Protein AF-A0A1G2ZQX7-F1 (afdb_monomer_lite)

pLDDT: mean 78.07, std 24.18, range [20.33, 98.88]

Foldseek 3Di:
DDDPPAQWAWDWDFPDFDFFDFPDDDDDDDDDDDDDDDDDDDDDDDDFFDWFWFFSDFDDDDPDDPVPVCVAFDDDDDQFPDKAWDDDDDFAAQQLWQLAWEDEDQKIKIWRQQDPPVHGSLTWIWIWGDPVPGIDTLDIDGDPPGYHNQRWRLEKEDEPQKIKIWRQQDQPVHGSQTKIWMWGDPVRHTDGQDIDHDPDTDHQQRWRNEWYDYDFKIKIWSQCPPNQQIKIWIWGDPVRDIDTLDIDGDDDDADDHFRWQLYWYDEDFKIKTWGLNGADDPEDVPFRLTKMWMWGADDDSVRTDTQDIGGDPPGDGNQSWRNEKEDYDFKIKIWRQQDQPQHGRLTKIWIWGHPVRDTDTDDIDGDPPRDYQLRWRNYWEDGDFKIKTWRQQDAPAHGSLIWIWIWGDPSPDIDGPDIDGDPPTYHQQRWQSYWYDGRFKIKIWRQQDCPNHGSSIIIMMTGRWGKTKTFMWGPSVLQNDDDDPIDTAWFWKKWWPPVVPSDDPPVPIFIWTQDAADPVCVVRGSRGITMGTNDDRDITMMITDDDPSHHYRPPHPPHDDPDDDDDDDDDDDDDDDDDDDDDDDDDDDDDDDDDDDYDDDDDDDDDDDDPVPDPDPPQQCVLVCVVVLCVDPVCPPVQAAQAEEEEEFQFACQCFVQQAHPPVPPRGHPLQVAEAELPVGGRHRHHLQFPSNQVVQLAAGPDPRSQHSRVNHRYHIYYQAHNVGDGDVVSVQVSLVVCLVCCVVRVAQEYEEADFPQDFAQAADDDDPCLVSLVSCLVVNYAAEYEQFQACVVVVVDAGGTPPLSHPSYAYEFEAASAWPAKDFDADPVGDGDDIDNTHGHPHGDNRTHHYPPRHRYYGNVVPRDGDGSVND

Secondary structure (DSSP, 8-state):
-PPP----EEEEEEEEE--------------------------------EEEEE--S--S---S-GGGTSTTT--------EEEEE--SS--TT--EEEEEEEETTEEEEEETT--SSSTT--EEEEEEE-SSSEEEEEEE--TT--TT--TTSEEEEETTEEEEEETT--SSSTT-BEEEEEEE-SSSEEEEEEE--TT--TT--EEEEEEEETTEEEEEETTTTTTT-EEEEEEE-SSSEEEEEEE---S---S---TTSSEEEETTEEEEEETTPPPTTPPTT---BEEEEEEE-SSTT-EEEEEEE--TT--TT--BTSEEEEETTEEEEE-TT--TTSTT-B-EEEEEE-SSSEEEEEEE--TT--SS--BTSSEEEETTEEEEEETT--BTBTT--EEEEEEE-SSSEEEEEEE--TT--TT--TTSEEEEETTEEEEEETT-GGGSTT--EEEEEEPPP-EEEEEEE-SS-SSS--TT--B-TT-EEEE-TT-SSS--TTTS-EEEPPP--TT-TTS--TTEEEE-SPPSS-EEEEE---TT-EE-SS-SSTT--------------------------------------------------------STTHHHHTTHHHHHH-GGGTT-S-TT-EEEEEES-B-TT-TTT---SS-SSS-TTEEEEEETTTTBS--B-SSSHHHHHHHHHH-B-SSSB-SSTT-EEEEEE-B-TT--B-HHHHHHHHHHHHHHHHHHTEEEEEE----S--BSS----TTTHHHHHHHHHTT-EEEEE--S-TTTTTT-SBB-SSTTSTTSEEEEEE-SS--SSEE---TT-S---EESS--TTPBPSS--B-TTT--EEEE-TT-----TT--

Structure (mmCIF, N/CA/C/O backbone):
data_AF-A0A1G2ZQX7-F1
#
_entry.id   AF-A0A1G2ZQX7-F1
#
loop_
_atom_site.group_PDB
_atom_site.id
_atom_site.type_symbol
_atom_site.label_atom_id
_atom_site.label_alt_id
_atom_site.label_comp_id
_atom_site.label_asym_id
_atom_site.label_entity_id
_atom_site.label_seq_id
_atom_site.pdbx_PDB_ins_code
_atom_site.Cartn_x
_atom_site.Cartn_y
_atom_site.Cartn_z
_atom_site.occupancy
_atom_site.B_iso_or_equiv
_atom_site.auth_seq_id
_atom_site.auth_comp_id
_atom_site.auth_asym_id
_atom_site.auth_atom_id
_atom_site.pdbx_PDB_model_num
ATOM 1 N N . MET A 1 1 ? -25.571 0.911 62.192 1.00 36.06 1 MET A N 1
ATOM 2 C CA . MET A 1 1 ? -24.513 1.771 61.620 1.00 36.06 1 MET A CA 1
ATOM 3 C C . MET A 1 1 ? -25.086 2.387 60.360 1.00 36.06 1 MET A C 1
ATOM 5 O O . MET A 1 1 ? -25.756 1.665 59.634 1.00 36.06 1 MET A O 1
ATOM 9 N N . MET A 1 2 ? -24.942 3.697 60.162 1.00 24.55 2 MET A N 1
ATOM 10 C CA . MET A 1 2 ? -25.404 4.350 58.930 1.00 24.55 2 MET A CA 1
ATOM 11 C C . MET A 1 2 ? -24.421 4.021 57.801 1.00 24.55 2 MET A C 1
ATOM 13 O O . MET A 1 2 ? -23.216 4.035 58.049 1.00 24.55 2 MET A O 1
ATOM 17 N N . LYS A 1 3 ? -24.925 3.721 56.596 1.00 24.47 3 LYS A N 1
ATOM 18 C CA . LYS A 1 3 ? -24.100 3.756 55.378 1.00 24.47 3 LYS A CA 1
ATOM 19 C C . LYS A 1 3 ? -23.576 5.194 55.195 1.00 24.47 3 LYS A C 1
ATOM 21 O O . LYS A 1 3 ? -24.342 6.120 55.482 1.00 24.47 3 LYS A O 1
ATOM 26 N N . PRO A 1 4 ? -22.335 5.411 54.725 1.00 28.19 4 PRO A N 1
ATOM 27 C CA . PRO A 1 4 ? -21.936 6.713 54.204 1.00 28.19 4 PRO A CA 1
ATOM 28 C C . PRO A 1 4 ? -22.834 7.066 53.015 1.00 28.19 4 PRO A C 1
ATOM 30 O O . PRO A 1 4 ? -23.084 6.220 52.162 1.00 28.19 4 PRO A O 1
ATOM 33 N N . SER A 1 5 ? -23.336 8.297 52.968 1.00 31.25 5 SER A N 1
ATOM 34 C CA . SER A 1 5 ? -24.092 8.829 51.831 1.00 31.25 5 SER A CA 1
ATOM 35 C C . SER A 1 5 ? -23.149 9.562 50.874 1.00 31.25 5 SER A C 1
ATOM 37 O O . SER A 1 5 ? -23.289 10.767 50.672 1.00 31.25 5 SER A O 1
ATOM 39 N N . GLY A 1 6 ? -22.139 8.848 50.376 1.00 29.94 6 GLY A N 1
ATOM 40 C CA . GLY A 1 6 ? -21.323 9.300 49.254 1.00 29.94 6 GLY A CA 1
ATOM 41 C C . GLY A 1 6 ? -21.967 8.817 47.962 1.00 29.94 6 GLY A C 1
ATOM 42 O O . GLY A 1 6 ? -22.255 7.630 47.837 1.00 29.94 6 GLY A O 1
ATOM 43 N N . THR A 1 7 ? -22.230 9.733 47.037 1.00 32.09 7 THR A N 1
ATOM 44 C CA . THR A 1 7 ? -22.415 9.400 45.622 1.00 32.09 7 THR A CA 1
ATOM 45 C C . THR A 1 7 ? -21.034 9.101 45.054 1.00 32.09 7 THR A C 1
ATOM 47 O O . THR A 1 7 ? -20.314 10.046 44.733 1.00 32.09 7 THR A O 1
ATOM 50 N N . SER A 1 8 ? -20.653 7.825 45.003 1.00 33.53 8 SER A N 1
ATOM 51 C CA . SER A 1 8 ? -19.499 7.401 44.208 1.00 33.53 8 SER A CA 1
ATOM 52 C C . SER A 1 8 ? -19.856 7.514 42.729 1.00 33.53 8 SER A C 1
ATOM 54 O O . SER A 1 8 ? -21.001 7.251 42.336 1.00 33.53 8 SER A O 1
ATOM 56 N N . LYS A 1 9 ? -18.902 7.978 41.933 1.00 39.78 9 LYS A N 1
ATOM 57 C CA . LYS A 1 9 ? -19.106 8.398 40.550 1.00 39.78 9 LYS A CA 1
ATOM 58 C C . LYS A 1 9 ? -18.085 7.682 39.673 1.00 39.78 9 LYS A C 1
ATOM 60 O O . LYS A 1 9 ? -17.009 7.346 40.143 1.00 39.78 9 LYS A O 1
ATOM 65 N N . LEU A 1 10 ? -18.432 7.393 38.425 1.00 36.69 10 LEU A N 1
ATOM 66 C CA . LEU A 1 10 ? -17.606 6.550 37.563 1.00 36.69 10 LEU A CA 1
ATOM 67 C C . LEU A 1 10 ? -17.288 7.204 36.232 1.00 36.69 10 LEU A C 1
ATOM 69 O O . LEU A 1 10 ? -18.195 7.635 35.513 1.00 36.69 10 LEU A O 1
ATOM 73 N N . ARG A 1 11 ? -16.009 7.125 35.865 1.00 48.50 11 ARG A N 1
ATOM 74 C CA . ARG A 1 11 ? -15.520 7.393 34.517 1.00 48.50 11 ARG A CA 1
ATOM 75 C C . ARG A 1 11 ? -14.921 6.127 33.898 1.00 48.50 11 ARG A C 1
ATOM 77 O O . ARG A 1 11 ? -14.580 5.152 34.571 1.00 48.50 11 ARG A O 1
ATOM 84 N N . PHE A 1 12 ? -14.929 6.127 32.578 1.00 38.16 12 PHE A N 1
ATOM 85 C CA . PHE A 1 12 ? -14.363 5.147 31.671 1.00 38.16 12 PHE A CA 1
ATOM 86 C C . PHE A 1 12 ? -13.427 5.913 30.718 1.00 38.16 12 PHE A C 1
ATOM 88 O O . PHE A 1 12 ? -13.705 7.062 30.370 1.00 38.16 12 PHE A O 1
ATOM 95 N N . GLU A 1 13 ? -12.292 5.318 30.362 1.00 38.31 13 GLU A N 1
ATOM 96 C CA . GLU A 1 13 ? -11.331 5.853 29.387 1.00 38.31 13 GLU A CA 1
ATOM 97 C C . GLU A 1 13 ? -10.719 4.687 28.640 1.00 38.31 13 GLU A C 1
ATOM 99 O O . GLU A 1 13 ? -10.285 3.685 29.223 1.00 38.31 13 GLU A O 1
ATOM 104 N N . VAL A 1 14 ? -10.721 4.827 27.324 1.00 41.00 14 VAL A N 1
ATOM 105 C CA . VAL A 1 14 ? -10.070 3.894 26.421 1.00 41.00 14 VAL A CA 1
ATOM 106 C C . VAL A 1 14 ? -8.662 4.422 26.234 1.00 41.00 14 VAL A C 1
ATOM 108 O O . VAL A 1 14 ? -8.455 5.504 25.690 1.00 41.00 14 VAL A O 1
ATOM 111 N N . LEU A 1 15 ? -7.701 3.693 26.796 1.00 31.83 15 LEU A N 1
ATOM 112 C CA . LEU A 1 15 ? -6.310 4.135 26.879 1.00 31.83 15 LEU A CA 1
ATOM 113 C C . LEU A 1 15 ? -5.542 3.848 25.586 1.00 31.83 15 LEU A C 1
ATOM 115 O O . LEU A 1 15 ? -4.491 4.444 25.362 1.00 31.83 15 LEU A O 1
ATOM 119 N N . ARG A 1 16 ? -6.041 2.933 24.742 1.00 36.53 16 ARG A N 1
ATOM 120 C CA . ARG A 1 16 ? -5.425 2.596 23.458 1.00 36.53 16 ARG A CA 1
ATOM 121 C C . ARG A 1 16 ? -6.465 2.125 22.444 1.00 36.53 16 ARG A C 1
ATOM 123 O O . ARG A 1 16 ? -7.355 1.340 22.761 1.00 36.53 16 ARG A O 1
ATOM 130 N N . PHE A 1 17 ? -6.285 2.574 21.208 1.00 39.38 17 PHE A N 1
ATOM 131 C CA . PHE A 1 17 ? -7.086 2.212 20.045 1.00 39.38 17 PHE A CA 1
ATOM 132 C C . PHE A 1 17 ? -6.178 1.547 19.004 1.00 39.38 17 PHE A C 1
ATOM 134 O O . PHE A 1 17 ? -5.094 2.064 18.734 1.00 39.38 17 PHE A O 1
ATOM 141 N N . GLU A 1 18 ? -6.602 0.435 18.400 1.00 35.03 18 GLU A N 1
ATOM 142 C CA . GLU A 1 18 ? -5.915 -0.147 17.239 1.00 35.03 18 GLU A CA 1
ATOM 143 C C . GLU A 1 18 ? -6.786 -0.049 15.989 1.00 35.03 18 GLU A C 1
ATOM 145 O O . GLU A 1 18 ? -7.664 -0.874 15.751 1.00 35.03 18 GLU A O 1
ATOM 150 N N . VAL A 1 19 ? -6.518 0.987 15.190 1.00 33.44 19 VAL A N 1
ATOM 151 C CA . VAL A 1 19 ? -7.067 1.150 13.841 1.00 33.44 19 VAL A CA 1
ATOM 152 C C . VAL A 1 19 ? -6.290 0.238 12.893 1.00 33.44 19 VAL A C 1
ATOM 154 O O . VAL A 1 19 ? -5.071 0.366 12.785 1.00 33.44 19 VAL A O 1
ATOM 157 N N . LEU A 1 20 ? -6.985 -0.665 12.201 1.00 34.78 20 LEU A N 1
ATOM 158 C CA . LEU A 1 20 ? -6.394 -1.612 11.251 1.00 34.78 20 LEU A CA 1
ATOM 159 C C . LEU A 1 20 ? -7.214 -1.665 9.950 1.00 34.78 20 LEU A C 1
ATOM 161 O O . LEU A 1 20 ? -7.759 -2.704 9.594 1.00 34.78 20 LEU A O 1
ATOM 165 N N . GLU A 1 21 ? -7.302 -0.537 9.240 1.00 30.94 21 GLU A N 1
ATOM 166 C CA . GLU A 1 21 ? -7.821 -0.496 7.864 1.00 30.94 21 GLU A CA 1
ATOM 167 C C . GLU A 1 21 ? -6.676 -0.413 6.841 1.00 30.94 21 GLU A C 1
ATOM 169 O O . GLU A 1 21 ? -5.884 0.530 6.858 1.00 30.94 21 GLU A O 1
ATOM 174 N N . ASP A 1 22 ? -6.631 -1.381 5.921 1.00 31.27 22 ASP A N 1
ATOM 175 C CA . ASP A 1 22 ? -5.855 -1.335 4.673 1.00 31.27 22 ASP A CA 1
ATOM 176 C C . ASP A 1 22 ? -6.819 -0.911 3.547 1.00 31.27 22 ASP A C 1
ATOM 178 O O . ASP A 1 22 ? -7.784 -1.618 3.237 1.00 31.27 22 ASP A O 1
ATOM 182 N N . ARG A 1 23 ? -6.628 0.281 2.961 1.00 25.95 23 ARG A N 1
ATOM 183 C CA . ARG A 1 23 ? -7.526 0.817 1.920 1.00 25.95 23 ARG A CA 1
ATOM 184 C C . ARG A 1 23 ? -7.194 0.236 0.546 1.00 25.95 23 ARG A C 1
ATOM 186 O O . ARG A 1 23 ? -6.695 0.934 -0.336 1.00 25.95 23 ARG A O 1
ATOM 193 N N . ARG A 1 24 ? -7.558 -1.027 0.323 1.00 23.77 24 ARG A N 1
ATOM 194 C CA . ARG A 1 24 ? -7.424 -1.685 -0.986 1.00 23.77 24 ARG A CA 1
ATOM 195 C C . ARG A 1 24 ? -8.721 -1.730 -1.779 1.00 23.77 24 ARG A C 1
ATOM 197 O O . ARG A 1 24 ? -9.628 -2.518 -1.530 1.00 23.77 24 ARG A O 1
ATOM 204 N N . LEU A 1 25 ? -8.765 -0.888 -2.808 1.00 23.92 25 LEU A N 1
ATOM 205 C CA . LEU A 1 25 ? -9.797 -0.884 -3.841 1.00 23.92 25 LEU A CA 1
ATOM 206 C C . LEU A 1 25 ? -9.588 -2.057 -4.816 1.00 23.92 25 LEU A C 1
ATOM 208 O O . LEU A 1 25 ? -8.865 -1.910 -5.801 1.00 23.92 25 LEU A O 1
ATOM 212 N N . LEU A 1 26 ? -10.251 -3.200 -4.597 1.00 21.80 26 LEU A N 1
ATOM 213 C CA . LEU A 1 26 ? -10.283 -4.307 -5.568 1.00 21.80 26 LEU A CA 1
ATOM 214 C C . LEU A 1 26 ? -11.692 -4.875 -5.817 1.00 21.80 26 LEU A C 1
ATOM 216 O O . LEU A 1 26 ? -12.588 -4.815 -4.980 1.00 21.80 26 LEU A O 1
ATOM 220 N N . SER A 1 27 ? -11.902 -5.358 -7.046 1.00 22.36 27 SER A N 1
ATOM 221 C CA . SER A 1 27 ? -13.225 -5.560 -7.654 1.00 22.36 27 SER A CA 1
ATOM 222 C C . SER A 1 27 ? -13.840 -6.947 -7.433 1.00 22.36 27 SER A C 1
ATOM 224 O O . SER A 1 27 ? -13.150 -7.960 -7.502 1.00 22.36 27 SER A O 1
ATOM 226 N N . ILE A 1 28 ? -15.169 -6.993 -7.306 1.00 22.55 28 ILE A N 1
ATOM 227 C CA . ILE A 1 28 ? -15.957 -8.193 -6.977 1.00 22.55 28 ILE A CA 1
ATOM 228 C C . ILE A 1 28 ? -16.213 -9.113 -8.190 1.00 22.55 28 ILE A C 1
ATOM 230 O O . ILE A 1 28 ? -16.615 -8.657 -9.262 1.00 22.55 28 ILE A O 1
ATOM 234 N N . GLY A 1 29 ? -16.102 -10.430 -7.968 1.00 22.67 29 GLY A N 1
ATOM 235 C CA . GLY A 1 29 ? -16.695 -11.503 -8.785 1.00 22.67 29 GLY A CA 1
ATOM 236 C C . GLY A 1 29 ? -17.624 -12.404 -7.935 1.00 22.67 29 GLY A C 1
ATOM 237 O O . GLY A 1 29 ? -17.399 -12.506 -6.731 1.00 22.67 29 GLY A O 1
ATOM 238 N N . PRO A 1 30 ? -18.691 -13.028 -8.487 1.00 26.48 30 PRO A N 1
ATOM 239 C CA . PRO A 1 30 ? -19.873 -13.383 -7.684 1.00 26.48 30 PRO A CA 1
ATOM 240 C C . PRO A 1 30 ? -20.073 -14.881 -7.374 1.00 26.48 30 PRO A C 1
ATOM 242 O O . PRO A 1 30 ? -19.779 -15.747 -8.197 1.00 26.48 30 PRO A O 1
ATOM 245 N N . PHE A 1 31 ? -20.752 -15.170 -6.256 1.00 23.45 31 PHE A N 1
ATOM 246 C CA . PHE A 1 31 ? -21.434 -16.446 -5.965 1.00 23.45 31 PHE A CA 1
ATOM 247 C C . PHE A 1 31 ? -22.770 -16.201 -5.206 1.00 23.45 31 PHE A C 1
ATOM 249 O O . PHE A 1 31 ? -23.051 -15.054 -4.861 1.00 23.45 31 PHE A O 1
ATOM 256 N N . PRO A 1 32 ? -23.690 -17.190 -5.086 1.00 27.44 32 PRO A N 1
ATOM 257 C CA . PRO A 1 32 ? -25.106 -16.920 -5.348 1.00 27.44 32 PRO A CA 1
ATOM 258 C C . PRO A 1 32 ? -26.036 -16.855 -4.121 1.00 27.44 32 PRO A C 1
ATOM 260 O O . PRO A 1 32 ? -25.687 -17.194 -2.996 1.00 27.44 32 PRO A O 1
ATOM 263 N N . THR A 1 33 ? -27.269 -16.453 -4.437 1.00 27.50 33 THR A N 1
ATOM 264 C CA . THR A 1 33 ? -28.441 -16.102 -3.612 1.00 27.50 33 THR A CA 1
ATOM 265 C C . THR A 1 33 ? -28.880 -17.058 -2.477 1.00 27.50 33 THR A C 1
ATOM 267 O O . THR A 1 33 ? -28.607 -18.259 -2.544 1.00 27.50 33 THR A O 1
ATOM 270 N N . PRO A 1 34 ? -29.647 -16.546 -1.481 1.00 33.69 34 PRO A N 1
ATOM 271 C CA . PRO A 1 34 ? -29.836 -17.161 -0.159 1.00 33.69 34 PRO A CA 1
ATOM 272 C C . PRO A 1 34 ? -31.170 -17.929 0.019 1.00 33.69 34 PRO A C 1
ATOM 274 O O . PRO A 1 34 ? -31.929 -18.130 -0.929 1.00 33.69 34 PRO A O 1
ATOM 277 N N . LEU A 1 35 ? -31.462 -18.341 1.262 1.00 23.44 35 LEU A N 1
ATOM 278 C CA . LEU A 1 35 ? -32.772 -18.835 1.721 1.00 23.44 35 LEU A CA 1
ATOM 279 C C . LEU A 1 35 ? -33.429 -17.841 2.702 1.00 23.44 35 LEU A C 1
ATOM 281 O O . LEU A 1 35 ? -32.739 -17.113 3.407 1.00 23.44 35 LEU A O 1
ATOM 285 N N . GLU A 1 36 ? -34.765 -17.819 2.701 1.00 28.02 36 GLU A N 1
ATOM 286 C CA . GLU A 1 36 ? -35.630 -16.746 3.231 1.00 28.02 36 GLU A CA 1
ATOM 287 C C . GLU A 1 36 ? -35.674 -16.594 4.777 1.00 28.02 36 GLU A C 1
ATOM 289 O O . GLU A 1 36 ? -35.488 -17.579 5.500 1.00 28.02 36 GLU A O 1
ATOM 294 N N . PRO A 1 37 ? -35.990 -15.383 5.294 1.00 29.55 37 PRO A N 1
ATOM 295 C CA . PRO A 1 37 ? -36.128 -15.089 6.725 1.00 29.55 37 PRO A CA 1
ATOM 296 C C . PRO A 1 37 ? -37.546 -15.344 7.286 1.00 29.55 37 PRO A C 1
ATOM 298 O O . PRO A 1 37 ? -38.503 -15.587 6.553 1.00 29.55 37 PRO A O 1
ATOM 301 N N . VAL A 1 38 ? -37.693 -15.238 8.615 1.00 24.52 38 VAL A N 1
ATOM 302 C CA . VAL A 1 38 ? -38.979 -15.291 9.343 1.00 24.52 38 VAL A CA 1
ATOM 303 C C . VAL A 1 38 ? -39.173 -13.998 10.146 1.00 24.52 38 VAL A C 1
ATOM 305 O O . VAL A 1 38 ? -38.233 -13.521 10.774 1.00 24.52 38 VAL A O 1
ATOM 308 N N . GLU A 1 39 ? -40.388 -13.440 10.127 1.00 28.59 39 GLU A N 1
ATOM 309 C CA . GLU A 1 39 ? -40.720 -12.130 10.717 1.00 28.59 39 GLU A CA 1
ATOM 310 C C . GLU A 1 39 ? -40.683 -12.053 12.268 1.00 28.59 39 GLU A C 1
ATOM 312 O O . GLU A 1 39 ? -40.911 -13.062 12.948 1.00 28.59 39 GLU A O 1
ATOM 317 N N . PRO A 1 40 ? -40.470 -10.846 12.843 1.00 35.94 40 PRO A N 1
ATOM 318 C CA . PRO A 1 40 ? -40.332 -10.618 14.283 1.00 35.94 40 PRO A CA 1
ATOM 319 C C . PRO A 1 40 ? -41.618 -10.127 14.978 1.00 35.94 40 PRO A C 1
ATOM 321 O O . PRO A 1 40 ? -42.472 -9.482 14.375 1.00 35.94 40 PRO A O 1
ATOM 324 N N . LEU A 1 41 ? -41.705 -10.313 16.303 1.00 25.11 41 LEU A N 1
ATOM 325 C CA . LEU A 1 41 ? -42.627 -9.575 17.186 1.00 25.11 41 LEU A CA 1
ATOM 326 C C . LEU A 1 41 ? -42.082 -9.488 18.624 1.00 25.11 41 LEU A C 1
ATOM 328 O O . LEU A 1 41 ? -41.869 -10.525 19.249 1.00 25.11 41 LEU A O 1
ATOM 332 N N . GLY A 1 42 ? -42.008 -8.280 19.205 1.00 23.91 42 GLY A N 1
ATOM 333 C CA . GLY A 1 42 ? -41.983 -8.120 20.672 1.00 23.91 42 GLY A CA 1
ATOM 334 C C . GLY A 1 42 ? -41.174 -6.946 21.238 1.00 23.91 42 GLY A C 1
ATOM 335 O O . GLY A 1 42 ? -40.030 -7.113 21.630 1.00 23.91 42 GLY A O 1
ATOM 336 N N . SER A 1 43 ? -41.806 -5.781 21.393 1.00 33.56 43 SER A N 1
ATOM 337 C CA . SER A 1 43 ? -41.267 -4.605 22.102 1.00 33.56 43 SER A CA 1
ATOM 338 C C . SER A 1 43 ? -40.928 -4.852 23.585 1.00 33.56 43 SER A C 1
ATOM 340 O O . SER A 1 43 ? -41.769 -5.423 24.288 1.00 33.56 43 SER A O 1
ATOM 342 N N . LEU A 1 44 ? -39.835 -4.277 24.120 1.00 25.05 44 LEU A N 1
ATOM 343 C CA . LEU A 1 44 ? -39.636 -4.172 25.578 1.00 25.05 44 LEU A CA 1
ATOM 344 C C . LEU A 1 44 ? -38.806 -2.958 26.070 1.00 25.05 44 LEU A C 1
ATOM 346 O O . LEU A 1 44 ? -37.615 -2.847 25.821 1.00 25.05 44 LEU A O 1
ATOM 350 N N . ILE A 1 45 ? -39.476 -2.093 26.844 1.00 24.14 45 ILE A N 1
ATOM 351 C CA . ILE A 1 45 ? -39.037 -1.410 28.088 1.00 24.14 45 ILE A CA 1
ATOM 352 C C . ILE A 1 45 ? -37.559 -0.980 28.191 1.00 24.14 45 ILE A C 1
ATOM 354 O O . ILE A 1 45 ? -36.711 -1.822 28.453 1.00 24.14 45 ILE A O 1
ATOM 358 N N . TYR A 1 46 ? -37.286 0.330 28.125 1.00 24.75 46 TYR A N 1
ATOM 359 C CA . TYR A 1 46 ? -35.999 0.951 28.493 1.00 24.75 46 TYR A CA 1
ATOM 360 C C . TYR A 1 46 ? -35.610 0.639 29.957 1.00 24.75 46 TYR A C 1
ATOM 362 O O . TYR A 1 46 ? -36.228 1.160 30.888 1.00 24.75 46 TYR A O 1
ATOM 370 N N . GLU A 1 47 ? -34.552 -0.146 30.147 1.00 27.62 47 GLU A N 1
ATOM 371 C CA . GLU A 1 47 ? -33.640 -0.049 31.293 1.00 27.62 47 GLU A CA 1
ATOM 372 C C . GLU A 1 47 ? -32.302 0.394 30.691 1.00 27.62 47 GLU A C 1
ATOM 374 O O . GLU A 1 47 ? -31.874 -0.171 29.688 1.00 27.62 47 GLU A O 1
ATOM 379 N N . GLY A 1 48 ? -31.738 1.498 31.186 1.00 30.78 48 GLY A N 1
ATOM 380 C CA . GLY A 1 48 ? -30.676 2.209 30.475 1.00 30.78 48 GLY A CA 1
ATOM 381 C C . GLY A 1 48 ? -29.285 1.704 30.828 1.00 30.78 48 GLY A C 1
ATOM 382 O O . GLY A 1 48 ? -28.839 1.927 31.953 1.00 30.78 48 GLY A O 1
ATOM 383 N N . SER A 1 49 ? -28.590 1.124 29.853 1.00 34.12 49 SER A N 1
ATOM 384 C CA . SER A 1 49 ? -27.122 1.159 29.823 1.00 34.12 49 SER A CA 1
ATOM 385 C C . SER A 1 49 ? -26.684 2.460 29.155 1.00 34.12 49 SER A C 1
ATOM 387 O O . SER A 1 49 ? -27.487 3.126 28.490 1.00 34.12 49 SER A O 1
ATOM 389 N N . VAL A 1 50 ? -25.429 2.853 29.357 1.00 42.72 50 VAL A N 1
ATOM 390 C CA . VAL A 1 50 ? -24.878 4.062 28.739 1.00 42.72 50 VAL A CA 1
ATOM 391 C C . VAL A 1 50 ? -23.779 3.682 27.764 1.00 42.72 50 VAL A C 1
ATOM 393 O O . VAL A 1 50 ? -23.082 2.683 27.936 1.00 42.72 50 VAL A O 1
ATOM 396 N N . VAL A 1 51 ? -23.723 4.468 26.699 1.00 32.09 51 VAL A N 1
ATOM 397 C CA . VAL A 1 51 ? -23.225 4.091 25.388 1.00 32.09 51 VAL A CA 1
ATOM 398 C C . VAL A 1 51 ? -22.178 5.122 24.984 1.00 32.09 51 VAL A C 1
ATOM 400 O O . VAL A 1 51 ? -22.505 6.306 24.880 1.00 32.09 51 VAL A O 1
ATOM 403 N N . GLU A 1 52 ? -20.938 4.691 24.769 1.00 36.47 52 GLU A N 1
ATOM 404 C CA . GLU A 1 52 ? -19.887 5.509 24.167 1.00 36.47 52 GLU A CA 1
ATOM 405 C C . GLU A 1 52 ? -19.610 4.991 22.754 1.00 36.47 52 GLU A C 1
ATOM 407 O O . GLU A 1 52 ? -19.173 3.856 22.560 1.00 36.47 52 GLU A O 1
ATOM 412 N N . THR A 1 53 ? -19.899 5.806 21.741 1.00 31.00 53 THR A N 1
ATOM 413 C CA . THR A 1 53 ? -19.492 5.491 20.367 1.00 31.00 53 THR A CA 1
ATOM 414 C C . THR A 1 53 ? -17.989 5.694 20.260 1.00 31.00 53 THR A C 1
ATOM 416 O O . THR A 1 53 ? -17.507 6.799 20.506 1.00 31.00 53 THR A O 1
ATOM 419 N N . ILE A 1 54 ? -17.257 4.647 19.885 1.00 33.34 54 ILE A N 1
ATOM 420 C CA . ILE A 1 54 ? -15.812 4.704 19.689 1.00 33.34 54 ILE A CA 1
ATOM 421 C C . ILE A 1 54 ? -15.500 4.549 18.208 1.00 33.34 54 ILE A C 1
ATOM 423 O O . ILE A 1 54 ? -15.553 3.455 17.638 1.00 33.34 54 ILE A O 1
ATOM 427 N N . ASP A 1 55 ? -15.129 5.668 17.597 1.00 28.38 55 ASP A N 1
ATOM 428 C CA . ASP A 1 55 ? -14.616 5.675 16.239 1.00 28.38 55 ASP A CA 1
ATOM 429 C C . ASP A 1 55 ? -13.137 5.304 16.212 1.00 28.38 55 ASP A C 1
ATOM 431 O O . ASP A 1 55 ? -12.287 5.969 16.806 1.00 28.38 55 ASP A O 1
ATOM 435 N N . LEU A 1 56 ? -12.820 4.256 15.451 1.00 27.97 56 LEU A N 1
ATOM 436 C CA . LEU A 1 56 ? -11.450 3.909 15.086 1.00 27.97 56 LEU A CA 1
ATOM 437 C C . LEU A 1 56 ? -11.005 4.765 13.887 1.00 27.97 56 LEU A C 1
ATOM 439 O O . LEU A 1 56 ? -10.747 4.258 12.800 1.00 27.97 56 LEU A O 1
ATOM 443 N N . ALA A 1 57 ? -10.914 6.083 14.099 1.00 23.22 57 ALA A N 1
ATOM 444 C CA . ALA A 1 57 ? -10.501 7.064 13.094 1.00 23.22 57 ALA A CA 1
ATOM 445 C C . ALA A 1 57 ? -9.503 8.100 13.651 1.00 23.22 57 ALA A C 1
ATOM 447 O O . ALA A 1 57 ? -9.474 8.409 14.843 1.00 23.22 57 ALA A O 1
ATOM 448 N N . VAL A 1 58 ? -8.659 8.651 12.771 1.00 22.94 58 VAL A N 1
ATOM 449 C CA . VAL A 1 58 ? -7.534 9.525 13.148 1.00 22.94 58 VAL A CA 1
ATOM 450 C C . VAL A 1 58 ? -8.008 10.925 13.569 1.00 22.94 58 VAL A C 1
ATOM 452 O O . VAL A 1 58 ? -8.166 11.812 12.740 1.00 22.94 58 VAL A O 1
ATOM 455 N N . GLY A 1 59 ? -8.185 11.093 14.882 1.00 23.56 59 GLY A N 1
ATOM 456 C CA . GLY A 1 59 ? -7.904 12.286 15.694 1.00 23.56 59 GLY A CA 1
ATOM 457 C C . GLY A 1 59 ? -8.409 13.672 15.257 1.00 23.56 59 GLY A C 1
ATOM 458 O O . GLY A 1 59 ? -7.942 14.228 14.273 1.00 23.56 59 GLY A O 1
ATOM 459 N N . GLN A 1 60 ? -9.188 14.319 16.140 1.00 25.66 60 GLN A N 1
ATOM 460 C CA . GLN A 1 60 ? -8.894 15.659 16.707 1.00 25.66 60 GLN A CA 1
ATOM 461 C C . GLN A 1 60 ? -9.870 15.996 17.856 1.00 25.66 60 GLN A C 1
ATOM 463 O O . GLN A 1 60 ? -10.861 16.686 17.644 1.00 25.66 60 GLN A O 1
ATOM 468 N N . ASN A 1 61 ? -9.582 15.519 19.079 1.00 24.84 61 ASN A N 1
ATOM 469 C CA . ASN A 1 61 ? -9.901 16.206 20.351 1.00 24.84 61 ASN A CA 1
ATOM 470 C C . ASN A 1 61 ? -9.356 15.438 21.575 1.00 24.84 61 ASN A C 1
ATOM 472 O O . ASN A 1 61 ? -10.100 14.943 22.415 1.00 24.84 61 ASN A O 1
ATOM 476 N N . ALA A 1 62 ? -8.030 15.384 21.706 1.00 26.17 62 ALA A N 1
ATOM 477 C CA . ALA A 1 62 ? -7.364 14.966 22.939 1.00 26.17 62 ALA A CA 1
ATOM 478 C C . ALA A 1 62 ? -6.348 16.037 23.361 1.00 26.17 62 ALA A C 1
ATOM 480 O O . ALA A 1 62 ? -5.143 15.896 23.177 1.00 26.17 62 ALA A O 1
ATOM 481 N N . THR A 1 63 ? -6.826 17.153 23.921 1.00 25.86 63 THR A N 1
ATOM 482 C CA . THR A 1 63 ? -5.948 18.179 24.513 1.00 25.86 63 THR A CA 1
ATOM 483 C C . THR A 1 63 ? -5.478 17.772 25.912 1.00 25.86 63 THR A C 1
ATOM 485 O O . THR A 1 63 ? -5.707 18.497 26.880 1.00 25.86 63 THR A O 1
ATOM 488 N N . GLN A 1 64 ? -4.818 16.619 26.023 1.00 27.86 64 GLN A N 1
ATOM 489 C CA . GLN A 1 64 ? -4.021 16.235 27.189 1.00 27.86 64 GLN A CA 1
ATOM 490 C C . GLN A 1 64 ? -2.702 15.615 26.720 1.00 27.86 64 GLN A C 1
ATOM 492 O O . GLN A 1 64 ? -2.668 14.809 25.798 1.00 27.86 64 GLN A O 1
ATOM 497 N N . THR A 1 65 ? -1.600 16.042 27.331 1.00 25.88 65 THR A N 1
ATOM 498 C CA . THR A 1 65 ? -0.248 15.562 27.020 1.00 25.88 65 THR A CA 1
ATOM 499 C C . THR A 1 65 ? -0.065 14.117 27.504 1.00 25.88 65 THR A C 1
ATOM 501 O O . THR A 1 65 ? -0.233 13.900 28.706 1.00 25.88 65 THR A O 1
ATOM 504 N N . PRO A 1 66 ? 0.353 13.157 26.650 1.00 31.16 66 PRO A N 1
ATOM 505 C CA . PRO A 1 66 ? 0.504 11.745 27.038 1.00 31.16 66 PRO A CA 1
ATOM 506 C C . PRO A 1 66 ? 1.454 11.491 28.223 1.00 31.16 66 PRO A C 1
ATOM 508 O O . PRO A 1 66 ? 1.247 10.568 29.009 1.00 31.16 66 PRO A O 1
ATOM 511 N N . SER A 1 67 ? 2.456 12.359 28.405 1.00 32.53 67 SER A N 1
ATOM 512 C CA . SER A 1 67 ? 3.623 12.152 29.278 1.00 32.53 67 SER A CA 1
ATOM 513 C C . SER A 1 67 ? 3.369 12.074 30.794 1.00 32.53 67 SER A C 1
ATOM 515 O O . SER A 1 67 ? 4.329 12.097 31.557 1.00 32.53 67 SER A O 1
ATOM 517 N N . ALA A 1 68 ? 2.118 12.087 31.257 1.00 29.83 68 ALA A N 1
ATOM 518 C CA . ALA A 1 68 ? 1.766 11.920 32.673 1.00 29.83 68 ALA A CA 1
ATOM 519 C C . ALA A 1 68 ? 0.940 10.649 32.946 1.00 29.83 68 ALA A C 1
ATOM 521 O O . ALA A 1 68 ? 0.848 10.223 34.095 1.00 29.83 68 ALA A O 1
ATOM 522 N N . LEU A 1 69 ? 0.353 10.038 31.910 1.00 31.27 69 LEU A N 1
ATOM 523 C CA . LEU A 1 69 ? -0.504 8.854 32.035 1.00 31.27 69 LEU A CA 1
ATOM 524 C C . LEU A 1 69 ? 0.289 7.543 31.927 1.00 31.27 69 LEU A C 1
ATOM 526 O O . LEU A 1 69 ? -0.044 6.576 32.609 1.00 31.27 69 LEU A O 1
ATOM 530 N N . GLU A 1 70 ? 1.366 7.510 31.140 1.00 32.72 70 GLU A N 1
ATOM 531 C CA . GLU A 1 70 ? 2.199 6.308 30.969 1.00 32.72 70 GLU A CA 1
ATOM 532 C C . GLU A 1 70 ? 3.017 5.967 32.232 1.00 32.72 70 GLU A C 1
ATOM 534 O O . GLU A 1 70 ? 3.066 4.806 32.652 1.00 32.72 70 GLU A O 1
ATOM 539 N N . ASP A 1 71 ? 3.574 6.985 32.902 1.00 34.75 71 ASP A N 1
ATOM 540 C CA . ASP A 1 71 ? 4.424 6.851 34.101 1.00 34.75 71 ASP A CA 1
ATOM 541 C C . ASP A 1 71 ? 3.708 6.207 35.310 1.00 34.75 71 ASP A C 1
ATOM 543 O O . ASP A 1 71 ? 4.362 5.665 36.204 1.00 34.75 71 ASP A O 1
ATOM 547 N N . ALA A 1 72 ? 2.371 6.248 35.357 1.00 32.53 72 ALA A N 1
ATOM 548 C CA . ALA A 1 72 ? 1.573 5.748 36.483 1.00 32.53 72 ALA A CA 1
ATOM 549 C C . ALA A 1 72 ? 1.050 4.309 36.305 1.00 32.53 72 ALA A C 1
ATOM 551 O O . ALA A 1 72 ? 0.573 3.707 37.268 1.00 32.53 72 ALA A O 1
ATOM 552 N N . ILE A 1 73 ? 1.085 3.766 35.083 1.00 37.00 73 ILE A N 1
ATOM 553 C CA . ILE A 1 73 ? 0.365 2.532 34.709 1.00 37.00 73 ILE A CA 1
ATOM 554 C C . ILE A 1 73 ? 1.339 1.391 34.352 1.00 37.00 73 ILE A C 1
ATOM 556 O O . ILE A 1 73 ? 0.981 0.211 34.446 1.00 37.00 73 ILE A O 1
ATOM 560 N N . GLY A 1 74 ? 2.584 1.728 34.002 1.00 34.12 74 GLY A N 1
ATOM 561 C CA . GLY A 1 74 ? 3.572 0.783 33.486 1.00 34.12 74 GLY A CA 1
ATOM 562 C C . GLY A 1 74 ? 3.270 0.364 32.037 1.00 34.12 74 GLY A C 1
ATOM 563 O O . GLY A 1 74 ? 2.118 0.420 31.600 1.00 34.12 74 GLY A O 1
ATOM 564 N N . PRO A 1 75 ? 4.287 -0.062 31.266 1.00 33.62 75 PRO A N 1
ATOM 565 C CA . PRO A 1 75 ? 4.122 -0.328 29.842 1.00 33.62 75 PRO A CA 1
ATOM 566 C C . PRO A 1 75 ? 3.184 -1.515 29.590 1.00 33.62 75 PRO A C 1
ATOM 568 O O . PRO A 1 75 ? 3.407 -2.619 30.098 1.00 33.62 75 PRO A O 1
ATOM 571 N N . PHE A 1 76 ? 2.163 -1.298 28.758 1.00 36.97 76 PHE A N 1
ATOM 572 C CA . PHE A 1 76 ? 1.351 -2.370 28.181 1.00 36.97 76 PHE A CA 1
ATOM 573 C C . PHE A 1 76 ? 2.244 -3.216 27.259 1.00 36.97 76 PHE A C 1
ATOM 575 O O . PHE A 1 76 ? 2.773 -2.709 26.273 1.00 36.97 76 PHE A O 1
ATOM 582 N N . ARG A 1 77 ? 2.465 -4.489 27.611 1.00 40.28 77 ARG A N 1
ATOM 583 C CA . ARG A 1 77 ? 3.443 -5.362 26.939 1.00 40.28 77 ARG A CA 1
ATOM 584 C C . ARG A 1 77 ? 2.848 -6.107 25.741 1.00 40.28 77 ARG A C 1
ATOM 586 O O . ARG A 1 77 ? 1.836 -6.769 25.932 1.00 40.28 77 ARG A O 1
ATOM 593 N N . SER A 1 78 ? 3.591 -6.076 24.626 1.00 39.72 78 SER A N 1
ATOM 594 C CA . SER A 1 78 ? 3.547 -6.948 23.430 1.00 39.72 78 SER A CA 1
ATOM 595 C C . SER A 1 78 ? 2.162 -7.288 22.867 1.00 39.72 78 SER A C 1
ATOM 597 O O . SER A 1 78 ? 1.395 -8.043 23.465 1.00 39.72 78 SER A O 1
ATOM 599 N N . HIS A 1 79 ? 1.906 -6.785 21.665 1.00 60.47 79 HIS A N 1
ATOM 600 C CA . HIS A 1 79 ? 0.604 -6.708 21.010 1.00 60.47 79 HIS A CA 1
ATOM 601 C C . HIS A 1 79 ? 0.537 -7.570 19.737 1.00 60.47 79 HIS A C 1
ATOM 603 O O . HIS A 1 79 ? -0.548 -7.748 19.181 1.00 60.47 79 HIS A O 1
ATOM 609 N N . VAL A 1 80 ? 1.659 -8.169 19.317 1.00 56.78 80 VAL A N 1
ATOM 610 C CA . VAL A 1 80 ? 1.689 -9.386 18.489 1.00 56.78 80 VAL A CA 1
ATOM 611 C C . VAL A 1 80 ? 0.877 -10.478 19.179 1.00 56.78 80 VAL A C 1
ATOM 613 O O . VAL A 1 80 ? 1.191 -10.875 20.302 1.00 56.78 80 VAL A O 1
ATOM 616 N N . VAL A 1 81 ? -0.149 -10.990 18.500 1.00 57.97 81 VAL A N 1
ATOM 617 C CA . VAL A 1 81 ? -1.019 -12.027 19.077 1.00 57.97 81 VAL A CA 1
ATOM 618 C C . VAL A 1 81 ? -0.528 -13.426 18.715 1.00 57.97 81 VAL A C 1
ATOM 620 O O . VAL A 1 81 ? -0.519 -14.309 19.571 1.00 57.97 81 VAL A O 1
ATOM 623 N N . GLU A 1 82 ? -0.082 -13.626 17.471 1.00 62.00 82 GLU A N 1
ATOM 624 C CA . GLU A 1 82 ? 0.371 -14.927 16.968 1.00 62.00 82 GLU A CA 1
ATOM 625 C C . GLU A 1 82 ? 1.583 -14.789 16.031 1.00 62.00 82 GLU A C 1
ATOM 627 O O . GLU A 1 82 ? 1.615 -13.930 15.145 1.00 62.00 82 GLU A O 1
ATOM 632 N N . GLU A 1 83 ? 2.563 -15.675 16.240 1.00 78.94 83 GLU A N 1
ATOM 633 C CA . GLU A 1 83 ? 3.694 -15.951 15.349 1.00 78.94 83 GLU A CA 1
ATOM 634 C C . GLU A 1 83 ? 3.406 -17.266 14.608 1.00 78.94 83 GLU A C 1
ATOM 636 O O . GLU A 1 83 ? 3.244 -18.318 15.233 1.00 78.94 83 GLU A O 1
ATOM 641 N N . TYR A 1 84 ? 3.348 -17.218 13.278 1.00 80.31 84 TYR A N 1
ATOM 642 C CA . TYR A 1 84 ? 3.203 -18.393 12.422 1.00 80.31 84 TYR A CA 1
ATOM 643 C C . TYR A 1 84 ? 4.479 -18.626 11.623 1.00 80.31 84 TYR A C 1
ATOM 645 O O . TYR A 1 84 ? 4.845 -17.816 10.775 1.00 80.31 84 TYR A O 1
ATOM 653 N N . LEU A 1 85 ? 5.103 -19.783 11.809 1.00 88.12 85 LEU A N 1
ATOM 654 C CA . LEU A 1 85 ? 6.149 -20.253 10.910 1.00 88.12 85 LEU A CA 1
ATOM 655 C C . LEU A 1 85 ? 5.540 -20.721 9.576 1.00 88.12 85 LEU A C 1
ATOM 657 O O . LEU A 1 85 ? 4.713 -21.641 9.552 1.00 88.12 85 LEU A O 1
ATOM 661 N N . LEU A 1 86 ? 5.981 -20.138 8.462 1.00 89.88 86 LEU A N 1
ATOM 662 C CA . LEU A 1 86 ? 5.673 -20.638 7.123 1.00 89.88 86 LEU A CA 1
ATOM 663 C C . LEU A 1 86 ? 6.522 -21.875 6.836 1.00 89.88 86 LEU A C 1
ATOM 665 O O . LEU A 1 86 ? 7.746 -21.814 6.820 1.00 89.88 86 LEU A O 1
ATOM 669 N N . THR A 1 87 ? 5.856 -23.000 6.583 1.00 83.06 87 THR A N 1
ATOM 670 C CA . THR A 1 87 ? 6.504 -24.275 6.258 1.00 83.06 87 THR A CA 1
ATOM 671 C C . THR A 1 87 ? 6.255 -24.613 4.795 1.00 83.06 87 THR A C 1
ATOM 673 O O . THR A 1 87 ? 5.135 -24.957 4.420 1.00 83.06 87 THR A O 1
ATOM 676 N N . ALA A 1 88 ? 7.295 -24.486 3.971 1.00 87.25 88 ALA A N 1
ATOM 677 C CA . ALA A 1 88 ? 7.275 -24.922 2.578 1.00 87.25 88 ALA A CA 1
ATOM 678 C C . ALA A 1 88 ? 7.589 -26.426 2.458 1.00 87.25 88 ALA A C 1
ATOM 680 O O . ALA A 1 88 ? 8.249 -27.024 3.314 1.00 87.25 88 ALA A O 1
ATOM 681 N N . SER A 1 89 ? 7.057 -27.052 1.413 1.00 85.44 89 SER A N 1
ATOM 682 C CA . SER A 1 89 ? 6.883 -28.501 1.324 1.00 85.44 89 SER A CA 1
ATOM 683 C C . SER A 1 89 ? 8.162 -29.305 1.074 1.00 85.44 89 SER A C 1
ATOM 685 O O . SER A 1 89 ? 8.189 -30.494 1.417 1.00 85.44 89 SER A O 1
ATOM 687 N N . ASP A 1 90 ? 9.213 -28.687 0.528 1.00 91.69 90 ASP A N 1
ATOM 688 C CA . ASP A 1 90 ? 10.451 -29.372 0.140 1.00 91.69 90 ASP A CA 1
ATOM 689 C C . ASP A 1 90 ? 11.767 -28.600 0.378 1.00 91.69 90 ASP A C 1
ATOM 691 O O . ASP A 1 90 ? 12.796 -29.014 -0.153 1.00 91.69 90 ASP A O 1
ATOM 695 N N . ILE A 1 91 ? 11.768 -27.569 1.239 1.00 92.06 91 ILE A N 1
ATOM 696 C CA . ILE A 1 91 ? 12.978 -26.791 1.588 1.00 92.06 91 ILE A CA 1
ATOM 697 C C . ILE A 1 91 ? 14.120 -27.691 2.080 1.00 92.06 91 ILE A C 1
ATOM 699 O O . ILE A 1 91 ? 13.966 -28.485 3.017 1.00 92.06 91 ILE A O 1
ATOM 703 N N . GLY A 1 92 ? 15.283 -27.530 1.454 1.00 91.50 92 GLY A N 1
ATOM 704 C CA . GLY A 1 92 ? 16.538 -28.191 1.771 1.00 91.50 92 GLY A CA 1
ATOM 705 C C . GLY A 1 92 ? 17.633 -27.243 2.287 1.00 91.50 92 GLY A C 1
ATOM 706 O O . GLY A 1 92 ? 17.453 -26.029 2.376 1.00 91.50 92 GLY A O 1
ATOM 707 N N . PRO A 1 93 ? 18.802 -27.799 2.663 1.00 94.19 93 PRO A N 1
ATOM 708 C CA . PRO A 1 93 ? 19.941 -27.014 3.133 1.00 94.19 93 PRO A CA 1
ATOM 709 C C . PRO A 1 93 ? 20.510 -26.121 2.022 1.00 94.19 93 PRO A C 1
ATOM 711 O O . PRO A 1 93 ? 20.914 -26.638 0.978 1.00 94.19 93 PRO A O 1
ATOM 714 N N . GLY A 1 94 ? 20.619 -24.818 2.280 1.00 92.94 94 GLY A N 1
ATOM 715 C CA . GLY A 1 94 ? 21.185 -23.831 1.362 1.00 92.94 94 GLY A CA 1
ATOM 716 C C . GLY A 1 94 ? 20.197 -23.182 0.389 1.00 92.94 94 GLY A C 1
ATOM 717 O O . GLY A 1 94 ? 20.635 -22.356 -0.407 1.00 92.94 94 GLY A O 1
ATOM 718 N N . ASP A 1 95 ? 18.899 -23.507 0.439 1.00 95.25 95 ASP A N 1
ATOM 719 C CA . ASP A 1 95 ? 17.890 -22.957 -0.488 1.00 95.25 95 ASP A CA 1
ATOM 720 C C . ASP A 1 95 ? 17.572 -21.466 -0.234 1.00 95.25 95 ASP A C 1
ATOM 722 O O . ASP A 1 95 ? 17.101 -20.761 -1.139 1.00 95.25 95 ASP A O 1
ATOM 726 N N . TRP A 1 96 ? 17.869 -20.981 0.981 1.00 95.44 96 TRP A N 1
ATOM 727 C CA . TRP A 1 96 ? 17.642 -19.612 1.466 1.00 95.44 96 TRP A CA 1
ATOM 728 C C . TRP A 1 96 ? 16.166 -19.189 1.392 1.00 95.44 96 TRP A C 1
ATOM 730 O O . TRP A 1 96 ? 15.821 -18.126 0.862 1.00 95.44 96 TRP A O 1
ATOM 740 N N . PHE A 1 97 ? 15.270 -20.031 1.912 1.00 97.38 97 PHE A N 1
ATOM 741 C CA . PHE A 1 97 ? 13.853 -19.696 2.051 1.00 97.38 97 PHE A CA 1
ATOM 742 C C . PHE A 1 97 ? 13.668 -18.487 2.983 1.00 97.38 97 PHE A C 1
ATOM 744 O O . PHE A 1 97 ? 14.280 -18.399 4.040 1.00 97.38 97 PHE A O 1
ATOM 751 N N . GLY A 1 98 ? 12.840 -17.519 2.590 1.00 95.88 98 GLY A N 1
ATOM 752 C CA . GLY A 1 98 ? 12.682 -16.270 3.346 1.00 95.88 98 GLY A CA 1
ATOM 753 C C . GLY A 1 98 ? 13.644 -15.154 2.933 1.00 95.88 98 GLY A C 1
ATOM 754 O O . GLY A 1 98 ? 13.513 -14.045 3.443 1.00 95.88 98 GLY A O 1
ATOM 755 N N . TYR A 1 99 ? 14.552 -15.383 1.974 1.00 96.88 99 TYR A N 1
ATOM 756 C CA . TYR A 1 99 ? 15.506 -14.361 1.514 1.00 96.88 99 TYR A CA 1
ATOM 757 C C . TYR A 1 99 ? 14.842 -13.082 0.985 1.00 96.88 99 TYR A C 1
ATOM 759 O O . TYR A 1 99 ? 15.359 -11.983 1.176 1.00 96.88 99 TYR A O 1
ATOM 767 N N . THR A 1 100 ? 13.680 -13.215 0.341 1.00 98.06 100 THR A N 1
ATOM 768 C CA . THR A 1 100 ? 12.739 -12.101 0.169 1.00 98.06 100 THR A CA 1
ATOM 769 C C . THR A 1 100 ? 11.320 -12.574 0.427 1.00 98.06 100 THR A C 1
ATOM 771 O O . THR A 1 100 ? 10.981 -13.733 0.177 1.00 98.06 100 THR A O 1
ATOM 774 N N . THR A 1 101 ? 10.485 -11.669 0.919 1.00 98.25 101 THR A N 1
ATOM 775 C CA . THR A 1 101 ? 9.059 -11.900 1.154 1.00 98.25 101 THR A CA 1
ATOM 776 C C . THR A 1 101 ? 8.251 -10.749 0.558 1.00 98.25 101 THR A C 1
ATOM 778 O O . THR A 1 101 ? 8.779 -9.675 0.271 1.00 98.25 101 THR A O 1
ATOM 781 N N . SER A 1 102 ? 6.968 -10.985 0.312 1.00 98.38 102 SER A N 1
ATOM 782 C CA . SER A 1 102 ? 5.993 -9.951 -0.029 1.00 98.38 102 SER A CA 1
ATOM 783 C C . SER A 1 102 ? 4.603 -10.446 0.355 1.00 98.38 102 SER A C 1
ATOM 785 O O . SER A 1 102 ? 4.342 -11.648 0.286 1.00 98.38 102 SER A O 1
ATOM 787 N N . ILE A 1 103 ? 3.720 -9.541 0.774 1.00 96.19 103 ILE A N 1
ATOM 788 C CA . ILE A 1 103 ? 2.365 -9.869 1.217 1.00 96.19 103 ILE A CA 1
ATOM 789 C C . ILE A 1 103 ? 1.349 -8.893 0.618 1.00 96.19 103 ILE A C 1
ATOM 791 O O . ILE A 1 103 ? 1.564 -7.682 0.603 1.00 96.19 103 ILE A O 1
ATOM 795 N N . SER A 1 104 ? 0.234 -9.439 0.140 1.00 89.94 104 SER A N 1
ATOM 796 C CA . SER A 1 104 ? -0.962 -8.707 -0.262 1.00 89.94 104 SER A CA 1
ATOM 797 C C . SER A 1 104 ? -2.180 -9.413 0.321 1.00 89.94 104 SER A C 1
ATOM 799 O O . SER A 1 104 ? -2.550 -10.500 -0.130 1.00 89.94 104 SER A O 1
ATOM 801 N N . ASP A 1 105 ? -2.802 -8.791 1.320 1.00 82.56 105 ASP A N 1
ATOM 802 C CA . ASP A 1 105 ? -4.032 -9.255 1.957 1.00 82.56 105 ASP A CA 1
ATOM 803 C C . ASP A 1 105 ? -3.807 -10.632 2.604 1.00 82.56 105 ASP A C 1
ATOM 805 O O . ASP A 1 105 ? -2.962 -10.787 3.484 1.00 82.56 105 ASP A O 1
ATOM 809 N N . ASN A 1 106 ? -4.508 -11.662 2.129 1.00 84.56 106 ASN A N 1
ATOM 810 C CA . ASN A 1 106 ? -4.344 -13.046 2.566 1.00 84.56 106 ASN A CA 1
ATOM 811 C C . ASN A 1 106 ? -3.283 -13.835 1.774 1.00 84.56 106 ASN A C 1
ATOM 813 O O . ASN A 1 106 ? -3.205 -15.053 1.940 1.00 84.56 106 ASN A O 1
ATOM 817 N N . THR A 1 107 ? -2.502 -13.179 0.909 1.00 91.62 107 THR A N 1
ATOM 818 C CA . THR A 1 107 ? -1.542 -13.803 -0.017 1.00 91.62 107 THR A CA 1
ATOM 819 C C . THR A 1 107 ? -0.119 -13.427 0.352 1.00 91.62 107 THR A C 1
ATOM 821 O O . THR A 1 107 ? 0.221 -12.248 0.376 1.00 91.62 107 THR A O 1
ATOM 824 N N . ALA A 1 108 ? 0.744 -14.412 0.556 1.00 96.94 108 ALA A N 1
ATOM 825 C CA . ALA A 1 108 ? 2.163 -14.215 0.811 1.00 96.94 108 ALA A CA 1
ATOM 826 C C . ALA A 1 108 ? 2.991 -14.916 -0.264 1.00 96.94 108 ALA A C 1
ATOM 828 O O . ALA A 1 108 ? 2.670 -16.035 -0.656 1.00 96.94 108 ALA A O 1
ATOM 829 N N . VAL A 1 109 ? 4.076 -14.293 -0.713 1.00 98.62 109 VAL A N 1
ATOM 830 C CA . VAL A 1 109 ? 5.064 -14.914 -1.602 1.00 98.62 109 VAL A CA 1
ATOM 831 C C . VAL A 1 109 ? 6.426 -14.861 -0.926 1.00 98.62 109 VAL A C 1
ATOM 833 O O . VAL A 1 109 ? 6.842 -13.806 -0.449 1.00 98.62 109 VAL A O 1
ATOM 836 N N . VAL A 1 110 ? 7.118 -15.999 -0.882 1.00 98.69 110 VAL A N 1
ATOM 837 C CA . VAL A 1 110 ? 8.424 -16.159 -0.230 1.00 98.69 110 VAL A CA 1
ATOM 838 C C . VAL A 1 110 ? 9.432 -16.735 -1.219 1.00 98.69 110 VAL A C 1
ATOM 840 O O . VAL A 1 110 ? 9.192 -17.782 -1.815 1.00 98.69 110 VAL A O 1
ATOM 843 N N . GLY A 1 111 ? 10.561 -16.057 -1.409 1.00 98.19 111 GLY A N 1
ATOM 844 C CA . GLY A 1 111 ? 11.648 -16.512 -2.273 1.00 98.19 111 GLY A CA 1
ATOM 845 C C . GLY A 1 111 ? 12.571 -17.528 -1.593 1.00 98.19 111 GLY A C 1
ATOM 846 O O . GLY A 1 111 ? 12.908 -17.366 -0.420 1.00 98.19 111 GLY A O 1
ATOM 847 N N . ALA A 1 112 ? 13.012 -18.529 -2.358 1.00 97.62 112 ALA A N 1
ATOM 848 C CA . ALA A 1 112 ? 14.097 -19.459 -2.037 1.00 97.62 112 ALA A CA 1
ATOM 849 C C . ALA A 1 112 ? 15.064 -19.487 -3.231 1.00 97.62 112 ALA A C 1
ATOM 851 O O . ALA A 1 112 ? 14.940 -20.279 -4.169 1.00 97.62 112 ALA A O 1
ATOM 852 N N . ARG A 1 113 ? 15.981 -18.516 -3.260 1.00 96.31 113 ARG A N 1
ATOM 853 C CA . ARG A 1 113 ? 16.766 -18.157 -4.458 1.00 96.31 113 ARG A CA 1
ATOM 854 C C . ARG A 1 113 ? 17.753 -19.225 -4.935 1.00 96.31 113 ARG A C 1
ATOM 856 O O . ARG A 1 113 ? 18.290 -19.082 -6.033 1.00 96.31 113 ARG A O 1
ATOM 863 N N . TYR A 1 114 ? 18.039 -20.229 -4.112 1.00 96.88 114 TYR A N 1
ATOM 864 C CA . TYR A 1 114 ? 19.010 -21.282 -4.410 1.00 96.88 114 TYR A CA 1
ATOM 865 C C . TYR A 1 114 ? 18.396 -22.681 -4.499 1.00 96.88 114 TYR A C 1
ATOM 867 O O . TYR A 1 114 ? 19.142 -23.621 -4.757 1.00 96.88 114 TYR A O 1
ATOM 875 N N . ASP A 1 115 ? 17.064 -22.787 -4.404 1.00 96.38 115 ASP A N 1
ATOM 876 C CA . ASP A 1 115 ? 16.306 -24.026 -4.611 1.00 96.38 115 ASP A CA 1
ATOM 877 C C . ASP A 1 115 ? 16.821 -24.817 -5.828 1.00 96.38 115 ASP A C 1
ATOM 879 O O . ASP A 1 115 ? 16.919 -24.307 -6.956 1.00 96.38 115 ASP A O 1
ATOM 883 N N . ASP A 1 116 ? 17.202 -26.063 -5.557 1.00 94.12 116 ASP A N 1
ATOM 884 C CA . ASP A 1 116 ? 17.880 -26.962 -6.490 1.00 94.12 116 ASP A CA 1
ATOM 885 C C . ASP A 1 116 ? 16.902 -27.850 -7.306 1.00 94.12 116 ASP A C 1
ATOM 887 O O . ASP A 1 116 ? 17.363 -28.632 -8.148 1.00 94.12 116 ASP A O 1
ATOM 891 N N . GLU A 1 117 ? 15.576 -27.788 -7.083 1.00 91.00 117 GLU A N 1
ATOM 892 C CA . GLU A 1 117 ? 14.621 -28.774 -7.631 1.00 91.00 117 GLU A CA 1
ATOM 893 C C . GLU A 1 117 ? 14.469 -28.670 -9.158 1.00 91.00 117 GLU A C 1
ATOM 895 O O . GLU A 1 117 ? 14.581 -29.670 -9.876 1.00 91.00 117 GLU A O 1
ATOM 900 N N . ALA A 1 118 ? 14.229 -27.459 -9.673 1.00 90.44 118 ALA A N 1
ATOM 901 C CA . ALA A 1 118 ? 14.048 -27.222 -11.108 1.00 90.44 118 ALA A CA 1
ATOM 902 C C . ALA A 1 118 ? 15.378 -27.317 -11.879 1.00 90.44 118 ALA A C 1
ATOM 904 O O . ALA A 1 118 ? 15.454 -27.911 -12.959 1.00 90.44 118 ALA A O 1
ATOM 905 N N . ALA A 1 119 ? 16.432 -26.739 -11.304 1.00 93.94 119 ALA A N 1
ATOM 906 C CA . ALA A 1 119 ? 17.812 -26.787 -11.766 1.00 93.94 119 ALA A CA 1
ATOM 907 C C . ALA A 1 119 ? 18.735 -26.429 -10.593 1.00 93.94 119 ALA A C 1
ATOM 909 O O . ALA A 1 119 ? 18.306 -25.747 -9.671 1.00 93.94 119 ALA A O 1
ATOM 910 N N . THR A 1 120 ? 20.015 -26.816 -10.647 1.00 96.06 120 THR A N 1
ATOM 911 C CA . THR A 1 120 ? 20.972 -26.481 -9.579 1.00 96.06 120 THR A CA 1
ATOM 912 C C . THR A 1 120 ? 21.101 -24.965 -9.411 1.00 96.06 120 THR A C 1
ATOM 914 O O . THR A 1 120 ? 21.612 -24.300 -10.318 1.00 96.06 120 THR A O 1
ATOM 917 N N . ASN A 1 121 ? 20.659 -24.436 -8.270 1.00 95.00 121 ASN A N 1
ATOM 918 C CA . ASN A 1 121 ? 20.538 -23.015 -7.947 1.00 95.00 121 ASN A CA 1
ATOM 919 C C . ASN A 1 121 ? 19.677 -22.262 -8.981 1.00 95.00 121 ASN A C 1
ATOM 921 O O . ASN A 1 121 ? 19.965 -21.121 -9.351 1.00 95.00 121 ASN A O 1
ATOM 925 N N . GLY A 1 122 ? 18.654 -22.938 -9.512 1.00 96.25 122 GLY A N 1
ATOM 926 C CA . GLY A 1 122 ? 17.648 -22.344 -10.390 1.00 96.25 122 GLY A CA 1
ATOM 927 C C . GLY A 1 122 ? 16.707 -21.428 -9.614 1.00 96.25 122 GLY A C 1
ATOM 928 O O . GLY A 1 122 ? 16.360 -20.361 -10.119 1.00 96.25 122 GLY A O 1
ATOM 929 N N . GLY A 1 123 ? 16.396 -21.798 -8.369 1.00 97.75 123 GLY A N 1
ATOM 930 C CA . GLY A 1 123 ? 15.598 -21.013 -7.437 1.00 97.75 123 GLY A CA 1
ATOM 931 C C . GLY A 1 123 ? 14.085 -21.192 -7.606 1.00 97.75 123 GLY A C 1
ATOM 932 O O . GLY A 1 123 ? 13.588 -21.578 -8.669 1.00 97.75 123 GLY A O 1
ATOM 933 N N . ALA A 1 124 ? 13.348 -20.903 -6.536 1.00 98.12 124 ALA A N 1
ATOM 934 C CA . ALA A 1 124 ? 11.899 -21.057 -6.438 1.00 98.12 124 ALA A CA 1
ATOM 935 C C . ALA A 1 124 ? 11.260 -19.885 -5.676 1.00 98.12 124 ALA A C 1
ATOM 937 O O . ALA A 1 124 ? 11.924 -19.132 -4.958 1.00 98.12 124 ALA A O 1
ATOM 938 N N . ALA A 1 125 ? 9.944 -19.740 -5.810 1.00 98.44 125 ALA A N 1
ATOM 939 C CA . ALA A 1 125 ? 9.140 -18.871 -4.957 1.00 98.44 125 ALA A CA 1
ATOM 940 C C . ALA A 1 125 ? 7.879 -19.614 -4.508 1.00 98.44 125 ALA A C 1
ATOM 942 O O . ALA A 1 125 ? 7.238 -20.279 -5.312 1.00 98.44 125 ALA A O 1
ATOM 943 N N . TYR A 1 126 ? 7.507 -19.498 -3.242 1.00 98.50 126 TYR A N 1
ATOM 944 C CA . TYR A 1 126 ? 6.398 -20.229 -2.638 1.00 98.50 126 TYR A CA 1
ATOM 945 C C . TYR A 1 126 ? 5.265 -19.262 -2.323 1.00 98.50 126 TYR A C 1
ATOM 947 O O . TYR A 1 126 ? 5.486 -18.253 -1.652 1.00 98.50 126 TYR A O 1
ATOM 955 N N . VAL A 1 127 ? 4.060 -19.566 -2.802 1.00 98.38 127 VAL A N 1
ATOM 956 C CA . VAL A 1 127 ? 2.847 -18.816 -2.472 1.00 98.38 127 VAL A CA 1
ATOM 957 C C . VAL A 1 127 ? 2.161 -19.476 -1.287 1.00 98.38 127 VAL A C 1
ATOM 959 O O . VAL A 1 127 ? 1.896 -20.678 -1.314 1.00 98.38 127 VAL A O 1
ATOM 962 N N . PHE A 1 128 ? 1.834 -18.684 -0.273 1.00 96.25 128 PHE A N 1
ATOM 963 C CA . PHE A 1 128 ? 1.015 -19.081 0.862 1.00 96.25 128 PHE A CA 1
ATOM 964 C C . PHE A 1 128 ? -0.282 -18.274 0.878 1.00 96.25 128 PHE A C 1
ATOM 966 O O . PHE A 1 128 ? -0.287 -17.077 0.585 1.00 96.25 128 PHE A O 1
ATOM 973 N N . ARG A 1 129 ? -1.375 -18.927 1.269 1.00 90.94 129 ARG A N 1
ATOM 974 C CA . ARG A 1 129 ? -2.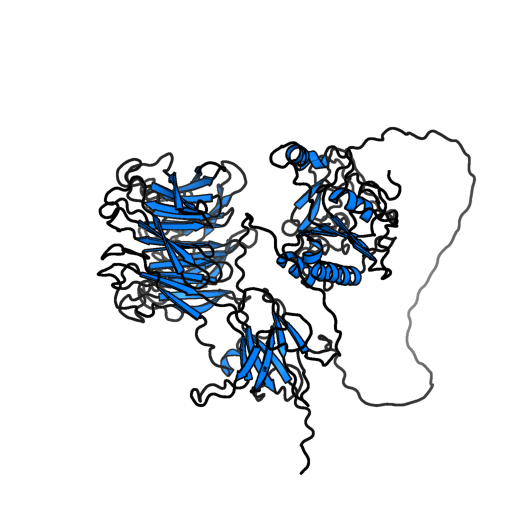698 -18.325 1.438 1.00 90.94 129 ARG A CA 1
ATOM 975 C C . ARG A 1 129 ? -3.158 -18.499 2.882 1.00 90.94 129 ARG A C 1
ATOM 977 O O . ARG A 1 129 ? -3.024 -19.590 3.441 1.00 90.94 129 ARG A O 1
ATOM 984 N N . PHE A 1 130 ? -3.711 -17.454 3.488 1.00 84.31 130 PHE A N 1
ATOM 985 C CA . PHE A 1 130 ? -4.389 -17.570 4.780 1.00 84.31 130 PHE A CA 1
ATOM 986 C C . PHE A 1 130 ? -5.791 -18.168 4.590 1.00 84.31 130 PHE A C 1
ATOM 988 O O . PHE A 1 130 ? -6.621 -17.601 3.880 1.00 84.31 130 PHE A O 1
ATOM 995 N N . ASP A 1 131 ? -6.065 -19.315 5.222 1.00 76.38 131 ASP A N 1
ATOM 996 C CA . ASP A 1 131 ? -7.335 -20.056 5.087 1.00 76.38 131 ASP A CA 1
ATOM 997 C C . ASP A 1 131 ? -8.453 -19.576 6.040 1.00 76.38 131 ASP A C 1
ATOM 999 O O . ASP A 1 131 ? -9.502 -20.213 6.145 1.00 76.38 131 ASP A O 1
ATOM 1003 N N . GLY A 1 132 ? -8.226 -18.460 6.741 1.00 67.50 132 GLY A N 1
ATOM 1004 C CA . GLY A 1 132 ? -9.066 -17.964 7.835 1.00 67.50 132 GLY A CA 1
ATOM 1005 C C . GLY A 1 132 ? -8.659 -18.495 9.215 1.00 67.50 132 GLY A C 1
ATOM 1006 O O . GLY A 1 132 ? -9.165 -18.009 10.221 1.00 67.50 132 GLY A O 1
ATOM 1007 N N . THR A 1 133 ? -7.750 -19.476 9.288 1.00 70.75 133 THR A N 1
ATOM 1008 C CA . THR A 1 133 ? -7.240 -20.032 10.559 1.00 70.75 133 THR A CA 1
ATOM 1009 C C . THR A 1 133 ? -5.719 -20.153 10.628 1.00 70.75 133 THR A C 1
ATOM 1011 O O . THR A 1 133 ? -5.146 -20.166 11.718 1.00 70.75 133 THR A O 1
ATOM 1014 N N . ARG A 1 134 ? -5.051 -20.285 9.480 1.00 79.38 134 ARG A N 1
ATOM 1015 C CA . ARG A 1 134 ? -3.595 -20.440 9.369 1.00 79.38 134 ARG A CA 1
ATOM 1016 C C . ARG A 1 134 ? -3.128 -20.124 7.952 1.00 79.38 134 ARG A C 1
ATOM 1018 O O . ARG A 1 134 ? -3.895 -20.195 6.992 1.00 79.38 134 ARG A O 1
ATOM 1025 N N . TRP A 1 135 ? -1.834 -19.868 7.822 1.00 88.62 135 TRP A N 1
ATOM 1026 C CA . TRP A 1 135 ? -1.157 -19.826 6.532 1.00 88.62 135 TRP A CA 1
ATOM 1027 C C . TRP A 1 135 ? -0.911 -21.243 6.004 1.00 88.62 135 TRP A C 1
ATOM 1029 O O . TRP A 1 135 ? -0.547 -22.154 6.754 1.00 88.62 135 TRP A O 1
ATOM 1039 N N . VAL A 1 136 ? -1.144 -21.442 4.708 1.00 89.62 136 VAL A N 1
ATOM 1040 C CA . VAL A 1 136 ? -1.004 -22.729 4.015 1.00 89.62 136 VAL A CA 1
ATOM 1041 C C . VAL A 1 136 ? -0.261 -22.499 2.712 1.00 89.62 136 VAL A C 1
ATOM 1043 O O . VAL A 1 136 ? -0.607 -21.570 1.991 1.00 89.62 136 VAL A O 1
ATOM 1046 N N . GLU A 1 137 ? 0.723 -23.337 2.388 1.00 95.62 137 GLU A N 1
ATOM 1047 C CA . GLU A 1 137 ? 1.324 -23.331 1.052 1.00 95.62 137 GLU A CA 1
ATOM 1048 C C . GLU A 1 137 ? 0.235 -23.637 0.011 1.00 95.62 137 GLU A C 1
ATOM 1050 O O . GLU A 1 137 ? -0.410 -24.688 0.050 1.00 95.62 137 GLU A O 1
ATOM 1055 N N . GLU A 1 138 ? 0.013 -22.686 -0.890 1.00 94.88 138 GLU A N 1
ATOM 1056 C CA . GLU A 1 138 ? -0.915 -22.786 -2.013 1.00 94.88 138 GLU A CA 1
ATOM 1057 C C . GLU A 1 138 ? -0.199 -23.396 -3.223 1.00 94.88 138 GLU A C 1
ATOM 1059 O O . GLU A 1 138 ? -0.736 -24.308 -3.855 1.00 94.88 138 GLU A O 1
ATOM 1064 N N . GLN A 1 139 ? 1.023 -22.930 -3.531 1.00 97.25 139 GLN A N 1
ATOM 1065 C CA . GLN A 1 139 ? 1.800 -23.426 -4.670 1.00 97.25 139 GLN A CA 1
ATOM 1066 C C . GLN A 1 139 ? 3.291 -23.031 -4.629 1.00 97.25 139 GLN A C 1
ATOM 1068 O O . GLN A 1 139 ? 3.619 -21.865 -4.411 1.00 97.25 139 GLN A O 1
ATOM 1073 N N . LYS A 1 140 ? 4.188 -23.963 -4.986 1.00 97.62 140 LYS A N 1
ATOM 1074 C CA . LYS A 1 140 ? 5.571 -23.672 -5.410 1.00 97.62 140 LYS A CA 1
ATOM 1075 C C . LYS A 1 140 ? 5.615 -23.202 -6.871 1.00 97.62 140 LYS A C 1
ATOM 1077 O O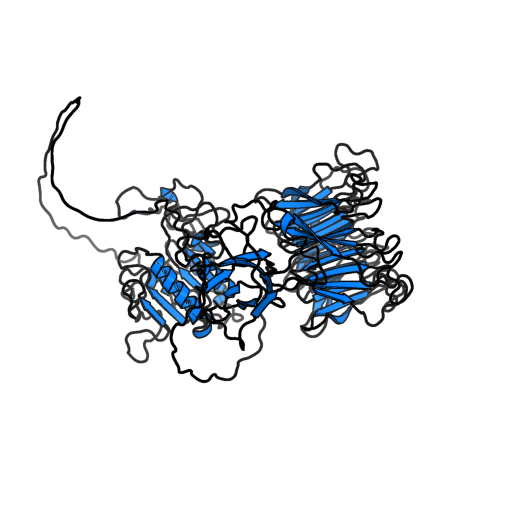 . LYS A 1 140 ? 5.076 -23.854 -7.768 1.00 97.62 140 LYS A O 1
ATOM 1082 N N . LEU A 1 141 ? 6.267 -22.070 -7.117 1.00 98.38 141 LEU A N 1
ATOM 1083 C CA . LEU A 1 141 ? 6.491 -21.457 -8.427 1.00 98.38 141 LEU A CA 1
ATOM 1084 C C . LEU A 1 141 ? 7.946 -21.654 -8.857 1.00 98.38 141 LEU A C 1
ATOM 1086 O O . LEU A 1 141 ? 8.872 -21.413 -8.082 1.00 98.38 141 LEU A O 1
ATOM 1090 N N . ILE A 1 142 ? 8.129 -22.029 -10.121 1.00 97.38 142 ILE A N 1
ATOM 1091 C CA . ILE A 1 142 ? 9.422 -22.166 -10.798 1.00 97.38 142 ILE A CA 1
ATOM 1092 C C . ILE A 1 142 ? 9.303 -21.567 -12.203 1.00 97.38 142 ILE A C 1
ATOM 1094 O O . ILE A 1 142 ? 8.232 -21.640 -12.809 1.00 97.38 142 ILE A O 1
ATOM 1098 N N . ALA A 1 143 ? 10.383 -20.992 -12.734 1.00 97.25 143 ALA A N 1
ATOM 1099 C CA . ALA A 1 143 ? 10.393 -20.469 -14.101 1.00 97.25 143 ALA A CA 1
ATOM 1100 C C . ALA A 1 143 ? 10.228 -21.593 -15.142 1.00 97.25 143 ALA A C 1
ATOM 1102 O O . ALA A 1 143 ? 10.883 -22.636 -15.060 1.00 97.25 143 ALA A O 1
ATOM 1103 N N . SER A 1 144 ? 9.404 -21.361 -16.165 1.00 96.31 144 SER A N 1
ATOM 1104 C CA . SER A 1 144 ? 9.121 -22.330 -17.234 1.00 96.31 144 SER A CA 1
ATOM 1105 C C . SER A 1 144 ? 10.345 -22.735 -18.070 1.00 96.31 144 SER A C 1
ATOM 1107 O O . SER A 1 144 ? 10.340 -23.802 -18.693 1.00 96.31 144 SER A O 1
ATOM 1109 N N . ASP A 1 145 ? 11.398 -21.916 -18.064 1.00 97.12 145 ASP A N 1
ATOM 1110 C CA . ASP A 1 145 ? 12.691 -22.162 -18.704 1.00 97.12 145 ASP A CA 1
ATOM 1111 C C . ASP A 1 145 ? 13.891 -22.102 -17.736 1.00 97.12 145 ASP A C 1
ATOM 1113 O O . ASP A 1 145 ? 15.009 -21.834 -18.175 1.00 97.12 145 ASP A O 1
ATOM 1117 N N . ALA A 1 146 ? 13.671 -22.418 -16.450 1.00 96.12 146 ALA A N 1
ATOM 1118 C CA . ALA A 1 146 ? 14.700 -22.445 -15.404 1.00 96.12 146 ALA A CA 1
ATOM 1119 C C . ALA A 1 146 ? 15.985 -23.204 -15.802 1.00 96.12 146 ALA A C 1
ATOM 1121 O O . ALA A 1 146 ? 15.961 -24.366 -16.227 1.00 96.12 146 ALA A O 1
ATOM 1122 N N . ALA A 1 147 ? 17.123 -22.551 -15.590 1.00 97.06 147 ALA A N 1
ATOM 1123 C CA . ALA A 1 147 ? 18.470 -23.055 -15.794 1.00 97.06 147 ALA A CA 1
ATOM 1124 C C . ALA A 1 147 ? 19.321 -22.919 -14.517 1.00 97.06 147 ALA A C 1
ATOM 1126 O O . ALA A 1 147 ? 18.915 -22.362 -13.498 1.00 97.06 147 ALA A O 1
ATOM 1127 N N . SER A 1 148 ? 20.516 -23.513 -14.545 1.00 97.19 148 SER A N 1
ATOM 1128 C CA . SER A 1 148 ? 21.379 -23.575 -13.365 1.00 97.19 148 SER A CA 1
ATOM 1129 C C . SER A 1 148 ? 22.020 -22.221 -13.072 1.00 97.19 148 SER A C 1
ATOM 1131 O O . SER A 1 148 ? 22.783 -21.716 -13.894 1.00 97.19 148 SER A O 1
ATOM 1133 N N . GLY A 1 149 ? 21.758 -21.691 -11.878 1.00 95.00 149 GLY A N 1
ATOM 1134 C CA . GLY A 1 149 ? 22.294 -20.418 -11.404 1.00 95.00 149 GLY A CA 1
ATOM 1135 C C . GLY A 1 149 ? 21.430 -19.193 -11.703 1.00 95.00 149 GLY A C 1
ATOM 1136 O O . GLY A 1 149 ? 21.859 -18.106 -11.333 1.00 95.00 149 GLY A O 1
ATOM 1137 N N . ASP A 1 150 ? 20.245 -19.340 -12.312 1.00 96.31 150 ASP A N 1
ATOM 1138 C CA . ASP A 1 150 ? 19.349 -18.221 -12.670 1.00 96.31 150 ASP A CA 1
ATOM 1139 C C . ASP A 1 150 ? 18.848 -17.410 -11.460 1.00 96.31 150 ASP A C 1
ATOM 1141 O O . ASP A 1 150 ? 18.536 -16.220 -11.595 1.00 96.31 150 ASP A O 1
ATOM 1145 N N . GLN A 1 151 ? 18.775 -18.053 -10.288 1.00 96.56 151 GLN A N 1
ATOM 1146 C CA . GLN A 1 151 ? 18.323 -17.479 -9.015 1.00 96.56 151 GLN A CA 1
ATOM 1147 C C . GLN A 1 151 ? 16.931 -16.837 -9.089 1.00 96.56 151 GLN A C 1
ATOM 1149 O O . GLN A 1 151 ? 16.709 -15.708 -8.637 1.00 96.56 151 GLN A O 1
ATOM 1154 N N . PHE A 1 152 ? 15.978 -17.567 -9.666 1.00 98.56 152 PHE A N 1
ATOM 1155 C CA . PHE A 1 152 ? 14.558 -17.256 -9.552 1.00 98.56 152 PHE A CA 1
ATOM 1156 C C . PHE A 1 152 ? 14.144 -17.214 -8.073 1.00 98.56 152 PHE A C 1
ATOM 1158 O O . PHE A 1 152 ? 14.638 -17.982 -7.254 1.00 98.56 152 PHE A O 1
ATOM 1165 N N . GLY A 1 153 ? 13.270 -16.283 -7.698 1.00 97.88 153 GLY A N 1
ATOM 1166 C CA . GLY A 1 153 ? 12.931 -16.066 -6.288 1.00 97.88 153 GLY A CA 1
ATOM 1167 C C . GLY A 1 153 ? 13.941 -15.198 -5.535 1.00 97.88 153 GLY A C 1
ATOM 1168 O O . GLY A 1 153 ? 13.777 -14.993 -4.336 1.00 97.88 153 GLY A O 1
ATOM 1169 N N . HIS A 1 154 ? 14.948 -14.622 -6.208 1.00 97.69 154 HIS A N 1
ATOM 1170 C CA . HIS A 1 154 ? 15.835 -13.635 -5.580 1.00 97.69 154 HIS A CA 1
ATOM 1171 C C . HIS A 1 154 ? 15.056 -12.449 -5.003 1.00 97.69 154 HIS A C 1
ATOM 1173 O O . HIS A 1 154 ? 15.414 -11.934 -3.949 1.00 97.69 154 HIS A O 1
ATOM 1179 N N . HIS A 1 155 ? 14.049 -11.960 -5.723 1.00 98.62 155 HIS A N 1
ATOM 1180 C CA . HIS A 1 155 ? 13.174 -10.889 -5.262 1.00 98.62 155 HIS A CA 1
ATOM 1181 C C . HIS A 1 155 ? 11.756 -11.191 -5.722 1.00 98.62 155 HIS A C 1
ATOM 1183 O O . HIS A 1 155 ? 11.545 -11.520 -6.891 1.00 98.62 155 HIS A O 1
ATOM 1189 N N . VAL A 1 156 ? 10.794 -11.071 -4.814 1.00 98.81 156 VAL A N 1
ATOM 1190 C CA . VAL A 1 156 ? 9.373 -11.325 -5.071 1.00 98.81 156 VAL A CA 1
ATOM 1191 C C . VAL A 1 156 ? 8.552 -10.082 -4.741 1.00 98.81 156 VAL A C 1
ATOM 1193 O O . VAL A 1 156 ? 8.957 -9.269 -3.913 1.00 98.81 156 VAL A O 1
ATOM 1196 N N . SER A 1 157 ? 7.415 -9.905 -5.406 1.00 98.75 157 SER A N 1
ATOM 1197 C CA . SER A 1 157 ? 6.411 -8.899 -5.051 1.00 98.75 157 SER A CA 1
ATOM 1198 C C . SER A 1 157 ? 5.029 -9.375 -5.498 1.00 98.75 157 SER A C 1
ATOM 1200 O O . SER A 1 157 ? 4.916 -9.968 -6.571 1.00 98.75 157 SER A O 1
ATOM 1202 N N . VAL A 1 158 ? 3.994 -9.157 -4.685 1.00 98.44 158 VAL A N 1
ATOM 1203 C CA . VAL A 1 158 ? 2.611 -9.583 -4.963 1.00 98.44 158 VAL A CA 1
ATOM 1204 C C . VAL A 1 158 ? 1.629 -8.428 -4.767 1.00 98.44 158 VAL A C 1
ATOM 1206 O O . VAL A 1 158 ? 1.787 -7.626 -3.853 1.00 98.44 158 VAL A O 1
ATOM 1209 N N . SER A 1 159 ? 0.621 -8.351 -5.636 1.00 95.00 159 SER A N 1
ATOM 1210 C CA . SER A 1 159 ? -0.510 -7.422 -5.552 1.00 95.00 159 SER A CA 1
ATOM 1211 C C . SER A 1 159 ? -1.773 -8.177 -5.972 1.00 95.00 159 SER A C 1
ATOM 1213 O O . SER A 1 159 ? -1.923 -8.577 -7.134 1.00 95.00 159 SER A O 1
ATOM 1215 N N . GLY A 1 160 ? -2.641 -8.456 -4.996 1.00 88.25 160 GLY A N 1
ATOM 1216 C CA . GLY A 1 160 ? -3.778 -9.365 -5.132 1.00 88.25 160 GLY A CA 1
ATOM 1217 C C . GLY A 1 160 ? -3.379 -10.709 -5.753 1.00 88.25 160 GLY A C 1
ATOM 1218 O O . GLY A 1 160 ? -2.440 -11.371 -5.319 1.00 88.25 160 GLY A O 1
ATOM 1219 N N . ASP A 1 161 ? -4.070 -11.082 -6.829 1.00 92.50 161 ASP A N 1
ATOM 1220 C CA . ASP A 1 161 ? -3.870 -12.339 -7.562 1.00 92.50 161 ASP A CA 1
ATOM 1221 C C . ASP A 1 161 ? -2.693 -12.324 -8.562 1.00 92.50 161 ASP A C 1
ATOM 1223 O O . ASP A 1 161 ? -2.591 -13.222 -9.401 1.00 92.50 161 ASP A O 1
ATOM 1227 N N . THR A 1 162 ? -1.807 -11.319 -8.532 1.00 96.56 162 THR A N 1
ATOM 1228 C CA . THR A 1 162 ? -0.645 -11.233 -9.439 1.00 96.56 162 THR A CA 1
ATOM 1229 C C . THR A 1 162 ? 0.667 -11.085 -8.675 1.00 96.56 162 THR A C 1
ATOM 1231 O O . THR A 1 162 ? 0.823 -10.191 -7.849 1.00 96.56 162 THR A O 1
ATOM 1234 N N . ALA A 1 163 ? 1.642 -11.933 -9.000 1.00 98.62 163 ALA A N 1
ATOM 1235 C CA . ALA A 1 163 ? 2.980 -11.927 -8.424 1.00 98.62 163 ALA A CA 1
ATOM 1236 C C . ALA A 1 163 ? 4.038 -11.720 -9.513 1.00 98.62 163 ALA A C 1
ATOM 1238 O O . ALA A 1 163 ? 3.923 -12.253 -10.618 1.00 98.62 163 ALA A O 1
ATOM 1239 N N . ILE A 1 164 ? 5.096 -10.979 -9.192 1.00 98.88 164 ILE A N 1
ATOM 1240 C CA . ILE A 1 164 ? 6.292 -10.840 -10.020 1.00 98.88 164 ILE A CA 1
ATOM 1241 C C . ILE A 1 164 ? 7.511 -11.387 -9.277 1.00 98.88 164 ILE A C 1
ATOM 1243 O O . ILE A 1 164 ? 7.740 -11.072 -8.109 1.00 98.88 164 ILE A O 1
ATOM 1247 N N . ILE A 1 165 ? 8.299 -12.213 -9.966 1.00 98.88 165 ILE A N 1
ATOM 1248 C CA . ILE A 1 165 ? 9.479 -12.877 -9.414 1.00 98.88 165 ILE A CA 1
ATOM 1249 C C . ILE A 1 165 ? 10.701 -12.584 -10.285 1.00 98.88 165 ILE A C 1
ATOM 1251 O O . ILE A 1 165 ? 10.688 -12.811 -11.495 1.00 98.88 165 ILE A O 1
ATOM 1255 N N . GLY A 1 166 ? 11.762 -12.074 -9.666 1.00 98.69 166 GLY A N 1
ATOM 1256 C CA . GLY A 1 166 ? 13.043 -11.783 -10.302 1.00 98.69 166 GLY A CA 1
ATOM 1257 C C . GLY A 1 166 ? 13.984 -12.990 -10.371 1.00 98.69 166 GLY A C 1
ATOM 1258 O O . GLY A 1 166 ? 14.053 -13.785 -9.433 1.00 98.69 166 GLY A O 1
ATOM 1259 N N . ALA A 1 167 ? 14.733 -13.083 -11.472 1.00 98.38 167 ALA A N 1
ATOM 1260 C CA . ALA A 1 167 ? 15.818 -14.034 -11.719 1.00 98.38 167 ALA A CA 1
ATOM 1261 C C . ALA A 1 167 ? 16.989 -13.283 -12.381 1.00 98.38 167 ALA A C 1
ATOM 1263 O O . ALA A 1 167 ? 17.147 -13.269 -13.605 1.00 98.38 167 ALA A O 1
ATOM 1264 N N . TRP A 1 168 ? 17.764 -12.555 -11.574 1.00 97.75 168 TRP A N 1
ATOM 1265 C CA . TRP A 1 168 ? 18.743 -11.573 -12.062 1.00 97.75 168 TRP A CA 1
ATOM 1266 C C . TRP A 1 168 ? 19.939 -12.183 -12.803 1.00 97.75 168 TRP A C 1
ATOM 1268 O O . TRP A 1 168 ? 20.550 -11.498 -13.622 1.00 97.75 168 TRP A O 1
ATOM 1278 N N . SER A 1 169 ? 20.256 -13.452 -12.538 1.00 97.19 169 SER A N 1
ATOM 1279 C CA . SER A 1 169 ? 21.332 -14.193 -13.205 1.00 97.19 169 SER A CA 1
ATOM 1280 C C . SER A 1 169 ? 20.868 -14.899 -14.483 1.00 97.19 169 SER A C 1
ATOM 1282 O O . SER A 1 169 ? 21.693 -15.461 -15.192 1.00 97.19 169 SER A O 1
ATOM 1284 N N . HIS A 1 170 ? 19.572 -14.869 -14.818 1.00 97.56 170 HIS A N 1
ATOM 1285 C CA . HIS A 1 170 ? 19.063 -15.564 -16.000 1.00 97.56 170 HIS A CA 1
ATOM 1286 C C . HIS A 1 170 ? 19.674 -15.018 -17.309 1.00 97.56 170 HIS A C 1
ATOM 1288 O O . HIS A 1 170 ? 19.605 -13.823 -17.606 1.00 97.56 170 HIS A O 1
ATOM 1294 N N . ASP A 1 171 ? 20.143 -15.906 -18.188 1.00 96.38 171 ASP A N 1
ATOM 1295 C CA . ASP A 1 171 ? 20.817 -15.582 -19.459 1.00 96.38 171 ASP A CA 1
ATOM 1296 C C . ASP A 1 171 ? 19.876 -15.109 -20.607 1.00 96.38 171 ASP A C 1
ATOM 1298 O O . ASP A 1 171 ? 19.966 -15.564 -21.750 1.00 96.38 171 ASP A O 1
ATOM 1302 N N . ALA A 1 172 ? 18.946 -14.181 -20.350 1.00 91.81 172 ALA A N 1
ATOM 1303 C CA . ALA A 1 172 ? 17.865 -13.827 -21.291 1.00 91.81 172 ALA A CA 1
ATOM 1304 C C . ALA A 1 172 ? 18.350 -13.122 -22.577 1.00 91.81 172 ALA A C 1
ATOM 1306 O O . ALA A 1 172 ? 17.907 -13.434 -23.684 1.00 91.81 172 ALA A O 1
ATOM 1307 N N . ALA A 1 173 ? 19.275 -12.178 -22.422 1.00 92.69 173 ALA A N 1
ATOM 1308 C CA . ALA A 1 173 ? 19.961 -11.415 -23.465 1.00 92.69 173 ALA A CA 1
ATOM 1309 C C . ALA A 1 173 ? 21.495 -11.631 -23.425 1.00 92.69 173 ALA A C 1
ATOM 1311 O O . ALA A 1 173 ? 22.275 -10.808 -23.910 1.00 92.69 173 ALA A O 1
ATOM 1312 N N . GLY A 1 174 ? 21.931 -12.767 -22.867 1.00 92.19 174 GLY A N 1
ATOM 1313 C CA . GLY A 1 174 ? 23.332 -13.125 -22.617 1.00 92.19 174 GLY A CA 1
ATOM 1314 C C . GLY A 1 174 ? 23.666 -13.217 -21.124 1.00 92.19 174 GLY A C 1
ATOM 1315 O O . GLY A 1 174 ? 22.793 -12.995 -20.292 1.00 92.19 174 GLY A O 1
ATOM 1316 N N . GLY A 1 175 ? 24.928 -13.545 -20.820 1.00 95.81 175 GLY A N 1
ATOM 1317 C CA . GLY A 1 175 ? 25.428 -13.842 -19.467 1.00 95.81 175 GLY A CA 1
ATOM 1318 C C . GLY A 1 175 ? 24.952 -12.862 -18.392 1.00 95.81 175 GLY A C 1
ATOM 1319 O O . GLY A 1 175 ? 25.258 -11.679 -18.522 1.00 95.81 175 GLY A O 1
ATOM 1320 N N . ASP A 1 176 ? 24.235 -13.329 -17.368 1.00 95.94 176 ASP A N 1
ATOM 1321 C CA . ASP A 1 176 ? 23.732 -12.519 -16.239 1.00 95.94 176 ASP A CA 1
ATOM 1322 C C . ASP A 1 176 ? 22.943 -11.256 -16.671 1.00 95.94 176 ASP A C 1
ATOM 1324 O O . ASP A 1 176 ? 23.026 -10.194 -16.052 1.00 95.94 176 ASP A O 1
ATOM 1328 N N . SER A 1 177 ? 22.224 -11.304 -17.794 1.00 97.00 177 SER A N 1
ATOM 1329 C CA . SER A 1 177 ? 21.399 -10.164 -18.251 1.00 97.00 177 SER A CA 1
ATOM 1330 C C . SER A 1 177 ? 20.114 -9.997 -17.432 1.00 97.00 177 SER A C 1
ATOM 1332 O O . SER A 1 177 ? 19.656 -8.873 -17.223 1.00 97.00 177 SER A O 1
ATOM 1334 N N . GLY A 1 178 ? 19.580 -11.105 -16.921 1.00 98.25 178 GLY A N 1
ATOM 1335 C CA . GLY A 1 178 ? 18.453 -11.169 -16.005 1.00 98.25 178 GLY A CA 1
ATOM 1336 C C . GLY A 1 178 ? 17.074 -11.242 -16.668 1.00 98.25 178 GLY A C 1
ATOM 1337 O O . GLY A 1 178 ? 16.878 -10.905 -17.840 1.00 98.25 178 GLY A O 1
ATOM 1338 N N . ALA A 1 179 ? 16.097 -11.708 -15.895 1.00 98.56 179 ALA A N 1
ATOM 1339 C CA . ALA A 1 179 ? 14.687 -11.787 -16.258 1.00 98.56 179 ALA A CA 1
ATOM 1340 C C . ALA A 1 179 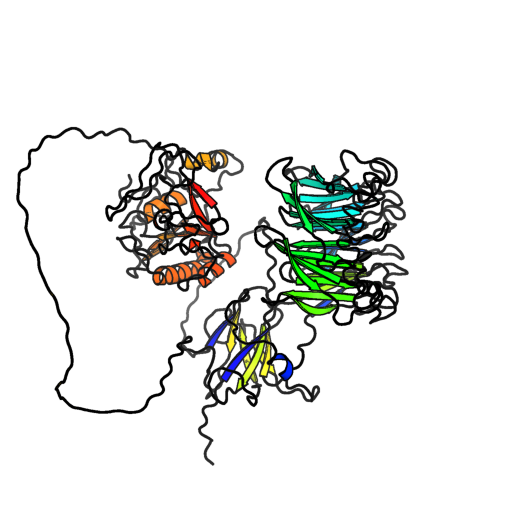? 13.790 -11.521 -15.037 1.00 98.56 179 ALA A C 1
ATOM 1342 O O . ALA A 1 179 ? 14.212 -11.644 -13.886 1.00 98.56 179 ALA A O 1
ATOM 1343 N N . ALA A 1 180 ? 12.520 -11.212 -15.289 1.00 98.75 180 ALA A N 1
ATOM 1344 C CA . ALA A 1 180 ? 11.466 -11.299 -14.282 1.00 98.75 180 ALA A CA 1
ATOM 1345 C C . ALA A 1 180 ? 10.253 -12.024 -14.872 1.00 98.75 180 ALA A C 1
ATOM 1347 O O . ALA A 1 180 ? 10.017 -11.945 -16.075 1.00 98.75 180 ALA A O 1
ATOM 1348 N N . TYR A 1 181 ? 9.479 -12.720 -14.051 1.00 98.88 181 TYR A N 1
ATOM 1349 C CA . TYR A 1 181 ? 8.343 -13.529 -14.486 1.00 98.88 181 TYR A CA 1
ATOM 1350 C C . TYR A 1 181 ? 7.097 -13.086 -13.740 1.00 98.88 181 TYR A C 1
ATOM 1352 O O . TYR A 1 181 ? 7.131 -12.944 -12.519 1.00 98.88 181 TYR A O 1
ATOM 1360 N N . VAL A 1 182 ? 6.006 -12.881 -14.471 1.00 98.81 182 VAL A N 1
ATOM 1361 C CA . VAL A 1 182 ? 4.695 -12.596 -13.893 1.00 98.81 182 VAL A CA 1
ATOM 1362 C C . VAL A 1 182 ? 3.897 -13.886 -13.816 1.00 98.81 182 VAL A C 1
ATOM 1364 O O . VAL A 1 182 ? 3.714 -14.567 -14.827 1.00 98.81 182 VAL A O 1
ATOM 1367 N N . PHE A 1 183 ? 3.393 -14.188 -12.627 1.00 98.75 183 PHE A N 1
ATOM 1368 C CA . PHE A 1 183 ? 2.438 -15.253 -12.365 1.00 98.75 183 PHE A CA 1
ATOM 1369 C C . PHE A 1 183 ? 1.098 -14.629 -11.984 1.00 98.75 183 PHE A C 1
ATOM 1371 O O . PHE A 1 183 ? 1.061 -13.677 -11.204 1.00 98.75 183 PHE A O 1
ATOM 1378 N N . ARG A 1 184 ? -0.004 -15.171 -12.506 1.00 97.44 184 ARG A N 1
ATOM 1379 C CA . ARG A 1 184 ? -1.360 -14.781 -12.098 1.00 97.44 184 ARG A CA 1
ATOM 1380 C C . ARG A 1 184 ? -2.148 -16.000 -11.639 1.00 97.44 184 ARG A C 1
ATOM 1382 O O . ARG A 1 184 ? -2.081 -17.053 -12.276 1.00 97.44 184 ARG A O 1
ATOM 1389 N N . PHE A 1 185 ? -2.899 -15.842 -10.558 1.00 94.81 185 PHE A N 1
ATOM 1390 C CA . PHE A 1 185 ? -3.858 -16.832 -10.092 1.00 94.81 185 PHE A CA 1
ATOM 1391 C C . PHE A 1 185 ? -5.072 -16.881 -11.037 1.00 94.81 185 PHE A C 1
ATOM 1393 O O . PHE A 1 185 ? -5.667 -15.854 -11.363 1.00 94.81 185 PHE A O 1
ATOM 1400 N N . ASP A 1 186 ? -5.436 -18.071 -11.521 1.00 89.25 186 ASP A N 1
ATOM 1401 C CA . ASP A 1 186 ? -6.561 -18.276 -12.453 1.00 89.25 186 ASP A CA 1
ATOM 1402 C C . ASP A 1 186 ? -7.905 -18.575 -11.752 1.00 89.25 186 ASP A C 1
ATOM 1404 O O . ASP A 1 186 ? -8.895 -18.909 -12.409 1.00 89.25 186 ASP A O 1
ATOM 1408 N N . GLY A 1 187 ? -7.940 -18.457 -10.419 1.00 86.75 187 GLY A N 1
ATOM 1409 C CA . GLY A 1 187 ? -9.038 -18.903 -9.556 1.00 86.75 187 GLY A CA 1
ATOM 1410 C C . GLY A 1 187 ? -8.887 -20.345 -9.051 1.00 86.75 187 GLY A C 1
ATOM 1411 O O . GLY A 1 187 ? -9.722 -20.804 -8.272 1.00 86.75 187 GLY A O 1
ATOM 1412 N N . ASN A 1 188 ? -7.853 -21.072 -9.489 1.00 88.31 188 ASN A N 1
ATOM 1413 C CA . ASN A 1 188 ? -7.548 -22.439 -9.059 1.00 88.31 188 ASN A CA 1
ATOM 1414 C C . ASN A 1 188 ? -6.040 -22.697 -8.858 1.00 88.31 188 ASN A C 1
ATOM 1416 O O . ASN A 1 188 ? -5.683 -23.504 -8.004 1.00 88.31 188 ASN A O 1
ATOM 1420 N N . GLN A 1 189 ? -5.161 -22.080 -9.650 1.00 95.06 189 GLN A N 1
ATOM 1421 C CA . GLN A 1 189 ? -3.703 -22.212 -9.548 1.00 95.06 189 GLN A CA 1
ATOM 1422 C C . GLN A 1 189 ? -2.990 -20.935 -10.021 1.00 95.06 189 GLN A C 1
ATOM 1424 O O . GLN A 1 189 ? -3.544 -20.139 -10.780 1.00 95.06 189 GLN A O 1
ATOM 1429 N N . TRP A 1 190 ? -1.728 -20.777 -9.638 1.00 98.12 190 TRP A N 1
ATOM 1430 C CA . TRP A 1 190 ? -0.833 -19.761 -10.183 1.00 98.12 190 TRP A CA 1
ATOM 1431 C C . TRP A 1 190 ? -0.221 -20.238 -11.498 1.00 98.12 190 TRP A C 1
ATOM 1433 O O . TRP A 1 190 ? 0.394 -21.306 -11.570 1.00 98.12 190 TRP A O 1
ATOM 1443 N N . VAL A 1 191 ? -0.368 -19.432 -12.547 1.00 98.06 191 VAL A N 1
ATOM 1444 C CA . VAL A 1 191 ? 0.137 -19.721 -13.894 1.00 98.06 191 VAL A CA 1
ATOM 1445 C C . VAL A 1 191 ? 1.130 -18.638 -14.300 1.00 98.06 191 VAL A C 1
ATOM 1447 O O . VAL A 1 191 ? 0.831 -17.454 -14.149 1.00 98.06 191 VAL A O 1
ATOM 1450 N N . GLU A 1 192 ? 2.287 -19.026 -14.846 1.00 98.50 192 GLU A N 1
ATOM 1451 C CA . GLU A 1 192 ? 3.219 -18.087 -15.484 1.00 98.50 192 GLU A CA 1
ATOM 1452 C C . GLU A 1 192 ? 2.513 -17.424 -16.679 1.00 98.50 192 GLU A C 1
ATOM 1454 O O . GLU A 1 192 ? 2.254 -18.060 -17.703 1.00 98.50 192 GLU A O 1
ATOM 1459 N N . GLU A 1 193 ? 2.155 -16.148 -16.535 1.00 97.31 193 GLU A N 1
ATOM 1460 C CA . GLU A 1 193 ? 1.505 -15.365 -17.585 1.00 97.31 193 GLU A CA 1
ATOM 1461 C C . GLU A 1 193 ? 2.534 -14.893 -18.613 1.00 97.31 193 GLU A C 1
ATOM 1463 O O . GLU A 1 193 ? 2.294 -14.974 -19.822 1.00 97.31 193 GLU A O 1
ATOM 1468 N N . GLN A 1 194 ? 3.668 -14.358 -18.144 1.00 98.44 194 GLN A N 1
ATOM 1469 C CA . GLN A 1 194 ? 4.638 -13.716 -19.024 1.00 98.44 194 GLN A CA 1
ATOM 1470 C C . GLN A 1 194 ? 6.036 -13.595 -18.404 1.00 98.44 194 GLN A C 1
ATOM 1472 O O . GLN A 1 194 ? 6.205 -13.054 -17.313 1.00 98.44 194 GLN A O 1
ATOM 1477 N N . LYS A 1 195 ? 7.058 -13.963 -19.183 1.00 98.50 195 LYS A N 1
ATOM 1478 C CA . LYS A 1 195 ? 8.455 -13.573 -18.954 1.00 98.50 195 LYS A CA 1
ATOM 1479 C C . LYS A 1 195 ? 8.722 -12.158 -19.478 1.00 98.50 195 LYS A C 1
ATOM 1481 O O . LYS A 1 195 ? 8.403 -11.834 -20.625 1.00 98.50 195 LYS A O 1
ATOM 1486 N N . LEU A 1 196 ? 9.322 -11.322 -18.640 1.00 98.56 196 LEU A N 1
ATOM 1487 C CA . LEU A 1 196 ? 9.688 -9.933 -18.898 1.00 98.56 196 LEU A CA 1
ATOM 1488 C C . LEU A 1 196 ? 11.206 -9.795 -19.034 1.00 98.56 196 LEU A C 1
ATOM 1490 O O . LEU A 1 196 ? 11.979 -10.360 -18.262 1.00 98.56 196 LEU A O 1
ATOM 1494 N N . THR A 1 197 ? 11.612 -9.003 -20.022 1.00 97.75 197 THR A N 1
ATOM 1495 C CA . THR A 1 197 ? 13.004 -8.658 -20.333 1.00 97.75 197 THR A CA 1
ATOM 1496 C C . THR A 1 197 ? 13.054 -7.207 -20.819 1.00 97.75 197 THR A C 1
ATOM 1498 O O . THR A 1 197 ? 12.113 -6.787 -21.504 1.00 97.75 197 THR A O 1
ATOM 1501 N N . PRO A 1 198 ? 14.122 -6.444 -20.538 1.00 95.62 198 PRO A N 1
ATOM 1502 C CA . PRO A 1 198 ? 14.239 -5.060 -20.976 1.00 95.62 198 PRO A CA 1
ATOM 1503 C C . PRO A 1 198 ? 14.541 -4.987 -22.479 1.00 95.62 198 PRO A C 1
ATOM 1505 O O . PRO A 1 198 ? 15.263 -5.817 -23.033 1.00 95.62 198 PRO A O 1
ATOM 1508 N N . SER A 1 199 ? 14.002 -3.968 -23.151 1.00 93.81 199 SER A N 1
ATOM 1509 C CA . SER A 1 199 ? 14.133 -3.743 -24.602 1.00 93.81 199 SER A CA 1
ATOM 1510 C C . SER A 1 199 ? 15.568 -3.635 -25.130 1.00 93.81 199 SER A C 1
ATOM 1512 O O . SER A 1 199 ? 15.813 -3.819 -26.323 1.00 93.81 199 SER A O 1
ATOM 1514 N N . ASP A 1 200 ? 16.483 -3.279 -24.242 1.00 95.19 200 ASP A N 1
ATOM 1515 C CA . ASP A 1 200 ? 17.872 -2.898 -24.463 1.00 95.19 200 ASP A CA 1
ATOM 1516 C C . ASP A 1 200 ? 18.844 -3.738 -23.615 1.00 95.19 200 ASP A C 1
ATOM 1518 O O . ASP A 1 200 ? 20.024 -3.408 -23.550 1.00 95.19 200 ASP A O 1
ATOM 1522 N N . GLY A 1 201 ? 18.357 -4.847 -23.038 1.00 94.44 201 GLY A N 1
ATOM 1523 C CA . GLY A 1 201 ? 19.123 -5.725 -22.154 1.00 94.44 201 GLY A CA 1
ATOM 1524 C C . GLY A 1 201 ? 20.422 -6.259 -22.754 1.00 94.44 201 GLY A C 1
ATOM 1525 O O . GLY A 1 201 ? 20.469 -6.715 -23.903 1.00 94.44 201 GLY A O 1
ATOM 1526 N N . ALA A 1 202 ? 21.462 -6.238 -21.932 1.00 96.94 202 ALA A N 1
ATOM 1527 C CA . ALA A 1 202 ? 22.821 -6.645 -22.235 1.00 96.94 202 ALA A CA 1
ATOM 1528 C C . ALA A 1 202 ? 23.380 -7.600 -21.154 1.00 96.94 202 ALA A C 1
ATOM 1530 O O . ALA A 1 202 ? 22.822 -7.719 -20.061 1.00 96.94 202 ALA A O 1
ATOM 1531 N N . PRO A 1 203 ? 24.481 -8.322 -21.442 1.00 97.75 203 PRO A N 1
ATOM 1532 C CA . PRO A 1 203 ? 25.117 -9.200 -20.464 1.00 97.75 203 PRO A CA 1
ATOM 1533 C C . PRO A 1 203 ? 25.609 -8.427 -19.233 1.00 97.75 203 PRO A C 1
ATOM 1535 O O . PRO A 1 203 ? 26.386 -7.482 -19.375 1.00 97.75 203 PRO A O 1
ATOM 1538 N N . GLY A 1 204 ? 25.220 -8.879 -18.042 1.00 95.88 204 GLY A N 1
ATOM 1539 C CA . GLY A 1 204 ? 25.626 -8.307 -16.760 1.00 95.88 204 GLY A CA 1
ATOM 1540 C C . GLY A 1 204 ? 24.742 -7.182 -16.219 1.00 95.88 204 GLY A C 1
ATOM 1541 O O . GLY A 1 204 ? 25.084 -6.654 -15.167 1.00 95.88 204 GLY A O 1
ATOM 1542 N N . ASP A 1 205 ? 23.632 -6.833 -16.880 1.00 97.00 205 ASP A N 1
ATOM 1543 C CA . ASP A 1 205 ? 22.704 -5.769 -16.447 1.00 97.00 205 ASP A CA 1
ATOM 1544 C C . ASP A 1 205 ? 21.954 -6.093 -15.136 1.00 97.00 205 ASP A C 1
ATOM 1546 O O . ASP A 1 205 ? 21.531 -5.182 -14.415 1.00 97.00 205 ASP A O 1
ATOM 1550 N N . TRP A 1 206 ? 21.801 -7.386 -14.817 1.00 97.69 206 TRP A N 1
ATOM 1551 C CA . TRP A 1 206 ? 21.096 -7.910 -13.636 1.00 97.69 206 TRP A CA 1
ATOM 1552 C C . TRP A 1 206 ? 19.617 -7.476 -13.566 1.00 97.69 206 TRP A C 1
ATOM 1554 O O . TRP A 1 206 ? 19.125 -7.049 -12.517 1.00 97.69 206 TRP A O 1
ATOM 1564 N N . PHE A 1 207 ? 18.886 -7.561 -14.681 1.00 98.69 207 PHE A N 1
ATOM 1565 C CA . PHE A 1 207 ? 17.452 -7.256 -14.718 1.00 98.69 207 PHE A CA 1
ATOM 1566 C C . PHE A 1 207 ? 16.638 -8.234 -13.855 1.00 98.69 207 PHE A C 1
ATOM 1568 O O . PHE A 1 207 ? 16.804 -9.444 -13.945 1.00 98.69 207 PHE A O 1
ATOM 1575 N N . GLY A 1 208 ? 15.729 -7.724 -13.023 1.00 98.31 208 GLY A N 1
ATOM 1576 C CA . GLY A 1 208 ? 15.010 -8.538 -12.037 1.00 98.31 208 GLY A CA 1
ATOM 1577 C C . GLY A 1 208 ? 15.719 -8.635 -10.685 1.00 98.31 208 GLY A C 1
ATOM 1578 O O . GLY A 1 208 ? 15.264 -9.371 -9.815 1.00 98.31 208 GLY A O 1
ATOM 1579 N N . ARG A 1 209 ? 16.808 -7.883 -10.459 1.00 98.06 209 ARG A N 1
ATOM 1580 C CA . ARG A 1 209 ? 17.513 -7.858 -9.162 1.00 98.06 209 ARG A CA 1
ATOM 1581 C C . ARG A 1 209 ? 16.703 -7.213 -8.029 1.00 98.06 209 ARG A C 1
ATOM 1583 O O . ARG A 1 209 ? 16.951 -7.521 -6.862 1.00 98.06 209 ARG A O 1
ATOM 1590 N N . ALA A 1 210 ? 15.743 -6.360 -8.374 1.00 98.62 210 ALA A N 1
ATOM 1591 C CA . ALA A 1 210 ? 14.658 -5.914 -7.507 1.00 98.62 210 ALA A CA 1
ATOM 1592 C C . ALA A 1 210 ? 13.378 -5.770 -8.345 1.00 98.62 210 ALA A C 1
ATOM 1594 O O . ALA A 1 210 ? 13.450 -5.350 -9.507 1.00 98.62 210 ALA A O 1
ATOM 1595 N N . VAL A 1 211 ? 12.227 -6.141 -7.779 1.00 98.81 211 VAL A N 1
ATOM 1596 C CA . VAL A 1 211 ? 10.915 -6.098 -8.447 1.00 98.81 211 VAL A CA 1
ATOM 1597 C C . VAL A 1 211 ? 9.837 -5.581 -7.497 1.00 98.81 211 VAL A C 1
ATOM 1599 O O . VAL A 1 211 ? 9.841 -5.926 -6.320 1.00 98.81 211 VAL A O 1
ATOM 1602 N N . ALA A 1 212 ? 8.896 -4.793 -8.008 1.00 98.75 212 ALA A N 1
ATOM 1603 C CA . ALA A 1 212 ? 7.702 -4.365 -7.281 1.00 98.75 212 ALA A CA 1
ATOM 1604 C C . ALA A 1 212 ? 6.483 -4.359 -8.218 1.00 98.75 212 ALA A C 1
ATOM 1606 O O . ALA A 1 212 ? 6.637 -4.102 -9.415 1.00 98.75 212 ALA A O 1
ATOM 1607 N N . ILE A 1 213 ? 5.286 -4.632 -7.699 1.00 98.38 213 ILE A N 1
ATOM 1608 C CA . ILE A 1 213 ? 4.024 -4.575 -8.450 1.00 98.38 213 ILE A CA 1
ATOM 1609 C C . ILE A 1 213 ? 2.925 -3.913 -7.611 1.00 98.38 213 ILE A C 1
ATOM 1611 O O . ILE A 1 213 ? 2.784 -4.221 -6.433 1.00 98.38 213 ILE A O 1
ATOM 1615 N N . ASP A 1 214 ? 2.140 -3.034 -8.234 1.00 94.69 214 ASP A N 1
ATOM 1616 C CA . ASP A 1 214 ? 0.853 -2.563 -7.714 1.00 94.69 214 ASP A CA 1
ATOM 1617 C C . ASP A 1 214 ? -0.181 -2.571 -8.849 1.00 94.69 214 ASP A C 1
ATOM 1619 O O . ASP A 1 214 ? -0.010 -1.907 -9.880 1.00 94.69 214 ASP A O 1
ATOM 1623 N N . GLY A 1 215 ? -1.232 -3.377 -8.692 1.00 89.44 215 GLY A N 1
ATOM 1624 C CA . GLY A 1 215 ? -2.307 -3.550 -9.663 1.00 89.44 215 GLY A CA 1
ATOM 1625 C C . GLY A 1 215 ? -1.802 -3.861 -11.076 1.00 89.44 215 GLY A C 1
ATOM 1626 O O . GLY A 1 215 ? -1.391 -4.977 -11.384 1.00 89.44 215 GLY A O 1
ATOM 1627 N N . ASN A 1 216 ? -1.865 -2.864 -11.967 1.00 91.06 216 ASN A N 1
ATOM 1628 C CA . ASN A 1 216 ? -1.458 -2.995 -13.371 1.00 91.06 216 ASN A CA 1
ATOM 1629 C C . ASN A 1 216 ? -0.069 -2.417 -13.699 1.00 91.06 216 ASN A C 1
ATOM 1631 O O . ASN A 1 216 ? 0.275 -2.351 -14.883 1.00 91.06 216 ASN A O 1
ATOM 1635 N N . VAL A 1 217 ? 0.715 -2.001 -12.698 1.00 94.38 217 VAL A N 1
ATOM 1636 C CA . VAL A 1 217 ? 2.071 -1.447 -12.850 1.00 94.38 217 VAL A CA 1
ATOM 1637 C C . VAL A 1 217 ? 3.087 -2.371 -12.191 1.00 94.38 217 VAL A C 1
ATOM 1639 O O . VAL A 1 217 ? 2.987 -2.663 -11.007 1.00 94.38 217 VAL A O 1
ATOM 1642 N N . ALA A 1 218 ? 4.106 -2.776 -12.946 1.00 97.94 218 ALA A N 1
ATOM 1643 C CA . ALA A 1 218 ? 5.256 -3.511 -12.435 1.00 97.94 218 ALA A CA 1
ATOM 1644 C C . ALA A 1 218 ? 6.543 -2.714 -12.680 1.00 97.94 218 ALA A C 1
ATOM 1646 O O . ALA A 1 218 ? 6.724 -2.098 -13.732 1.00 97.94 218 ALA A O 1
ATOM 1647 N N . VAL A 1 219 ? 7.448 -2.729 -11.710 1.00 98.62 219 VAL A N 1
ATOM 1648 C CA . VAL A 1 219 ? 8.699 -1.968 -11.694 1.00 98.62 219 VAL A CA 1
ATOM 1649 C C . VAL A 1 219 ? 9.847 -2.941 -11.476 1.00 98.62 219 VAL A C 1
ATOM 1651 O O . VAL A 1 219 ? 9.843 -3.694 -10.507 1.00 98.62 219 VAL A O 1
ATOM 1654 N N . ILE A 1 220 ? 10.820 -2.953 -12.387 1.00 98.81 220 ILE A N 1
ATOM 1655 C CA . ILE A 1 220 ? 11.890 -3.958 -12.407 1.00 98.81 220 ILE A CA 1
ATOM 1656 C C . ILE A 1 220 ? 13.243 -3.274 -12.571 1.00 98.81 220 ILE A C 1
ATOM 1658 O O . ILE A 1 220 ? 13.460 -2.535 -13.532 1.00 98.81 220 ILE A O 1
ATOM 1662 N N . ALA A 1 221 ? 14.168 -3.527 -11.652 1.00 98.62 221 ALA A N 1
ATOM 1663 C CA . ALA A 1 221 ? 15.511 -2.966 -11.699 1.00 98.62 221 ALA A CA 1
ATOM 1664 C C . ALA A 1 221 ? 16.492 -3.835 -12.497 1.00 98.62 221 ALA A C 1
ATOM 1666 O O . ALA A 1 221 ? 16.493 -5.059 -12.372 1.00 98.62 221 ALA A O 1
ATOM 1667 N N . ALA A 1 222 ? 17.370 -3.169 -13.245 1.00 98.19 222 ALA A N 1
ATOM 1668 C CA . ALA A 1 222 ? 18.630 -3.678 -13.773 1.00 98.19 222 ALA A CA 1
ATOM 1669 C C . ALA A 1 222 ? 19.757 -2.838 -13.154 1.00 98.19 222 ALA A C 1
ATOM 1671 O O . ALA A 1 222 ? 20.154 -1.795 -13.679 1.00 98.19 222 ALA A O 1
ATOM 1672 N N . VAL A 1 223 ? 20.193 -3.228 -11.955 1.00 96.19 223 VAL A N 1
ATOM 1673 C CA . VAL A 1 223 ? 21.013 -2.369 -11.078 1.00 96.19 223 VAL A CA 1
ATOM 1674 C C . VAL A 1 223 ? 22.429 -2.114 -11.616 1.00 96.19 223 VAL A C 1
ATOM 1676 O O . VAL A 1 223 ? 23.079 -1.162 -11.190 1.00 96.19 223 VAL A O 1
ATOM 1679 N N . ARG A 1 224 ? 22.897 -2.929 -12.573 1.00 95.38 224 ARG A N 1
ATOM 1680 C CA . ARG A 1 224 ? 24.244 -2.843 -13.164 1.00 95.38 224 ARG A CA 1
ATOM 1681 C C . ARG A 1 224 ? 24.285 -2.287 -14.592 1.00 95.38 224 ARG A C 1
ATOM 1683 O O . ARG A 1 224 ? 25.373 -2.061 -15.122 1.00 95.38 224 ARG A O 1
ATOM 1690 N N . ASP A 1 225 ? 23.119 -2.032 -15.191 1.00 94.62 225 ASP A N 1
ATOM 1691 C CA . ASP A 1 225 ? 22.972 -1.419 -16.519 1.00 94.62 225 ASP A CA 1
ATOM 1692 C C . ASP A 1 225 ? 23.779 -0.109 -16.618 1.00 94.62 225 ASP A C 1
ATOM 1694 O O . ASP A 1 225 ? 23.800 0.712 -15.693 1.00 94.62 225 ASP A O 1
ATOM 1698 N N . ASN A 1 226 ? 24.435 0.084 -17.765 1.00 90.44 226 ASN A N 1
ATOM 1699 C CA . ASN A 1 226 ? 25.262 1.244 -18.092 1.00 90.44 226 ASN A CA 1
ATOM 1700 C C . ASN A 1 226 ? 26.392 1.484 -17.065 1.00 90.44 226 ASN A C 1
ATOM 1702 O O . ASN A 1 226 ? 26.443 2.530 -16.415 1.00 90.44 226 ASN A O 1
ATOM 1706 N N . ASP A 1 227 ? 27.312 0.517 -16.966 1.00 89.44 227 ASP A N 1
ATOM 1707 C CA . ASP A 1 227 ? 28.519 0.560 -16.122 1.00 89.44 227 ASP A CA 1
ATOM 1708 C C . ASP A 1 227 ? 28.203 0.915 -14.650 1.00 89.44 227 ASP A C 1
ATOM 1710 O O . ASP A 1 227 ? 28.694 1.914 -14.125 1.00 89.44 227 ASP A O 1
ATOM 1714 N N . ASP A 1 228 ? 27.344 0.120 -13.996 1.00 90.88 228 ASP A N 1
ATOM 1715 C CA . ASP A 1 228 ? 26.953 0.276 -12.579 1.00 90.88 228 ASP A CA 1
ATOM 1716 C C . ASP A 1 228 ? 26.239 1.604 -12.220 1.00 90.88 228 ASP A C 1
ATOM 1718 O O . ASP A 1 228 ? 26.014 1.924 -11.046 1.00 90.88 228 ASP A O 1
ATOM 1722 N N . LEU A 1 229 ? 25.785 2.367 -13.224 1.00 92.50 229 LEU A N 1
ATOM 1723 C CA . LEU A 1 229 ? 24.851 3.481 -13.025 1.00 92.50 229 LEU A CA 1
ATOM 1724 C C . LEU A 1 229 ? 23.476 2.972 -12.558 1.00 92.50 229 LEU A C 1
ATOM 1726 O O . LEU A 1 229 ? 22.870 3.563 -11.662 1.00 92.50 229 LEU A O 1
ATOM 1730 N N . GLY A 1 230 ? 23.009 1.879 -13.164 1.00 95.19 230 GLY A N 1
ATOM 1731 C CA . GLY A 1 230 ? 21.717 1.250 -12.913 1.00 95.19 230 GLY A CA 1
ATOM 1732 C C . GLY A 1 230 ? 20.559 1.869 -13.702 1.00 95.19 230 GLY A C 1
ATOM 1733 O O . GLY A 1 230 ? 20.606 3.005 -14.191 1.00 95.19 230 GLY A O 1
ATOM 1734 N N . SER A 1 231 ? 19.488 1.099 -13.876 1.00 96.81 231 SER A N 1
ATOM 1735 C CA . SER A 1 231 ? 18.246 1.527 -14.530 1.00 96.81 231 SER A CA 1
ATOM 1736 C C . SER A 1 231 ? 17.041 0.758 -14.004 1.00 96.81 231 SER A C 1
ATOM 1738 O O . SER A 1 231 ? 17.155 -0.370 -13.533 1.00 96.81 231 SER A O 1
ATOM 1740 N N . VAL A 1 232 ? 15.864 1.371 -14.106 1.00 98.25 232 VAL A N 1
ATOM 1741 C CA . VAL A 1 232 ? 14.597 0.776 -13.665 1.00 98.25 232 VAL A CA 1
ATOM 1742 C C . VAL A 1 232 ? 13.590 0.830 -14.803 1.00 98.25 232 VAL A C 1
ATOM 1744 O O . VAL A 1 232 ? 13.455 1.844 -15.479 1.00 98.25 232 VAL A O 1
ATOM 1747 N N . TYR A 1 233 ? 12.875 -0.260 -15.027 1.00 98.19 233 TYR A N 1
ATOM 1748 C CA . TYR A 1 233 ? 11.955 -0.436 -16.138 1.00 98.19 233 TYR A CA 1
ATOM 1749 C C . TYR A 1 233 ? 10.533 -0.563 -15.602 1.00 98.19 233 TYR A C 1
ATOM 1751 O O . TYR A 1 233 ? 10.245 -1.446 -14.797 1.00 98.19 233 TYR A O 1
ATOM 1759 N N . VAL A 1 234 ? 9.645 0.317 -16.060 1.00 97.44 234 VAL A N 1
ATOM 1760 C CA . VAL A 1 234 ? 8.217 0.268 -15.741 1.00 97.44 234 VAL A CA 1
ATOM 1761 C C . VAL A 1 234 ? 7.494 -0.488 -16.846 1.00 97.44 234 VAL A C 1
ATOM 1763 O O . VAL A 1 234 ? 7.600 -0.131 -18.024 1.00 97.44 234 VAL A O 1
ATOM 1766 N N . PHE A 1 235 ? 6.743 -1.509 -16.458 1.00 97.00 235 PHE A N 1
ATOM 1767 C CA . PHE A 1 235 ? 5.838 -2.282 -17.294 1.00 97.00 235 PHE A CA 1
ATOM 1768 C C . PHE A 1 235 ? 4.397 -2.004 -16.868 1.00 97.00 235 PHE A C 1
ATOM 1770 O O . PHE A 1 235 ? 4.112 -1.850 -15.682 1.00 97.00 235 PHE A O 1
ATOM 1777 N N . ARG A 1 236 ? 3.480 -1.967 -17.835 1.00 93.62 236 ARG A N 1
ATOM 1778 C CA . ARG A 1 236 ? 2.044 -1.819 -17.591 1.00 93.62 236 ARG A CA 1
ATOM 1779 C C . ARG A 1 236 ? 1.269 -2.943 -18.264 1.00 93.62 236 ARG A C 1
ATOM 1781 O O . ARG A 1 236 ? 1.557 -3.278 -19.416 1.00 93.62 236 ARG A O 1
ATOM 1788 N N . PHE A 1 237 ? 0.291 -3.509 -17.565 1.00 92.19 237 PHE A N 1
ATOM 1789 C CA . PHE A 1 237 ? -0.637 -4.479 -18.139 1.00 92.19 237 PHE A CA 1
ATOM 1790 C C . PHE A 1 237 ? -1.698 -3.767 -18.992 1.00 92.19 237 PHE A C 1
ATOM 1792 O O . PHE A 1 237 ? -2.387 -2.867 -18.514 1.00 92.19 237 PHE A O 1
ATOM 1799 N N . ASP A 1 238 ? -1.837 -4.162 -20.261 1.00 86.25 238 ASP A N 1
ATOM 1800 C CA . ASP A 1 238 ? -2.773 -3.549 -21.222 1.00 86.25 238 ASP A CA 1
ATOM 1801 C C . ASP A 1 238 ? -4.178 -4.189 -21.235 1.00 86.25 238 ASP A C 1
ATOM 1803 O O . ASP A 1 238 ? -4.998 -3.885 -22.102 1.00 86.25 238 ASP A O 1
ATOM 1807 N N . GLY A 1 239 ? -4.454 -5.089 -20.285 1.00 87.00 239 GLY A N 1
ATOM 1808 C CA . GLY A 1 239 ? -5.640 -5.951 -20.268 1.00 87.00 239 GLY A CA 1
ATOM 1809 C C . GLY A 1 239 ? -5.427 -7.306 -20.956 1.00 87.00 239 GLY A C 1
ATOM 1810 O O . GLY A 1 239 ? -6.279 -8.184 -20.840 1.00 87.00 239 GLY A O 1
ATOM 1811 N N . THR A 1 240 ? -4.307 -7.497 -21.664 1.00 88.56 240 THR A N 1
ATOM 1812 C CA . THR A 1 240 ? -3.958 -8.763 -22.337 1.00 88.56 240 THR A CA 1
ATOM 1813 C C . THR A 1 240 ? -2.523 -9.233 -22.106 1.00 88.56 240 THR A C 1
ATOM 1815 O O . THR A 1 240 ? -2.263 -10.427 -22.231 1.00 88.56 240 THR A O 1
ATOM 1818 N N . LYS A 1 241 ? -1.591 -8.319 -21.818 1.00 93.88 241 LYS A N 1
ATOM 1819 C CA . LYS A 1 241 ? -0.165 -8.600 -21.591 1.00 93.88 241 LYS A CA 1
ATOM 1820 C C . LYS A 1 241 ? 0.538 -7.424 -20.915 1.00 93.88 241 LYS A C 1
ATOM 1822 O O . LYS A 1 241 ? 0.061 -6.288 -20.941 1.00 93.88 241 LYS A O 1
ATOM 1827 N N . TRP A 1 242 ? 1.726 -7.686 -20.392 1.00 97.06 242 TRP A N 1
ATOM 1828 C CA . TRP A 1 242 ? 2.629 -6.687 -19.834 1.00 97.06 242 TRP A CA 1
ATOM 1829 C C . TRP A 1 242 ? 3.501 -6.066 -20.923 1.00 97.06 242 TRP A C 1
ATOM 1831 O O . TRP A 1 242 ? 4.165 -6.760 -21.699 1.00 97.06 242 TRP A O 1
ATOM 1841 N N . MET A 1 243 ? 3.513 -4.738 -20.973 1.00 95.19 243 MET A N 1
ATOM 1842 C CA . MET A 1 243 ? 4.241 -3.944 -21.959 1.00 95.19 243 MET A CA 1
ATOM 1843 C C . MET A 1 243 ? 5.185 -2.971 -21.258 1.00 95.19 243 MET A C 1
ATOM 1845 O O . MET A 1 243 ? 4.754 -2.231 -20.379 1.00 95.19 243 MET A O 1
ATOM 1849 N N . GLN A 1 244 ? 6.455 -2.931 -21.668 1.00 95.56 244 GLN A N 1
ATOM 1850 C CA . GLN A 1 244 ? 7.414 -1.945 -21.163 1.00 95.56 244 GLN A CA 1
ATOM 1851 C C . GLN A 1 244 ? 6.948 -0.529 -21.549 1.00 95.56 244 GLN A C 1
ATOM 1853 O O . GLN A 1 244 ? 6.945 -0.167 -22.726 1.00 95.56 244 GLN A O 1
ATOM 1858 N N . GLU A 1 245 ? 6.547 0.265 -20.558 1.00 92.56 245 GLU A N 1
ATOM 1859 C CA . GLU A 1 245 ? 6.070 1.641 -20.718 1.00 92.56 245 GLU A CA 1
ATOM 1860 C C . GLU A 1 245 ? 7.244 2.631 -20.724 1.00 92.56 245 GLU A C 1
ATOM 1862 O O . GLU A 1 245 ? 7.261 3.578 -21.516 1.00 92.56 245 GLU A O 1
ATOM 1867 N N . LYS A 1 246 ? 8.248 2.424 -19.859 1.00 94.31 246 LYS A N 1
ATOM 1868 C CA . LYS A 1 246 ? 9.349 3.382 -19.672 1.00 94.31 246 LYS A CA 1
ATOM 1869 C C . LYS A 1 246 ? 10.618 2.728 -19.116 1.00 94.31 246 LYS A C 1
ATOM 1871 O O . LYS A 1 246 ? 10.537 1.852 -18.267 1.00 94.31 246 LYS A O 1
ATOM 1876 N N . ARG A 1 247 ? 11.789 3.225 -19.537 1.00 95.31 247 ARG A N 1
ATOM 1877 C CA . ARG A 1 247 ? 13.055 3.107 -18.792 1.00 95.31 247 ARG A CA 1
ATOM 1878 C C . ARG A 1 247 ? 13.282 4.404 -18.007 1.00 95.31 247 ARG A C 1
ATOM 1880 O O . ARG A 1 247 ? 13.254 5.492 -18.591 1.00 95.31 247 ARG A O 1
ATOM 1887 N N . LEU A 1 248 ? 13.462 4.274 -16.701 1.00 95.38 248 LEU A N 1
ATOM 1888 C CA . LEU A 1 248 ? 13.837 5.308 -15.746 1.00 95.38 248 LEU A CA 1
ATOM 1889 C C . LEU A 1 248 ? 15.348 5.235 -15.514 1.00 95.38 248 LEU A C 1
ATOM 1891 O O . LEU A 1 248 ? 15.924 4.152 -15.398 1.00 95.38 248 LEU A O 1
ATOM 1895 N N . THR A 1 249 ? 15.975 6.401 -15.439 1.00 93.25 249 THR A N 1
ATOM 1896 C CA . THR A 1 249 ? 17.415 6.570 -15.224 1.00 93.25 249 THR A CA 1
ATOM 1897 C C . THR A 1 249 ? 17.635 7.731 -14.261 1.00 93.25 249 THR A C 1
ATOM 1899 O O . THR A 1 249 ? 16.847 8.686 -14.293 1.00 93.25 249 THR A O 1
ATOM 1902 N N . PRO A 1 250 ? 18.714 7.732 -13.468 1.00 88.62 250 PRO A N 1
ATOM 1903 C CA . PRO A 1 250 ? 19.038 8.874 -12.629 1.00 88.62 250 PRO A CA 1
ATOM 1904 C C . PRO A 1 250 ? 19.501 10.077 -13.478 1.00 88.62 250 PRO A C 1
ATOM 1906 O O . PRO A 1 250 ? 19.971 9.936 -14.611 1.00 88.62 250 PRO A O 1
ATOM 1909 N N . SER A 1 251 ? 19.360 11.290 -12.940 1.00 81.25 251 SER A N 1
ATOM 1910 C CA . SER A 1 251 ? 19.686 12.531 -13.661 1.00 81.25 251 SER A CA 1
ATOM 1911 C C . SER A 1 251 ? 21.199 12.737 -13.821 1.00 81.25 251 SER A C 1
ATOM 1913 O O . SER A 1 251 ? 21.885 13.112 -12.873 1.00 81.25 251 SER A O 1
ATOM 1915 N N . ILE A 1 252 ? 21.709 12.548 -15.041 1.00 71.38 252 ILE A N 1
ATOM 1916 C CA . ILE A 1 252 ? 23.118 12.773 -15.416 1.00 71.38 252 ILE A CA 1
ATOM 1917 C C . ILE A 1 252 ? 23.503 14.274 -15.448 1.00 71.38 252 ILE A C 1
ATOM 1919 O O . ILE A 1 252 ? 22.646 15.114 -15.739 1.00 71.38 252 ILE A O 1
ATOM 1923 N N . PRO A 1 253 ? 24.785 14.653 -15.233 1.00 66.25 253 PRO A N 1
ATOM 1924 C CA . PRO A 1 253 ? 25.974 13.806 -15.093 1.00 66.25 253 PRO A CA 1
ATOM 1925 C C . PRO A 1 253 ? 26.152 13.202 -13.695 1.00 66.25 253 PRO A C 1
ATOM 1927 O O . PRO A 1 253 ? 25.933 13.867 -12.688 1.00 66.25 253 PRO A O 1
ATOM 1930 N N . MET A 1 254 ? 26.644 11.965 -13.665 1.00 75.50 254 MET A N 1
ATOM 1931 C CA . MET A 1 254 ? 27.029 11.230 -12.458 1.00 75.50 254 MET A CA 1
ATOM 1932 C C . MET A 1 254 ? 28.446 10.672 -12.602 1.00 75.50 254 MET A C 1
ATOM 1934 O O . MET A 1 254 ? 28.990 10.641 -13.709 1.00 75.50 254 MET A O 1
ATOM 1938 N N . VAL A 1 255 ? 29.061 10.291 -11.482 1.00 66.19 255 VAL A N 1
ATOM 1939 C CA . VAL A 1 255 ? 30.438 9.786 -11.419 1.00 66.19 255 VAL A CA 1
ATOM 1940 C C . VAL A 1 255 ? 30.491 8.604 -10.456 1.00 66.19 255 VAL A C 1
ATOM 1942 O O . VAL A 1 255 ? 30.091 8.751 -9.305 1.00 66.19 255 VAL A O 1
ATOM 1945 N N . GLY A 1 256 ? 31.047 7.484 -10.921 1.00 74.25 256 GLY A N 1
ATOM 1946 C CA . GLY A 1 256 ? 31.146 6.243 -10.152 1.00 74.25 256 GLY A CA 1
ATOM 1947 C C . GLY A 1 256 ? 29.864 5.411 -10.172 1.00 74.25 256 GLY A C 1
ATOM 1948 O O . GLY A 1 256 ? 28.883 5.778 -10.818 1.00 74.25 256 GLY A O 1
ATOM 1949 N N . ASP A 1 257 ? 29.927 4.294 -9.460 1.00 85.00 257 ASP A N 1
ATOM 1950 C CA . ASP A 1 257 ? 28.883 3.281 -9.353 1.00 85.00 257 ASP A CA 1
ATOM 1951 C C . ASP A 1 257 ? 27.728 3.840 -8.499 1.00 85.00 257 ASP A C 1
ATOM 1953 O O . ASP A 1 257 ? 27.930 4.210 -7.342 1.00 85.00 257 ASP A O 1
ATOM 1957 N N . VAL A 1 258 ? 26.527 3.961 -9.070 1.00 90.00 258 VAL A N 1
ATOM 1958 C CA . VAL A 1 258 ? 25.367 4.615 -8.425 1.00 90.00 258 VAL A CA 1
ATOM 1959 C C . VAL A 1 258 ? 24.348 3.598 -7.915 1.00 90.00 258 VAL A C 1
ATOM 1961 O O . VAL A 1 258 ? 23.659 3.872 -6.929 1.00 90.00 258 VAL A O 1
ATOM 1964 N N . PHE A 1 259 ? 24.264 2.432 -8.564 1.00 94.25 259 PHE A N 1
ATOM 1965 C CA . PHE A 1 259 ? 23.315 1.364 -8.241 1.00 94.25 259 PHE A CA 1
ATOM 1966 C C . PHE A 1 259 ? 21.855 1.853 -8.193 1.00 94.25 259 PHE A C 1
ATOM 1968 O O . PHE A 1 259 ? 21.093 1.509 -7.288 1.00 94.25 259 PHE A O 1
ATOM 1975 N N . PHE A 1 260 ? 21.447 2.684 -9.160 1.00 96.94 260 PHE A N 1
ATOM 1976 C CA . PHE A 1 260 ? 20.054 3.115 -9.289 1.00 96.94 260 PHE A CA 1
ATOM 1977 C C . PHE A 1 260 ? 19.158 1.908 -9.599 1.00 96.94 260 PHE A C 1
ATOM 1979 O O . PHE A 1 260 ? 19.343 1.228 -10.609 1.00 96.94 260 PHE A O 1
ATOM 1986 N N . GLY A 1 261 ? 18.182 1.645 -8.730 1.00 97.38 261 GLY A N 1
ATOM 1987 C CA . GLY A 1 261 ? 17.422 0.393 -8.737 1.00 97.38 261 GLY A CA 1
ATOM 1988 C C . GLY A 1 261 ? 17.953 -0.657 -7.759 1.00 97.38 261 GLY A C 1
ATOM 1989 O O . GLY A 1 261 ? 17.539 -1.809 -7.840 1.00 97.38 261 GLY A O 1
ATOM 1990 N N . GLY A 1 262 ? 18.839 -0.289 -6.825 1.00 96.44 262 GLY A N 1
ATOM 1991 C CA . GLY A 1 262 ? 19.260 -1.170 -5.728 1.00 96.44 262 GLY A CA 1
ATOM 1992 C C . GLY A 1 262 ? 18.085 -1.677 -4.884 1.00 96.44 262 GLY A C 1
ATOM 1993 O O . GLY A 1 262 ? 18.084 -2.825 -4.448 1.00 96.44 262 GLY A O 1
ATOM 1994 N N . SER A 1 263 ? 17.053 -0.844 -4.750 1.00 98.56 263 SER A N 1
ATOM 1995 C CA . SER A 1 263 ? 15.716 -1.196 -4.271 1.00 98.56 263 SER A CA 1
ATOM 1996 C C . SER A 1 263 ? 14.661 -0.394 -5.041 1.00 98.56 263 SER A C 1
ATOM 1998 O O . SER A 1 263 ? 14.946 0.690 -5.562 1.00 98.56 263 SER A O 1
ATOM 2000 N N . VAL A 1 264 ? 13.448 -0.938 -5.156 1.00 98.75 264 VAL A N 1
ATOM 2001 C CA . VAL A 1 264 ? 12.306 -0.297 -5.826 1.00 98.75 264 VAL A CA 1
ATOM 2002 C C . VAL A 1 264 ? 11.019 -0.590 -5.064 1.00 98.75 264 VAL A C 1
ATOM 2004 O O . VAL A 1 264 ? 10.852 -1.685 -4.535 1.00 98.75 264 VAL A O 1
ATOM 2007 N N . SER A 1 265 ? 10.098 0.367 -5.045 1.00 98.62 265 SER A N 1
ATOM 2008 C CA . SER A 1 265 ? 8.732 0.175 -4.553 1.00 98.62 265 SER A CA 1
ATOM 2009 C C . SER A 1 265 ? 7.772 1.070 -5.346 1.00 98.62 265 SER A C 1
ATOM 2011 O O . SER A 1 265 ? 8.189 2.082 -5.921 1.00 98.62 265 SER A O 1
ATOM 2013 N N . VAL A 1 266 ? 6.507 0.668 -5.446 1.00 97.75 266 VAL A N 1
ATOM 2014 C CA . VAL A 1 266 ? 5.468 1.352 -6.226 1.00 97.75 266 VAL A CA 1
ATOM 2015 C C . VAL A 1 266 ? 4.172 1.385 -5.429 1.00 97.75 266 VAL A C 1
ATOM 2017 O O . VAL A 1 266 ? 3.779 0.375 -4.857 1.00 97.75 266 VAL A O 1
ATOM 2020 N N . SER A 1 267 ? 3.520 2.543 -5.425 1.00 92.94 267 SER A N 1
ATOM 2021 C CA . SER A 1 267 ? 2.150 2.722 -4.956 1.00 92.94 267 SER A CA 1
ATOM 2022 C C . SER A 1 267 ? 1.434 3.603 -5.979 1.00 92.94 267 SER A C 1
ATOM 2024 O O . SER A 1 267 ? 1.834 4.740 -6.251 1.00 92.94 267 SER A O 1
ATOM 2026 N N . HIS A 1 268 ? 0.423 3.033 -6.624 1.00 84.75 268 HIS A N 1
ATOM 2027 C CA . HIS A 1 268 ? -0.460 3.647 -7.611 1.00 84.75 268 HIS A CA 1
ATOM 2028 C C . HIS A 1 268 ? 0.262 4.340 -8.785 1.00 84.75 268 HIS A C 1
ATOM 2030 O O . HIS A 1 268 ? 0.688 3.704 -9.753 1.00 84.75 268 HIS A O 1
ATOM 2036 N N . ASP A 1 269 ? 0.354 5.671 -8.740 1.00 87.75 269 ASP A N 1
ATOM 2037 C CA . ASP A 1 269 ? 0.946 6.521 -9.774 1.00 87.75 269 ASP A CA 1
ATOM 2038 C C . ASP A 1 269 ? 2.407 6.895 -9.477 1.00 87.75 269 ASP A C 1
ATOM 2040 O O . ASP A 1 269 ? 3.009 7.648 -10.246 1.00 87.75 269 ASP A O 1
ATOM 2044 N N . THR A 1 270 ? 2.979 6.386 -8.382 1.00 94.50 270 THR A N 1
ATOM 2045 C CA . THR A 1 270 ? 4.255 6.837 -7.826 1.00 94.50 270 THR A CA 1
ATOM 2046 C C . THR A 1 270 ? 5.212 5.668 -7.578 1.00 94.50 270 THR A C 1
ATOM 2048 O O . THR A 1 270 ? 4.854 4.630 -7.028 1.00 94.50 270 THR A O 1
ATOM 2051 N N . VAL A 1 271 ? 6.464 5.840 -8.003 1.00 97.88 271 VAL A N 1
ATOM 2052 C CA . VAL A 1 271 ? 7.552 4.860 -7.884 1.00 97.88 271 VAL A CA 1
ATOM 2053 C C . VAL A 1 271 ? 8.704 5.491 -7.116 1.00 97.88 271 VAL A C 1
ATOM 2055 O O . VAL A 1 271 ? 9.206 6.545 -7.517 1.00 97.88 271 VAL A O 1
ATOM 2058 N N . ILE A 1 272 ? 9.170 4.822 -6.064 1.00 98.62 272 ILE A N 1
ATOM 2059 C CA . ILE A 1 272 ? 10.398 5.176 -5.350 1.00 98.62 272 ILE A CA 1
ATOM 2060 C C . ILE A 1 272 ? 11.528 4.210 -5.733 1.00 98.62 272 ILE A C 1
ATOM 2062 O O . ILE A 1 272 ? 11.335 2.998 -5.833 1.00 98.62 272 ILE A O 1
ATOM 2066 N N . VAL A 1 273 ? 12.718 4.760 -5.985 1.00 98.75 273 VAL A N 1
ATOM 2067 C CA . VAL A 1 273 ? 13.907 4.019 -6.428 1.00 98.75 273 VAL A CA 1
ATOM 2068 C C . VAL A 1 273 ? 15.104 4.364 -5.550 1.00 98.75 273 VAL A C 1
ATOM 2070 O O . VAL A 1 273 ? 15.536 5.517 -5.514 1.00 98.75 273 VAL A O 1
ATOM 2073 N N . GLY A 1 274 ? 15.672 3.359 -4.891 1.00 98.25 274 GLY A N 1
ATOM 2074 C CA . GLY A 1 274 ? 16.915 3.461 -4.136 1.00 98.25 274 GLY A CA 1
ATOM 2075 C C . GLY A 1 274 ? 18.156 3.551 -5.033 1.00 98.25 274 GLY A C 1
ATOM 2076 O O . GLY A 1 274 ? 18.235 2.902 -6.081 1.00 98.25 274 GLY A O 1
ATOM 2077 N N . ALA A 1 275 ? 19.126 4.371 -4.626 1.00 96.62 275 ALA A N 1
ATOM 2078 C CA . ALA A 1 275 ? 20.414 4.561 -5.292 1.00 96.62 275 ALA A CA 1
ATOM 2079 C C . ALA A 1 275 ? 21.523 4.782 -4.245 1.00 96.62 275 ALA A C 1
ATOM 2081 O O . ALA A 1 275 ? 22.091 5.872 -4.122 1.00 96.62 275 ALA A O 1
ATOM 2082 N N . TYR A 1 276 ? 21.817 3.740 -3.463 1.00 94.62 276 TYR A N 1
ATOM 2083 C CA . TYR A 1 276 ? 22.754 3.794 -2.332 1.00 94.62 276 TYR A CA 1
ATOM 2084 C C . TYR A 1 276 ? 24.214 4.104 -2.724 1.00 94.62 276 TYR A C 1
ATOM 2086 O O . TYR A 1 276 ? 24.992 4.517 -1.870 1.00 94.62 276 TYR A O 1
ATOM 2094 N N . GLY A 1 277 ? 24.597 3.939 -3.998 1.00 92.12 277 GLY A N 1
ATOM 2095 C CA . GLY A 1 277 ? 25.915 4.333 -4.521 1.00 92.12 277 GLY A CA 1
ATOM 2096 C C . GLY A 1 277 ? 26.026 5.816 -4.903 1.00 92.12 277 GLY A C 1
ATOM 2097 O O . GLY A 1 277 ? 27.090 6.292 -5.302 1.00 92.12 277 GLY A O 1
ATOM 2098 N N . HIS A 1 278 ? 24.937 6.584 -4.818 1.00 90.69 278 HIS A N 1
ATOM 2099 C CA . HIS A 1 278 ? 24.939 7.988 -5.218 1.00 90.69 278 HIS A CA 1
ATOM 2100 C C . HIS A 1 278 ? 25.812 8.856 -4.296 1.00 90.69 278 HIS A C 1
ATOM 2102 O O . HIS A 1 278 ? 25.486 9.074 -3.131 1.00 90.69 278 HIS A O 1
ATOM 2108 N N . HIS A 1 279 ? 26.835 9.493 -4.870 1.00 87.25 279 HIS A N 1
ATOM 2109 C CA . HIS A 1 279 ? 27.668 10.476 -4.175 1.00 87.25 279 HIS A CA 1
ATOM 2110 C C . HIS A 1 279 ? 26.984 11.854 -4.104 1.00 87.25 279 HIS A C 1
ATOM 2112 O O . HIS A 1 279 ? 26.736 12.502 -5.128 1.00 87.25 279 HIS A O 1
ATOM 2118 N N . SER A 1 280 ? 26.680 12.323 -2.898 1.00 82.56 280 SER A N 1
ATOM 2119 C CA . SER A 1 280 ? 26.119 13.652 -2.633 1.00 82.56 280 SER A CA 1
ATOM 2120 C C . SER A 1 280 ? 27.207 14.736 -2.505 1.00 82.56 280 SER A C 1
ATOM 2122 O O . SER A 1 280 ? 28.392 14.434 -2.351 1.00 82.56 280 SER A O 1
ATOM 2124 N N . PRO A 1 281 ? 26.857 16.037 -2.613 1.00 74.38 281 PRO A N 1
ATOM 2125 C CA . PRO A 1 281 ? 27.820 17.129 -2.466 1.00 74.38 281 PRO A CA 1
ATOM 2126 C C . PRO A 1 281 ? 28.373 17.246 -1.034 1.00 74.38 281 PRO A C 1
ATOM 2128 O O . PRO A 1 281 ? 27.832 17.968 -0.202 1.00 74.38 281 PRO A O 1
ATOM 2131 N N . GLY A 1 282 ? 29.490 16.574 -0.776 1.00 71.31 282 GLY A N 1
ATOM 2132 C CA . GLY A 1 282 ? 30.141 16.496 0.535 1.00 71.31 282 GLY A CA 1
ATOM 2133 C C . GLY A 1 282 ? 30.966 15.217 0.673 1.00 71.31 282 GLY A C 1
ATOM 2134 O O . GLY A 1 282 ? 32.021 15.237 1.304 1.00 71.31 282 GLY A O 1
ATOM 2135 N N . ASP A 1 283 ? 30.521 14.161 -0.007 1.00 78.69 283 ASP A N 1
ATOM 2136 C CA . ASP A 1 283 ? 31.098 12.823 0.006 1.00 78.69 283 ASP A CA 1
ATOM 2137 C C . ASP A 1 283 ? 32.538 12.793 -0.534 1.00 78.69 283 ASP A C 1
ATOM 2139 O O . ASP A 1 283 ? 32.904 13.475 -1.502 1.00 78.69 283 ASP A O 1
ATOM 2143 N N . SER A 1 284 ? 33.358 11.933 0.067 1.00 75.44 284 SER A N 1
ATOM 2144 C CA . SER A 1 284 ? 34.644 11.528 -0.496 1.00 75.44 284 SER A CA 1
ATOM 2145 C C . SER A 1 284 ? 34.437 10.553 -1.664 1.00 75.44 284 SER A C 1
ATOM 2147 O O . SER A 1 284 ? 33.450 9.826 -1.738 1.00 75.44 284 SER A O 1
ATOM 2149 N N . TYR A 1 285 ? 35.414 10.476 -2.572 1.00 67.94 285 TYR A N 1
ATOM 2150 C CA . TYR A 1 285 ? 35.389 9.483 -3.651 1.00 67.94 285 TYR A CA 1
ATOM 2151 C C . TYR A 1 285 ? 35.436 8.050 -3.103 1.00 67.94 285 TYR A C 1
ATOM 2153 O O . TYR A 1 285 ? 36.444 7.665 -2.508 1.00 67.94 285 TYR A O 1
ATOM 2161 N N . GLY A 1 286 ? 34.396 7.263 -3.393 1.00 69.44 286 GLY A N 1
ATOM 2162 C CA . GLY A 1 286 ? 34.248 5.879 -2.934 1.00 69.44 286 GLY A CA 1
ATOM 2163 C C . GLY A 1 286 ? 33.483 5.731 -1.616 1.00 69.44 286 GLY A C 1
ATOM 2164 O O . GLY A 1 286 ? 33.407 4.620 -1.102 1.00 69.44 286 GLY A O 1
ATOM 2165 N N . GLU A 1 287 ? 32.930 6.824 -1.082 1.00 82.00 287 GLU A N 1
ATOM 2166 C CA . GLU A 1 287 ? 32.258 6.875 0.223 1.00 82.00 287 GLU A CA 1
ATOM 2167 C C . GLU A 1 287 ? 30.835 7.468 0.065 1.00 82.00 287 GLU A C 1
ATOM 2169 O O . GLU A 1 287 ? 30.567 8.561 0.565 1.00 82.00 287 GLU A O 1
ATOM 2174 N N . PRO A 1 288 ? 29.928 6.827 -0.702 1.00 86.25 288 PRO A N 1
ATOM 2175 C CA . PRO A 1 288 ? 28.633 7.413 -1.040 1.00 86.25 288 PRO A CA 1
ATOM 2176 C C . PRO A 1 288 ? 27.689 7.465 0.165 1.00 86.25 288 PRO A C 1
ATOM 2178 O O . PRO A 1 288 ? 27.553 6.498 0.914 1.00 86.25 288 PRO A O 1
ATOM 2181 N N . SER A 1 289 ? 27.001 8.592 0.319 1.00 90.25 289 SER A N 1
ATOM 2182 C CA . SER A 1 289 ? 25.890 8.766 1.264 1.00 90.25 289 SER A CA 1
ATOM 2183 C C . SER A 1 289 ? 24.606 8.082 0.796 1.00 90.25 289 SER A C 1
ATOM 2185 O O . SER A 1 289 ? 23.868 7.540 1.614 1.00 90.25 289 SER A O 1
ATOM 2187 N N . GLY A 1 290 ? 24.366 8.042 -0.519 1.00 94.25 290 GLY A N 1
ATOM 2188 C CA . GLY A 1 290 ? 23.164 7.463 -1.116 1.00 94.25 290 GLY A CA 1
ATOM 2189 C C . GLY A 1 290 ? 21.978 8.435 -1.189 1.00 94.25 290 GLY A C 1
ATOM 2190 O O . GLY A 1 290 ? 21.951 9.487 -0.550 1.00 94.25 290 GLY A O 1
ATOM 2191 N N . VAL A 1 291 ? 21.003 8.114 -2.044 1.00 95.69 291 VAL A N 1
ATOM 2192 C CA . VAL A 1 291 ? 19.763 8.887 -2.264 1.00 95.69 291 VAL A CA 1
ATOM 2193 C C . VAL A 1 291 ? 18.610 7.950 -2.637 1.00 95.69 291 VAL A C 1
ATOM 2195 O O . VAL A 1 291 ? 18.834 6.825 -3.086 1.00 95.69 291 VAL A O 1
ATOM 2198 N N . ALA A 1 292 ? 17.379 8.455 -2.570 1.00 97.94 292 ALA A N 1
ATOM 2199 C CA . ALA A 1 292 ? 16.227 7.846 -3.235 1.00 97.94 292 ALA A CA 1
ATOM 2200 C C . ALA A 1 292 ? 15.625 8.811 -4.271 1.00 97.94 292 ALA A C 1
ATOM 2202 O O . ALA A 1 292 ? 15.709 10.033 -4.138 1.00 97.94 292 ALA A O 1
ATOM 2203 N N . TYR A 1 293 ? 15.018 8.276 -5.325 1.00 97.69 293 TYR A N 1
ATOM 2204 C CA . TYR A 1 293 ? 14.352 9.038 -6.380 1.00 97.69 293 TYR A CA 1
ATOM 2205 C C . TYR A 1 293 ? 12.869 8.712 -6.409 1.00 97.69 293 TYR A C 1
ATOM 2207 O O . TYR A 1 293 ? 12.513 7.543 -6.513 1.00 97.69 293 TYR A O 1
ATOM 2215 N N . VAL A 1 294 ? 12.023 9.739 -6.405 1.00 97.88 294 VAL A N 1
ATOM 2216 C CA . VAL A 1 294 ? 10.584 9.585 -6.626 1.00 97.88 294 VAL A CA 1
ATOM 2217 C C . VAL A 1 294 ? 10.252 9.961 -8.065 1.00 97.88 294 VAL A C 1
ATOM 2219 O O . VAL A 1 294 ? 10.588 11.055 -8.533 1.00 97.88 294 VAL A O 1
ATOM 2222 N N . PHE A 1 295 ? 9.581 9.055 -8.766 1.00 96.31 295 PHE A N 1
ATOM 2223 C CA . PHE A 1 295 ? 9.009 9.261 -10.090 1.00 96.31 295 PHE A CA 1
ATOM 2224 C C . PHE A 1 295 ? 7.493 9.181 -9.997 1.00 96.31 295 PHE A C 1
ATOM 2226 O O . PHE A 1 295 ? 6.965 8.275 -9.363 1.00 96.31 295 PHE A O 1
ATOM 2233 N N . ARG A 1 296 ? 6.798 10.089 -10.680 1.00 92.12 296 ARG A N 1
ATOM 2234 C CA . ARG A 1 296 ? 5.337 10.123 -10.713 1.00 92.12 296 ARG A CA 1
ATOM 2235 C C . ARG A 1 296 ? 4.817 10.048 -12.142 1.00 92.12 296 ARG A C 1
ATOM 2237 O O . ARG A 1 296 ? 5.422 10.607 -13.064 1.00 92.12 296 ARG A O 1
ATOM 2244 N N . TYR A 1 297 ? 3.707 9.348 -12.328 1.00 87.50 297 TYR A N 1
ATOM 2245 C CA . TYR A 1 297 ? 2.986 9.244 -13.586 1.00 87.50 297 TYR A CA 1
ATOM 2246 C C . TYR A 1 297 ? 2.075 10.456 -13.791 1.00 87.50 297 TYR A C 1
ATOM 2248 O O . TYR A 1 297 ? 1.271 10.804 -12.937 1.00 87.50 297 TYR A O 1
ATOM 2256 N N . THR A 1 298 ? 2.182 11.098 -14.954 1.00 80.00 298 THR A N 1
ATOM 2257 C CA . THR A 1 298 ? 1.450 12.339 -15.282 1.00 80.00 298 THR A CA 1
ATOM 2258 C C . THR A 1 298 ? 0.481 12.193 -16.471 1.00 80.00 298 THR A C 1
ATOM 2260 O O . THR A 1 298 ? 0.016 13.190 -17.016 1.00 80.00 298 THR A O 1
ATOM 2263 N N . GLY A 1 299 ? 0.168 10.951 -16.880 1.00 70.94 299 GLY A N 1
ATOM 2264 C CA . GLY A 1 299 ? -0.726 10.615 -18.003 1.00 70.94 299 GLY A CA 1
ATOM 2265 C C . GLY A 1 299 ? -0.052 10.461 -19.382 1.00 70.94 299 GLY A C 1
ATOM 2266 O O . GLY A 1 299 ? 0.305 11.442 -20.034 1.00 70.94 299 GLY A O 1
ATOM 2267 N N . GLY A 1 300 ? 0.071 9.221 -19.881 1.00 61.12 300 GLY A N 1
ATOM 2268 C CA . GLY A 1 300 ? 0.504 8.896 -21.254 1.00 61.12 300 GLY A CA 1
ATOM 2269 C C . GLY A 1 300 ? 1.907 8.264 -21.407 1.00 61.12 300 GLY A C 1
ATOM 2270 O O . GLY A 1 300 ? 2.669 8.154 -20.449 1.00 61.12 300 GLY A O 1
ATOM 2271 N N . PRO A 1 301 ? 2.314 7.873 -22.635 1.00 46.81 301 PRO A N 1
ATOM 2272 C CA . PRO A 1 301 ? 3.496 7.027 -22.896 1.00 46.81 301 PRO A CA 1
ATOM 2273 C C . PRO A 1 301 ? 4.870 7.726 -22.773 1.00 46.81 301 PRO A C 1
ATOM 2275 O O . PRO A 1 301 ? 5.880 7.230 -23.271 1.00 46.81 301 PRO A O 1
ATOM 2278 N N . GLN A 1 302 ? 4.930 8.903 -22.148 1.00 56.88 302 GLN A N 1
ATOM 2279 C CA . GLN A 1 302 ? 6.169 9.565 -21.705 1.00 56.88 302 GLN A CA 1
ATOM 2280 C C . GLN A 1 302 ? 6.031 10.151 -20.290 1.00 56.88 302 GLN A C 1
ATOM 2282 O O . GLN A 1 302 ? 6.868 10.948 -19.877 1.00 56.88 302 GLN A O 1
ATOM 2287 N N . ALA A 1 303 ? 4.975 9.785 -19.562 1.00 78.69 303 ALA A N 1
ATOM 2288 C CA . ALA A 1 303 ? 4.482 10.580 -18.447 1.00 78.69 303 ALA A CA 1
ATOM 2289 C C . ALA A 1 303 ? 5.079 10.244 -17.080 1.00 78.69 303 ALA A C 1
ATOM 2291 O O . ALA A 1 303 ? 4.818 10.961 -16.120 1.00 78.69 303 ALA A O 1
ATOM 2292 N N . TRP A 1 304 ? 5.894 9.196 -16.988 1.00 90.56 304 TRP A N 1
ATOM 2293 C CA . TRP A 1 304 ? 6.767 8.993 -15.839 1.00 90.56 304 TRP A CA 1
ATOM 2294 C C . TRP A 1 304 ? 7.871 10.051 -15.843 1.00 90.56 304 TRP A C 1
ATOM 2296 O O . TRP A 1 304 ? 8.779 10.015 -16.684 1.00 90.56 304 TRP A O 1
ATOM 2306 N N . ALA A 1 305 ? 7.783 10.986 -14.901 1.00 90.31 305 ALA A N 1
ATOM 2307 C CA . ALA A 1 305 ? 8.756 12.046 -14.682 1.00 90.31 305 ALA A CA 1
ATOM 2308 C C . ALA A 1 305 ? 9.342 11.939 -13.271 1.00 90.31 305 ALA A C 1
ATOM 2310 O O . ALA A 1 305 ? 8.641 11.587 -12.327 1.00 90.31 305 ALA A O 1
ATOM 2311 N N . MET A 1 306 ? 10.629 12.258 -13.124 1.00 93.19 306 MET A N 1
ATOM 2312 C CA . MET A 1 306 ? 11.252 12.401 -11.808 1.00 93.19 306 MET A CA 1
ATOM 2313 C C . MET A 1 306 ? 10.633 13.619 -11.114 1.00 93.19 306 MET A C 1
ATOM 2315 O O . MET A 1 306 ? 10.724 14.733 -11.633 1.00 93.19 306 MET A O 1
ATOM 2319 N N . GLN A 1 307 ? 9.972 13.385 -9.983 1.00 93.38 307 GLN A N 1
ATOM 2320 C CA . GLN A 1 307 ? 9.333 14.412 -9.166 1.00 93.38 307 GLN A CA 1
ATOM 2321 C C . GLN A 1 307 ? 10.351 15.018 -8.197 1.00 93.38 307 GLN A C 1
ATOM 2323 O O . GLN A 1 307 ? 10.474 16.238 -8.106 1.00 93.38 307 GLN A O 1
ATOM 2328 N N . GLN A 1 308 ? 11.094 14.167 -7.483 1.00 95.38 308 GLN A N 1
ATOM 2329 C CA . GLN A 1 308 ? 12.005 14.599 -6.427 1.00 95.38 308 GLN A CA 1
ATOM 2330 C C . GLN A 1 308 ? 13.164 13.617 -6.220 1.00 95.38 308 GLN A C 1
ATOM 2332 O O . GLN A 1 308 ? 13.062 12.426 -6.514 1.00 95.38 308 GLN A O 1
ATOM 2337 N N . LYS A 1 309 ? 14.280 14.130 -5.691 1.00 95.62 309 LYS A N 1
ATOM 2338 C CA . LYS A 1 309 ? 15.350 13.329 -5.088 1.00 95.62 309 LYS A CA 1
ATOM 2339 C C . LYS A 1 309 ? 15.298 13.521 -3.576 1.00 95.62 309 LYS A C 1
ATOM 2341 O O . LYS A 1 309 ? 15.352 14.664 -3.121 1.00 95.62 309 LYS A O 1
ATOM 2346 N N . LEU A 1 310 ? 15.199 12.427 -2.836 1.00 97.06 310 LEU A N 1
ATOM 2347 C CA . LEU A 1 310 ? 15.252 12.376 -1.380 1.00 97.06 310 LEU A CA 1
ATOM 2348 C C . LEU A 1 310 ? 16.689 12.077 -0.942 1.00 97.06 310 LEU A C 1
ATOM 2350 O O . LEU A 1 310 ? 17.393 11.295 -1.584 1.00 97.06 310 LEU A O 1
ATOM 2354 N N . ALA A 1 311 ? 17.110 12.704 0.144 1.00 95.12 311 ALA A N 1
ATOM 2355 C CA . ALA A 1 311 ? 18.352 12.436 0.853 1.00 95.12 311 ALA A CA 1
ATOM 2356 C C . ALA A 1 311 ? 18.089 12.736 2.331 1.00 95.12 311 ALA A C 1
ATOM 2358 O O . ALA A 1 311 ? 17.342 13.676 2.606 1.00 95.12 311 ALA A O 1
ATOM 2359 N N . ALA A 1 312 ? 18.692 11.964 3.234 1.00 94.69 312 ALA A N 1
ATOM 2360 C CA . ALA A 1 312 ? 18.622 12.223 4.669 1.00 94.69 312 ALA A CA 1
ATOM 2361 C C . ALA A 1 312 ? 19.148 13.627 5.011 1.00 94.69 312 ALA A C 1
ATOM 2363 O O . ALA A 1 312 ? 20.165 14.068 4.461 1.00 94.69 312 ALA A O 1
ATOM 2364 N N . SER A 1 313 ? 18.467 14.327 5.917 1.00 93.06 313 SER A N 1
ATOM 2365 C CA . SER A 1 313 ? 18.814 15.689 6.344 1.00 93.06 313 SER A CA 1
ATOM 2366 C C . SER A 1 313 ? 20.181 15.799 7.039 1.00 93.06 313 SER A C 1
ATOM 2368 O O . SER A 1 313 ? 20.805 16.865 7.014 1.00 93.06 313 SER A O 1
ATOM 2370 N N . ASP A 1 314 ? 20.661 14.691 7.594 1.00 91.50 314 ASP A N 1
ATOM 2371 C CA . ASP A 1 314 ? 21.925 14.475 8.301 1.00 91.50 314 ASP A CA 1
ATOM 2372 C C . ASP A 1 314 ? 22.878 13.501 7.574 1.00 91.50 314 ASP A C 1
ATOM 2374 O O . ASP A 1 314 ? 23.966 13.225 8.080 1.00 91.50 314 ASP A O 1
ATOM 2378 N N . GLY A 1 315 ? 22.499 13.023 6.381 1.00 87.06 315 GLY A N 1
ATOM 2379 C CA . GLY A 1 315 ? 23.162 11.923 5.680 1.00 87.06 315 GLY A CA 1
ATOM 2380 C C . GLY A 1 315 ? 24.671 12.104 5.494 1.00 87.06 315 GLY A C 1
ATOM 2381 O O . GLY A 1 315 ? 25.139 13.096 4.922 1.00 87.06 315 GLY A O 1
ATOM 2382 N N . SER A 1 316 ? 25.425 11.102 5.941 1.00 89.50 316 SER A N 1
ATOM 2383 C CA . SER A 1 316 ? 26.885 11.050 5.926 1.00 89.50 316 SER A CA 1
ATOM 2384 C C . SER A 1 316 ? 27.423 10.062 4.884 1.00 89.50 316 SER A C 1
ATOM 2386 O O . SER A 1 316 ? 26.710 9.232 4.320 1.00 89.50 316 SER A O 1
ATOM 2388 N N . ALA A 1 317 ? 28.719 10.166 4.599 1.00 88.88 317 ALA A N 1
ATOM 2389 C CA . ALA A 1 317 ? 29.432 9.253 3.716 1.00 88.88 317 ALA A CA 1
ATOM 2390 C C . ALA A 1 317 ? 29.423 7.818 4.283 1.00 88.88 317 ALA A C 1
ATOM 2392 O O . ALA A 1 317 ? 29.760 7.619 5.446 1.00 88.88 317 ALA A O 1
ATOM 2393 N N . TYR A 1 318 ? 29.117 6.835 3.428 1.00 88.12 318 TYR A N 1
ATOM 2394 C CA . TYR A 1 318 ? 28.848 5.418 3.730 1.00 88.12 318 TYR A CA 1
ATOM 2395 C C . TYR A 1 318 ? 27.488 5.062 4.338 1.00 88.12 318 TYR A C 1
ATOM 2397 O O . TYR A 1 318 ? 27.222 3.865 4.402 1.00 88.12 318 TYR A O 1
ATOM 2405 N N . ASP A 1 319 ? 26.608 6.001 4.701 1.00 92.44 319 ASP A N 1
ATOM 2406 C CA . ASP A 1 319 ? 25.307 5.677 5.325 1.00 92.44 319 ASP A CA 1
ATOM 2407 C C . ASP A 1 319 ? 24.414 4.772 4.454 1.00 92.44 319 ASP A C 1
ATOM 2409 O O . ASP A 1 319 ? 23.555 4.047 4.968 1.00 92.44 319 ASP A O 1
ATOM 2413 N N . HIS A 1 320 ? 24.650 4.776 3.136 1.00 93.88 320 HIS A N 1
ATOM 2414 C CA . HIS A 1 320 ? 23.919 3.994 2.138 1.00 93.88 320 HIS A CA 1
ATOM 2415 C C . HIS A 1 320 ? 22.403 4.269 2.186 1.00 93.88 320 HIS A C 1
ATOM 2417 O O . HIS A 1 320 ? 21.588 3.349 2.105 1.00 93.88 320 HIS A O 1
ATOM 2423 N N . PHE A 1 321 ? 22.004 5.536 2.309 1.00 97.44 321 PHE A N 1
ATOM 2424 C CA . PHE A 1 321 ? 20.607 5.952 2.222 1.00 97.44 321 PHE A CA 1
ATOM 2425 C C . PHE A 1 321 ? 20.001 5.547 0.868 1.00 97.44 321 PHE A C 1
ATOM 2427 O O . PHE A 1 321 ? 20.615 5.714 -0.189 1.00 97.44 321 PHE A O 1
ATOM 2434 N N . GLY A 1 322 ? 18.786 5.001 0.885 1.00 97.69 322 GLY A N 1
ATOM 2435 C CA . GLY A 1 322 ? 18.185 4.401 -0.308 1.00 97.69 322 GLY A CA 1
ATOM 2436 C C . GLY A 1 322 ? 18.733 3.007 -0.613 1.00 97.69 322 GLY A C 1
ATOM 2437 O O . GLY A 1 322 ? 18.659 2.562 -1.757 1.00 97.69 322 GLY A O 1
ATOM 2438 N N . TYR A 1 323 ? 19.292 2.308 0.380 1.00 97.69 323 TYR A N 1
ATOM 2439 C CA . TYR A 1 323 ? 19.587 0.881 0.250 1.00 97.69 323 TYR A CA 1
ATOM 2440 C C . TYR A 1 323 ? 18.290 0.071 0.168 1.00 97.69 323 TYR A C 1
ATOM 2442 O O . TYR A 1 323 ? 18.120 -0.735 -0.744 1.00 97.69 323 TYR A O 1
ATOM 2450 N N . SER A 1 324 ? 17.337 0.369 1.052 1.00 98.56 324 SER A N 1
ATOM 2451 C CA . SER A 1 324 ? 15.967 -0.145 1.038 1.00 98.56 324 SER A CA 1
ATOM 2452 C C . SER A 1 324 ? 14.978 1.022 0.909 1.00 98.56 324 SER A C 1
ATOM 2454 O O . SER A 1 324 ? 15.234 2.121 1.412 1.00 98.56 324 SER A O 1
ATOM 2456 N N . VAL A 1 325 ? 13.867 0.807 0.198 1.00 98.81 325 VAL A N 1
ATOM 2457 C CA . VAL A 1 325 ? 12.784 1.787 0.027 1.00 98.81 325 VAL A CA 1
ATOM 2458 C C . VAL A 1 325 ? 11.432 1.082 0.041 1.00 98.81 325 VAL A C 1
ATOM 2460 O O . VAL A 1 325 ? 11.290 0.005 -0.535 1.00 98.81 325 VAL A O 1
ATOM 2463 N N . SER A 1 326 ? 10.430 1.714 0.642 1.00 98.69 326 SER A N 1
ATOM 2464 C CA . SER A 1 326 ? 9.029 1.295 0.580 1.00 98.69 326 SER A CA 1
ATOM 2465 C C . SER A 1 326 ? 8.136 2.535 0.530 1.00 98.69 326 SER A C 1
ATOM 2467 O O . SER A 1 326 ? 8.496 3.563 1.103 1.00 98.69 326 SER A O 1
ATOM 2469 N N . ILE A 1 327 ? 7.021 2.473 -0.194 1.00 98.06 327 ILE A N 1
ATOM 2470 C CA . ILE A 1 327 ? 6.047 3.564 -0.314 1.00 98.06 327 ILE A CA 1
ATOM 2471 C C . ILE A 1 327 ? 4.634 3.002 -0.192 1.00 98.06 327 ILE A C 1
ATOM 2473 O O . ILE A 1 327 ? 4.329 1.980 -0.803 1.00 98.06 327 ILE A O 1
ATOM 2477 N N . ASP A 1 328 ? 3.784 3.707 0.545 1.00 92.06 328 ASP A N 1
ATOM 2478 C CA . ASP A 1 328 ? 2.341 3.518 0.531 1.00 92.06 328 ASP A CA 1
ATOM 2479 C C . ASP A 1 328 ? 1.653 4.891 0.515 1.00 92.06 328 ASP A C 1
ATOM 2481 O O . ASP A 1 328 ? 1.908 5.738 1.373 1.00 92.06 328 ASP A O 1
ATOM 2485 N N . ALA A 1 329 ? 0.840 5.136 -0.514 1.00 86.75 329 ALA A N 1
ATOM 2486 C CA . ALA A 1 329 ? 0.179 6.408 -0.800 1.00 86.75 329 ALA A CA 1
ATOM 2487 C C . ALA A 1 329 ? 1.098 7.648 -0.663 1.00 86.75 329 ALA A C 1
ATOM 2489 O O . ALA A 1 329 ? 1.966 7.882 -1.510 1.00 86.75 329 ALA A O 1
ATOM 2490 N N . ASP A 1 330 ? 0.883 8.478 0.365 1.00 87.81 330 ASP A N 1
ATOM 2491 C CA . ASP A 1 330 ? 1.616 9.717 0.643 1.00 87.81 330 ASP A CA 1
ATOM 2492 C C . ASP A 1 330 ? 2.837 9.532 1.558 1.00 87.81 330 ASP A C 1
ATOM 2494 O O . ASP A 1 330 ? 3.510 10.522 1.848 1.00 87.81 330 ASP A O 1
ATOM 2498 N N . VAL A 1 331 ? 3.150 8.310 2.006 1.00 93.06 331 VAL A N 1
ATOM 2499 C CA . VAL A 1 331 ? 4.240 8.031 2.956 1.00 93.06 331 VAL A CA 1
ATOM 2500 C C . VAL A 1 331 ? 5.271 7.078 2.357 1.00 93.06 331 VAL A C 1
ATOM 2502 O O . VAL A 1 331 ? 4.944 6.043 1.783 1.00 93.06 331 VAL A O 1
ATOM 2505 N N . ALA A 1 332 ? 6.550 7.408 2.519 1.00 97.88 332 ALA A N 1
ATOM 2506 C CA . ALA A 1 332 ? 7.665 6.569 2.107 1.00 97.88 332 ALA A CA 1
ATOM 2507 C C . ALA A 1 332 ? 8.655 6.357 3.254 1.00 97.88 332 ALA A C 1
ATOM 2509 O O . ALA A 1 332 ? 8.964 7.283 4.004 1.00 97.88 332 ALA A O 1
ATOM 2510 N N . VAL A 1 333 ? 9.200 5.145 3.345 1.00 98.69 333 VAL A N 1
ATOM 2511 C CA . VAL A 1 333 ? 10.271 4.773 4.274 1.00 98.69 333 VAL A CA 1
ATOM 2512 C C . VAL A 1 333 ? 11.537 4.509 3.474 1.00 98.69 333 VAL A C 1
ATOM 2514 O O . VAL A 1 333 ? 11.512 3.769 2.488 1.00 98.69 333 VAL A O 1
ATOM 2517 N N . VAL A 1 334 ? 12.652 5.102 3.896 1.00 98.81 334 VAL A N 1
ATOM 2518 C CA . VAL A 1 334 ? 13.956 4.928 3.246 1.00 98.81 334 VAL A CA 1
ATOM 2519 C C . VAL A 1 334 ? 15.006 4.505 4.266 1.00 98.81 334 VAL A C 1
ATOM 2521 O O . VAL A 1 334 ? 15.235 5.202 5.252 1.00 98.81 334 VAL A O 1
ATOM 2524 N N . GLY A 1 335 ? 15.658 3.369 4.026 1.00 98.38 335 GLY A N 1
ATOM 2525 C CA . GLY A 1 335 ? 16.695 2.830 4.902 1.00 98.38 335 GLY A CA 1
ATOM 2526 C C . GLY A 1 335 ? 18.102 3.337 4.579 1.00 98.38 335 GLY A C 1
ATOM 2527 O O . GLY A 1 335 ? 18.480 3.473 3.410 1.00 98.38 335 GLY A O 1
ATOM 2528 N N . ALA A 1 336 ? 18.886 3.566 5.632 1.00 97.50 336 ALA A N 1
ATOM 2529 C CA . ALA A 1 336 ? 20.297 3.948 5.623 1.00 97.50 336 ALA A CA 1
ATOM 2530 C C . ALA A 1 336 ? 21.069 3.074 6.629 1.00 97.50 336 ALA A C 1
ATOM 2532 O O . ALA A 1 336 ? 21.555 3.532 7.665 1.00 97.50 336 ALA A O 1
ATOM 2533 N N . HIS A 1 337 ? 21.129 1.773 6.331 1.00 95.94 337 HIS A N 1
ATOM 2534 C CA . HIS A 1 337 ? 21.599 0.734 7.254 1.00 95.94 337 HIS A CA 1
ATOM 2535 C C . HIS A 1 337 ? 23.010 0.928 7.815 1.00 95.94 337 HIS A C 1
ATOM 2537 O O . HIS A 1 337 ? 23.360 0.280 8.791 1.00 95.94 337 HIS A O 1
ATOM 2543 N N . ARG A 1 338 ? 23.836 1.800 7.228 1.00 94.44 338 ARG A N 1
ATOM 2544 C CA . ARG A 1 338 ? 25.213 2.031 7.679 1.00 94.44 338 ARG A CA 1
ATOM 2545 C C . ARG A 1 338 ? 25.434 3.296 8.494 1.00 94.44 338 ARG A C 1
ATOM 2547 O O . ARG A 1 338 ? 26.564 3.486 8.942 1.00 94.44 338 ARG A O 1
ATOM 2554 N N . SER A 1 339 ? 24.393 4.104 8.710 1.00 92.56 339 SER A N 1
ATOM 2555 C CA . SER A 1 339 ? 24.475 5.280 9.584 1.00 92.56 339 SER A CA 1
ATOM 2556 C C . SER A 1 339 ? 25.051 4.892 10.952 1.00 92.56 339 SER A C 1
ATOM 2558 O O . SER A 1 339 ? 24.721 3.827 11.482 1.00 92.56 339 SER A O 1
ATOM 2560 N N . ASP A 1 340 ? 25.964 5.706 11.487 1.00 90.44 340 ASP A N 1
ATOM 2561 C CA . ASP A 1 340 ? 26.862 5.307 12.578 1.00 90.44 340 ASP A CA 1
ATOM 2562 C C . ASP A 1 340 ? 26.652 6.033 13.919 1.00 90.44 340 ASP A C 1
ATOM 2564 O O . ASP A 1 340 ? 27.490 5.936 14.821 1.00 90.44 340 ASP A O 1
ATOM 2568 N N . GLU A 1 341 ? 25.521 6.725 14.085 1.00 84.12 341 GLU A N 1
ATOM 2569 C CA . GLU A 1 341 ? 25.240 7.578 15.252 1.00 84.12 341 GLU A CA 1
ATOM 2570 C C . GLU A 1 341 ? 25.286 6.854 16.604 1.00 84.12 341 GLU A C 1
ATOM 2572 O O . GLU A 1 341 ? 25.753 7.428 17.592 1.00 84.12 341 GLU A O 1
ATOM 2577 N N . HIS A 1 342 ? 24.836 5.597 16.650 1.00 83.12 342 HIS A N 1
ATOM 2578 C CA . HIS A 1 342 ? 24.814 4.769 17.862 1.00 83.12 342 HIS A CA 1
ATOM 2579 C C . HIS A 1 342 ? 25.962 3.739 17.899 1.00 83.12 342 HIS A C 1
ATOM 2581 O O . HIS A 1 342 ? 26.145 3.019 18.879 1.00 83.12 342 HIS A O 1
ATOM 2587 N N . GLY A 1 343 ? 26.809 3.733 16.869 1.00 83.38 343 GLY A N 1
ATOM 2588 C CA . GLY A 1 343 ? 27.883 2.771 16.645 1.00 83.38 343 GLY A CA 1
ATOM 2589 C C . GLY A 1 343 ? 28.037 2.516 15.148 1.00 83.38 343 GLY A C 1
ATOM 2590 O O . GLY A 1 343 ? 27.090 2.686 14.394 1.00 83.38 343 GLY A O 1
ATOM 2591 N N . SER A 1 344 ? 29.223 2.113 14.680 1.00 89.31 344 SER A N 1
ATOM 2592 C CA . SER A 1 344 ? 29.427 1.856 13.243 1.00 89.31 344 SER A CA 1
ATOM 2593 C C . SER A 1 344 ? 28.395 0.860 12.714 1.00 89.31 344 SER A C 1
ATOM 2595 O O . SER A 1 344 ? 28.307 -0.249 13.232 1.00 89.31 344 SER A O 1
ATOM 2597 N N . GLY A 1 345 ? 27.618 1.261 11.706 1.00 89.81 345 GLY A N 1
ATOM 2598 C CA . GLY A 1 345 ? 26.563 0.422 11.145 1.00 89.81 345 GLY A CA 1
ATOM 2599 C C . GLY A 1 345 ? 25.413 0.091 12.097 1.00 89.81 345 GLY A C 1
ATOM 2600 O O . GLY A 1 345 ? 24.767 -0.928 11.882 1.00 89.81 345 GLY A O 1
ATOM 2601 N N . SER A 1 346 ? 25.144 0.917 13.114 1.00 93.44 346 SER A N 1
ATOM 2602 C CA . SER A 1 346 ? 23.905 0.817 13.901 1.00 93.44 346 SER A CA 1
ATOM 2603 C C . SER A 1 346 ? 22.666 0.977 13.022 1.00 93.44 346 SER A C 1
ATOM 2605 O O . SER A 1 346 ? 21.663 0.301 13.217 1.00 93.44 346 SER A O 1
ATOM 2607 N N . GLY A 1 347 ? 22.772 1.823 11.995 1.00 96.69 347 GLY A N 1
ATOM 2608 C CA . GLY A 1 347 ? 21.746 2.025 10.987 1.00 96.69 347 GLY A CA 1
ATOM 2609 C C . GLY A 1 347 ? 20.678 3.043 11.380 1.00 96.69 347 GLY A C 1
ATOM 2610 O O . GLY A 1 347 ? 20.641 3.573 12.490 1.00 96.69 347 GLY A O 1
ATOM 2611 N N . SER A 1 348 ? 19.842 3.396 10.409 1.00 97.44 348 SER A N 1
ATOM 2612 C CA . SER A 1 348 ? 18.733 4.345 10.537 1.00 97.44 348 SER A CA 1
ATOM 2613 C C . SER A 1 348 ? 17.721 4.132 9.410 1.00 97.44 348 SER A C 1
ATOM 2615 O O . SER A 1 348 ? 18.066 3.639 8.331 1.00 97.44 348 SER A O 1
ATOM 2617 N N . ALA A 1 349 ? 16.483 4.564 9.623 1.00 98.25 349 ALA A N 1
ATOM 2618 C CA . ALA A 1 349 ? 15.472 4.696 8.576 1.00 98.25 349 ALA A CA 1
ATOM 2619 C C . ALA A 1 349 ? 14.808 6.077 8.655 1.00 98.25 349 ALA A C 1
ATOM 2621 O O . ALA A 1 349 ? 14.848 6.725 9.695 1.00 98.25 349 ALA A O 1
ATOM 2622 N N . TYR A 1 350 ? 14.213 6.547 7.563 1.00 98.44 350 TYR A N 1
ATOM 2623 C CA . TYR A 1 350 ? 13.646 7.894 7.471 1.00 98.44 350 TYR A CA 1
ATOM 2624 C C . TYR A 1 350 ? 12.243 7.833 6.879 1.00 98.44 350 TYR A C 1
ATOM 2626 O O . TYR A 1 350 ? 12.047 7.217 5.828 1.00 98.44 350 TYR A O 1
ATOM 2634 N N . ILE A 1 351 ? 11.293 8.493 7.538 1.00 98.00 351 ILE A N 1
ATOM 2635 C CA . ILE A 1 351 ? 9.931 8.697 7.045 1.00 98.00 351 ILE A CA 1
ATOM 2636 C C . ILE A 1 351 ? 9.891 9.986 6.225 1.00 98.00 351 ILE A C 1
ATOM 2638 O O . ILE A 1 351 ? 10.289 11.051 6.700 1.00 98.00 351 ILE A O 1
ATOM 2642 N N . PHE A 1 352 ? 9.364 9.898 5.009 1.00 98.00 352 PHE A N 1
ATOM 2643 C CA . PHE A 1 352 ? 9.025 11.040 4.167 1.00 98.00 352 PHE A CA 1
ATOM 2644 C C . PHE A 1 352 ? 7.520 11.062 3.917 1.00 98.00 352 PHE A C 1
ATOM 2646 O O . PHE A 1 352 ? 6.956 10.035 3.544 1.00 98.00 352 PHE A O 1
ATOM 2653 N N . ARG A 1 353 ? 6.890 12.234 4.039 1.00 94.44 353 ARG A N 1
ATOM 2654 C CA . ARG A 1 353 ? 5.482 12.447 3.674 1.00 94.44 353 ARG A CA 1
ATOM 2655 C C . ARG A 1 353 ? 5.343 13.428 2.519 1.00 94.44 353 ARG A C 1
ATOM 2657 O O . ARG A 1 353 ? 6.077 14.416 2.443 1.00 94.44 353 ARG A O 1
ATOM 2664 N N . PHE A 1 354 ? 4.396 13.175 1.627 1.00 90.12 354 PHE A N 1
ATOM 2665 C CA . PHE A 1 354 ? 4.017 14.084 0.557 1.00 90.12 354 PHE A CA 1
ATOM 2666 C C . PHE A 1 354 ? 3.043 15.164 1.062 1.00 90.12 354 PHE A C 1
ATOM 2668 O O . PHE A 1 354 ? 1.902 14.875 1.404 1.00 90.12 354 PHE A O 1
ATOM 2675 N N . ASP A 1 355 ? 3.463 16.434 1.067 1.00 85.06 355 ASP A N 1
ATOM 2676 C CA . ASP A 1 355 ? 2.675 17.579 1.570 1.00 85.06 355 ASP A CA 1
ATOM 2677 C C . ASP A 1 355 ? 1.605 18.101 0.580 1.00 85.06 355 ASP A C 1
ATOM 2679 O O . ASP A 1 355 ? 0.997 19.151 0.795 1.00 85.06 355 ASP A O 1
ATOM 2683 N N . GLY A 1 356 ? 1.376 17.377 -0.520 1.00 82.31 356 GLY A N 1
ATOM 2684 C CA . GLY A 1 356 ? 0.543 17.793 -1.653 1.00 82.31 356 GLY A CA 1
ATOM 2685 C C . GLY A 1 356 ? 1.328 18.471 -2.786 1.00 82.31 356 GLY A C 1
ATOM 2686 O O . GLY A 1 356 ? 0.870 18.456 -3.931 1.00 82.31 356 GLY A O 1
ATOM 2687 N N . GLU A 1 357 ? 2.526 19.001 -2.515 1.00 85.44 357 GLU A N 1
ATOM 2688 C CA . GLU A 1 357 ? 3.430 19.594 -3.514 1.00 85.44 357 GLU A CA 1
ATOM 2689 C C . GLU A 1 357 ? 4.740 18.798 -3.651 1.00 85.44 357 GLU A C 1
ATOM 2691 O O . GLU A 1 357 ? 5.216 18.555 -4.767 1.00 85.44 357 GLU A O 1
ATOM 2696 N N . ARG A 1 358 ? 5.316 18.354 -2.529 1.00 92.62 358 ARG A N 1
ATOM 2697 C CA . ARG A 1 358 ? 6.647 17.732 -2.428 1.00 92.62 358 ARG A CA 1
ATOM 2698 C C . ARG A 1 358 ? 6.729 16.730 -1.274 1.00 92.62 358 ARG A C 1
ATOM 2700 O O . ARG A 1 358 ? 5.929 16.742 -0.348 1.00 92.62 358 ARG A O 1
ATOM 2707 N N . TRP A 1 359 ? 7.760 15.899 -1.305 1.00 97.06 359 TRP A N 1
ATOM 2708 C CA . TRP A 1 359 ? 8.123 15.009 -0.207 1.00 97.06 359 TRP A CA 1
ATOM 2709 C C . TRP A 1 359 ? 8.967 15.759 0.826 1.00 97.06 359 TRP A C 1
ATOM 2711 O O . TRP A 1 359 ? 9.946 16.428 0.475 1.00 97.06 359 TRP A O 1
ATOM 2721 N N . VAL A 1 360 ? 8.604 15.641 2.097 1.00 96.62 360 VAL A N 1
ATOM 2722 C CA . VAL A 1 360 ? 9.276 16.267 3.240 1.00 96.62 360 VAL A CA 1
ATOM 2723 C C . VAL A 1 360 ? 9.707 15.166 4.201 1.00 96.62 360 VAL A C 1
ATOM 2725 O O . VAL A 1 360 ? 8.928 14.260 4.474 1.00 96.62 360 VAL A O 1
ATOM 2728 N N . GLU A 1 361 ? 10.946 15.230 4.690 1.00 97.69 361 GLU A N 1
ATOM 2729 C CA . GLU A 1 361 ? 11.412 14.353 5.769 1.00 97.69 361 GLU A CA 1
ATOM 2730 C C . GLU A 1 361 ? 10.634 14.694 7.046 1.00 97.69 361 GLU A C 1
ATOM 2732 O O . GLU A 1 361 ? 10.675 15.831 7.518 1.00 97.69 361 GLU A O 1
ATOM 2737 N N . GLU A 1 362 ? 9.877 13.725 7.549 1.00 93.06 362 GLU A N 1
ATOM 2738 C CA . GLU A 1 362 ? 9.015 13.857 8.724 1.00 93.06 362 GLU A CA 1
ATOM 2739 C C . GLU A 1 362 ? 9.773 13.472 9.993 1.00 93.06 362 GLU A C 1
ATOM 2741 O O . GLU A 1 362 ? 9.706 14.182 10.997 1.00 93.06 362 GLU A O 1
ATOM 2746 N N . LEU A 1 363 ? 10.512 12.358 9.939 1.00 94.69 363 LEU A N 1
ATOM 2747 C CA . LEU A 1 363 ? 11.190 11.786 11.095 1.00 94.69 363 LEU A CA 1
ATOM 2748 C C . LEU A 1 363 ? 12.326 10.836 10.689 1.00 94.69 363 LEU A C 1
ATOM 2750 O O . LEU A 1 363 ? 12.212 10.096 9.710 1.00 94.69 363 LEU A O 1
ATOM 2754 N N . LYS A 1 364 ? 13.382 10.804 11.506 1.00 96.06 364 LYS A N 1
ATOM 2755 C CA . LYS A 1 364 ? 14.400 9.750 11.523 1.00 96.06 364 LYS A CA 1
ATOM 2756 C C . LYS A 1 364 ? 14.072 8.722 12.608 1.00 96.06 364 LYS A C 1
ATOM 2758 O O . LYS A 1 364 ? 13.780 9.094 13.741 1.00 96.06 364 LYS A O 1
ATOM 2763 N N . LEU A 1 365 ? 14.157 7.446 12.254 1.00 96.38 365 LEU A N 1
ATOM 2764 C CA . LEU A 1 365 ? 13.963 6.288 13.117 1.00 96.38 365 LEU A CA 1
ATOM 2765 C C . LEU A 1 365 ? 15.305 5.599 13.392 1.00 96.38 365 LEU A C 1
ATOM 2767 O O . LEU A 1 365 ? 16.098 5.369 12.471 1.00 96.38 365 LEU A O 1
ATOM 2771 N N . THR A 1 366 ? 15.506 5.211 14.645 1.00 95.38 366 THR A N 1
ATOM 2772 C CA . THR A 1 366 ? 16.572 4.325 15.128 1.00 95.38 366 THR A CA 1
ATOM 2773 C C . THR A 1 366 ? 15.943 3.285 16.058 1.00 95.38 366 THR A C 1
ATOM 2775 O O . THR A 1 366 ? 14.899 3.557 16.650 1.00 95.38 366 THR A O 1
ATOM 2778 N N . ALA A 1 367 ? 16.549 2.101 16.178 1.00 93.88 367 ALA A N 1
ATOM 2779 C CA . ALA A 1 367 ? 16.131 1.109 17.170 1.00 93.88 367 ALA A CA 1
ATOM 2780 C C . ALA A 1 367 ? 16.370 1.625 18.600 1.00 93.88 367 ALA A C 1
ATOM 2782 O O . ALA A 1 367 ? 17.395 2.260 18.875 1.00 93.88 367 ALA A O 1
ATOM 2783 N N . SER A 1 368 ? 15.446 1.333 19.517 1.00 93.00 368 SER A N 1
ATOM 2784 C CA . SER A 1 368 ? 15.511 1.755 20.925 1.00 93.00 368 SER A CA 1
ATOM 2785 C C . SER A 1 368 ? 16.740 1.238 21.693 1.00 93.00 368 SER A C 1
ATOM 2787 O O . SER A 1 368 ? 17.158 1.846 22.683 1.00 93.00 368 SER A O 1
ATOM 2789 N N . ASP A 1 369 ? 17.353 0.163 21.207 1.00 92.50 369 ASP A N 1
ATOM 2790 C CA . ASP A 1 369 ? 18.533 -0.529 21.729 1.00 92.50 369 ASP A CA 1
ATOM 2791 C C . ASP A 1 369 ? 19.716 -0.574 20.736 1.00 92.50 369 ASP A C 1
ATOM 2793 O O . ASP A 1 369 ? 20.696 -1.273 20.994 1.00 92.50 369 ASP A O 1
ATOM 2797 N N . ALA A 1 370 ? 19.670 0.232 19.664 1.00 91.12 370 ALA A N 1
ATOM 2798 C CA . ALA A 1 370 ? 20.638 0.237 18.563 1.00 91.12 370 ALA A CA 1
ATOM 2799 C C . ALA A 1 370 ? 22.119 0.167 19.000 1.00 91.12 370 ALA A C 1
ATOM 2801 O O . ALA A 1 370 ? 22.628 1.021 19.740 1.00 91.12 370 ALA A O 1
ATOM 2802 N N . SER A 1 371 ? 22.819 -0.825 18.457 1.00 92.56 371 SER A N 1
ATOM 2803 C CA . SER A 1 371 ? 24.186 -1.235 18.768 1.00 92.56 371 SER A CA 1
ATOM 2804 C C . SER A 1 371 ? 25.059 -1.285 17.497 1.00 92.56 371 SER A C 1
ATOM 2806 O O . SER A 1 371 ? 24.738 -0.726 16.450 1.00 92.56 371 SER A O 1
ATOM 2808 N N . TYR A 1 372 ? 26.271 -1.822 17.612 1.00 91.69 372 TYR A N 1
ATOM 2809 C CA . TYR A 1 372 ? 27.282 -1.849 16.555 1.00 91.69 372 TYR A CA 1
ATOM 2810 C C . TYR A 1 372 ? 27.039 -3.005 15.572 1.00 91.69 372 TYR A C 1
ATOM 2812 O O . TYR A 1 372 ? 27.156 -4.163 15.957 1.00 91.69 372 TYR A O 1
ATOM 2820 N N . TYR A 1 373 ? 26.856 -2.667 14.291 1.00 90.38 373 TYR A N 1
ATOM 2821 C CA . TYR A 1 373 ? 26.557 -3.564 13.161 1.00 90.38 373 TYR A CA 1
ATOM 2822 C C . TYR A 1 373 ? 25.174 -4.228 13.111 1.00 90.38 373 TYR A C 1
ATOM 2824 O O . TYR A 1 373 ? 24.944 -4.990 12.182 1.00 90.38 373 TYR A O 1
ATOM 2832 N N . ASP A 1 374 ? 24.208 -3.857 13.951 1.00 94.50 374 ASP A N 1
ATOM 2833 C CA . ASP A 1 374 ? 22.830 -4.372 13.850 1.00 94.50 374 ASP A CA 1
ATOM 2834 C C . ASP A 1 374 ? 22.192 -4.107 12.466 1.00 94.50 374 ASP A C 1
ATOM 2836 O O . ASP A 1 374 ? 21.305 -4.837 12.019 1.00 94.50 374 ASP A O 1
ATOM 2840 N N . TYR A 1 375 ? 22.660 -3.060 11.770 1.00 96.50 375 TYR A N 1
ATOM 2841 C CA . TYR A 1 375 ? 22.218 -2.624 10.446 1.00 96.50 375 TYR A CA 1
ATOM 2842 C C . TYR A 1 375 ? 20.721 -2.269 10.371 1.00 96.50 375 TYR A C 1
ATOM 2844 O O . TYR A 1 375 ? 20.039 -2.593 9.397 1.00 96.50 375 TYR A O 1
ATOM 2852 N N . PHE A 1 376 ? 20.190 -1.539 11.356 1.00 98.06 376 PHE A N 1
ATOM 2853 C CA . PHE A 1 376 ? 18.807 -1.046 11.331 1.00 98.06 376 PHE A CA 1
ATOM 2854 C C . PHE A 1 376 ? 18.501 -0.242 10.048 1.00 98.06 376 PHE A C 1
ATOM 2856 O O . PHE A 1 376 ? 19.238 0.666 9.671 1.00 98.06 376 PHE A O 1
ATOM 2863 N N . GLY A 1 377 ? 17.410 -0.549 9.343 1.00 97.50 377 GLY A N 1
ATOM 2864 C CA . GLY A 1 377 ? 17.102 0.058 8.034 1.00 97.50 377 GLY A CA 1
ATOM 2865 C C . GLY A 1 377 ? 17.617 -0.750 6.841 1.00 97.50 377 GLY A C 1
ATOM 2866 O O . GLY A 1 377 ? 17.514 -0.317 5.691 1.00 97.50 377 GLY A O 1
ATOM 2867 N N . ARG A 1 378 ? 18.164 -1.945 7.074 1.00 96.81 378 ARG A N 1
ATOM 2868 C CA . ARG A 1 378 ? 18.654 -2.856 6.030 1.00 96.81 378 ARG A CA 1
ATOM 2869 C C . ARG A 1 378 ? 17.559 -3.388 5.107 1.00 96.81 378 ARG A C 1
ATOM 2871 O O . ARG A 1 378 ? 17.801 -3.552 3.910 1.00 96.81 378 ARG A O 1
ATOM 2878 N N . CYS A 1 379 ? 16.359 -3.574 5.640 1.00 98.06 379 CYS A N 1
ATOM 2879 C CA . CYS A 1 379 ? 15.119 -3.742 4.892 1.00 98.06 379 CYS A CA 1
ATOM 2880 C C . CYS A 1 379 ? 14.029 -2.901 5.577 1.00 98.06 379 CYS A C 1
ATOM 2882 O O . CYS A 1 379 ? 14.050 -2.756 6.802 1.00 98.06 379 CYS A O 1
ATOM 2884 N N . VAL A 1 380 ? 13.118 -2.313 4.798 1.00 98.75 380 VAL A N 1
ATOM 2885 C CA . VAL A 1 380 ? 11.998 -1.500 5.298 1.00 98.75 380 VAL A CA 1
ATOM 2886 C C . VAL A 1 380 ? 10.733 -1.822 4.512 1.00 98.75 380 VAL A C 1
ATOM 2888 O O . VAL A 1 380 ? 10.797 -2.038 3.301 1.00 98.75 380 VAL A O 1
ATOM 2891 N N . SER A 1 381 ? 9.585 -1.816 5.182 1.00 98.50 381 SER A N 1
ATOM 2892 C CA . SER A 1 381 ? 8.266 -1.954 4.559 1.00 98.50 381 SER A CA 1
ATOM 2893 C C . SER A 1 381 ? 7.242 -1.096 5.302 1.00 98.50 381 SER A C 1
ATOM 2895 O O . SER A 1 381 ? 7.357 -0.931 6.515 1.00 98.50 381 SER A O 1
ATOM 2897 N N . ILE A 1 382 ? 6.261 -0.535 4.595 1.00 96.50 382 ILE A N 1
ATOM 2898 C CA . ILE A 1 382 ? 5.168 0.256 5.175 1.00 96.50 382 ILE A CA 1
ATOM 2899 C C . ILE A 1 382 ? 3.820 -0.187 4.607 1.00 96.50 382 ILE A C 1
ATOM 2901 O O . ILE A 1 382 ? 3.728 -0.550 3.437 1.00 96.50 382 ILE A O 1
ATOM 2905 N N . SER A 1 383 ? 2.789 -0.151 5.449 1.00 89.44 383 SER A N 1
ATOM 2906 C CA . SER A 1 383 ? 1.386 -0.236 5.049 1.00 89.44 383 SER A CA 1
ATOM 2907 C C . SER A 1 383 ? 0.567 0.672 5.967 1.00 89.44 383 SER A C 1
ATOM 2909 O O . SER A 1 383 ? 0.609 0.546 7.198 1.00 89.44 383 SER A O 1
ATOM 2911 N N . GLY A 1 384 ? -0.112 1.648 5.368 1.00 80.25 384 GLY A N 1
ATOM 2912 C CA . GLY A 1 384 ? -0.814 2.736 6.038 1.00 80.25 384 GLY A CA 1
ATOM 2913 C C . GLY A 1 384 ? 0.027 3.401 7.130 1.00 80.25 384 GLY A C 1
ATOM 2914 O O . GLY A 1 384 ? 1.030 4.065 6.878 1.00 80.25 384 GLY A O 1
ATOM 2915 N N . HIS A 1 385 ? -0.403 3.206 8.374 1.00 79.62 385 HIS A N 1
ATOM 2916 C CA . HIS A 1 385 ? 0.176 3.821 9.569 1.00 79.62 385 HIS A CA 1
ATOM 2917 C C . HIS A 1 385 ? 1.178 2.924 10.318 1.00 79.62 385 HIS A C 1
ATOM 2919 O O . HIS A 1 385 ? 1.562 3.261 11.439 1.00 79.62 385 HIS A O 1
ATOM 2925 N N . THR A 1 386 ? 1.603 1.795 9.735 1.00 87.81 386 THR A N 1
ATOM 2926 C CA . THR A 1 386 ? 2.596 0.882 10.329 1.00 87.81 386 THR A CA 1
ATOM 2927 C C . THR A 1 386 ? 3.789 0.689 9.397 1.00 87.81 386 THR A C 1
ATOM 2929 O O . THR A 1 386 ? 3.634 0.262 8.255 1.00 87.81 386 THR A O 1
ATOM 2932 N N . ALA A 1 387 ? 4.991 0.947 9.909 1.00 95.12 387 ALA A N 1
ATOM 2933 C CA . ALA A 1 387 ? 6.257 0.657 9.250 1.00 95.12 387 ALA A CA 1
ATOM 2934 C C . ALA A 1 387 ? 7.004 -0.449 10.006 1.00 95.12 387 ALA A C 1
ATOM 2936 O O . ALA A 1 387 ? 6.993 -0.489 11.236 1.00 95.12 387 ALA A O 1
ATOM 2937 N N . ILE A 1 388 ? 7.682 -1.331 9.275 1.00 97.69 388 ILE A N 1
ATOM 2938 C CA . ILE A 1 388 ? 8.570 -2.351 9.834 1.00 97.69 388 ILE A CA 1
ATOM 2939 C C . ILE A 1 388 ? 9.966 -2.157 9.267 1.00 97.69 388 ILE A C 1
ATOM 2941 O O . ILE A 1 388 ? 10.143 -2.008 8.056 1.00 97.69 388 ILE A O 1
ATOM 2945 N N . ILE A 1 389 ? 10.953 -2.160 10.158 1.00 98.56 389 ILE A N 1
ATOM 2946 C CA . ILE A 1 389 ? 12.355 -1.924 9.842 1.00 98.56 389 ILE A CA 1
ATOM 2947 C C . ILE A 1 389 ? 13.204 -3.056 10.411 1.00 98.56 389 ILE A C 1
ATOM 2949 O O . ILE A 1 389 ? 13.156 -3.339 11.603 1.00 98.56 389 ILE A O 1
ATOM 2953 N N . ALA A 1 390 ? 13.996 -3.698 9.560 1.00 98.12 390 ALA A N 1
ATOM 2954 C CA . ALA A 1 390 ? 14.878 -4.782 9.965 1.00 98.12 390 ALA A CA 1
ATOM 2955 C C . ALA A 1 390 ? 16.247 -4.307 10.465 1.00 98.12 390 ALA A C 1
ATOM 2957 O O . ALA A 1 390 ? 16.789 -3.323 9.947 1.00 98.12 390 ALA A O 1
ATOM 2958 N N . ALA A 1 391 ? 16.818 -5.090 11.379 1.00 97.31 391 ALA A N 1
ATOM 2959 C CA . ALA A 1 391 ? 18.208 -5.068 11.818 1.00 97.31 391 ALA A CA 1
ATOM 2960 C C . ALA A 1 391 ? 18.758 -6.511 11.754 1.00 97.31 391 ALA A C 1
ATOM 2962 O O . ALA A 1 391 ? 18.636 -7.284 12.703 1.00 97.31 391 ALA A O 1
ATOM 2963 N N . GLU A 1 392 ? 19.292 -6.907 10.590 1.00 95.31 392 GLU A N 1
ATOM 2964 C CA . GLU A 1 392 ? 19.598 -8.316 10.256 1.00 95.31 392 GLU A CA 1
ATOM 2965 C C . GLU A 1 392 ? 20.773 -8.934 11.041 1.00 95.31 392 GLU A C 1
ATOM 2967 O O . GLU A 1 392 ? 21.049 -10.123 10.885 1.00 95.31 392 GLU A O 1
ATOM 2972 N N . GLN A 1 393 ? 21.487 -8.140 11.847 1.00 94.94 393 GLN A N 1
ATOM 2973 C CA . GLN A 1 393 ? 22.667 -8.561 12.619 1.00 94.94 393 GLN A CA 1
ATOM 2974 C C . GLN A 1 393 ? 22.573 -8.261 14.123 1.00 94.94 393 GLN A C 1
ATOM 2976 O O . GLN A 1 393 ? 23.546 -8.453 14.846 1.00 94.94 393 GLN A O 1
ATOM 2981 N N . ASP A 1 394 ? 21.404 -7.839 14.608 1.00 93.94 394 ASP A N 1
ATOM 2982 C CA . ASP A 1 394 ? 21.147 -7.670 16.042 1.00 93.94 394 ASP A CA 1
ATOM 2983 C C . ASP A 1 394 ? 21.415 -8.975 16.832 1.00 93.94 394 ASP A C 1
ATOM 2985 O O . ASP A 1 394 ? 21.008 -10.069 16.416 1.00 93.94 394 ASP A O 1
ATOM 2989 N N . ASP A 1 395 ? 22.128 -8.878 17.960 1.00 92.06 395 ASP A N 1
ATOM 2990 C CA . ASP A 1 395 ? 22.702 -10.026 18.679 1.00 92.06 395 ASP A CA 1
ATOM 2991 C C . ASP A 1 395 ? 21.897 -10.503 19.910 1.00 92.06 395 ASP A C 1
ATOM 2993 O O . ASP A 1 395 ? 22.330 -11.376 20.671 1.00 92.06 395 ASP A O 1
ATOM 2997 N N . ASP A 1 396 ? 20.675 -9.990 20.066 1.00 88.31 396 ASP A N 1
ATOM 2998 C CA . ASP A 1 396 ? 19.823 -10.138 21.255 1.00 88.31 396 ASP A CA 1
ATOM 2999 C C . ASP A 1 396 ? 19.382 -11.586 21.592 1.00 88.31 396 ASP A C 1
ATOM 3001 O O . ASP A 1 396 ? 19.132 -11.907 22.762 1.00 88.31 396 ASP A O 1
ATOM 3005 N N . ARG A 1 397 ? 19.292 -12.493 20.601 1.00 88.00 397 ARG A N 1
ATOM 3006 C CA . ARG A 1 397 ? 19.030 -13.941 20.813 1.00 88.00 397 ARG A CA 1
ATOM 3007 C C . ARG A 1 397 ? 20.222 -14.851 20.506 1.00 88.00 397 ARG A C 1
ATOM 3009 O O . ARG A 1 397 ? 20.152 -16.053 20.765 1.00 88.00 397 ARG A O 1
ATOM 3016 N N . GLY A 1 398 ? 21.326 -14.285 20.040 1.00 88.12 398 GLY A N 1
ATOM 3017 C CA . GLY A 1 398 ? 22.511 -14.986 19.558 1.00 88.12 398 GLY A CA 1
ATOM 3018 C C . GLY A 1 398 ? 23.288 -14.085 18.603 1.00 88.12 398 GLY A C 1
ATOM 3019 O O . GLY A 1 398 ? 22.722 -13.132 18.080 1.00 88.12 398 GLY A O 1
ATOM 3020 N N . SER A 1 399 ? 24.569 -14.372 18.360 1.00 93.00 399 SER A N 1
ATOM 3021 C CA . SER A 1 399 ? 25.392 -13.581 17.424 1.00 93.00 399 SER A CA 1
ATOM 3022 C C . SER A 1 399 ? 24.687 -13.492 16.079 1.00 93.00 399 SER A C 1
ATOM 3024 O O . SER A 1 399 ? 24.421 -14.529 15.480 1.00 93.00 399 SER A O 1
ATOM 3026 N N . ASP A 1 400 ? 24.382 -12.282 15.614 1.00 93.19 400 ASP A N 1
ATOM 3027 C CA . ASP A 1 400 ? 23.744 -12.065 14.315 1.00 93.19 400 ASP A CA 1
ATOM 3028 C C . ASP A 1 400 ? 22.365 -12.762 14.166 1.00 93.19 400 ASP A C 1
ATOM 3030 O O . ASP A 1 400 ? 21.938 -13.102 13.062 1.00 93.19 400 ASP A O 1
ATOM 3034 N N . SER A 1 401 ? 21.662 -12.997 15.284 1.00 93.69 401 SER A N 1
ATOM 3035 C CA . SER A 1 401 ? 20.339 -13.645 15.298 1.00 93.69 401 SER A CA 1
ATOM 3036 C C . SER A 1 401 ? 19.263 -12.841 14.562 1.00 93.69 401 SER A C 1
ATOM 3038 O O . SER A 1 401 ? 18.391 -13.425 13.917 1.00 93.69 401 SER A O 1
ATOM 3040 N N . GLY A 1 402 ? 19.375 -11.511 14.606 1.00 96.31 402 GLY A N 1
ATOM 3041 C CA . GLY A 1 402 ? 18.560 -10.553 13.874 1.00 96.31 402 GLY A CA 1
ATOM 3042 C C . GLY A 1 402 ? 17.213 -10.203 14.524 1.00 96.31 402 GLY A C 1
ATOM 3043 O O . GLY A 1 402 ? 16.602 -10.997 15.244 1.00 96.31 402 GLY A O 1
ATOM 3044 N N . SER A 1 403 ? 16.732 -8.992 14.226 1.00 96.38 403 SER A N 1
ATOM 3045 C CA . SER A 1 403 ? 15.469 -8.427 14.725 1.00 96.38 403 SER A CA 1
ATOM 3046 C C . SER A 1 403 ? 14.731 -7.607 13.664 1.00 96.38 403 SER A C 1
ATOM 3048 O O . SER A 1 403 ? 15.303 -7.143 12.674 1.00 96.38 403 SER A O 1
ATOM 3050 N N . ALA A 1 404 ? 13.446 -7.352 13.907 1.00 97.31 404 ALA A N 1
ATOM 3051 C CA . ALA A 1 404 ? 12.662 -6.369 13.161 1.00 97.31 404 ALA A CA 1
ATOM 3052 C C . ALA A 1 404 ? 11.828 -5.501 14.111 1.00 97.31 404 ALA A C 1
ATOM 3054 O O . ALA A 1 404 ? 11.222 -6.005 15.045 1.00 97.31 404 ALA A O 1
ATOM 3055 N N . TYR A 1 405 ? 11.768 -4.199 13.866 1.00 96.75 405 TYR A N 1
ATOM 3056 C CA . TYR A 1 405 ? 11.136 -3.214 14.741 1.00 96.75 405 TYR A CA 1
ATOM 3057 C C . TYR A 1 405 ? 9.898 -2.642 14.064 1.00 96.75 405 TYR A C 1
ATOM 3059 O O . TYR A 1 405 ? 9.927 -2.318 12.875 1.00 96.75 405 TYR A O 1
ATOM 3067 N N . VAL A 1 406 ? 8.816 -2.514 14.823 1.00 94.19 406 VAL A N 1
ATOM 3068 C CA . VAL A 1 406 ? 7.503 -2.089 14.337 1.00 94.19 406 VAL A CA 1
ATOM 3069 C C . VAL A 1 406 ? 7.213 -0.697 14.862 1.00 94.19 406 VAL A C 1
ATOM 3071 O O . VAL A 1 406 ? 7.046 -0.503 16.064 1.00 94.19 406 VAL A O 1
ATOM 3074 N N . PHE A 1 407 ? 7.125 0.268 13.956 1.00 90.94 407 PHE A N 1
ATOM 3075 C CA . PHE A 1 407 ? 6.797 1.655 14.254 1.00 90.94 407 PHE A CA 1
ATOM 3076 C C . PHE A 1 407 ? 5.367 1.943 13.813 1.00 90.94 407 PHE A C 1
ATOM 3078 O O . PHE A 1 407 ? 4.982 1.606 12.692 1.00 90.94 407 PHE A O 1
ATOM 3085 N N . ARG A 1 408 ? 4.577 2.592 14.672 1.00 83.81 408 ARG A N 1
ATOM 3086 C CA . ARG A 1 408 ? 3.208 3.011 14.342 1.00 83.81 408 ARG A CA 1
ATOM 3087 C C . ARG A 1 408 ? 3.004 4.500 14.541 1.00 83.81 408 ARG A C 1
ATOM 3089 O O . ARG A 1 408 ? 3.453 5.065 15.536 1.00 83.81 408 ARG A O 1
ATOM 3096 N N . TRP A 1 409 ? 2.280 5.114 13.613 1.00 75.88 409 TRP A N 1
ATOM 3097 C CA . TRP A 1 409 ? 1.779 6.474 13.758 1.00 75.88 409 TRP A CA 1
ATOM 3098 C C . TRP A 1 409 ? 0.610 6.501 14.749 1.00 75.88 409 TRP A C 1
ATOM 3100 O O . TRP A 1 409 ? -0.418 5.866 14.520 1.00 75.88 409 TRP A O 1
ATOM 3110 N N . ASN A 1 410 ? 0.745 7.257 15.839 1.00 63.41 410 ASN A N 1
ATOM 3111 C CA . ASN A 1 410 ? -0.281 7.363 16.888 1.00 63.41 410 ASN A CA 1
ATOM 3112 C C . ASN A 1 410 ? -1.319 8.482 16.645 1.00 63.41 410 ASN A C 1
ATOM 3114 O O . ASN A 1 410 ? -2.137 8.768 17.517 1.00 63.41 410 ASN A O 1
ATOM 3118 N N . GLY A 1 411 ? -1.268 9.146 15.485 1.00 56.66 411 GLY A N 1
ATOM 3119 C CA . GLY A 1 411 ? -2.033 10.362 15.185 1.00 56.66 411 GLY A CA 1
ATOM 3120 C C . GLY A 1 411 ? -1.225 11.660 15.319 1.00 56.66 411 GLY A C 1
ATOM 3121 O O . GLY A 1 411 ? -1.679 12.698 14.841 1.00 56.66 411 GLY A O 1
ATOM 3122 N N . SER A 1 412 ? -0.035 11.616 15.930 1.00 66.62 412 SER A N 1
ATOM 3123 C CA . SER A 1 412 ? 0.822 12.791 16.161 1.00 66.62 412 SER A CA 1
ATOM 3124 C C . SER A 1 412 ? 2.327 12.556 15.977 1.00 66.62 412 SER A C 1
ATOM 3126 O O . SER A 1 412 ? 3.035 13.486 15.591 1.00 66.62 412 SER A O 1
ATOM 3128 N N . GLU A 1 413 ? 2.812 11.337 16.217 1.00 78.50 413 GLU A N 1
ATOM 3129 C CA . GLU A 1 413 ? 4.201 10.918 16.011 1.00 78.50 413 GLU A CA 1
ATOM 3130 C C . GLU A 1 413 ? 4.276 9.417 15.679 1.00 78.50 413 GLU A C 1
ATOM 3132 O O . GLU A 1 413 ? 3.321 8.667 15.911 1.00 78.50 413 GLU A O 1
ATOM 3137 N N . TRP A 1 414 ? 5.414 8.972 15.133 1.00 83.75 414 TRP A N 1
ATOM 3138 C CA . TRP A 1 414 ? 5.725 7.546 15.006 1.00 83.75 414 TRP A CA 1
ATOM 3139 C C . TRP A 1 414 ? 6.408 7.058 16.279 1.00 83.75 414 TRP A C 1
ATOM 3141 O O . TRP A 1 414 ? 7.430 7.609 16.683 1.00 83.75 414 TRP A O 1
ATOM 3151 N N . VAL A 1 415 ? 5.875 5.992 16.868 1.00 81.94 415 VAL A N 1
ATOM 3152 C CA . VAL A 1 415 ? 6.406 5.371 18.086 1.00 81.94 415 VAL A CA 1
ATOM 3153 C C . VAL A 1 415 ? 6.868 3.955 17.761 1.00 81.94 415 VAL A C 1
ATOM 3155 O O . VAL A 1 415 ? 6.155 3.225 17.069 1.00 81.94 415 VAL A O 1
ATOM 3158 N N . GLU A 1 416 ? 8.038 3.552 18.268 1.00 90.31 416 GLU A N 1
ATOM 3159 C CA . GLU A 1 416 ? 8.443 2.142 18.288 1.00 90.31 416 GLU A CA 1
ATOM 3160 C C . GLU A 1 416 ? 7.469 1.379 19.194 1.00 90.31 416 GLU A C 1
ATOM 3162 O O . GLU A 1 416 ? 7.459 1.553 20.412 1.00 90.31 416 GLU A O 1
ATOM 3167 N N . GLN A 1 417 ? 6.596 0.576 18.591 1.00 83.06 417 GLN A N 1
ATOM 3168 C CA . GLN A 1 417 ? 5.604 -0.206 19.314 1.00 83.06 417 GLN A CA 1
ATOM 3169 C C . GLN A 1 417 ? 6.221 -1.504 19.847 1.00 83.06 417 GLN A C 1
ATOM 3171 O O . GLN A 1 417 ? 6.005 -1.837 21.012 1.00 83.06 417 GLN A O 1
ATOM 3176 N N . GLU A 1 418 ? 6.945 -2.250 19.006 1.00 87.00 418 GLU A N 1
ATOM 3177 C CA . GLU A 1 418 ? 7.433 -3.600 19.322 1.00 87.00 418 GLU A CA 1
ATOM 3178 C C . GLU A 1 418 ? 8.739 -3.959 18.596 1.00 87.00 418 GLU A C 1
ATOM 3180 O O . GLU A 1 418 ? 8.934 -3.599 17.435 1.00 87.00 418 GLU A O 1
ATOM 3185 N N . LYS A 1 419 ? 9.575 -4.765 19.265 1.00 92.50 419 LYS A N 1
ATOM 3186 C CA . LYS A 1 419 ? 10.720 -5.487 18.694 1.00 92.50 419 LYS A CA 1
ATOM 3187 C C . LYS A 1 419 ? 10.345 -6.958 18.476 1.00 92.50 419 LYS A C 1
ATOM 3189 O O . LYS A 1 419 ? 10.022 -7.674 19.424 1.00 92.50 419 LYS A O 1
ATOM 3194 N N . LEU A 1 420 ? 10.385 -7.399 17.224 1.00 93.31 420 LEU A N 1
ATOM 3195 C CA . LEU A 1 420 ? 10.147 -8.766 16.762 1.00 93.31 420 LEU A CA 1
ATOM 3196 C C . LEU A 1 420 ? 11.463 -9.535 16.677 1.00 93.31 420 LEU A C 1
ATOM 3198 O O . LEU A 1 420 ? 12.477 -9.001 16.236 1.00 93.31 420 LEU A O 1
ATOM 3202 N N . THR A 1 421 ? 11.407 -10.808 17.049 1.00 91.88 421 THR A N 1
ATOM 3203 C CA . THR A 1 421 ? 12.523 -11.764 17.057 1.00 91.88 421 THR A CA 1
ATOM 3204 C C . THR A 1 421 ? 11.939 -13.174 16.931 1.00 91.88 421 THR A C 1
ATOM 3206 O O . THR A 1 421 ? 10.988 -13.489 17.655 1.00 91.88 421 THR A O 1
ATOM 3209 N N . ALA A 1 422 ? 12.504 -14.032 16.074 1.00 88.19 422 ALA A N 1
ATOM 3210 C CA . ALA A 1 422 ? 12.041 -15.417 15.881 1.00 88.19 422 ALA A CA 1
ATOM 3211 C C . ALA A 1 422 ? 12.008 -16.206 17.199 1.00 88.19 422 ALA A C 1
ATOM 3213 O O . ALA A 1 422 ? 12.982 -16.178 17.963 1.00 88.19 422 ALA A O 1
ATOM 3214 N N . SER A 1 423 ? 10.908 -16.911 17.486 1.00 85.31 423 SER A N 1
ATOM 3215 C CA . SER A 1 423 ? 10.738 -17.657 18.746 1.00 85.31 423 SER A CA 1
ATOM 3216 C C . SER A 1 423 ? 11.758 -18.783 18.951 1.00 85.31 423 SER A C 1
ATOM 3218 O O . SER A 1 423 ? 12.049 -19.145 20.095 1.00 85.31 423 SER A O 1
ATOM 3220 N N . ASP A 1 424 ? 12.334 -19.293 17.865 1.00 85.69 424 ASP A N 1
ATOM 3221 C CA . ASP A 1 424 ? 13.392 -20.298 17.817 1.00 85.69 424 ASP A CA 1
ATOM 3222 C C . ASP A 1 424 ? 14.736 -19.768 17.286 1.00 85.69 424 ASP A C 1
ATOM 3224 O O . ASP A 1 424 ? 15.617 -20.583 17.033 1.00 85.69 424 ASP A O 1
ATOM 3228 N N . GLY A 1 425 ? 14.919 -18.444 17.174 1.00 85.44 425 GLY A N 1
ATOM 3229 C CA . GLY A 1 425 ? 16.133 -17.816 16.631 1.00 85.44 425 GLY A CA 1
ATOM 3230 C C . GLY A 1 425 ? 17.426 -18.102 17.417 1.00 85.44 425 GLY A C 1
ATOM 3231 O O . GLY A 1 425 ? 17.434 -18.097 18.652 1.00 85.44 425 GLY A O 1
ATOM 3232 N N . ASN A 1 426 ? 18.521 -18.320 16.684 1.00 89.62 426 ASN A N 1
ATOM 3233 C CA . ASN A 1 426 ? 19.856 -18.721 17.146 1.00 89.62 426 ASN A CA 1
ATOM 3234 C C . ASN A 1 426 ? 20.965 -17.831 16.547 1.00 89.62 426 ASN A C 1
ATOM 3236 O O . ASN A 1 426 ? 20.703 -16.934 15.748 1.00 89.62 426 ASN A O 1
ATOM 3240 N N . ASP A 1 427 ? 22.221 -18.118 16.916 1.00 93.12 427 ASP A N 1
ATOM 3241 C CA . ASP A 1 427 ? 23.418 -17.542 16.287 1.00 93.12 427 ASP A CA 1
ATOM 3242 C C . ASP A 1 427 ? 23.380 -17.729 14.750 1.00 93.12 427 ASP A C 1
ATOM 3244 O O . ASP A 1 427 ? 23.426 -18.863 14.273 1.00 93.12 427 ASP A O 1
ATOM 3248 N N . GLY A 1 428 ? 23.373 -16.632 13.988 1.00 90.75 428 GLY A N 1
ATOM 3249 C CA . GLY A 1 428 ? 23.499 -16.617 12.526 1.00 90.75 428 GLY A CA 1
ATOM 3250 C C . GLY A 1 428 ? 22.209 -16.796 11.719 1.00 90.75 428 GLY A C 1
ATOM 3251 O O . GLY A 1 428 ? 22.288 -16.785 10.496 1.00 90.75 428 GLY A O 1
ATOM 3252 N N . ASP A 1 429 ? 21.035 -16.918 12.350 1.00 92.88 429 ASP A N 1
ATOM 3253 C CA . ASP A 1 429 ? 19.767 -17.114 11.619 1.00 92.88 429 ASP A CA 1
ATOM 3254 C C . ASP A 1 429 ? 19.351 -15.878 10.772 1.00 92.88 429 ASP A C 1
ATOM 3256 O O . ASP A 1 429 ? 18.513 -16.002 9.874 1.00 92.88 429 ASP A O 1
ATOM 3260 N N . HIS A 1 430 ? 19.926 -14.691 11.032 1.00 94.56 430 HIS A N 1
ATOM 3261 C CA . HIS A 1 430 ? 19.706 -13.440 10.287 1.00 94.56 430 HIS A CA 1
ATOM 3262 C C . HIS A 1 430 ? 18.223 -13.041 10.118 1.00 94.56 430 HIS A C 1
ATOM 3264 O O . HIS A 1 430 ? 17.775 -12.599 9.050 1.00 94.56 430 HIS A O 1
ATOM 3270 N N . PHE A 1 431 ? 17.428 -13.167 11.183 1.00 96.31 431 PHE A N 1
ATOM 3271 C CA . PHE A 1 431 ? 16.034 -12.724 11.194 1.00 96.31 431 PHE A CA 1
ATOM 3272 C C . PHE A 1 431 ? 15.929 -11.221 10.886 1.00 96.31 431 PHE A C 1
ATOM 3274 O O . PHE A 1 431 ? 16.635 -10.388 11.444 1.00 96.31 431 PHE A O 1
ATOM 3281 N N . GLY A 1 432 ? 15.055 -10.854 9.950 1.00 95.81 432 GLY A N 1
ATOM 3282 C CA . GLY A 1 432 ? 15.043 -9.509 9.372 1.00 95.81 432 GLY A CA 1
ATOM 3283 C C . GLY A 1 432 ? 15.848 -9.380 8.075 1.00 95.81 432 GLY A C 1
ATOM 3284 O O . GLY A 1 432 ? 15.927 -8.278 7.539 1.00 95.81 432 GLY A O 1
ATOM 3285 N N . THR A 1 433 ? 16.362 -10.476 7.496 1.00 96.06 433 THR A N 1
ATOM 3286 C CA . THR A 1 433 ? 16.922 -10.484 6.121 1.00 96.06 433 THR A CA 1
ATOM 3287 C C . THR A 1 433 ? 16.014 -9.710 5.151 1.00 96.06 433 THR A C 1
ATOM 3289 O O . THR A 1 433 ? 16.470 -8.917 4.317 1.00 96.06 433 THR A O 1
ATOM 3292 N N . TRP A 1 434 ? 14.701 -9.924 5.295 1.00 98.00 434 TRP A N 1
ATOM 3293 C CA . TRP A 1 434 ? 13.657 -9.183 4.605 1.00 98.00 434 TRP A CA 1
ATOM 3294 C C . TRP A 1 434 ? 12.437 -8.977 5.504 1.00 98.00 434 TRP A C 1
ATOM 3296 O O . TRP A 1 434 ? 12.119 -9.835 6.329 1.00 98.00 434 TRP A O 1
ATOM 3306 N N . VAL A 1 435 ? 11.730 -7.862 5.318 1.00 98.31 435 VAL A N 1
ATOM 3307 C CA . VAL A 1 435 ? 10.459 -7.560 5.991 1.00 98.31 435 VAL A CA 1
ATOM 3308 C C . VAL A 1 435 ? 9.412 -7.122 4.973 1.00 98.31 435 VAL A C 1
ATOM 3310 O O . VAL A 1 435 ? 9.726 -6.495 3.962 1.00 98.31 435 VAL A O 1
ATOM 3313 N N . SER A 1 436 ? 8.150 -7.453 5.219 1.00 97.94 436 SER A N 1
ATOM 3314 C CA . SER A 1 436 ? 7.009 -6.985 4.425 1.00 97.94 436 SER A CA 1
ATOM 3315 C C . SER A 1 436 ? 5.763 -6.884 5.293 1.00 97.94 436 SER A C 1
ATOM 3317 O O . SER A 1 436 ? 5.586 -7.712 6.181 1.00 97.94 436 SER A O 1
ATOM 3319 N N . ILE A 1 437 ? 4.902 -5.898 5.044 1.00 95.06 437 ILE A N 1
ATOM 3320 C CA . ILE A 1 437 ? 3.638 -5.705 5.770 1.00 95.06 437 ILE A CA 1
ATOM 3321 C C . ILE A 1 437 ? 2.489 -5.368 4.809 1.00 95.06 437 ILE A C 1
ATOM 3323 O O . ILE A 1 437 ? 2.687 -4.681 3.810 1.00 95.06 437 ILE A O 1
ATOM 3327 N N . SER A 1 438 ? 1.290 -5.859 5.123 1.00 88.00 438 SER A N 1
ATOM 3328 C CA . SER A 1 438 ? 0.015 -5.454 4.523 1.00 88.00 438 SER A CA 1
ATOM 3329 C C . SER A 1 438 ? -1.022 -5.397 5.637 1.00 88.00 438 SER A C 1
ATOM 3331 O O . SER A 1 438 ? -1.241 -6.396 6.326 1.00 88.00 438 SER A O 1
ATOM 3333 N N . GLY A 1 439 ? -1.616 -4.225 5.854 1.00 78.38 439 GLY A N 1
ATOM 3334 C CA . GLY A 1 439 ? -2.552 -3.982 6.946 1.00 78.38 439 GLY A CA 1
ATOM 3335 C C . GLY A 1 439 ? -1.986 -4.398 8.306 1.00 78.38 439 GLY A C 1
ATOM 3336 O O . GLY A 1 439 ? -1.031 -3.811 8.815 1.00 78.38 439 GLY A O 1
ATOM 3337 N N . ASN A 1 440 ? -2.589 -5.427 8.898 1.00 78.12 440 ASN A N 1
ATOM 3338 C CA . ASN A 1 440 ? -2.260 -5.957 10.220 1.00 78.12 440 ASN A CA 1
ATOM 3339 C C . ASN A 1 440 ? -1.385 -7.223 10.206 1.00 78.12 440 ASN A C 1
ATOM 3341 O O . ASN A 1 440 ? -1.221 -7.850 11.258 1.00 78.12 440 ASN A O 1
ATOM 3345 N N . VAL A 1 441 ? -0.846 -7.617 9.048 1.00 86.38 441 VAL A N 1
ATOM 3346 C CA . VAL A 1 441 ? -0.019 -8.819 8.900 1.00 86.38 441 VAL A CA 1
ATOM 3347 C C . VAL A 1 441 ? 1.358 -8.463 8.355 1.00 86.38 441 VAL A C 1
ATOM 3349 O O . VAL A 1 441 ? 1.489 -7.851 7.295 1.00 86.38 441 VAL A O 1
ATOM 3352 N N . ALA A 1 442 ? 2.393 -8.903 9.064 1.00 93.38 442 ALA A N 1
ATOM 3353 C CA . ALA A 1 442 ? 3.784 -8.768 8.662 1.00 93.38 442 ALA A CA 1
ATOM 3354 C C . ALA A 1 442 ? 4.444 -10.121 8.425 1.00 93.38 442 ALA A C 1
ATOM 3356 O O . ALA A 1 442 ? 4.131 -11.090 9.107 1.00 93.38 442 ALA A O 1
ATOM 3357 N N . ILE A 1 443 ? 5.411 -10.168 7.512 1.00 97.00 443 ILE A N 1
ATOM 3358 C CA . ILE A 1 443 ? 6.275 -11.325 7.281 1.00 97.00 443 ILE A CA 1
ATOM 3359 C C . ILE A 1 443 ? 7.726 -10.898 7.450 1.00 97.00 443 ILE A C 1
ATOM 3361 O O . ILE A 1 443 ? 8.165 -9.935 6.818 1.00 97.00 443 ILE A O 1
ATOM 3365 N N . VAL A 1 444 ? 8.473 -11.646 8.256 1.00 97.69 444 VAL A N 1
ATOM 3366 C CA . VAL A 1 444 ? 9.908 -11.463 8.467 1.00 97.69 444 VAL A CA 1
ATOM 3367 C C . VAL A 1 444 ? 10.651 -12.717 8.012 1.00 97.69 444 VAL A C 1
ATOM 3369 O O . VAL A 1 444 ? 10.311 -13.829 8.413 1.00 97.69 444 VAL A O 1
ATOM 3372 N N . GLY A 1 445 ? 11.640 -12.540 7.142 1.00 97.06 445 GLY A N 1
ATOM 3373 C CA . GLY A 1 445 ? 12.508 -13.604 6.645 1.00 97.06 445 GLY A CA 1
ATOM 3374 C C . GLY A 1 445 ? 13.779 -13.766 7.478 1.00 97.06 445 GLY A C 1
ATOM 3375 O O . GLY A 1 445 ? 14.317 -12.783 7.989 1.00 97.06 445 GLY A O 1
ATOM 3376 N N . ALA A 1 446 ? 14.262 -15.001 7.573 1.00 96.38 446 ALA A N 1
ATOM 3377 C CA . ALA A 1 446 ? 15.515 -15.399 8.210 1.00 96.38 446 ALA A CA 1
ATOM 3378 C C . ALA A 1 446 ? 16.204 -16.413 7.279 1.00 96.38 446 ALA A C 1
ATOM 3380 O O . ALA A 1 446 ? 16.012 -17.621 7.436 1.00 96.38 446 ALA A O 1
ATOM 3381 N N . SER A 1 447 ? 16.884 -15.946 6.221 1.00 93.75 447 SER A N 1
ATOM 3382 C CA . SER A 1 447 ? 17.312 -16.827 5.111 1.00 93.75 447 SER A CA 1
ATOM 3383 C C . SER A 1 447 ? 18.366 -17.854 5.481 1.00 93.75 447 SER A C 1
ATOM 3385 O O . SER A 1 447 ? 18.503 -18.863 4.794 1.00 93.75 447 SER A O 1
ATOM 3387 N N . ASP A 1 448 ? 19.083 -17.598 6.562 1.00 94.12 448 ASP A N 1
ATOM 3388 C CA . ASP A 1 448 ? 20.235 -18.372 6.992 1.00 94.12 448 ASP A CA 1
ATOM 3389 C C . ASP A 1 448 ? 19.832 -19.344 8.119 1.00 94.12 448 ASP A C 1
ATOM 3391 O O . ASP A 1 448 ? 20.662 -20.070 8.652 1.00 94.12 448 ASP A O 1
ATOM 3395 N N . SER A 1 449 ? 18.529 -19.422 8.436 1.00 92.38 449 SER A N 1
ATOM 3396 C CA . SER A 1 449 ? 18.012 -20.286 9.492 1.00 92.38 449 SER A CA 1
ATOM 3397 C C . SER A 1 449 ? 18.270 -21.776 9.246 1.00 92.38 449 SER A C 1
ATOM 3399 O O . SER A 1 449 ? 17.906 -22.351 8.211 1.00 92.38 449 SER A O 1
ATOM 3401 N N . ASP A 1 450 ? 18.822 -22.433 10.266 1.00 90.12 450 ASP A N 1
ATOM 3402 C CA . ASP A 1 450 ? 19.197 -23.854 10.255 1.00 90.12 450 ASP A CA 1
ATOM 3403 C C . ASP A 1 450 ? 18.001 -24.832 10.385 1.00 90.12 450 ASP A C 1
ATOM 3405 O O . ASP A 1 450 ? 18.176 -26.056 10.440 1.00 90.12 450 ASP A O 1
ATOM 3409 N N . GLN A 1 451 ? 16.770 -24.314 10.450 1.00 82.25 451 GLN A N 1
ATOM 3410 C CA . GLN A 1 451 ? 15.558 -25.033 10.867 1.00 82.25 451 GLN A CA 1
ATOM 3411 C C . GLN A 1 451 ? 15.240 -26.299 10.045 1.00 82.25 451 GLN A C 1
ATOM 3413 O O . GLN A 1 451 ? 14.830 -27.322 10.606 1.00 82.25 451 GLN A O 1
ATOM 3418 N N . HIS A 1 452 ? 15.466 -26.262 8.729 1.00 83.62 452 HIS A N 1
ATOM 3419 C CA . HIS A 1 452 ? 15.285 -27.387 7.801 1.00 83.62 452 HIS A CA 1
ATOM 3420 C C . HIS A 1 452 ? 16.622 -27.992 7.315 1.00 83.62 452 HIS A C 1
ATOM 3422 O O . HIS A 1 452 ? 16.645 -28.948 6.532 1.00 83.62 452 HIS A O 1
ATOM 3428 N N . GLY A 1 453 ? 17.748 -27.508 7.845 1.00 86.69 453 GLY A N 1
ATOM 3429 C CA . GLY A 1 453 ? 19.114 -27.871 7.475 1.00 86.69 453 GLY A CA 1
ATOM 3430 C C . GLY A 1 453 ? 20.010 -26.634 7.383 1.00 86.69 453 GLY A C 1
ATOM 3431 O O . GLY A 1 453 ? 19.506 -25.523 7.433 1.00 86.69 453 GLY A O 1
ATOM 3432 N N . SER A 1 454 ? 21.325 -26.840 7.222 1.00 92.06 454 SER A N 1
ATOM 3433 C CA . SER A 1 454 ? 22.311 -25.744 7.144 1.00 92.06 454 SER A CA 1
ATOM 3434 C C . SER A 1 454 ? 21.869 -24.660 6.162 1.00 92.06 454 SER A C 1
ATOM 3436 O O . SER A 1 454 ? 21.665 -24.987 4.991 1.00 92.06 454 SER A O 1
ATOM 3438 N N . ASP A 1 455 ? 21.733 -23.421 6.627 1.00 90.81 455 ASP A N 1
ATOM 3439 C CA . ASP A 1 455 ? 21.338 -22.252 5.826 1.00 90.81 455 ASP A CA 1
ATOM 3440 C C . ASP A 1 455 ? 20.059 -22.509 4.983 1.00 90.81 455 ASP A C 1
ATOM 3442 O O . ASP A 1 455 ? 19.968 -22.140 3.811 1.00 90.81 455 ASP A O 1
ATOM 3446 N N . SER A 1 456 ? 19.089 -23.264 5.511 1.00 92.69 456 SER A N 1
ATOM 3447 C CA . SER A 1 456 ? 17.858 -23.620 4.777 1.00 92.69 456 SER A CA 1
ATOM 3448 C C . SER A 1 456 ? 16.890 -22.445 4.615 1.00 92.69 456 SER A C 1
ATOM 3450 O O . SER A 1 456 ? 16.256 -22.288 3.567 1.00 92.69 456 SER A O 1
ATOM 3452 N N . GLY A 1 457 ? 16.830 -21.598 5.640 1.00 94.69 457 GLY A N 1
ATOM 3453 C CA . GLY A 1 457 ? 15.986 -20.422 5.715 1.00 94.69 457 GLY A CA 1
ATOM 3454 C C . GLY A 1 457 ? 14.583 -20.672 6.276 1.00 94.69 457 GLY A C 1
ATOM 3455 O O . GLY A 1 457 ? 14.023 -21.766 6.187 1.00 94.69 457 GLY A O 1
ATOM 3456 N N . ALA A 1 458 ? 14.014 -19.622 6.865 1.00 95.12 458 ALA A N 1
ATOM 3457 C CA . ALA A 1 458 ? 12.692 -19.597 7.483 1.00 95.12 458 ALA A CA 1
ATOM 3458 C C . ALA A 1 458 ? 11.965 -18.269 7.193 1.00 95.12 458 ALA A C 1
ATOM 3460 O O . ALA A 1 458 ? 12.581 -17.241 6.895 1.00 95.12 458 ALA A O 1
ATOM 3461 N N . ALA A 1 459 ? 10.635 -18.272 7.310 1.00 95.94 459 ALA A N 1
ATOM 3462 C CA . ALA A 1 459 ? 9.817 -17.063 7.237 1.00 95.94 459 ALA A CA 1
ATOM 3463 C C . ALA A 1 459 ? 8.699 -17.100 8.286 1.00 95.94 459 ALA A C 1
ATOM 3465 O O . ALA A 1 459 ? 7.985 -18.096 8.416 1.00 95.94 459 ALA A O 1
ATOM 3466 N N . TYR A 1 460 ? 8.542 -15.999 9.015 1.00 94.50 460 TYR A N 1
ATOM 3467 C CA . TYR A 1 460 ? 7.667 -15.870 10.177 1.00 94.50 460 TYR A CA 1
ATOM 3468 C C . TYR A 1 460 ? 6.606 -14.814 9.896 1.00 94.50 460 TYR A C 1
ATOM 3470 O O . TYR A 1 460 ? 6.940 -13.693 9.511 1.00 94.50 460 TYR A O 1
ATOM 3478 N N . VAL A 1 461 ? 5.335 -15.154 10.093 1.00 93.19 461 VAL A N 1
ATOM 3479 C CA . VAL A 1 461 ? 4.216 -14.216 9.982 1.00 93.19 461 VAL A CA 1
ATOM 3480 C C . VAL A 1 461 ? 3.793 -13.754 11.368 1.00 93.19 461 VAL A C 1
ATOM 3482 O O . VAL A 1 461 ? 3.496 -14.577 12.232 1.00 93.19 461 VAL A O 1
ATOM 3485 N N . TYR A 1 462 ? 3.709 -12.443 11.551 1.00 89.44 462 TYR A N 1
ATOM 3486 C CA . TYR A 1 462 ? 3.236 -11.788 12.763 1.00 89.44 462 TYR A CA 1
ATOM 3487 C C . TYR A 1 462 ? 1.909 -11.097 12.472 1.00 89.44 462 TYR A C 1
ATOM 3489 O O . TYR A 1 462 ? 1.804 -10.337 11.509 1.00 89.44 462 TYR A O 1
ATOM 3497 N N . THR A 1 463 ? 0.895 -11.370 13.293 1.00 80.62 463 THR A N 1
ATOM 3498 C CA . THR A 1 463 ? -0.438 -10.766 13.147 1.00 80.62 463 THR A CA 1
ATOM 3499 C C . THR A 1 463 ? -0.810 -9.965 14.388 1.00 80.62 463 THR A C 1
ATOM 3501 O O . THR A 1 463 ? -0.735 -10.466 15.516 1.00 80.62 463 THR A O 1
ATOM 3504 N N . TRP A 1 464 ? -1.266 -8.731 14.174 1.00 76.38 464 TRP A N 1
ATOM 3505 C CA . TRP A 1 464 ? -1.921 -7.919 15.199 1.00 76.38 464 TRP A CA 1
ATOM 3506 C C . TRP A 1 464 ? -3.431 -8.048 15.045 1.00 76.38 464 TRP A C 1
ATOM 3508 O O . TRP A 1 464 ? -3.976 -7.749 13.984 1.00 76.38 464 TRP A O 1
ATOM 3518 N N . GLN A 1 465 ? -4.124 -8.493 16.089 1.00 66.31 465 GLN A N 1
ATOM 3519 C CA . GLN A 1 465 ? -5.585 -8.492 16.075 1.00 66.31 465 GLN A CA 1
ATOM 3520 C C . GLN A 1 465 ? -6.117 -7.129 16.531 1.00 66.31 465 GLN A C 1
ATOM 3522 O O . GLN A 1 465 ? -5.663 -6.636 17.571 1.00 66.31 465 GLN A O 1
ATOM 3527 N N . PRO A 1 466 ? -7.128 -6.562 15.847 1.00 62.16 466 PRO A N 1
ATOM 3528 C CA . PRO A 1 466 ? -7.875 -5.435 16.380 1.00 62.16 466 PRO A CA 1
ATOM 3529 C C . PRO A 1 466 ? -8.457 -5.780 17.760 1.00 62.16 466 PRO A C 1
ATOM 3531 O O . PRO A 1 466 ? -8.985 -6.875 17.996 1.00 62.16 466 PRO A O 1
ATOM 3534 N N . ARG A 1 467 ? -8.339 -4.838 18.697 1.00 62.88 467 ARG A N 1
ATOM 3535 C CA . ARG A 1 467 ? -8.919 -4.935 20.041 1.00 62.88 467 ARG A CA 1
ATOM 3536 C C . ARG A 1 467 ? -9.189 -3.551 20.619 1.00 62.88 467 ARG A C 1
ATOM 3538 O O . ARG A 1 467 ? -8.547 -2.573 20.241 1.00 62.88 467 ARG A O 1
ATOM 3545 N N . VAL A 1 468 ? -10.094 -3.500 21.588 1.00 62.84 468 VAL A N 1
ATOM 3546 C CA . VAL A 1 468 ? -10.357 -2.326 22.429 1.00 62.84 468 VAL A CA 1
ATOM 3547 C C . VAL A 1 468 ? -9.824 -2.604 23.834 1.00 62.84 468 VAL A C 1
ATOM 3549 O O . VAL A 1 468 ? -10.116 -3.655 24.408 1.00 62.84 468 VAL A O 1
ATOM 3552 N N . GLU A 1 469 ? -9.066 -1.671 24.414 1.00 67.12 469 GLU A N 1
ATOM 3553 C CA . GLU A 1 469 ? -8.563 -1.790 25.788 1.00 67.12 469 GLU A CA 1
ATOM 3554 C C . GLU A 1 469 ? -8.535 -0.454 26.538 1.00 67.12 469 GLU A C 1
ATOM 3556 O O . GLU A 1 469 ? -8.310 0.616 25.971 1.00 67.12 469 GLU A O 1
ATOM 3561 N N . GLY A 1 470 ? -8.741 -0.512 27.851 1.00 71.38 470 GLY A N 1
ATOM 3562 C CA . GLY A 1 470 ? -8.792 0.691 28.670 1.00 71.38 470 GLY A CA 1
ATOM 3563 C C . GLY A 1 470 ? -8.883 0.421 30.161 1.00 71.38 470 GLY A C 1
ATOM 3564 O O . GLY A 1 470 ? -8.565 -0.670 30.649 1.00 71.38 470 GLY A O 1
ATOM 3565 N N . LEU A 1 471 ? -9.312 1.449 30.889 1.00 74.25 471 LEU A N 1
ATOM 3566 C CA . LEU A 1 471 ? -9.424 1.449 32.340 1.00 74.25 471 LEU A CA 1
ATOM 3567 C C . LEU A 1 471 ? -10.813 1.925 32.785 1.00 74.25 471 LEU A C 1
ATOM 3569 O O . LEU A 1 471 ? -11.438 2.787 32.167 1.00 74.25 471 LEU A O 1
ATOM 3573 N N . LYS A 1 472 ? -11.268 1.380 33.910 1.00 79.44 472 LYS A N 1
ATOM 3574 C CA . LYS A 1 472 ? -12.398 1.868 34.701 1.00 79.44 472 LYS A CA 1
ATOM 3575 C C . LYS A 1 472 ? -11.903 2.293 36.083 1.00 79.44 472 LYS A C 1
ATOM 3577 O O . LYS A 1 472 ? -11.118 1.555 36.673 1.00 79.44 472 LYS A O 1
ATOM 3582 N N . TRP A 1 473 ? -12.360 3.424 36.623 1.00 76.19 473 TRP A N 1
ATOM 3583 C CA . TRP A 1 473 ? -12.006 3.892 37.977 1.00 76.19 473 TRP A CA 1
ATOM 3584 C C . TRP A 1 473 ? -13.149 4.656 38.661 1.00 76.19 473 TRP A C 1
ATOM 3586 O O . TRP A 1 473 ? -14.128 5.051 38.020 1.00 76.19 473 TRP A O 1
ATOM 3596 N N . ASP A 1 474 ? -13.019 4.821 39.981 1.00 79.38 474 ASP A N 1
ATOM 3597 C CA . ASP A 1 474 ? -13.892 5.649 40.827 1.00 79.38 474 ASP A CA 1
ATOM 3598 C C . ASP A 1 474 ? -13.448 7.118 40.716 1.00 79.38 474 ASP A C 1
ATOM 3600 O O . ASP A 1 474 ? -12.395 7.492 41.231 1.00 79.38 474 ASP A O 1
ATOM 3604 N N . ASP A 1 475 ? -14.243 7.923 40.007 1.00 69.56 475 ASP A N 1
ATOM 3605 C CA . ASP A 1 475 ? -14.114 9.379 39.876 1.00 69.56 475 ASP A CA 1
ATOM 3606 C C . ASP A 1 475 ? -14.620 10.009 41.186 1.00 69.56 475 ASP A C 1
ATOM 3608 O O . ASP A 1 475 ? -15.798 10.332 41.366 1.00 69.56 475 ASP A O 1
ATOM 3612 N N . LEU A 1 476 ? -13.729 10.091 42.171 1.00 71.62 476 LEU A N 1
ATOM 3613 C CA . LEU A 1 476 ? -14.052 10.446 43.553 1.00 71.62 476 LEU A CA 1
ATOM 3614 C C . LEU A 1 476 ? -14.429 11.920 43.695 1.00 71.62 476 LEU A C 1
ATOM 3616 O O . LEU A 1 476 ? -15.169 12.287 44.620 1.00 71.62 476 LEU A O 1
ATOM 3620 N N . ASN A 1 477 ? -13.885 12.771 42.826 1.00 70.06 477 ASN A N 1
ATOM 3621 C CA . ASN A 1 477 ? -14.130 14.208 42.840 1.00 70.06 477 ASN A CA 1
ATOM 3622 C C . ASN A 1 477 ? -15.390 14.548 41.996 1.00 70.06 477 ASN A C 1
ATOM 3624 O O . ASN A 1 477 ? -16.210 15.403 42.371 1.00 70.06 477 ASN A O 1
ATOM 3628 N N . GLY A 1 478 ? -15.622 13.771 40.939 1.00 60.75 478 GLY A N 1
ATOM 3629 C CA . GLY A 1 478 ? -16.768 13.820 40.064 1.00 60.75 478 GLY A CA 1
ATOM 3630 C C . GLY A 1 478 ? -16.709 14.844 38.937 1.00 60.75 478 GLY A C 1
ATOM 3631 O O . GLY A 1 478 ? -17.784 15.379 38.621 1.00 60.75 478 GLY A O 1
ATOM 3632 N N . ASP A 1 479 ? -15.517 15.155 38.424 1.00 63.19 479 ASP A N 1
ATOM 3633 C CA . ASP A 1 479 ? -15.231 16.131 37.363 1.00 63.19 479 ASP A CA 1
ATOM 3634 C C . ASP A 1 479 ? -14.992 15.510 35.978 1.00 63.19 479 ASP A C 1
ATOM 3636 O O . ASP A 1 479 ? -14.939 16.251 34.994 1.00 63.19 479 ASP A O 1
ATOM 3640 N N . GLY A 1 480 ? -14.927 14.178 35.877 1.00 55.75 480 GLY A N 1
ATOM 3641 C CA . GLY A 1 480 ? -14.691 13.486 34.613 1.00 55.75 480 GLY A CA 1
ATOM 3642 C C . GLY A 1 480 ? -13.236 13.521 34.130 1.00 55.75 480 GLY A C 1
ATOM 3643 O O . GLY A 1 480 ? -12.996 13.296 32.945 1.00 55.75 480 GLY A O 1
ATOM 3644 N N . LEU A 1 481 ? -12.263 13.772 35.004 1.00 57.50 481 LEU A N 1
ATOM 3645 C CA . LEU A 1 481 ? -10.838 13.548 34.746 1.00 57.50 481 LEU A CA 1
ATOM 3646 C C . LEU A 1 481 ? -10.369 12.260 35.449 1.00 57.50 481 LEU A C 1
ATOM 3648 O O . LEU A 1 481 ? -11.183 11.389 35.766 1.00 57.50 481 LEU A O 1
ATOM 3652 N N . ARG A 1 482 ? -9.055 12.049 35.552 1.00 61.44 482 ARG A N 1
ATOM 3653 C CA . ARG A 1 482 ? -8.467 10.986 36.375 1.00 61.44 482 ARG A CA 1
ATOM 3654 C C . ARG A 1 482 ? -7.354 11.591 37.218 1.00 61.44 482 ARG A C 1
ATOM 3656 O O . ARG A 1 482 ? -6.321 11.981 36.677 1.00 61.44 482 ARG A O 1
ATOM 3663 N N . ASP A 1 483 ? -7.583 11.666 38.521 1.00 67.56 483 ASP A N 1
ATOM 3664 C CA . ASP A 1 483 ? -6.690 12.325 39.478 1.00 67.56 483 ASP A CA 1
ATOM 3665 C C . ASP A 1 483 ? -5.762 11.349 40.230 1.00 67.56 483 ASP A C 1
ATOM 3667 O O . ASP A 1 483 ? -6.063 10.169 40.442 1.00 67.56 483 ASP A O 1
ATOM 3671 N N . ASP A 1 484 ? -4.648 11.889 40.739 1.00 67.00 484 ASP A N 1
ATOM 3672 C CA . ASP A 1 484 ? -3.766 11.224 41.707 1.00 67.00 484 ASP A CA 1
ATOM 3673 C C . ASP A 1 484 ? -4.547 10.810 42.973 1.00 67.00 484 ASP A C 1
ATOM 3675 O O . ASP A 1 484 ? -4.797 11.611 43.882 1.00 67.00 484 ASP A O 1
ATOM 3679 N N . GLY A 1 485 ? -4.885 9.522 43.063 1.00 69.06 485 GLY A N 1
ATOM 3680 C CA . GLY A 1 485 ? -5.617 8.931 44.188 1.00 69.06 485 GLY A CA 1
ATOM 3681 C C . GLY A 1 485 ? -6.966 8.311 43.824 1.00 69.06 485 GLY A C 1
ATOM 3682 O O . GLY A 1 485 ? -7.627 7.779 44.718 1.00 69.06 485 GLY A O 1
ATOM 3683 N N . GLU A 1 486 ? -7.358 8.343 42.551 1.00 77.44 486 GLU A N 1
ATOM 3684 C CA . GLU A 1 486 ? -8.575 7.702 42.050 1.00 77.44 486 GLU A CA 1
ATOM 3685 C C . GLU A 1 486 ? -8.316 6.234 41.656 1.00 77.44 486 GLU A C 1
ATOM 3687 O O . GLU A 1 486 ? -7.552 5.960 40.722 1.00 77.44 486 GLU A O 1
ATOM 3692 N N . PRO A 1 487 ? -8.886 5.259 42.394 1.00 76.44 487 PRO A N 1
ATOM 3693 C CA . PRO A 1 487 ? -8.552 3.850 42.234 1.00 76.44 487 PRO A CA 1
ATOM 3694 C C . PRO A 1 487 ? -9.296 3.222 41.057 1.00 76.44 487 PRO A C 1
ATOM 3696 O O . PRO A 1 487 ? -10.487 3.471 40.853 1.00 76.44 487 PRO A O 1
ATOM 3699 N N . GLY A 1 488 ? -8.620 2.319 40.346 1.00 78.75 488 GLY A N 1
ATOM 3700 C CA . GLY A 1 488 ? -9.267 1.460 39.361 1.00 78.75 488 GLY A CA 1
ATOM 3701 C C . GLY A 1 488 ? -10.418 0.646 39.969 1.00 78.75 488 GLY A C 1
ATOM 3702 O O . GLY A 1 488 ? -10.380 0.272 41.143 1.00 78.75 488 GLY A O 1
ATOM 3703 N N . LEU A 1 489 ? -11.457 0.364 39.179 1.00 80.44 489 LEU A N 1
ATOM 3704 C CA . LEU A 1 489 ? -12.656 -0.345 39.624 1.00 80.44 489 LEU A CA 1
ATOM 3705 C C . LEU A 1 489 ? -12.784 -1.712 38.946 1.00 80.44 489 LEU A C 1
ATOM 3707 O O . LEU A 1 489 ? -13.222 -1.822 37.801 1.00 80.44 489 LEU A O 1
ATOM 3711 N N . ALA A 1 490 ? -12.439 -2.761 39.690 1.00 84.44 490 ALA A N 1
ATOM 3712 C CA . ALA A 1 490 ? -12.602 -4.156 39.288 1.00 84.44 490 ALA A CA 1
ATOM 3713 C C . ALA A 1 490 ? -14.066 -4.633 39.308 1.00 84.44 490 ALA A C 1
ATOM 3715 O O . ALA A 1 490 ? -14.850 -4.217 40.162 1.00 84.44 490 ALA A O 1
ATOM 3716 N N . GLY A 1 491 ? -14.392 -5.611 38.460 1.00 84.56 491 GLY A N 1
ATOM 3717 C CA . GLY A 1 491 ? -15.683 -6.306 38.452 1.00 84.56 491 GLY A CA 1
ATOM 3718 C C . GLY A 1 491 ? -16.791 -5.665 37.608 1.00 84.56 491 GLY A C 1
ATOM 3719 O O . GLY A 1 491 ? -17.892 -6.209 37.583 1.00 84.56 491 GLY A O 1
ATOM 3720 N N . VAL A 1 492 ? -16.519 -4.567 36.900 1.00 82.06 492 VAL A N 1
ATOM 3721 C CA . VAL A 1 492 ? -17.474 -3.920 35.984 1.00 82.06 492 VAL A CA 1
ATOM 3722 C C . VAL A 1 492 ? -17.506 -4.681 34.661 1.00 82.06 492 VAL A C 1
ATOM 3724 O O . VAL A 1 492 ? -16.457 -5.058 34.142 1.00 82.06 492 VAL A O 1
ATOM 3727 N N . THR A 1 493 ? -18.700 -4.914 34.113 1.00 87.44 493 THR A N 1
ATOM 3728 C CA . THR A 1 493 ? -18.860 -5.541 32.791 1.00 87.44 493 THR A CA 1
ATOM 3729 C C . THR A 1 493 ? -18.803 -4.473 31.707 1.00 87.44 493 THR A C 1
ATOM 3731 O O . THR A 1 493 ? -19.634 -3.564 31.710 1.00 87.44 493 THR A O 1
ATOM 3734 N N . ILE A 1 494 ? -17.849 -4.611 30.787 1.00 82.12 494 ILE A N 1
ATOM 3735 C CA . ILE A 1 494 ? -17.669 -3.761 29.603 1.00 82.12 494 ILE A CA 1
ATOM 3736 C C . ILE A 1 494 ? -17.994 -4.609 28.372 1.00 82.12 494 ILE A C 1
ATOM 3738 O O . ILE A 1 494 ? -17.510 -5.737 28.272 1.00 82.12 494 ILE A O 1
ATOM 3742 N N . TYR A 1 495 ? -18.804 -4.098 27.451 1.00 79.94 495 TYR A N 1
ATOM 3743 C CA . TYR A 1 495 ? -19.284 -4.841 26.285 1.00 79.94 495 TYR A CA 1
ATOM 3744 C C . TYR A 1 495 ? -19.328 -3.978 25.022 1.00 79.94 495 TYR A C 1
ATOM 3746 O O . TYR A 1 495 ? -19.251 -2.751 25.094 1.00 79.94 495 TYR A O 1
ATOM 3754 N N . LEU A 1 496 ? -19.426 -4.635 23.867 1.00 76.00 496 LEU A N 1
ATOM 3755 C CA . LEU A 1 496 ? -19.622 -3.991 22.572 1.00 76.00 496 LEU A CA 1
ATOM 3756 C C . LEU A 1 496 ? -21.108 -4.024 22.207 1.00 76.00 496 LEU A C 1
ATOM 3758 O O . LEU A 1 496 ? -21.644 -5.099 21.951 1.00 76.00 496 LEU A O 1
ATOM 3762 N N . ASP A 1 497 ? -21.752 -2.857 22.175 1.00 66.75 497 ASP A N 1
ATOM 3763 C CA . ASP A 1 497 ? -23.172 -2.677 21.836 1.00 66.75 497 ASP A CA 1
ATOM 3764 C C . ASP A 1 497 ? -23.360 -2.780 20.310 1.00 66.75 497 ASP A C 1
ATOM 3766 O O . ASP A 1 497 ? -23.521 -1.783 19.595 1.00 66.75 497 ASP A O 1
ATOM 3770 N N . LEU A 1 498 ? -23.233 -4.003 19.784 1.00 65.94 498 LEU A N 1
ATOM 3771 C CA . LEU A 1 498 ? -23.205 -4.276 18.341 1.00 65.94 498 LEU A CA 1
ATOM 3772 C C . LEU A 1 498 ? -24.550 -3.981 17.672 1.00 65.94 498 LEU A C 1
ATOM 3774 O O . LEU A 1 498 ? -24.591 -3.612 16.497 1.00 65.94 498 LEU A O 1
ATOM 3778 N N . ASN A 1 499 ? -25.650 -4.137 18.410 1.00 69.12 499 ASN A N 1
ATOM 3779 C CA . ASN A 1 499 ? -27.000 -3.876 17.911 1.00 69.12 499 ASN A CA 1
ATOM 3780 C C . ASN A 1 499 ? -27.500 -2.446 18.238 1.00 69.12 499 ASN A C 1
ATOM 3782 O O . ASN A 1 499 ? -28.586 -2.062 17.791 1.00 69.12 499 ASN A O 1
ATOM 3786 N N . ARG A 1 500 ? -26.687 -1.647 18.951 1.00 59.38 500 ARG A N 1
ATOM 3787 C CA . ARG A 1 500 ? -26.939 -0.257 19.378 1.00 59.38 500 ARG A CA 1
ATOM 3788 C C . ARG A 1 500 ? -28.234 -0.086 20.179 1.00 59.38 500 ARG A C 1
ATOM 3790 O O . ARG A 1 500 ? -28.915 0.937 20.056 1.00 59.38 500 ARG A O 1
ATOM 3797 N N . ASN A 1 501 ? -28.610 -1.087 20.977 1.00 68.75 501 ASN A N 1
ATOM 3798 C CA . ASN A 1 501 ? -29.838 -1.065 21.778 1.00 68.75 501 ASN A CA 1
ATOM 3799 C C . ASN A 1 501 ? -29.635 -0.509 23.202 1.00 68.75 501 ASN A C 1
ATOM 3801 O O . ASN A 1 501 ? -30.627 -0.275 23.910 1.00 68.75 501 ASN A O 1
ATOM 3805 N N . GLY A 1 502 ? -28.385 -0.271 23.616 1.00 61.78 502 GLY A N 1
ATOM 3806 C CA . GLY A 1 502 ? -28.044 0.213 24.949 1.00 61.78 502 GLY A CA 1
ATOM 3807 C C . GLY A 1 502 ? -28.303 -0.814 26.050 1.00 61.78 502 GLY A C 1
ATOM 3808 O O . GLY A 1 502 ? -28.730 -0.429 27.145 1.00 61.78 502 GLY A O 1
ATOM 3809 N N . ARG A 1 503 ? -28.100 -2.112 25.785 1.00 73.19 503 ARG A N 1
ATOM 3810 C CA . ARG A 1 503 ? -28.170 -3.218 26.760 1.00 73.19 503 ARG A CA 1
ATOM 3811 C C . ARG A 1 503 ? -27.215 -4.326 26.392 1.00 73.19 503 ARG A C 1
ATOM 3813 O O . ARG A 1 503 ? -27.082 -4.670 25.233 1.00 73.19 503 ARG A O 1
ATOM 3820 N N . PHE A 1 504 ? -26.641 -4.922 27.425 1.00 79.88 504 PHE A N 1
ATOM 3821 C CA . PHE A 1 504 ? -25.730 -6.036 27.272 1.00 79.88 504 PHE A CA 1
ATOM 3822 C C . PHE A 1 504 ? -26.460 -7.346 26.928 1.00 79.88 504 PHE A C 1
ATOM 3824 O O . PHE A 1 504 ? -27.049 -8.001 27.799 1.00 79.88 504 PHE A O 1
ATOM 3831 N N . ASP A 1 505 ? -26.348 -7.766 25.672 1.00 83.25 505 ASP A N 1
ATOM 3832 C CA . ASP A 1 505 ? -26.880 -9.013 25.128 1.00 83.25 505 ASP A CA 1
ATOM 3833 C C . ASP A 1 505 ? -25.784 -10.093 25.052 1.00 83.25 505 ASP A C 1
ATOM 3835 O O . ASP A 1 505 ? -25.258 -10.433 23.995 1.00 83.25 505 ASP A O 1
ATOM 3839 N N . SER A 1 506 ? -25.476 -10.705 26.204 1.00 81.06 506 SER A N 1
ATOM 3840 C CA . SER A 1 506 ? -24.401 -11.710 26.421 1.00 81.06 506 SER A CA 1
ATOM 3841 C C . SER A 1 506 ? -24.332 -12.944 25.492 1.00 81.06 506 SER A C 1
ATOM 3843 O O . SER A 1 506 ? -23.445 -13.784 25.659 1.00 81.06 506 SER A O 1
ATOM 3845 N N . ALA A 1 507 ? -25.279 -13.106 24.566 1.00 74.00 507 ALA A N 1
ATOM 3846 C CA . ALA A 1 507 ? -25.301 -14.163 23.554 1.00 74.00 507 ALA A CA 1
ATOM 3847 C C . ALA A 1 507 ? -24.863 -13.683 22.157 1.00 74.00 507 ALA A C 1
ATOM 3849 O O . ALA A 1 507 ? -24.519 -14.519 21.323 1.00 74.00 507 ALA A O 1
ATOM 3850 N N . GLU A 1 508 ? -24.894 -12.372 21.910 1.00 74.44 508 GLU A N 1
ATOM 3851 C CA . GLU A 1 508 ? -24.644 -11.737 20.608 1.00 74.44 508 GLU A CA 1
ATOM 3852 C C . GLU A 1 508 ? -23.498 -10.709 20.682 1.00 74.44 508 GLU A C 1
ATOM 3854 O O . GLU A 1 508 ? -22.896 -10.393 19.659 1.00 74.44 508 GLU A O 1
ATOM 3859 N N . GLU A 1 509 ? -23.139 -10.244 21.884 1.00 82.00 509 GLU A N 1
ATOM 3860 C CA . GLU A 1 509 ? -22.192 -9.146 22.095 1.00 82.00 509 GLU A CA 1
ATOM 3861 C C . GLU A 1 509 ? -20.889 -9.583 22.792 1.00 82.00 509 GLU A C 1
ATOM 3863 O O . GLU A 1 509 ? -20.931 -10.187 23.873 1.00 82.00 509 GLU A O 1
ATOM 3868 N N . PRO A 1 510 ? -19.709 -9.253 22.225 1.00 81.12 510 PRO A N 1
ATOM 3869 C CA . PRO A 1 510 ? -18.425 -9.398 22.902 1.00 81.12 510 PRO A CA 1
ATOM 3870 C C . PRO A 1 510 ? -18.378 -8.581 24.194 1.00 81.12 510 PRO A C 1
ATOM 3872 O O . PRO A 1 510 ? -18.725 -7.400 24.211 1.00 81.12 510 PRO A O 1
ATOM 3875 N N . PHE A 1 511 ? -17.904 -9.193 25.278 1.00 87.50 511 PHE A N 1
ATOM 3876 C CA . PHE A 1 511 ? -17.786 -8.533 26.574 1.00 87.50 511 PHE A CA 1
ATOM 3877 C C . PHE A 1 511 ? -16.594 -9.035 27.386 1.00 87.50 511 PHE A C 1
ATOM 3879 O O . PHE A 1 511 ? -16.026 -10.099 27.137 1.00 87.50 511 PHE A O 1
ATOM 3886 N N . THR A 1 512 ? -16.236 -8.251 28.393 1.00 86.94 512 THR A N 1
ATOM 3887 C CA . THR A 1 512 ? -15.139 -8.495 29.321 1.00 86.94 512 THR A CA 1
ATOM 3888 C C . THR A 1 512 ? -15.507 -7.954 30.705 1.00 86.94 512 THR A C 1
ATOM 3890 O O . THR A 1 512 ? -16.494 -7.233 30.866 1.00 86.94 512 THR A O 1
ATOM 3893 N N . ILE A 1 513 ? -14.735 -8.312 31.729 1.00 87.81 513 ILE A N 1
ATOM 3894 C CA . ILE A 1 513 ? -14.934 -7.826 33.100 1.00 87.81 513 ILE A CA 1
ATOM 3895 C C . ILE A 1 513 ? -13.634 -7.185 33.573 1.00 87.81 513 ILE A C 1
ATOM 3897 O O . ILE A 1 513 ? -12.566 -7.783 33.430 1.00 87.81 513 ILE A O 1
ATOM 3901 N N . THR A 1 514 ? -13.719 -5.984 34.147 1.00 83.50 514 THR A N 1
ATOM 3902 C CA . THR A 1 514 ? -12.539 -5.241 34.598 1.00 83.50 514 THR A CA 1
ATOM 3903 C C . THR A 1 514 ? -11.760 -6.017 35.665 1.00 83.50 514 THR A C 1
ATOM 3905 O O . THR A 1 514 ? -12.326 -6.576 36.613 1.00 83.50 514 THR A O 1
ATOM 3908 N N . GLN A 1 515 ? -10.441 -6.067 35.494 1.00 82.94 515 GLN A N 1
ATOM 3909 C CA . GLN A 1 515 ? -9.532 -6.911 36.266 1.00 82.94 515 GLN A CA 1
ATOM 3910 C C . GLN A 1 515 ? -9.441 -6.492 37.739 1.00 82.94 515 GLN A C 1
ATOM 3912 O O . GLN A 1 515 ? -9.657 -5.333 38.090 1.00 82.94 515 GLN A O 1
ATOM 3917 N N . GLN A 1 516 ? -9.110 -7.459 38.599 1.00 86.81 516 GLN A N 1
ATOM 3918 C CA . GLN A 1 516 ? -8.628 -7.226 39.965 1.00 86.81 516 GLN A CA 1
ATOM 3919 C C . GLN A 1 516 ? -7.096 -7.179 39.947 1.00 86.81 516 GLN A C 1
ATOM 3921 O O . GLN A 1 516 ? -6.501 -7.914 39.162 1.00 86.81 516 GLN A O 1
ATOM 3926 N N . ASP A 1 517 ? -6.495 -6.395 40.849 1.00 79.56 517 ASP A N 1
ATOM 3927 C CA . ASP A 1 517 ? -5.064 -6.445 41.196 1.00 79.56 517 ASP A CA 1
ATOM 3928 C C . ASP A 1 517 ? -4.528 -7.888 41.236 1.00 79.56 517 ASP A C 1
ATOM 3930 O O . ASP A 1 517 ? -5.078 -8.747 41.944 1.00 79.56 517 ASP A O 1
ATOM 3934 N N . ASN A 1 518 ? -3.481 -8.174 40.461 1.00 72.56 518 ASN A N 1
ATOM 3935 C CA . ASN A 1 518 ? -2.916 -9.511 40.340 1.00 72.56 518 ASN A CA 1
ATOM 3936 C C . ASN A 1 518 ? -1.773 -9.720 41.355 1.00 72.56 518 ASN A C 1
ATOM 3938 O O . ASN A 1 518 ? -0.682 -9.173 41.197 1.00 72.56 518 ASN A O 1
ATOM 3942 N N . PRO A 1 519 ? -1.910 -10.637 42.337 1.00 70.19 519 PRO A N 1
ATOM 3943 C CA . PRO A 1 519 ? -0.861 -10.883 43.333 1.00 70.19 519 PRO A CA 1
ATOM 3944 C C . PRO A 1 519 ? 0.469 -11.416 42.764 1.00 70.19 519 PRO A C 1
ATOM 3946 O O . PRO A 1 519 ? 1.436 -11.566 43.516 1.00 70.19 519 PRO A O 1
ATOM 3949 N N . GLY A 1 520 ? 0.511 -11.782 41.477 1.00 56.88 520 GLY A N 1
ATOM 3950 C CA . GLY A 1 520 ? 1.721 -12.169 40.751 1.00 56.88 520 GLY A CA 1
ATOM 3951 C C . GLY A 1 520 ? 2.558 -10.996 40.224 1.00 56.88 520 GLY A C 1
ATOM 3952 O O . GLY A 1 520 ? 3.734 -11.207 39.927 1.00 56.88 520 GLY A O 1
ATOM 3953 N N . THR A 1 521 ? 1.997 -9.788 40.144 1.00 62.88 521 THR A N 1
ATOM 3954 C CA . THR A 1 521 ? 2.617 -8.571 39.587 1.00 62.88 521 THR A CA 1
ATOM 3955 C C . THR A 1 521 ? 2.585 -7.411 40.599 1.00 62.88 521 THR A C 1
ATOM 3957 O O . THR A 1 521 ? 2.136 -6.323 40.280 1.00 62.88 521 THR A O 1
ATOM 3960 N N . PRO A 1 522 ? 3.132 -7.580 41.824 1.00 65.94 522 PRO A N 1
ATOM 3961 C CA . PRO A 1 522 ? 2.915 -6.675 42.968 1.00 65.94 522 PRO A CA 1
ATOM 3962 C C . PRO A 1 522 ? 3.463 -5.239 42.826 1.00 65.94 522 PRO A C 1
ATOM 3964 O O . PRO A 1 522 ? 3.308 -4.444 43.752 1.00 65.94 522 PRO A O 1
ATOM 3967 N N . ASP A 1 523 ? 4.138 -4.931 41.718 1.00 64.88 523 ASP A N 1
ATOM 3968 C CA . ASP A 1 523 ? 4.668 -3.607 41.378 1.00 64.88 523 ASP A CA 1
ATOM 3969 C C . ASP A 1 523 ? 3.809 -2.887 40.305 1.00 64.88 523 ASP A C 1
ATOM 3971 O O . ASP A 1 523 ? 4.150 -1.780 39.892 1.00 64.88 523 ASP A O 1
ATOM 3975 N N . VAL A 1 524 ? 2.709 -3.500 39.843 1.00 64.25 524 VAL A N 1
ATOM 3976 C CA . VAL A 1 524 ? 1.770 -2.978 38.833 1.00 64.25 524 VAL A CA 1
ATOM 3977 C C . VAL A 1 524 ? 0.344 -3.156 39.353 1.00 64.25 524 VAL A C 1
ATOM 3979 O O . VAL A 1 524 ? -0.021 -4.250 39.752 1.00 64.25 524 VAL A O 1
ATOM 3982 N N . ASP A 1 525 ? -0.474 -2.102 39.329 1.00 73.06 525 ASP A N 1
ATOM 3983 C CA . ASP A 1 525 ? -1.907 -2.213 39.637 1.00 73.06 525 ASP A CA 1
ATOM 3984 C C . ASP A 1 525 ? -2.699 -2.449 38.339 1.00 73.06 525 ASP A C 1
ATOM 3986 O O . ASP A 1 525 ? -2.755 -1.581 37.454 1.00 73.06 525 ASP A O 1
ATOM 3990 N N . GLU A 1 526 ? -3.290 -3.638 38.182 1.00 77.38 526 GLU A N 1
ATOM 3991 C CA . GLU A 1 526 ? -4.216 -3.948 37.082 1.00 77.38 526 GLU A CA 1
ATOM 3992 C C . GLU A 1 526 ? -5.695 -3.736 37.423 1.00 77.38 526 GLU A C 1
ATOM 3994 O O . GLU A 1 526 ? -6.557 -3.963 36.566 1.00 77.38 526 GLU A O 1
ATOM 3999 N N . THR A 1 527 ? -6.018 -3.264 38.632 1.00 78.56 527 THR A N 1
ATOM 4000 C CA . THR A 1 527 ? -7.404 -3.021 39.046 1.00 78.56 527 THR A CA 1
ATOM 4001 C C . THR A 1 527 ? -8.099 -2.096 38.051 1.00 78.56 527 THR A C 1
ATOM 4003 O O . THR A 1 527 ? -7.614 -1.013 37.736 1.00 78.56 527 THR A O 1
ATOM 4006 N N . GLY A 1 528 ? -9.256 -2.515 37.541 1.00 76.06 528 GLY A N 1
ATOM 4007 C CA . GLY A 1 528 ? -10.042 -1.720 36.599 1.00 76.06 528 GLY A CA 1
ATOM 4008 C C . GLY A 1 528 ? -9.656 -1.853 35.125 1.00 76.06 528 GLY A C 1
ATOM 4009 O O . GLY A 1 528 ? -10.394 -1.338 34.286 1.00 76.06 528 GLY A O 1
ATOM 4010 N N . ARG A 1 529 ? -8.560 -2.538 34.764 1.00 78.88 529 ARG A N 1
ATOM 4011 C CA . ARG A 1 529 ? -8.171 -2.718 33.349 1.00 78.88 529 ARG A CA 1
ATOM 4012 C C . ARG A 1 529 ? -9.115 -3.677 32.630 1.00 78.88 529 ARG A C 1
ATOM 4014 O O . ARG A 1 529 ? -9.509 -4.691 33.204 1.00 78.88 529 ARG A O 1
ATOM 4021 N N . TYR A 1 530 ? -9.429 -3.415 31.367 1.00 73.56 530 TYR A N 1
ATOM 4022 C CA . TYR A 1 530 ? -10.246 -4.302 30.533 1.00 73.56 530 TYR A CA 1
ATOM 4023 C C . TYR A 1 530 ? -9.688 -4.417 29.108 1.00 73.56 530 TYR A C 1
ATOM 4025 O O . TYR A 1 530 ? -9.032 -3.499 28.620 1.00 73.56 530 TYR A O 1
ATOM 4033 N N . ILE A 1 531 ? -9.951 -5.556 28.457 1.00 70.69 531 ILE A N 1
ATOM 4034 C CA . ILE A 1 531 ? -9.547 -5.855 27.074 1.00 70.69 531 ILE A CA 1
ATOM 4035 C C . ILE A 1 531 ? -10.677 -6.631 26.379 1.00 70.69 531 ILE A C 1
ATOM 4037 O O . ILE A 1 531 ? -11.209 -7.588 26.951 1.00 70.69 531 ILE A O 1
ATOM 4041 N N . LEU A 1 532 ? -11.006 -6.226 25.152 1.00 70.19 532 LEU A N 1
ATOM 4042 C CA . LEU A 1 532 ? -11.948 -6.841 24.211 1.00 70.19 532 LEU A CA 1
ATOM 4043 C C . LEU A 1 532 ? -11.190 -7.127 22.905 1.00 70.19 532 LEU A C 1
ATOM 4045 O O . LEU A 1 532 ? -11.004 -6.214 22.107 1.00 70.19 532 LEU A O 1
ATOM 4049 N N . GLY A 1 533 ? -10.692 -8.354 22.722 1.00 65.06 533 GLY A N 1
ATOM 4050 C CA . GLY A 1 533 ? -9.855 -8.744 21.572 1.00 65.06 533 GLY A CA 1
ATOM 4051 C C . GLY A 1 533 ? -10.504 -9.748 20.619 1.00 65.06 533 GLY A C 1
ATOM 4052 O O . GLY A 1 533 ? -11.599 -10.235 20.890 1.00 65.06 533 GLY A O 1
ATOM 4053 N N . ASN A 1 534 ? -9.790 -10.100 19.542 1.00 59.88 534 ASN A N 1
ATOM 4054 C CA . ASN A 1 534 ? -10.323 -10.793 18.356 1.00 59.88 534 ASN A CA 1
ATOM 4055 C C . ASN A 1 534 ? -11.469 -10.005 17.694 1.00 59.88 534 ASN A C 1
ATOM 4057 O O . ASN A 1 534 ? -12.500 -10.579 17.346 1.00 59.88 534 ASN A O 1
ATOM 4061 N N . LEU A 1 535 ? -11.324 -8.682 17.583 1.00 58.81 535 LEU A N 1
ATOM 4062 C CA . LEU A 1 535 ? -12.289 -7.848 16.873 1.00 58.81 535 LEU A CA 1
ATOM 4063 C C . LEU A 1 535 ? -11.938 -7.816 15.382 1.00 58.81 535 LEU A C 1
ATOM 4065 O O . LEU A 1 535 ? -10.764 -7.848 15.022 1.00 58.81 535 LEU A O 1
ATOM 4069 N N . GLU A 1 536 ? -12.946 -7.712 14.522 1.00 48.91 536 GLU A N 1
ATOM 4070 C CA . GLU A 1 536 ? -12.738 -7.320 13.123 1.00 48.91 536 GLU A CA 1
ATOM 4071 C C . GLU A 1 536 ? -12.395 -5.817 13.057 1.00 48.91 536 GLU A C 1
ATOM 4073 O O . GLU A 1 536 ? -12.773 -5.071 13.969 1.00 48.91 536 GLU A O 1
ATOM 4078 N N . PRO A 1 537 ? -11.723 -5.315 12.010 1.00 44.78 537 PRO A N 1
ATOM 4079 C CA . PRO A 1 537 ? -11.611 -3.874 11.785 1.00 44.78 537 PRO A CA 1
ATOM 4080 C C . PRO A 1 537 ? -12.989 -3.199 11.630 1.00 44.78 537 PRO A C 1
ATOM 4082 O O . PRO A 1 537 ? -13.850 -3.698 10.908 1.00 44.78 537 PRO A O 1
ATOM 4085 N N . GLY A 1 538 ? -13.197 -2.056 12.294 1.00 42.06 538 GLY A N 1
ATOM 4086 C CA . GLY A 1 538 ? -14.420 -1.241 12.190 1.00 42.06 538 GLY A CA 1
ATOM 4087 C C . GLY A 1 538 ? -14.707 -0.405 13.447 1.00 42.06 538 GLY A C 1
ATOM 4088 O O . GLY A 1 538 ? -14.104 -0.636 14.491 1.00 42.06 538 GLY A O 1
ATOM 4089 N N . SER A 1 539 ? -15.623 0.570 13.378 1.00 46.56 539 SER A N 1
ATOM 4090 C CA . SER A 1 539 ? -16.041 1.345 14.565 1.00 46.56 539 SER A CA 1
ATOM 4091 C C . SER A 1 539 ? -16.902 0.509 15.513 1.00 46.56 539 SER A C 1
ATOM 4093 O O . SER A 1 539 ? -17.872 -0.129 15.095 1.00 46.56 539 SER A O 1
ATOM 4095 N N . TYR A 1 540 ? -16.607 0.589 16.811 1.00 53.56 540 TYR A N 1
ATOM 4096 C CA . TYR A 1 540 ? -17.307 -0.152 17.856 1.00 53.56 540 TYR A CA 1
ATOM 4097 C C . TYR A 1 540 ? -17.973 0.791 18.849 1.00 53.56 540 TYR A C 1
ATOM 4099 O O . TYR A 1 540 ? -17.429 1.817 19.236 1.00 53.56 540 TYR A O 1
ATOM 4107 N N . VAL A 1 541 ? -19.160 0.424 19.311 1.00 60.34 541 VAL A N 1
ATOM 4108 C CA . VAL A 1 541 ? -19.817 1.130 20.408 1.00 60.34 541 VAL A CA 1
ATOM 4109 C C . VAL A 1 541 ? -19.479 0.385 21.689 1.00 60.34 541 VAL A C 1
ATOM 4111 O O . VAL A 1 541 ? -19.809 -0.792 21.805 1.00 60.34 541 VAL A O 1
ATOM 4114 N N . VAL A 1 542 ? -18.797 1.037 22.628 1.00 66.75 542 VAL A N 1
ATOM 4115 C CA . VAL A 1 542 ? -18.390 0.418 23.892 1.00 66.75 542 VAL A CA 1
ATOM 4116 C C . VAL A 1 542 ? -19.290 0.930 25.003 1.00 66.75 542 VAL A C 1
ATOM 4118 O O . VAL A 1 542 ? -19.520 2.128 25.156 1.00 66.75 542 VAL A O 1
ATOM 4121 N N . ALA A 1 543 ? -19.837 -0.000 25.768 1.00 73.81 543 ALA A N 1
ATOM 4122 C CA . ALA A 1 543 ? -20.829 0.272 26.788 1.00 73.81 543 ALA A CA 1
ATOM 4123 C C . ALA A 1 543 ? -20.509 -0.503 28.069 1.00 73.81 543 ALA A C 1
ATOM 4125 O O . ALA A 1 543 ? -19.697 -1.433 28.085 1.00 73.81 543 ALA A O 1
ATOM 4126 N N . GLU A 1 544 ? -21.153 -0.115 29.168 1.00 79.94 544 GLU A N 1
ATOM 4127 C CA . GLU A 1 544 ? -20.996 -0.787 30.455 1.00 79.94 544 GLU A CA 1
ATOM 4128 C C . GLU A 1 544 ? -22.326 -1.139 31.113 1.00 79.94 544 GLU A C 1
ATOM 4130 O O . GLU A 1 544 ? -23.344 -0.464 30.938 1.00 79.94 544 GLU A O 1
ATOM 4135 N N . VAL A 1 545 ? -22.300 -2.188 31.934 1.00 81.69 545 VAL A N 1
ATOM 4136 C CA . VAL A 1 545 ? -23.414 -2.524 32.823 1.00 81.69 545 VAL A CA 1
ATOM 4137 C C . VAL A 1 545 ? -23.251 -1.740 34.126 1.00 81.69 545 VAL A C 1
ATOM 4139 O O . VAL A 1 545 ? -22.385 -2.048 34.945 1.00 81.69 545 VAL A O 1
ATOM 4142 N N . LEU A 1 546 ? -24.095 -0.724 34.323 1.00 65.56 546 LEU A N 1
ATOM 4143 C CA . LEU A 1 546 ? -24.106 0.098 35.536 1.00 65.56 546 LEU A CA 1
ATOM 4144 C C . LEU A 1 546 ? -24.695 -0.664 36.738 1.00 65.56 546 LEU A C 1
ATOM 4146 O O . LEU A 1 546 ? -25.875 -1.013 36.758 1.00 65.56 546 LEU A O 1
ATOM 4150 N N . ASP A 1 547 ? -23.883 -0.849 37.779 1.00 65.56 547 ASP A N 1
ATOM 4151 C CA . ASP A 1 547 ? -24.303 -1.434 39.058 1.00 65.56 547 ASP A CA 1
ATOM 4152 C C . ASP A 1 547 ? -25.257 -0.507 39.852 1.00 65.56 547 ASP A C 1
ATOM 4154 O O . ASP A 1 547 ? -25.108 0.721 39.871 1.00 65.56 547 ASP A O 1
ATOM 4158 N N . GLU A 1 548 ? -26.205 -1.094 40.600 1.00 57.88 548 GLU A N 1
ATOM 4159 C CA . GLU A 1 548 ? -27.180 -0.345 41.414 1.00 57.88 548 GLU A CA 1
ATOM 4160 C C . GLU A 1 548 ? -26.511 0.617 42.421 1.00 57.88 548 GLU A C 1
ATOM 4162 O O . GLU A 1 548 ? -26.010 0.217 43.477 1.00 57.88 548 GLU A O 1
ATOM 4167 N N . GLY A 1 549 ? -26.625 1.921 42.152 1.00 59.16 549 GLY A N 1
ATOM 4168 C CA . GLY A 1 549 ? -26.217 2.995 43.063 1.00 59.16 549 GLY A CA 1
ATOM 4169 C C . GLY A 1 549 ? -24.979 3.781 42.636 1.00 59.16 549 GLY A C 1
ATOM 4170 O O . GLY A 1 549 ? -24.638 4.742 43.326 1.00 59.16 549 GLY A O 1
ATOM 4171 N N . TRP A 1 550 ? -24.353 3.420 41.516 1.00 62.62 550 TRP A N 1
ATOM 4172 C CA . TRP A 1 550 ? -23.310 4.221 40.877 1.00 62.62 550 TRP A CA 1
ATOM 4173 C C . TRP A 1 550 ? -23.901 5.277 39.937 1.00 62.62 550 TRP A C 1
ATOM 4175 O O . TRP A 1 550 ? -25.025 5.142 39.450 1.00 62.62 550 TRP A O 1
ATOM 4185 N N . GLN A 1 551 ? -23.144 6.346 39.692 1.00 63.06 551 GLN A N 1
ATOM 4186 C CA . GLN A 1 551 ? -23.506 7.401 38.749 1.00 63.06 551 GLN A CA 1
ATOM 4187 C C . GLN A 1 551 ? -22.338 7.673 37.801 1.00 63.06 551 GLN A C 1
ATOM 4189 O O . GLN A 1 551 ? -21.248 8.012 38.247 1.00 63.06 551 GLN A O 1
ATOM 4194 N N . GLN A 1 552 ? -22.574 7.595 36.499 1.00 59.72 552 GLN A N 1
ATOM 4195 C CA . GLN A 1 552 ? -21.575 7.965 35.504 1.00 59.72 552 GLN A CA 1
ATOM 4196 C C . GLN A 1 552 ? -21.337 9.481 35.463 1.00 59.72 552 GLN A C 1
ATOM 4198 O O . GLN A 1 552 ? -22.278 10.275 35.593 1.00 59.72 552 GLN A O 1
ATOM 4203 N N . THR A 1 553 ? -20.083 9.874 35.258 1.00 58.31 553 THR A N 1
ATOM 4204 C CA . THR A 1 553 ? -19.659 11.263 35.017 1.00 58.31 553 THR A CA 1
ATOM 4205 C C . THR A 1 553 ? -19.178 11.511 33.595 1.00 58.31 553 THR A C 1
ATOM 4207 O O . THR A 1 553 ? -19.309 12.639 33.124 1.00 58.31 553 THR A O 1
ATOM 4210 N N . TYR A 1 554 ? -18.688 10.483 32.897 1.00 52.62 554 TYR A N 1
ATOM 4211 C CA . TYR A 1 554 ? -18.238 10.591 31.510 1.00 52.62 554 TYR A CA 1
ATOM 4212 C C . TYR A 1 554 ? -18.401 9.256 30.734 1.00 52.62 554 TYR A C 1
ATOM 4214 O O . TYR A 1 554 ? -18.257 8.197 31.358 1.00 52.62 554 TYR A O 1
ATOM 4222 N N . PRO A 1 555 ? -18.682 9.281 29.413 1.00 44.06 555 PRO A N 1
ATOM 4223 C CA . PRO A 1 555 ? -19.139 10.439 28.639 1.00 44.06 555 PRO A CA 1
ATOM 4224 C C . PRO A 1 555 ? -20.413 11.023 29.248 1.00 44.06 555 PRO A C 1
ATOM 4226 O O . PRO A 1 555 ? -21.254 10.310 29.800 1.00 44.06 555 PRO A O 1
ATOM 4229 N N . SER A 1 556 ? -20.516 12.352 29.251 1.00 43.88 556 SER A N 1
ATOM 4230 C CA . SER A 1 556 ? -21.617 13.009 29.949 1.00 43.88 556 SER A CA 1
ATOM 4231 C C . SER A 1 556 ? -22.946 12.679 29.254 1.00 43.88 556 SER A C 1
ATOM 4233 O O . SER A 1 556 ? -23.073 12.942 28.056 1.00 43.88 556 SER A O 1
ATOM 4235 N N . PRO A 1 557 ? -23.994 12.228 29.979 1.00 38.59 557 PRO A N 1
ATOM 4236 C CA . PRO A 1 557 ? -25.332 12.035 29.406 1.00 38.59 557 PRO A CA 1
ATOM 4237 C C . PRO A 1 557 ? -25.987 13.351 28.929 1.00 38.59 557 PRO A C 1
ATOM 4239 O O . PRO A 1 557 ? -27.090 13.343 28.388 1.00 38.59 557 PRO A O 1
ATOM 4242 N N . TYR A 1 558 ? -25.307 14.485 29.127 1.00 34.31 558 TYR A N 1
ATOM 4243 C CA . TYR A 1 558 ? -25.553 15.765 28.472 1.00 34.31 558 TYR A CA 1
ATOM 4244 C C . TYR A 1 558 ? -24.218 16.260 27.897 1.00 34.31 558 TYR A C 1
ATOM 4246 O O . TYR A 1 558 ? -23.388 16.758 28.659 1.00 34.31 558 TYR A O 1
ATOM 4254 N N . GLY A 1 559 ? -24.004 16.092 26.586 1.00 30.20 559 GLY A N 1
ATOM 4255 C CA . GLY A 1 559 ? -22.726 16.385 25.917 1.00 30.20 559 GLY A CA 1
ATOM 4256 C C . GLY A 1 559 ? -22.149 17.775 26.229 1.00 30.20 559 GLY A C 1
ATOM 4257 O O . GLY A 1 559 ? -22.899 18.713 26.509 1.00 30.20 559 GLY A O 1
ATOM 4258 N N . ASP A 1 560 ? -20.818 17.878 26.194 1.00 26.66 560 ASP A N 1
ATOM 4259 C CA . ASP A 1 560 ? -20.008 18.899 26.876 1.00 26.66 560 ASP A CA 1
ATOM 4260 C C . ASP A 1 560 ? -20.498 20.350 26.756 1.00 26.66 560 ASP A C 1
ATOM 4262 O O . ASP A 1 560 ? -20.132 21.120 25.866 1.00 26.66 560 ASP A O 1
ATOM 4266 N N . ALA A 1 561 ? -21.277 20.763 27.756 1.00 26.08 561 ALA A N 1
ATOM 4267 C CA . ALA A 1 561 ? -21.693 22.139 27.972 1.00 26.08 561 ALA A CA 1
ATOM 4268 C C . ALA A 1 561 ? -20.930 22.736 29.164 1.00 26.08 561 ALA A C 1
ATOM 4270 O O . ALA A 1 561 ? -21.479 22.903 30.257 1.00 26.08 561 ALA A O 1
ATOM 4271 N N . VAL A 1 562 ? -19.657 23.096 28.955 1.00 26.58 562 VAL A N 1
ATOM 4272 C CA . VAL A 1 562 ? -18.859 23.819 29.960 1.00 26.58 562 VAL A CA 1
ATOM 4273 C C . VAL A 1 562 ? -19.381 25.253 30.113 1.00 26.58 562 VAL A C 1
ATOM 4275 O O . VAL A 1 562 ? -18.916 26.199 29.479 1.00 26.58 562 VAL A O 1
ATOM 4278 N N . GLY A 1 563 ? -20.364 25.420 30.996 1.00 24.84 563 GLY A N 1
ATOM 4279 C CA . GLY A 1 563 ? -20.823 26.709 31.501 1.00 24.84 563 GLY A CA 1
ATOM 4280 C C . GLY A 1 563 ? -20.507 26.833 32.993 1.00 24.84 563 GLY A C 1
ATOM 4281 O O . GLY A 1 563 ? -21.116 26.123 33.795 1.00 24.84 563 GLY A O 1
ATOM 4282 N N . PRO A 1 564 ? -19.606 27.733 33.428 1.00 29.20 564 PRO A N 1
ATOM 4283 C CA . PRO A 1 564 ? -19.396 27.946 34.850 1.00 29.20 564 PRO A CA 1
ATOM 4284 C C . PRO A 1 564 ? -20.598 28.708 35.411 1.00 29.20 564 PRO A C 1
ATOM 4286 O O . PRO A 1 564 ? -20.786 29.851 35.025 1.00 29.20 564 PRO A O 1
ATOM 4289 N N . PHE A 1 565 ? -21.388 28.112 36.312 1.00 27.78 565 PHE A N 1
ATOM 4290 C CA . PHE A 1 565 ? -22.018 28.777 37.472 1.00 27.78 565 PHE A CA 1
ATOM 4291 C C . PHE A 1 565 ? -22.829 27.773 38.309 1.00 27.78 565 PHE A C 1
ATOM 4293 O O . PHE A 1 565 ? -23.986 27.471 38.017 1.00 27.78 565 PHE A O 1
ATOM 4300 N N . GLY A 1 566 ? -22.257 27.328 39.431 1.00 23.88 566 GLY A N 1
ATOM 4301 C CA . GLY A 1 566 ? -23.054 26.766 40.523 1.00 23.88 566 GLY A CA 1
ATOM 4302 C C . GLY A 1 566 ? -23.950 27.844 41.155 1.00 23.88 566 GLY A C 1
ATOM 4303 O O . GLY A 1 566 ? -23.529 28.990 41.320 1.00 23.88 566 GLY A O 1
ATOM 4304 N N . GLY A 1 567 ? -25.188 27.483 41.514 1.00 24.23 567 GLY A N 1
ATOM 4305 C CA . GLY A 1 567 ? -26.124 28.377 42.217 1.00 24.23 567 GLY A CA 1
ATOM 4306 C C . GLY A 1 567 ? -25.663 28.753 43.639 1.00 24.23 567 GLY A C 1
ATOM 4307 O O . GLY A 1 567 ? -24.651 28.237 44.119 1.00 24.23 567 GLY A O 1
ATOM 4308 N N . PRO A 1 568 ? -26.435 29.583 44.379 1.00 29.19 568 PRO A N 1
ATOM 4309 C CA . PRO A 1 568 ? -27.643 29.003 44.983 1.00 29.19 568 PRO A CA 1
ATOM 4310 C C . PRO A 1 568 ? -28.839 29.948 45.272 1.00 29.19 568 PRO A C 1
ATOM 4312 O O . PRO A 1 568 ? -28.685 31.084 45.710 1.00 29.19 568 PRO A O 1
ATOM 4315 N N . GLY A 1 569 ? -30.043 29.363 45.265 1.00 22.44 569 GLY A N 1
ATOM 4316 C CA . GLY A 1 569 ? -31.115 29.695 46.223 1.00 22.44 569 GLY A CA 1
ATOM 4317 C C . GLY A 1 569 ? -32.118 30.818 45.865 1.00 22.44 569 GLY A C 1
ATOM 4318 O O . GLY A 1 569 ? -31.861 31.609 44.962 1.00 22.44 569 GLY A O 1
ATOM 4319 N N . PRO A 1 570 ? -33.308 30.872 46.519 1.00 32.03 570 PRO A N 1
ATOM 4320 C CA . PRO A 1 570 ? -34.512 31.401 45.857 1.00 32.03 570 PRO A CA 1
ATOM 4321 C C . PRO A 1 570 ? -35.297 32.524 46.593 1.00 32.03 570 PRO A C 1
ATOM 4323 O O . PRO A 1 570 ? -35.244 32.639 47.816 1.00 32.03 570 PRO A O 1
ATOM 4326 N N . LEU A 1 571 ? -36.174 33.213 45.829 1.00 21.64 571 LEU A N 1
ATOM 4327 C CA . LEU A 1 571 ? -37.269 34.133 46.249 1.00 21.64 571 LEU A CA 1
ATOM 4328 C C . LEU A 1 571 ? -36.854 35.529 46.813 1.00 21.64 571 LEU A C 1
ATOM 4330 O O . LEU A 1 571 ? -35.748 35.680 47.317 1.00 21.64 571 LEU A O 1
ATOM 4334 N N . PRO A 1 572 ? -37.769 36.530 46.914 1.00 33.38 572 PRO A N 1
ATOM 4335 C CA . PRO A 1 572 ? -38.713 37.057 45.902 1.00 33.38 572 PRO A CA 1
ATOM 4336 C C . PRO A 1 572 ? -38.856 38.621 45.915 1.00 33.38 572 PRO A C 1
ATOM 4338 O O . PRO A 1 572 ? -38.298 39.292 46.773 1.00 33.38 572 PRO A O 1
ATOM 4341 N N . TYR A 1 573 ? -39.752 39.172 45.068 1.00 20.72 573 TYR A N 1
ATOM 4342 C CA . TYR A 1 573 ? -40.348 40.542 45.105 1.00 20.72 573 TYR A CA 1
ATOM 4343 C C . TYR A 1 573 ? -39.488 41.793 44.774 1.00 20.72 573 TYR A C 1
ATOM 4345 O O . TYR A 1 573 ? -38.474 42.057 45.402 1.00 20.72 573 TYR A O 1
ATOM 4353 N N . GLY A 1 574 ? -40.077 42.716 43.987 1.00 21.91 574 GLY A N 1
ATOM 4354 C CA . GLY A 1 574 ? -40.095 44.147 44.368 1.00 21.91 574 GLY A CA 1
ATOM 4355 C C . GLY A 1 574 ? -39.620 45.204 43.352 1.00 21.91 574 GLY A C 1
ATOM 4356 O O . GLY A 1 574 ? -38.445 45.300 43.039 1.00 21.91 574 GLY A O 1
ATOM 4357 N N . ARG A 1 575 ? -40.546 46.078 42.925 1.00 25.19 575 ARG A N 1
ATOM 4358 C CA . ARG A 1 575 ? -40.333 47.321 42.142 1.00 25.19 575 ARG A CA 1
ATOM 4359 C C . ARG A 1 575 ? -39.293 48.311 42.717 1.00 25.19 575 ARG A C 1
ATOM 4361 O O . ARG A 1 575 ? -39.303 48.555 43.919 1.00 25.19 575 ARG A O 1
ATOM 4368 N N . GLY A 1 576 ? -38.663 49.075 41.814 1.00 22.47 576 GLY A N 1
ATOM 4369 C CA . GLY A 1 576 ? -38.133 50.441 42.027 1.00 22.47 576 GLY A CA 1
ATOM 4370 C C . GLY A 1 576 ? -36.848 50.668 41.210 1.00 22.47 576 GLY A C 1
ATOM 4371 O O . GLY A 1 576 ? -35.902 49.927 41.416 1.00 22.47 576 GLY A O 1
ATOM 4372 N N . SER A 1 577 ? -36.784 51.465 40.133 1.00 23.16 577 SER A N 1
ATOM 4373 C CA . SER A 1 577 ? -37.046 52.911 39.924 1.00 23.16 577 SER A CA 1
ATOM 4374 C C . SER A 1 577 ? -35.821 53.811 40.160 1.00 23.16 577 SER A C 1
ATOM 4376 O O . SER A 1 577 ? -35.222 53.732 41.223 1.00 23.16 577 SER A O 1
ATOM 4378 N N . GLU A 1 578 ? -35.594 54.733 39.209 1.00 23.42 578 GLU A N 1
ATOM 4379 C CA . GLU A 1 578 ? -34.678 55.901 39.245 1.00 23.42 578 GLU A CA 1
ATOM 4380 C C . GLU A 1 578 ? -33.173 55.569 39.092 1.00 23.42 578 GLU A C 1
ATOM 4382 O O . GLU A 1 578 ? -32.605 54.777 39.831 1.00 23.42 578 GLU A O 1
ATOM 4387 N N . GLN A 1 579 ? -32.557 55.942 37.954 1.00 22.44 579 GLN A N 1
ATOM 4388 C CA . GLN A 1 579 ? -31.919 57.250 37.655 1.00 22.44 579 GLN A CA 1
ATOM 4389 C C . GLN A 1 579 ? -30.679 57.495 38.538 1.00 22.44 579 GLN A C 1
ATOM 4391 O O . GLN A 1 579 ? -30.760 57.406 39.752 1.00 22.44 579 GLN A O 1
ATOM 4396 N N . THR A 1 580 ? -29.497 57.809 37.997 1.00 22.58 580 THR A N 1
ATOM 4397 C CA . THR A 1 580 ? -29.193 59.052 37.257 1.00 22.58 580 THR A CA 1
ATOM 4398 C C . THR A 1 580 ? -27.889 58.956 36.437 1.00 22.58 580 THR A C 1
ATOM 4400 O O . THR A 1 580 ? -26.927 58.408 36.957 1.00 22.58 580 THR A O 1
ATOM 4403 N N . SER A 1 581 ? -27.876 59.579 35.239 1.00 23.83 581 SER A N 1
ATOM 4404 C CA . SER A 1 581 ? -26.854 60.510 34.665 1.00 23.83 581 SER A CA 1
ATOM 4405 C C . SER A 1 581 ? -25.348 60.152 34.711 1.00 23.83 581 SER A C 1
ATOM 4407 O O . SER A 1 581 ? -24.872 59.638 35.710 1.00 23.83 581 SER A O 1
ATOM 4409 N N . SER A 1 582 ? -24.472 60.508 33.766 1.00 23.83 582 SER A N 1
ATOM 4410 C CA . SER A 1 582 ? -24.417 61.539 32.702 1.00 23.83 582 SER A CA 1
ATOM 4411 C C . SER A 1 582 ? -23.264 61.144 31.726 1.00 23.83 582 SER A C 1
ATOM 4413 O O . SER A 1 582 ? -22.540 60.203 32.024 1.00 23.83 582 SER A O 1
ATOM 4415 N N . GLU A 1 583 ? -22.977 61.744 30.562 1.00 25.44 583 GLU A N 1
ATOM 4416 C CA . GLU A 1 583 ? -23.490 62.931 29.866 1.00 25.44 583 GLU A CA 1
ATOM 4417 C C . GLU A 1 583 ? -23.194 62.830 28.350 1.00 25.44 583 GLU A C 1
ATOM 4419 O O . GLU A 1 583 ? -22.151 62.336 27.938 1.00 25.44 583 GLU A O 1
ATOM 4424 N N . GLN A 1 584 ? -24.141 63.330 27.554 1.00 23.08 584 GLN A N 1
ATOM 4425 C CA . GLN A 1 584 ? -24.044 63.976 26.231 1.00 23.08 584 GLN A CA 1
ATOM 4426 C C . GLN A 1 584 ? -22.658 64.083 25.532 1.00 23.08 584 GLN A C 1
ATOM 4428 O O . GLN A 1 584 ? -21.663 64.526 26.095 1.00 23.08 584 GLN A O 1
ATOM 4433 N N . THR A 1 585 ? -22.616 63.926 24.205 1.00 23.19 585 THR A N 1
ATOM 4434 C CA . THR A 1 585 ? -22.815 65.097 23.319 1.00 23.19 585 THR A CA 1
ATOM 4435 C C . THR A 1 585 ? -23.424 64.765 21.952 1.00 23.19 585 THR A C 1
ATOM 4437 O O . THR A 1 585 ? -23.321 63.655 21.446 1.00 23.19 585 THR A O 1
ATOM 4440 N N . SER A 1 586 ? -24.108 65.759 21.381 1.00 23.14 586 SER A N 1
ATOM 4441 C CA . SER A 1 586 ? -25.049 65.652 20.259 1.00 23.14 586 SER A CA 1
ATOM 4442 C C . SER A 1 586 ? -24.608 66.413 19.005 1.00 23.14 586 SER A C 1
ATOM 4444 O O . SER A 1 586 ? -24.082 67.520 19.124 1.00 23.14 586 SER A O 1
ATOM 4446 N N . SER A 1 587 ? -24.976 65.919 17.822 1.00 24.88 587 SER A N 1
ATOM 4447 C CA . SER A 1 587 ? -25.654 66.664 16.728 1.00 24.88 587 SER A CA 1
ATOM 4448 C C . SER A 1 587 ? -25.993 65.649 15.615 1.00 24.88 587 SER A C 1
ATOM 4450 O O . SER A 1 587 ? -25.163 64.804 15.309 1.00 24.88 587 SER A O 1
ATOM 4452 N N . GLU A 1 588 ? -27.233 65.488 15.133 1.00 25.11 588 GLU A N 1
ATOM 4453 C CA . GLU A 1 588 ? -28.069 66.434 14.358 1.00 25.11 588 GLU A CA 1
ATOM 4454 C C . GLU A 1 588 ? -27.369 66.903 13.059 1.00 25.11 588 GLU A C 1
ATOM 4456 O O . GLU A 1 588 ? -26.221 67.320 13.104 1.00 25.11 588 GLU A O 1
ATOM 4461 N N . GLN A 1 589 ? -27.976 66.873 11.863 1.00 23.73 589 GLN A N 1
ATOM 4462 C CA . GLN A 1 589 ? -29.409 66.949 11.528 1.00 23.73 589 GLN A CA 1
ATOM 4463 C C . GLN A 1 589 ? -29.677 66.457 10.072 1.00 23.73 589 GLN A C 1
ATOM 4465 O O . GLN A 1 589 ? -28.840 66.691 9.210 1.00 23.73 589 GLN A O 1
ATOM 4470 N N . THR A 1 590 ? -30.834 65.802 9.834 1.00 22.67 590 THR A N 1
ATOM 4471 C CA . THR A 1 590 ? -31.841 65.996 8.732 1.00 22.67 590 THR A CA 1
ATOM 4472 C C . THR A 1 590 ? -31.389 66.433 7.314 1.00 22.67 590 THR A C 1
ATOM 4474 O O . THR A 1 590 ? -30.580 67.340 7.197 1.00 22.67 590 THR A O 1
ATOM 4477 N N . SER A 1 591 ? -31.964 66.033 6.165 1.00 23.52 591 SER A N 1
ATOM 4478 C CA . SER A 1 591 ? -33.144 65.221 5.747 1.00 23.52 591 SER A CA 1
ATOM 4479 C C . SER A 1 591 ? -33.076 65.065 4.184 1.00 23.52 591 SER A C 1
ATOM 4481 O O . SER A 1 591 ? -32.023 65.375 3.635 1.00 23.52 591 SER A O 1
ATOM 4483 N N . SER A 1 592 ? -34.050 64.635 3.355 1.00 23.59 592 SER A N 1
ATOM 4484 C CA . SER A 1 592 ? -35.514 64.437 3.467 1.00 23.59 592 SER A CA 1
ATOM 4485 C C . SER A 1 592 ? -36.102 63.471 2.409 1.00 23.59 592 SER A C 1
ATOM 4487 O O . SER A 1 592 ? -35.448 63.089 1.447 1.00 23.59 592 SER A O 1
ATOM 4489 N N . GLU A 1 593 ? -37.384 63.160 2.607 1.00 24.48 593 GLU A N 1
ATOM 4490 C CA . GLU A 1 593 ? -38.396 62.514 1.749 1.00 24.48 593 GLU A CA 1
ATOM 4491 C C . GLU A 1 593 ? -38.496 62.981 0.274 1.00 24.48 593 GLU A C 1
ATOM 4493 O O . GLU A 1 593 ? -38.243 64.150 -0.016 1.00 24.48 593 GLU A O 1
ATOM 4498 N N . GLN A 1 594 ? -38.988 62.091 -0.614 1.00 23.02 594 GLN A N 1
ATOM 4499 C CA . GLN A 1 594 ? -40.245 62.194 -1.416 1.00 23.02 594 GLN A CA 1
ATOM 4500 C 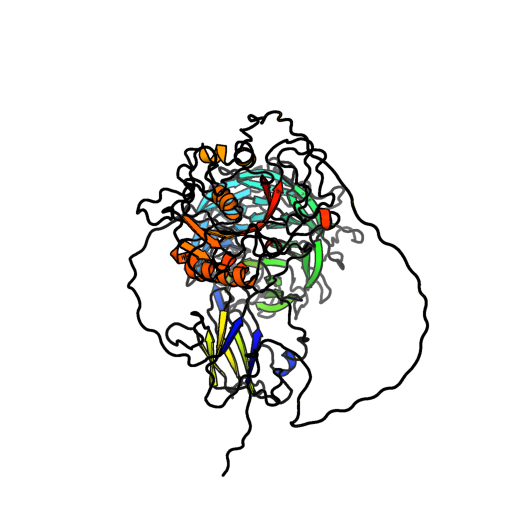C . GLN A 1 594 ? -40.244 61.147 -2.563 1.00 23.02 594 GLN A C 1
ATOM 4502 O O . GLN A 1 594 ? -39.401 61.194 -3.449 1.00 23.02 594 GLN A O 1
ATOM 4507 N N . THR A 1 595 ? -41.026 60.059 -2.506 1.00 20.33 595 THR A N 1
ATOM 4508 C CA . THR A 1 595 ? -42.442 59.901 -2.945 1.00 20.33 595 THR A CA 1
ATOM 4509 C C . THR A 1 595 ? -42.728 60.100 -4.447 1.00 20.33 595 THR A C 1
ATOM 4511 O O . THR A 1 595 ? -42.956 61.218 -4.898 1.00 20.33 595 THR A O 1
ATOM 4514 N N . SER A 1 596 ? -42.798 58.967 -5.159 1.00 25.31 596 SER A N 1
ATOM 4515 C CA . SER A 1 596 ? -43.722 58.578 -6.252 1.00 25.31 596 SER A CA 1
ATOM 4516 C C . SER A 1 596 ? -44.551 59.620 -7.029 1.00 25.31 596 SER A C 1
ATOM 4518 O O . SER A 1 596 ? -45.349 60.342 -6.428 1.00 25.31 596 SER A O 1
ATOM 4520 N N . SER A 1 597 ? -44.617 59.437 -8.356 1.00 21.66 597 SER A N 1
ATOM 4521 C CA . SER A 1 597 ? -45.898 59.319 -9.087 1.00 21.66 597 SER A CA 1
ATOM 4522 C C . SER A 1 597 ? -45.728 58.813 -10.538 1.00 21.66 597 SER A C 1
ATOM 4524 O O . SER A 1 597 ? -44.848 59.280 -11.244 1.00 21.66 597 SER A O 1
ATOM 4526 N N . GLU A 1 598 ? -46.607 57.872 -10.933 1.00 23.17 598 GLU A N 1
ATOM 4527 C CA . GLU A 1 598 ? -47.433 57.863 -12.171 1.00 23.17 598 GLU A CA 1
ATOM 4528 C C . GLU A 1 598 ? -46.757 57.940 -13.580 1.00 23.17 598 GLU A C 1
ATOM 4530 O O . GLU A 1 598 ? -45.774 58.630 -13.786 1.00 23.17 598 GLU A O 1
ATOM 4535 N N . GLN A 1 599 ? -47.254 57.310 -14.661 1.00 21.52 599 GLN A N 1
ATOM 4536 C CA . GLN A 1 599 ? -48.528 56.610 -14.900 1.00 21.52 599 GLN A CA 1
ATOM 4537 C C . GLN A 1 599 ? -48.499 55.745 -16.191 1.00 21.52 599 GLN A C 1
ATOM 4539 O O . GLN A 1 599 ? -47.634 55.903 -17.047 1.00 21.52 599 GLN A O 1
ATOM 4544 N N . THR A 1 600 ? -49.586 54.984 -16.385 1.00 20.69 600 THR A N 1
ATOM 4545 C CA . THR A 1 600 ? -50.171 54.499 -17.662 1.00 20.69 600 THR A CA 1
ATOM 4546 C C . THR A 1 600 ? -49.510 53.370 -18.463 1.00 20.69 600 THR A C 1
ATOM 4548 O O . THR A 1 600 ? -48.389 53.453 -18.950 1.00 20.69 600 THR A O 1
ATOM 4551 N N . SER A 1 601 ? -50.336 52.349 -18.699 1.00 24.56 601 SER A N 1
ATOM 4552 C CA . SER A 1 601 ? -50.175 51.257 -19.652 1.00 24.56 601 SER A CA 1
ATOM 4553 C C . SER A 1 601 ? -50.444 51.669 -21.108 1.00 24.56 601 SER A C 1
ATOM 4555 O O . SER A 1 601 ? -51.274 52.535 -21.389 1.00 24.56 601 SER A O 1
ATOM 4557 N N . SER A 1 602 ? -49.849 50.930 -22.047 1.00 21.89 602 SER A N 1
ATOM 4558 C CA . SER A 1 602 ? -50.440 50.699 -23.370 1.00 21.89 602 SER A CA 1
ATOM 4559 C C . SER A 1 602 ? -50.076 49.298 -23.856 1.00 21.89 602 SER A C 1
ATOM 4561 O O . SER A 1 602 ? -48.897 48.996 -24.035 1.00 21.89 602 SER A O 1
ATOM 4563 N N . GLU A 1 603 ? -51.077 48.447 -24.071 1.00 28.42 603 GLU A N 1
ATOM 4564 C CA . GLU A 1 603 ? -50.891 47.130 -24.683 1.00 28.42 603 GLU A CA 1
ATOM 4565 C C . GLU A 1 603 ? -50.371 47.267 -26.120 1.00 28.42 603 GLU A C 1
ATOM 4567 O O . GLU A 1 603 ? -50.980 47.960 -26.938 1.00 28.42 603 GLU A O 1
ATOM 4572 N N . GLN A 1 604 ? -49.331 46.511 -26.477 1.00 22.16 604 GLN A N 1
ATOM 4573 C CA . GLN A 1 604 ? -49.249 45.968 -27.830 1.00 22.16 604 GLN A CA 1
ATOM 4574 C C . GLN A 1 604 ? -48.493 44.638 -27.852 1.00 22.16 604 GLN A C 1
ATOM 4576 O O . GLN A 1 604 ? -47.291 44.558 -27.625 1.00 22.16 604 GLN A O 1
ATOM 4581 N N . THR A 1 605 ? -49.245 43.579 -28.136 1.00 26.94 605 THR A N 1
ATOM 4582 C CA . THR A 1 605 ? -48.759 42.213 -28.330 1.00 26.94 605 THR A CA 1
ATOM 4583 C C . THR A 1 605 ? -47.728 42.125 -29.455 1.00 26.94 605 THR A C 1
ATOM 4585 O O . THR A 1 605 ? -48.034 42.514 -30.585 1.00 26.94 605 THR A O 1
ATOM 4588 N N . SER A 1 606 ? -46.588 41.478 -29.204 1.00 22.02 606 SER A N 1
ATOM 4589 C CA . SER A 1 606 ? -45.787 40.860 -30.264 1.00 22.02 606 SER A CA 1
ATOM 4590 C C . SER A 1 606 ? -45.293 39.486 -29.825 1.00 22.02 606 SER A C 1
ATOM 4592 O O . SER A 1 606 ? -44.419 39.383 -28.978 1.00 22.02 606 SER A O 1
ATOM 4594 N N . SER A 1 607 ? -45.879 38.455 -30.440 1.00 22.02 607 SER A N 1
ATOM 4595 C CA . SER A 1 607 ? -45.302 37.122 -30.682 1.00 22.02 607 SER A CA 1
ATOM 4596 C C . SER A 1 607 ? -44.457 36.461 -29.582 1.00 22.02 607 SER A C 1
ATOM 4598 O O . SER A 1 607 ? -43.268 36.741 -29.441 1.00 22.02 607 SER A O 1
ATOM 4600 N N . LYS A 1 608 ? -45.016 35.388 -29.003 1.00 31.45 608 LYS A N 1
ATOM 4601 C CA . LYS A 1 608 ? -44.218 34.193 -28.695 1.00 31.45 608 LYS A CA 1
ATOM 4602 C C . LYS A 1 608 ? -43.354 33.825 -29.919 1.00 31.45 608 LYS A C 1
ATOM 4604 O O . LYS A 1 608 ? -43.901 33.632 -31.004 1.00 31.45 608 LYS A O 1
ATOM 4609 N N . GLN A 1 609 ? -42.046 33.709 -29.723 1.00 27.56 609 GLN A N 1
ATOM 4610 C CA . GLN A 1 609 ? -41.236 32.621 -30.280 1.00 27.56 609 GLN A CA 1
ATOM 4611 C C . GLN A 1 609 ? -41.056 31.675 -29.077 1.00 27.56 609 GLN A C 1
ATOM 4613 O O . GLN A 1 609 ? -40.481 32.114 -28.091 1.00 27.56 609 GLN A O 1
ATOM 4618 N N . THR A 1 610 ? -41.615 30.468 -28.938 1.00 28.14 610 THR A N 1
ATOM 4619 C CA . THR A 1 610 ? -41.833 29.354 -29.882 1.00 28.14 610 THR A CA 1
ATOM 4620 C C . THR A 1 610 ? -40.682 29.150 -30.860 1.00 28.14 610 THR A C 1
ATOM 4622 O O . THR A 1 610 ? -40.404 30.013 -31.689 1.00 28.14 610 THR A O 1
ATOM 4625 N N . ASP A 1 611 ? -40.077 27.968 -30.749 1.00 30.31 611 ASP A N 1
ATOM 4626 C CA . ASP A 1 611 ? -38.994 27.407 -31.560 1.00 30.31 611 ASP A CA 1
ATOM 4627 C C . ASP A 1 611 ? -37.592 28.008 -31.372 1.00 30.31 611 ASP A C 1
ATOM 4629 O O . ASP A 1 611 ? -36.936 28.472 -32.302 1.00 30.31 611 ASP A O 1
ATOM 4633 N N . ALA A 1 612 ? -37.087 27.835 -30.147 1.00 30.55 612 ALA A N 1
ATOM 4634 C CA . ALA A 1 612 ? -35.775 27.207 -29.934 1.00 30.55 612 ALA A CA 1
ATOM 4635 C C . ALA A 1 612 ? -35.901 25.939 -29.050 1.00 30.55 612 ALA A C 1
ATOM 4637 O O . ALA A 1 612 ? -35.001 25.592 -28.290 1.00 30.55 612 ALA A O 1
ATOM 4638 N N . ALA A 1 613 ? -37.044 25.248 -29.138 1.00 32.69 613 ALA A N 1
ATOM 4639 C CA . ALA A 1 613 ? -37.338 24.032 -28.385 1.00 32.69 613 ALA A CA 1
ATOM 4640 C C . ALA A 1 613 ? -36.606 22.816 -28.986 1.00 32.69 613 ALA A C 1
ATOM 4642 O O . ALA A 1 613 ? -37.183 22.084 -29.786 1.00 32.69 613 ALA A O 1
ATOM 4643 N N . ALA A 1 614 ? -35.321 22.667 -28.642 1.00 32.00 614 ALA A N 1
ATOM 4644 C CA . ALA A 1 614 ? -34.545 21.416 -28.633 1.00 32.00 614 ALA A CA 1
ATOM 4645 C C . ALA A 1 614 ? -33.081 21.694 -28.215 1.00 32.00 614 ALA A C 1
ATOM 4647 O O . ALA A 1 614 ? -32.155 21.506 -29.007 1.00 32.00 614 ALA A O 1
ATOM 4648 N N . SER A 1 615 ? -32.861 22.146 -26.976 1.00 33.38 615 SER A N 1
ATOM 4649 C CA . SER A 1 615 ? -31.559 21.990 -26.307 1.00 33.38 615 SER A CA 1
ATOM 4650 C C . SER A 1 615 ? -31.607 20.647 -25.571 1.00 33.38 615 SER A C 1
ATOM 4652 O O . SER A 1 615 ? -32.186 20.550 -24.504 1.00 33.38 615 SER A O 1
ATOM 4654 N N . LYS A 1 616 ? -31.339 19.541 -26.268 1.00 39.59 616 LYS A N 1
ATOM 4655 C CA . LYS A 1 616 ? -30.033 18.862 -26.250 1.00 39.59 616 LYS A CA 1
ATOM 4656 C C . LYS A 1 616 ? -29.645 18.291 -24.873 1.00 39.59 616 LYS A C 1
ATOM 4658 O O . LYS A 1 616 ? -28.706 18.759 -24.257 1.00 39.59 616 LYS A O 1
ATOM 4663 N N . THR A 1 617 ? -30.217 17.145 -24.516 1.00 44.69 617 THR A N 1
ATOM 4664 C CA . THR A 1 617 ? -29.543 16.134 -23.671 1.00 44.69 617 THR A CA 1
ATOM 4665 C C . THR A 1 617 ? -28.501 15.299 -24.435 1.00 44.69 617 THR A C 1
ATOM 4667 O O . THR A 1 617 ? -27.953 14.339 -23.909 1.00 44.69 617 THR A O 1
ATOM 4670 N N . TYR A 1 618 ? -28.198 15.662 -25.688 1.00 50.56 618 TYR A N 1
ATOM 4671 C CA . TYR A 1 618 ? -27.290 14.932 -26.582 1.00 50.56 618 TYR A CA 1
ATOM 4672 C C . TYR A 1 618 ? -25.790 15.167 -26.326 1.00 50.56 618 TYR A C 1
ATOM 4674 O O . TYR A 1 618 ? -24.973 14.579 -27.038 1.00 50.56 618 TYR A O 1
ATOM 4682 N N . GLU A 1 619 ? -25.405 16.056 -25.401 1.00 59.97 619 GLU A N 1
ATOM 4683 C CA . GLU A 1 619 ? -23.989 16.398 -25.188 1.00 59.97 619 GLU A CA 1
ATOM 4684 C C . GLU A 1 619 ? -23.421 15.801 -23.885 1.00 59.97 619 GLU A C 1
ATOM 4686 O O . GLU A 1 619 ? -22.412 15.104 -23.979 1.00 59.97 619 GLU A O 1
ATOM 4691 N N . SER A 1 620 ? -24.088 15.897 -22.721 1.00 77.19 620 SER A N 1
ATOM 4692 C CA . SER A 1 620 ? -23.594 15.295 -21.458 1.00 77.19 620 SER A CA 1
ATOM 4693 C C . SER A 1 620 ? -23.268 13.798 -21.555 1.00 77.19 620 SER A C 1
ATOM 4695 O O . SER A 1 620 ? -22.148 13.397 -21.243 1.00 77.19 620 SER A O 1
ATOM 4697 N N . GLY A 1 621 ? -24.213 12.969 -22.022 1.00 77.88 621 GLY A N 1
ATOM 4698 C CA . GLY A 1 621 ? -24.027 11.511 -22.123 1.00 77.88 621 GLY A CA 1
ATOM 4699 C C . GLY A 1 621 ? -22.880 11.122 -23.060 1.00 77.88 621 GLY A C 1
ATOM 4700 O O . GLY A 1 621 ? -22.120 10.194 -22.785 1.00 77.88 621 GLY A O 1
ATOM 4701 N N . ARG A 1 622 ? -22.680 11.905 -24.121 1.00 79.00 622 ARG A N 1
ATOM 4702 C CA . ARG A 1 622 ? -21.574 11.737 -25.059 1.00 79.00 622 ARG A CA 1
ATOM 4703 C C . ARG A 1 622 ? -20.230 12.204 -24.496 1.00 79.00 622 ARG A C 1
ATOM 4705 O O . ARG A 1 622 ? -19.219 11.576 -24.798 1.00 79.00 622 ARG A O 1
ATOM 4712 N N . LEU A 1 623 ? -20.197 13.279 -23.705 1.00 81.75 623 LEU A N 1
ATOM 4713 C CA . LEU A 1 623 ? -18.965 13.775 -23.078 1.00 81.75 623 LEU A CA 1
ATOM 4714 C C . LEU A 1 623 ? -18.364 12.757 -22.107 1.00 81.75 623 LEU A C 1
ATOM 4716 O O . LEU A 1 623 ? -17.153 12.562 -22.115 1.00 81.75 623 LEU A O 1
ATOM 4720 N N . ILE A 1 624 ? -19.207 12.078 -21.326 1.00 85.06 624 ILE A N 1
ATOM 4721 C CA . ILE A 1 624 ? -18.775 11.055 -20.359 1.00 85.06 624 ILE A CA 1
ATOM 4722 C C . ILE A 1 624 ? -18.706 9.636 -20.957 1.00 85.06 624 ILE A C 1
ATOM 4724 O O . ILE A 1 624 ? -18.476 8.674 -20.232 1.00 85.06 624 ILE A O 1
ATOM 4728 N N . GLY A 1 625 ? -18.934 9.475 -22.268 1.00 87.12 625 GLY A N 1
ATOM 4729 C CA . GLY A 1 625 ? -18.905 8.173 -22.952 1.00 87.12 625 GLY A CA 1
ATOM 4730 C C . GLY A 1 625 ? -20.074 7.225 -22.634 1.00 87.12 625 GLY A C 1
ATOM 4731 O O . GLY A 1 625 ? -20.051 6.069 -23.055 1.00 87.12 625 GLY A O 1
ATOM 4732 N N . MET A 1 626 ? -21.113 7.695 -21.936 1.00 85.94 626 MET A N 1
ATOM 4733 C CA . MET A 1 626 ? -22.295 6.909 -21.555 1.00 85.94 626 MET A CA 1
ATOM 4734 C C . MET A 1 626 ? -23.082 6.402 -22.776 1.00 85.94 626 MET A C 1
ATOM 4736 O O . MET A 1 626 ? -23.608 5.290 -22.755 1.00 85.94 626 MET A O 1
ATOM 4740 N N . ASP A 1 627 ? -23.127 7.179 -23.862 1.00 83.88 627 ASP A N 1
ATOM 4741 C CA . ASP A 1 627 ? -23.772 6.765 -25.118 1.00 83.88 627 ASP A CA 1
ATOM 4742 C C . ASP A 1 627 ? -23.065 5.548 -25.745 1.00 83.88 627 ASP A C 1
ATOM 4744 O O . ASP A 1 627 ? -23.721 4.594 -26.169 1.00 83.88 627 ASP A O 1
ATOM 4748 N N . ASP A 1 628 ? -21.727 5.558 -25.761 1.00 85.75 628 ASP A N 1
ATOM 4749 C CA . ASP A 1 628 ? -20.909 4.459 -26.284 1.00 85.75 628 ASP A CA 1
ATOM 4750 C C . ASP A 1 628 ? -20.968 3.234 -25.351 1.00 85.75 628 ASP A C 1
ATOM 4752 O O . ASP A 1 628 ? -21.081 2.104 -25.829 1.00 85.75 628 ASP A O 1
ATOM 4756 N N . PHE A 1 629 ? -20.979 3.446 -24.027 1.00 87.00 629 PHE A N 1
ATOM 4757 C CA . PHE A 1 629 ? -21.189 2.396 -23.021 1.00 87.00 629 PHE A CA 1
ATOM 4758 C C . PHE A 1 629 ? -22.523 1.665 -23.231 1.00 87.00 629 PHE A C 1
ATOM 4760 O O . PHE A 1 629 ? -22.547 0.439 -23.326 1.00 87.00 629 PHE A O 1
ATOM 4767 N N . ARG A 1 630 ? -23.628 2.408 -23.386 1.00 84.69 630 ARG A N 1
ATOM 4768 C CA . ARG A 1 630 ? -24.976 1.850 -23.625 1.00 84.69 630 ARG A CA 1
ATOM 4769 C C . ARG A 1 630 ? -25.117 1.170 -24.986 1.00 84.69 630 ARG A C 1
ATOM 4771 O O . ARG A 1 630 ? -25.957 0.285 -25.143 1.00 84.69 630 ARG A O 1
ATOM 4778 N N . ALA A 1 631 ? -24.329 1.588 -25.975 1.00 85.06 631 ALA A N 1
ATOM 4779 C CA . ALA A 1 631 ? -24.319 0.987 -27.305 1.00 85.06 631 ALA A CA 1
ATOM 4780 C C . ALA A 1 631 ? -23.512 -0.324 -27.381 1.00 85.06 631 ALA A C 1
ATOM 4782 O O . ALA A 1 631 ? -23.705 -1.091 -28.330 1.00 85.06 631 ALA A O 1
ATOM 4783 N N . ASP A 1 632 ? -22.624 -0.601 -26.419 1.00 88.81 632 ASP A N 1
ATOM 4784 C CA . ASP A 1 632 ? -21.807 -1.815 -26.394 1.00 88.81 632 ASP A CA 1
ATOM 4785 C C . ASP A 1 632 ? -22.609 -3.028 -25.869 1.00 88.81 632 ASP A C 1
ATOM 4787 O O . ASP A 1 632 ? -23.017 -3.054 -24.704 1.00 88.81 632 ASP A O 1
ATOM 4791 N N . PRO A 1 633 ? -22.797 -4.096 -26.673 1.00 90.12 633 PRO A N 1
ATOM 4792 C CA . PRO A 1 633 ? -23.537 -5.283 -26.246 1.00 90.12 633 PRO A CA 1
ATOM 4793 C C . PRO A 1 633 ? -22.951 -6.012 -25.028 1.00 90.12 633 PRO A C 1
ATOM 4795 O O . PRO A 1 633 ? -23.648 -6.837 -24.442 1.00 90.12 633 PRO A O 1
ATOM 4798 N N . ARG A 1 634 ? -21.690 -5.751 -24.650 1.00 89.81 634 ARG A N 1
ATOM 4799 C CA . ARG A 1 634 ? -21.055 -6.317 -23.446 1.00 89.81 634 ARG A CA 1
ATOM 4800 C C . ARG A 1 634 ? -21.632 -5.754 -22.147 1.00 89.81 634 ARG A C 1
ATOM 4802 O O . ARG A 1 634 ? -21.567 -6.436 -21.132 1.00 89.81 634 ARG A O 1
ATOM 4809 N N . PHE A 1 635 ? -22.193 -4.546 -22.191 1.00 85.19 635 PHE A N 1
ATOM 4810 C CA . PHE A 1 635 ? -22.776 -3.845 -21.042 1.00 85.19 635 PHE A CA 1
ATOM 4811 C C . PHE A 1 635 ? -24.314 -3.803 -21.101 1.00 85.19 635 PHE A C 1
ATOM 4813 O O . PHE A 1 635 ? -24.963 -3.115 -20.316 1.00 85.19 635 PHE A O 1
ATOM 4820 N N . ALA A 1 636 ? -24.921 -4.565 -22.018 1.00 82.38 636 ALA A N 1
ATOM 4821 C CA . ALA A 1 636 ? -26.368 -4.684 -22.128 1.00 82.38 636 ALA A CA 1
ATOM 4822 C C . ALA A 1 636 ? -26.974 -5.259 -20.832 1.00 82.38 636 ALA A C 1
ATOM 4824 O O . ALA A 1 636 ? -26.697 -6.400 -20.465 1.00 82.38 636 ALA A O 1
ATOM 4825 N N . GLY A 1 637 ? -27.825 -4.470 -20.170 1.00 80.44 637 GLY A N 1
ATOM 4826 C CA . GLY A 1 637 ? -28.414 -4.798 -18.865 1.00 80.44 637 GLY A CA 1
ATOM 4827 C C . GLY A 1 637 ? -27.699 -4.178 -17.657 1.00 80.44 637 GLY A C 1
ATOM 4828 O O . GLY A 1 637 ? -28.110 -4.436 -16.534 1.00 80.44 637 GLY A O 1
ATOM 4829 N N . LEU A 1 638 ? -26.662 -3.355 -17.860 1.00 86.88 638 LEU A N 1
ATOM 4830 C CA . LEU A 1 638 ? -26.076 -2.517 -16.808 1.00 86.88 638 LEU A CA 1
ATOM 4831 C C . LEU A 1 638 ? -26.777 -1.152 -16.765 1.00 86.88 638 LEU A C 1
ATOM 4833 O O . LEU A 1 638 ? -26.266 -0.148 -17.258 1.00 86.88 638 LEU A O 1
ATOM 4837 N N . ASP A 1 639 ? -27.984 -1.138 -16.207 1.00 89.25 639 ASP A N 1
ATOM 4838 C CA . ASP A 1 639 ? -28.870 0.029 -16.106 1.00 89.25 639 ASP A CA 1
ATOM 4839 C C . ASP A 1 639 ? -29.312 0.350 -14.663 1.00 89.25 639 ASP A C 1
ATOM 4841 O O . ASP A 1 639 ? -30.074 1.292 -14.454 1.00 89.25 639 ASP A O 1
ATOM 4845 N N . GLY A 1 640 ? -28.832 -0.405 -13.670 1.00 92.31 640 GLY A N 1
ATOM 4846 C CA . GLY A 1 640 ? -29.159 -0.237 -12.249 1.00 92.31 640 GLY A CA 1
ATOM 4847 C C . GLY A 1 640 ? -30.292 -1.128 -11.726 1.00 92.31 640 GLY A C 1
ATOM 4848 O O . GLY A 1 640 ? -30.611 -1.037 -10.542 1.00 92.31 640 GLY A O 1
ATOM 4849 N N . GLN A 1 641 ? -30.887 -1.997 -12.554 1.00 93.56 641 GLN A N 1
ATOM 4850 C CA . GLN A 1 641 ? -31.912 -2.953 -12.104 1.00 93.56 641 GLN A CA 1
ATOM 4851 C C . GLN A 1 641 ? -31.454 -3.765 -10.881 1.00 93.56 641 GLN A C 1
ATOM 4853 O O . GLN A 1 641 ? -30.357 -4.323 -10.862 1.00 93.56 641 GLN A O 1
ATOM 4858 N N . GLY A 1 642 ? -32.330 -3.870 -9.877 1.00 91.19 642 GLY A N 1
ATOM 4859 C CA . GLY A 1 642 ? -32.087 -4.618 -8.636 1.00 91.19 642 GLY A CA 1
ATOM 4860 C C . GLY A 1 642 ? -31.459 -3.817 -7.488 1.00 91.19 642 GLY A C 1
ATOM 4861 O O . GLY A 1 642 ? -31.378 -4.351 -6.381 1.00 91.19 642 GLY A O 1
ATOM 4862 N N . TYR A 1 643 ? -31.079 -2.559 -7.728 1.00 96.56 643 TYR A N 1
ATOM 4863 C CA . TYR A 1 643 ? -30.519 -1.629 -6.740 1.00 96.56 643 TYR A CA 1
ATOM 4864 C C . TYR A 1 643 ? -31.408 -0.392 -6.555 1.00 96.56 643 TYR A C 1
ATOM 4866 O O . TYR A 1 643 ? -32.314 -0.160 -7.357 1.00 96.56 643 TYR A O 1
ATOM 4874 N N . ALA A 1 644 ? -31.132 0.419 -5.532 1.00 97.81 644 ALA A N 1
ATOM 4875 C CA . ALA A 1 644 ? -31.797 1.697 -5.280 1.00 97.81 644 ALA A CA 1
ATOM 4876 C C . ALA A 1 644 ? -30.811 2.875 -5.145 1.00 97.81 644 ALA A C 1
ATOM 4878 O O . ALA A 1 644 ? -29.655 2.703 -4.750 1.00 97.81 644 ALA A O 1
ATOM 4879 N N . VAL A 1 645 ? -31.295 4.087 -5.427 1.00 98.44 645 VAL A N 1
ATOM 4880 C CA . VAL A 1 645 ? -30.620 5.355 -5.101 1.00 98.44 645 VAL A CA 1
ATOM 4881 C C . VAL A 1 645 ? -31.527 6.186 -4.200 1.00 98.44 645 VAL A C 1
ATOM 4883 O O . VAL A 1 645 ? -32.697 6.398 -4.525 1.00 98.44 645 VAL A O 1
ATOM 4886 N N . ALA A 1 646 ? -30.980 6.662 -3.082 1.00 98.56 646 ALA A N 1
ATOM 4887 C CA . ALA A 1 646 ? -31.639 7.633 -2.217 1.00 98.56 646 ALA A CA 1
ATOM 4888 C C . ALA A 1 646 ? -31.354 9.053 -2.707 1.00 98.56 646 ALA A C 1
ATOM 4890 O O . ALA A 1 646 ? -30.206 9.413 -2.970 1.00 98.56 646 ALA A O 1
ATOM 4891 N N . ILE A 1 647 ? -32.406 9.854 -2.835 1.00 98.38 647 ILE A N 1
ATOM 4892 C CA . ILE A 1 647 ? -32.346 11.227 -3.331 1.00 98.38 647 ILE A CA 1
ATOM 4893 C C . ILE A 1 647 ? -32.850 12.131 -2.214 1.00 98.38 647 ILE A C 1
ATOM 4895 O O . ILE A 1 647 ? -33.991 11.988 -1.778 1.00 98.38 647 ILE A O 1
ATOM 4899 N N . LEU A 1 648 ? -31.965 13.002 -1.729 1.00 98.19 648 LEU A N 1
ATOM 4900 C CA . LEU A 1 648 ? -32.202 13.920 -0.617 1.00 98.19 648 LEU A CA 1
ATOM 4901 C C . LEU A 1 648 ? -32.250 15.343 -1.180 1.00 98.19 648 LEU A C 1
ATOM 4903 O O . LEU A 1 648 ? -31.206 15.930 -1.473 1.00 98.19 648 LEU A O 1
ATOM 4907 N N . ASP A 1 649 ? -33.465 15.853 -1.390 1.00 96.94 649 ASP A N 1
ATOM 4908 C CA . ASP A 1 649 ? -33.721 17.094 -2.139 1.00 96.94 649 ASP A CA 1
ATOM 4909 C C . ASP A 1 649 ? -35.086 17.730 -1.751 1.00 96.94 649 ASP A C 1
ATOM 4911 O O . ASP A 1 649 ? -35.592 17.465 -0.655 1.00 96.94 649 ASP A O 1
ATOM 4915 N N . THR A 1 650 ? -35.694 18.553 -2.619 1.00 95.44 650 THR A N 1
ATOM 4916 C CA . THR A 1 650 ? -37.021 19.209 -2.441 1.00 95.44 650 THR A CA 1
ATOM 4917 C C . THR A 1 650 ? -38.238 18.278 -2.518 1.00 95.44 650 THR A C 1
ATOM 4919 O O . THR A 1 650 ? -39.375 18.730 -2.376 1.00 95.44 650 THR A O 1
ATOM 4922 N N . GLY A 1 651 ? -38.014 16.980 -2.733 1.00 94.31 651 GLY A N 1
ATOM 4923 C CA . GLY A 1 651 ? -39.042 15.983 -3.039 1.00 94.31 651 GLY A CA 1
ATOM 4924 C C . GLY A 1 651 ? -38.904 15.439 -4.460 1.00 94.31 651 GLY A C 1
ATOM 4925 O O . GLY A 1 651 ? -37.921 15.709 -5.148 1.00 94.31 651 GLY A O 1
ATOM 4926 N N . ILE A 1 652 ? -39.868 14.636 -4.903 1.00 94.56 652 ILE A N 1
ATOM 4927 C CA . ILE A 1 652 ? -39.972 14.145 -6.288 1.00 94.56 652 ILE A CA 1
ATOM 4928 C C . ILE A 1 652 ? -41.450 14.204 -6.711 1.00 94.56 652 ILE A C 1
ATOM 4930 O O . ILE A 1 652 ? -42.319 13.904 -5.901 1.00 94.56 652 ILE A O 1
ATOM 4934 N N . ASP A 1 653 ? -41.770 14.562 -7.959 1.00 94.00 653 ASP A N 1
ATOM 4935 C CA . ASP A 1 653 ? -43.099 14.294 -8.533 1.00 94.00 653 ASP A CA 1
ATOM 4936 C C . ASP A 1 653 ? -43.311 12.772 -8.606 1.00 94.00 653 ASP A C 1
ATOM 4938 O O . ASP A 1 653 ? -42.746 12.072 -9.456 1.00 94.00 653 ASP A O 1
ATOM 4942 N N . VAL A 1 654 ? -44.074 12.253 -7.643 1.00 92.56 654 VAL A N 1
ATOM 4943 C CA . VAL A 1 654 ? -44.144 10.818 -7.362 1.00 92.56 654 VAL A CA 1
ATOM 4944 C C . VAL A 1 654 ? -44.892 10.010 -8.425 1.00 92.56 654 VAL A C 1
ATOM 4946 O O . VAL A 1 654 ? -44.615 8.821 -8.552 1.00 92.56 654 VAL A O 1
ATOM 4949 N N . ASP A 1 655 ? -45.746 10.632 -9.244 1.00 91.69 655 ASP A N 1
ATOM 4950 C CA . ASP A 1 655 ? -46.448 10.000 -10.385 1.00 91.69 655 ASP A CA 1
ATOM 4951 C C . ASP A 1 655 ? -45.801 10.376 -11.741 1.00 91.69 655 ASP A C 1
ATOM 4953 O O . ASP A 1 655 ? -46.375 10.204 -12.821 1.00 91.69 655 ASP A O 1
ATOM 4957 N N . HIS A 1 656 ? -44.579 10.926 -11.730 1.00 92.25 656 HIS A N 1
ATOM 4958 C CA . HIS A 1 656 ? -43.977 11.425 -12.961 1.00 92.25 656 HIS A CA 1
ATOM 4959 C C . HIS A 1 656 ? -43.645 10.279 -13.946 1.00 92.25 656 HIS A C 1
ATOM 4961 O O . HIS A 1 656 ? -42.861 9.373 -13.626 1.00 92.25 656 HIS A O 1
ATOM 4967 N N . PRO A 1 657 ? -44.096 10.342 -15.218 1.00 88.88 657 PRO A N 1
ATOM 4968 C CA . PRO A 1 657 ? -43.999 9.234 -16.179 1.00 88.88 657 PRO A CA 1
ATOM 4969 C C . PRO A 1 657 ? -42.572 8.888 -16.640 1.00 88.88 657 PRO A C 1
ATOM 4971 O O . PRO A 1 657 ? -42.388 7.991 -17.466 1.00 88.88 657 PRO A O 1
ATOM 4974 N N . PHE A 1 658 ? -41.543 9.600 -16.166 1.00 91.44 658 PHE A N 1
ATOM 4975 C CA . PHE A 1 658 ? -40.144 9.210 -16.385 1.00 91.44 658 PHE A CA 1
ATOM 4976 C C . PHE A 1 658 ? -39.670 8.173 -15.357 1.00 91.44 658 PHE A C 1
ATOM 4978 O O . PHE A 1 658 ? -38.692 7.475 -15.630 1.00 91.44 658 PHE A O 1
ATOM 4985 N N . PHE A 1 659 ? -40.317 8.061 -14.194 1.00 93.12 659 PHE A N 1
ATOM 4986 C CA . PHE A 1 659 ? -39.892 7.145 -13.135 1.00 93.12 659 PHE A CA 1
ATOM 4987 C C . PHE A 1 659 ? -40.470 5.745 -13.314 1.00 93.12 659 PHE A C 1
ATOM 4989 O O . PHE A 1 659 ? -39.771 4.773 -13.049 1.00 93.12 659 PHE A O 1
ATOM 4996 N N . GLY A 1 660 ? -41.658 5.607 -13.891 1.00 90.00 660 GLY A N 1
ATOM 4997 C CA . GLY A 1 660 ? -42.218 4.314 -14.271 1.00 90.00 660 GLY A CA 1
ATOM 4998 C C . GLY A 1 660 ? -43.702 4.426 -14.608 1.00 90.00 660 GLY A C 1
ATOM 4999 O O . GLY A 1 660 ? -44.225 5.536 -14.697 1.00 90.00 660 GLY A O 1
ATOM 5000 N N . PRO A 1 661 ? -44.391 3.296 -14.821 1.00 90.69 661 PRO A N 1
ATOM 5001 C CA . PRO A 1 661 ? -45.831 3.250 -14.623 1.00 90.69 661 PRO A CA 1
ATOM 5002 C C . PRO A 1 661 ? -46.158 3.327 -13.122 1.00 90.69 661 PRO A C 1
ATOM 5004 O O . PRO A 1 661 ? -45.438 2.743 -12.318 1.00 90.69 661 PRO A O 1
ATOM 5007 N N . ASP A 1 662 ? -47.266 3.974 -12.775 1.00 91.56 662 ASP A N 1
ATOM 5008 C CA . ASP A 1 662 ? -48.112 3.576 -11.645 1.00 91.56 662 ASP A CA 1
ATOM 5009 C C . ASP A 1 662 ? -49.035 2.453 -12.167 1.00 91.56 662 ASP A C 1
ATOM 5011 O O . ASP A 1 662 ? -49.865 2.670 -13.067 1.00 91.56 662 ASP A O 1
ATOM 5015 N N . ALA A 1 663 ? -48.817 1.213 -11.717 1.00 92.62 663 ALA A N 1
ATOM 5016 C CA . ALA A 1 663 ? -49.552 0.044 -12.203 1.00 92.62 663 ALA A CA 1
ATOM 5017 C C . ALA A 1 663 ? -50.732 -0.375 -11.313 1.00 92.62 663 ALA A C 1
ATOM 5019 O O . ALA A 1 663 ? -51.627 -1.078 -11.809 1.00 92.62 663 ALA A O 1
ATOM 5020 N N . ASP A 1 664 ? -50.754 0.017 -10.037 1.00 90.75 664 ASP A N 1
ATOM 5021 C CA . ASP A 1 664 ? -51.837 -0.305 -9.098 1.00 90.75 664 ASP A CA 1
ATOM 5022 C C . ASP A 1 664 ? -52.814 0.860 -8.830 1.00 90.75 664 ASP A C 1
ATOM 5024 O O . ASP A 1 664 ? -53.919 0.625 -8.318 1.00 90.75 664 ASP A O 1
ATOM 5028 N N . ALA A 1 665 ? -52.503 2.036 -9.379 1.00 91.62 665 ALA A N 1
ATOM 5029 C CA . ALA A 1 665 ? -53.248 3.289 -9.347 1.00 91.62 665 ALA A CA 1
ATOM 5030 C C . ALA A 1 665 ? -53.338 3.923 -7.948 1.00 91.62 665 ALA A C 1
ATOM 5032 O O . ALA A 1 665 ? -54.401 4.454 -7.588 1.00 91.62 665 ALA A O 1
ATOM 5033 N N . ASP A 1 666 ? -52.264 3.841 -7.156 1.00 89.62 666 ASP A N 1
ATOM 5034 C CA . ASP A 1 666 ? -52.163 4.494 -5.846 1.00 89.62 666 ASP A CA 1
ATOM 5035 C C . ASP A 1 666 ? -51.714 5.969 -5.908 1.00 89.62 666 ASP A C 1
ATOM 5037 O O . ASP A 1 666 ? -51.967 6.713 -4.953 1.00 89.62 666 ASP A O 1
ATOM 5041 N N . GLY A 1 667 ? -51.196 6.425 -7.056 1.00 90.75 667 GLY A N 1
ATOM 5042 C CA . GLY A 1 667 ? -50.666 7.774 -7.272 1.00 90.75 667 GLY A CA 1
ATOM 5043 C C . GLY A 1 667 ? -49.147 7.890 -7.114 1.00 90.75 667 GLY A C 1
ATOM 5044 O O . GLY A 1 667 ? -48.652 9.008 -6.977 1.00 90.75 667 GLY A O 1
ATOM 5045 N N . VAL A 1 668 ? -48.419 6.772 -7.103 1.00 93.88 668 VAL A N 1
ATOM 5046 C CA . VAL A 1 668 ? -46.956 6.700 -7.023 1.00 93.88 668 VAL A CA 1
ATOM 5047 C C . VAL A 1 668 ? -46.436 5.750 -8.107 1.00 93.88 668 VAL A C 1
ATOM 5049 O O . VAL A 1 668 ? -46.918 4.635 -8.277 1.00 93.88 668 VAL A O 1
ATOM 5052 N N . ALA A 1 669 ? -45.411 6.160 -8.851 1.00 93.69 669 ALA A N 1
ATOM 5053 C CA . ALA A 1 669 ? -44.780 5.309 -9.852 1.00 93.69 669 ALA A CA 1
ATOM 5054 C C . ALA A 1 669 ? -44.074 4.111 -9.187 1.00 93.69 669 ALA A C 1
ATOM 5056 O O . ALA A 1 669 ? -43.229 4.309 -8.313 1.00 93.69 669 ALA A O 1
ATOM 5057 N N . ASP A 1 670 ? -44.307 2.886 -9.680 1.00 91.81 670 ASP A N 1
ATOM 5058 C CA . ASP A 1 670 ? -43.876 1.598 -9.090 1.00 91.81 670 ASP A CA 1
ATOM 5059 C C . ASP A 1 670 ? -42.372 1.505 -8.723 1.00 91.81 670 ASP A C 1
ATOM 5061 O O . ASP A 1 670 ? -41.957 0.641 -7.947 1.00 91.81 670 ASP A O 1
ATOM 5065 N N . ARG A 1 671 ? -41.518 2.340 -9.334 1.00 94.12 671 ARG A N 1
ATOM 5066 C CA . ARG A 1 671 ? -40.065 2.396 -9.079 1.00 94.12 671 ARG A CA 1
ATOM 5067 C C . ARG A 1 671 ? -39.669 3.291 -7.908 1.00 94.12 671 ARG A C 1
ATOM 5069 O O . ARG A 1 671 ? -38.518 3.207 -7.482 1.00 94.12 671 ARG A O 1
ATOM 5076 N N . ILE A 1 672 ? -40.568 4.119 -7.381 1.00 96.62 672 ILE A N 1
ATOM 5077 C CA . ILE A 1 672 ? -40.373 4.845 -6.122 1.00 96.62 672 ILE A CA 1
ATOM 5078 C C . ILE A 1 672 ? -40.731 3.881 -4.989 1.00 96.62 672 ILE A C 1
ATOM 5080 O O . ILE A 1 672 ? -41.853 3.826 -4.500 1.00 96.62 672 ILE A O 1
ATOM 5084 N N . VAL A 1 673 ? -39.754 3.060 -4.602 1.00 95.88 673 VAL A N 1
ATOM 5085 C CA . VAL A 1 673 ? -39.949 1.953 -3.648 1.00 95.88 673 VAL A CA 1
ATOM 5086 C C . VAL A 1 673 ? -40.049 2.418 -2.195 1.00 95.88 673 VAL A C 1
ATOM 5088 O O . VAL A 1 673 ? -40.437 1.640 -1.325 1.00 95.88 673 VAL A O 1
ATOM 5091 N N . TYR A 1 674 ? -39.690 3.674 -1.926 1.00 97.25 674 TYR A N 1
ATOM 5092 C CA . TYR A 1 674 ? -39.928 4.344 -0.654 1.00 97.25 674 TYR A CA 1
ATOM 5093 C C . TYR A 1 674 ? -39.985 5.862 -0.842 1.00 97.25 674 TYR A C 1
ATOM 5095 O O . TYR A 1 674 ? -39.229 6.422 -1.640 1.00 97.25 674 TYR A O 1
ATOM 5103 N N . GLN A 1 675 ? -40.827 6.525 -0.053 1.00 97.44 675 GLN A N 1
ATOM 5104 C CA . GLN A 1 675 ? -40.844 7.977 0.073 1.00 97.44 675 GLN A CA 1
ATOM 5105 C C . GLN A 1 675 ? -41.126 8.421 1.516 1.00 97.44 675 GLN A C 1
ATOM 5107 O O . GLN A 1 675 ? -41.831 7.723 2.252 1.00 97.44 675 GLN A O 1
ATOM 5112 N N . TYR A 1 676 ? -40.557 9.558 1.923 1.00 97.69 676 TYR A N 1
ATOM 5113 C CA . TYR A 1 676 ? -40.847 10.217 3.203 1.00 97.69 676 TYR A CA 1
ATOM 5114 C C . TYR A 1 676 ? -40.433 11.695 3.181 1.00 97.69 676 TYR A C 1
ATOM 5116 O O . TYR A 1 676 ? -39.374 12.032 2.642 1.00 97.69 676 TYR A O 1
ATOM 5124 N N . ASP A 1 677 ? -41.225 12.558 3.815 1.00 97.38 677 ASP A N 1
ATOM 5125 C CA . ASP A 1 677 ? -40.898 13.967 4.033 1.00 97.38 677 ASP A CA 1
ATOM 5126 C C . ASP A 1 677 ? -40.382 14.180 5.463 1.00 97.38 677 ASP A C 1
ATOM 5128 O O . ASP A 1 677 ? -41.104 13.988 6.441 1.00 97.38 677 ASP A O 1
ATOM 5132 N N . PHE A 1 678 ? -39.114 14.577 5.599 1.00 96.00 678 PHE A N 1
ATOM 5133 C CA . PHE A 1 678 ? -38.489 14.888 6.889 1.00 96.00 678 PHE A CA 1
ATOM 5134 C C . PHE A 1 678 ? -38.740 16.327 7.360 1.00 96.00 678 PHE A C 1
ATOM 5136 O O . PHE A 1 678 ? -38.583 16.596 8.553 1.00 96.00 678 PHE A O 1
ATOM 5143 N N . VAL A 1 679 ? -39.148 17.229 6.466 1.00 94.19 679 VAL A N 1
ATOM 5144 C CA . VAL A 1 679 ? -39.549 18.612 6.755 1.00 94.19 679 VAL A CA 1
ATOM 5145 C C . VAL A 1 679 ? -40.897 18.618 7.478 1.00 94.19 679 VAL A C 1
ATOM 5147 O O . VAL A 1 679 ? -40.960 19.039 8.637 1.00 94.19 679 VAL A O 1
ATOM 5150 N N . ASP A 1 680 ? -41.943 18.074 6.849 1.00 93.12 680 ASP A N 1
ATOM 5151 C CA . ASP A 1 680 ? -43.307 18.035 7.409 1.00 93.12 680 ASP A CA 1
ATOM 5152 C C . ASP A 1 680 ? -43.605 16.763 8.236 1.00 93.12 680 ASP A C 1
ATOM 5154 O O . ASP A 1 680 ? -44.546 16.735 9.039 1.00 93.12 680 ASP A O 1
ATOM 5158 N N . LYS A 1 681 ? -42.723 15.755 8.167 1.00 93.69 681 LYS A N 1
ATOM 5159 C CA . LYS A 1 681 ? -42.728 14.515 8.978 1.00 93.69 681 LYS A CA 1
ATOM 5160 C C . LYS A 1 681 ? -43.906 13.588 8.688 1.00 93.69 681 LYS A C 1
ATOM 5162 O O . LYS A 1 681 ? -44.460 12.955 9.598 1.00 93.69 681 LYS A O 1
ATOM 5167 N N . ASP A 1 682 ? -44.233 13.445 7.408 1.00 93.81 682 ASP A N 1
ATOM 5168 C CA . ASP A 1 682 ? -45.199 12.475 6.900 1.00 93.81 682 ASP A CA 1
ATOM 5169 C C . ASP A 1 682 ? -44.676 11.681 5.682 1.00 93.81 682 ASP A C 1
ATOM 5171 O O . ASP A 1 682 ? -43.475 11.616 5.432 1.00 93.81 682 ASP A O 1
ATOM 5175 N N . ALA A 1 683 ? -45.563 10.941 5.016 1.00 92.12 683 ALA A N 1
ATOM 5176 C CA . ALA A 1 683 ? -45.208 9.985 3.968 1.00 92.12 683 ALA A CA 1
ATOM 5177 C C . ALA A 1 683 ? -45.312 10.550 2.536 1.00 92.12 683 ALA A C 1
ATOM 5179 O O . ALA A 1 683 ? -45.209 9.766 1.596 1.00 92.12 683 ALA A O 1
ATOM 5180 N N . ASP A 1 684 ? -45.555 11.853 2.367 1.00 93.38 684 ASP A N 1
ATOM 5181 C CA . ASP A 1 684 ? -45.751 12.509 1.069 1.00 93.38 684 ASP A CA 1
ATOM 5182 C C . ASP A 1 684 ? -44.512 13.335 0.686 1.00 93.38 684 ASP A C 1
ATOM 5184 O O . ASP A 1 684 ? -44.407 14.516 0.995 1.00 93.38 684 ASP A O 1
ATOM 5188 N N . ALA A 1 685 ? -43.548 12.715 -0.002 1.00 95.38 685 ALA A N 1
ATOM 5189 C CA . ALA A 1 685 ? -42.326 13.389 -0.452 1.00 95.38 685 ALA A CA 1
ATOM 5190 C C . ALA A 1 685 ? -42.508 14.142 -1.786 1.00 95.38 685 ALA A C 1
ATOM 5192 O O . ALA A 1 685 ? -41.547 14.267 -2.554 1.00 95.38 685 ALA A O 1
ATOM 5193 N N . SER A 1 686 ? -43.724 14.609 -2.089 1.00 93.69 686 SER A N 1
ATOM 5194 C CA . SER A 1 686 ? -44.029 15.351 -3.316 1.00 93.69 686 SER A CA 1
ATOM 5195 C C . SER A 1 686 ? -43.162 16.606 -3.462 1.00 93.69 686 SER A C 1
ATOM 5197 O O . SER A 1 686 ? -42.951 17.362 -2.512 1.00 93.69 686 SER A O 1
ATOM 5199 N N . ASP A 1 687 ? -42.672 16.850 -4.675 1.00 92.56 687 ASP A N 1
ATOM 5200 C CA . ASP A 1 687 ? -41.911 18.055 -5.023 1.00 92.56 687 ASP A CA 1
ATOM 5201 C C . ASP A 1 687 ? -42.846 19.245 -5.292 1.00 92.56 687 ASP A C 1
ATOM 5203 O O . ASP A 1 687 ? -43.767 19.136 -6.106 1.00 92.56 687 ASP A O 1
ATOM 5207 N N . GLY A 1 688 ? -42.608 20.382 -4.633 1.00 86.88 688 GLY A N 1
ATOM 5208 C CA . GLY A 1 688 ? -43.294 21.651 -4.900 1.00 86.88 688 GLY A CA 1
ATOM 5209 C C . GLY A 1 688 ? -42.390 22.747 -5.480 1.00 86.88 688 GLY A C 1
ATOM 5210 O O . GLY A 1 688 ? -42.911 23.761 -5.953 1.00 86.88 688 GLY A O 1
ATOM 5211 N N . ASP A 1 689 ? -41.068 22.535 -5.510 1.00 89.88 689 ASP A N 1
ATOM 5212 C CA . ASP A 1 689 ? -40.078 23.427 -6.137 1.00 89.88 689 ASP A CA 1
ATOM 5213 C C . ASP A 1 689 ? -39.710 22.960 -7.560 1.00 89.88 689 ASP A C 1
ATOM 5215 O O . ASP A 1 689 ? -39.711 23.750 -8.511 1.00 89.88 689 ASP A O 1
ATOM 5219 N N . GLY A 1 690 ? -39.468 21.657 -7.728 1.00 90.31 690 GLY A N 1
ATOM 5220 C CA . GLY A 1 690 ? -39.150 21.001 -8.999 1.00 90.31 690 GLY A CA 1
ATOM 5221 C C . GLY A 1 690 ? -37.687 20.597 -9.169 1.00 90.31 690 GLY A C 1
ATOM 5222 O O . GLY A 1 690 ? -37.363 19.872 -10.120 1.00 90.31 690 GLY A O 1
ATOM 5223 N N . HIS A 1 691 ? -36.794 21.045 -8.286 1.00 91.25 691 HIS A N 1
ATOM 5224 C CA . HIS A 1 691 ? -35.377 20.700 -8.331 1.00 91.25 691 HIS A CA 1
ATOM 5225 C C . HIS A 1 691 ? -35.127 19.204 -8.094 1.00 91.25 691 HIS A C 1
ATOM 5227 O O . HIS A 1 691 ? -34.451 18.563 -8.905 1.00 91.25 691 HIS A O 1
ATOM 5233 N N . GLY A 1 692 ? -35.723 18.611 -7.058 1.00 93.81 692 GLY A N 1
ATOM 5234 C CA . GLY A 1 692 ? -35.560 17.191 -6.744 1.00 93.81 692 GLY A CA 1
ATOM 5235 C C . GLY A 1 692 ? -36.101 16.256 -7.833 1.00 93.81 692 GLY A C 1
ATOM 5236 O O . GLY A 1 692 ? -35.447 15.271 -8.185 1.00 93.81 692 GLY A O 1
ATOM 5237 N N . THR A 1 693 ? -37.208 16.617 -8.488 1.00 94.88 693 THR A N 1
ATOM 5238 C CA . THR A 1 693 ? -37.735 15.931 -9.685 1.00 94.88 693 THR A CA 1
ATOM 5239 C C . THR A 1 693 ? -36.742 15.977 -10.846 1.00 94.88 693 THR A C 1
ATOM 5241 O O . THR A 1 693 ? -36.512 14.970 -11.529 1.00 94.88 693 THR A O 1
ATOM 5244 N N . ASN A 1 694 ? -36.102 17.130 -11.062 1.00 92.31 694 ASN A N 1
ATOM 5245 C CA . ASN A 1 694 ? -35.079 17.290 -12.088 1.00 92.31 694 ASN A CA 1
ATOM 5246 C C . ASN A 1 694 ? -33.867 16.388 -11.806 1.00 92.31 694 ASN A C 1
ATOM 5248 O O . ASN A 1 694 ? -33.479 15.588 -12.665 1.00 92.31 694 ASN A O 1
ATOM 5252 N N . VAL A 1 695 ? -33.342 16.446 -10.581 1.00 93.94 695 VAL A N 1
ATOM 5253 C CA . VAL A 1 695 ? -32.233 15.619 -10.081 1.00 93.94 695 VAL A CA 1
ATOM 5254 C C . VAL A 1 695 ? -32.548 14.127 -10.231 1.00 93.94 695 VAL A C 1
ATOM 5256 O O . VAL A 1 695 ? -31.772 13.383 -10.837 1.00 93.94 695 VAL A O 1
ATOM 5259 N N . ALA A 1 696 ? -33.726 13.687 -9.790 1.00 95.38 696 ALA A N 1
ATOM 5260 C CA . ALA A 1 696 ? -34.169 12.303 -9.914 1.00 95.38 696 ALA A CA 1
ATOM 5261 C C . ALA A 1 696 ? -34.280 11.832 -11.365 1.00 95.38 696 ALA A C 1
ATOM 5263 O O . ALA A 1 696 ? -33.943 10.686 -11.676 1.00 95.38 696 ALA A O 1
ATOM 5264 N N . SER A 1 697 ? -34.687 12.706 -12.288 1.00 93.31 697 SER A N 1
ATOM 5265 C CA . SER A 1 697 ? -34.728 12.362 -13.711 1.00 93.31 697 SER A CA 1
ATOM 5266 C C . SER A 1 697 ? -33.330 12.123 -14.297 1.00 93.31 697 SER A C 1
ATOM 5268 O O . SER A 1 697 ? -33.154 11.183 -15.076 1.00 93.31 697 SER A O 1
ATOM 5270 N N . ILE A 1 698 ? -32.321 12.890 -13.868 1.00 92.25 698 ILE A N 1
ATOM 5271 C CA . ILE A 1 698 ? -30.920 12.712 -14.280 1.00 92.25 698 ILE A CA 1
ATOM 5272 C C . ILE A 1 698 ? -30.380 11.373 -13.766 1.00 92.25 698 ILE A C 1
ATOM 5274 O O . ILE A 1 698 ? -29.640 10.701 -14.485 1.00 92.25 698 ILE A O 1
ATOM 5278 N N . VAL A 1 699 ? -30.788 10.938 -12.570 1.00 94.38 699 VAL A N 1
ATOM 5279 C CA . VAL A 1 699 ? -30.425 9.624 -12.015 1.00 94.38 699 VAL A CA 1
ATOM 5280 C C . VAL A 1 699 ? -31.152 8.484 -12.736 1.00 94.38 699 VAL A C 1
ATOM 5282 O O . VAL A 1 699 ? -30.499 7.583 -13.258 1.00 94.38 699 VAL A O 1
ATOM 5285 N N . ALA A 1 700 ? -32.487 8.506 -12.789 1.00 95.19 700 ALA A N 1
ATOM 5286 C CA . ALA A 1 700 ? -33.297 7.289 -12.926 1.00 95.19 700 ALA A CA 1
ATOM 5287 C C . ALA A 1 700 ? -34.321 7.279 -14.082 1.00 95.19 700 ALA A C 1
ATOM 5289 O O . ALA A 1 700 ? -35.060 6.299 -14.231 1.00 95.19 700 ALA A O 1
ATOM 5290 N N . SER A 1 701 ? -34.398 8.330 -14.907 1.00 92.81 701 SER A N 1
ATOM 5291 C CA . SER A 1 701 ? -35.422 8.452 -15.959 1.00 92.81 701 SER A CA 1
ATOM 5292 C C . SER A 1 701 ? -35.374 7.342 -17.021 1.00 92.81 701 SER A C 1
ATOM 5294 O O . SER A 1 701 ? -34.353 7.135 -17.680 1.00 92.81 701 SER A O 1
ATOM 5296 N N . GLN A 1 702 ? -36.527 6.717 -17.274 1.00 91.12 702 GLN A N 1
ATOM 5297 C CA . GLN A 1 702 ? -36.781 5.767 -18.367 1.00 91.12 702 GLN A CA 1
ATOM 5298 C C . GLN A 1 702 ? -37.174 6.427 -19.695 1.00 91.12 702 GLN A C 1
ATOM 5300 O O . GLN A 1 702 ? -37.434 5.735 -20.683 1.00 91.12 702 GLN A O 1
ATOM 5305 N N . ASN A 1 703 ? -37.214 7.759 -19.768 1.00 88.81 703 ASN A N 1
ATOM 5306 C CA . ASN A 1 703 ? -37.533 8.442 -21.014 1.00 88.81 703 ASN A CA 1
ATOM 5307 C C . ASN A 1 703 ? -36.457 8.158 -22.081 1.00 88.81 703 ASN A C 1
ATOM 5309 O O . ASN A 1 703 ? -35.273 8.401 -21.866 1.00 88.81 703 ASN A O 1
ATOM 5313 N N . ALA A 1 704 ? -36.862 7.703 -23.270 1.00 83.00 704 ALA A N 1
ATOM 5314 C CA . ALA A 1 704 ? -35.940 7.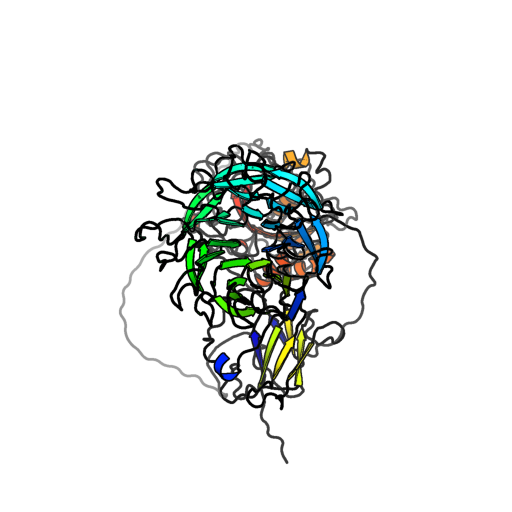343 -24.357 1.00 83.00 704 ALA A CA 1
ATOM 5315 C C . ALA A 1 704 ? -35.180 8.531 -24.998 1.00 83.00 704 ALA A C 1
ATOM 5317 O O . ALA A 1 704 ? -34.297 8.316 -25.824 1.00 83.00 704 ALA A O 1
ATOM 5318 N N . THR A 1 705 ? -35.545 9.776 -24.670 1.00 80.25 705 THR A N 1
ATOM 5319 C CA . THR A 1 705 ? -34.851 11.016 -25.086 1.00 80.25 705 THR A CA 1
ATOM 5320 C C . THR A 1 705 ? -34.075 11.652 -23.927 1.00 80.25 705 THR A C 1
ATOM 5322 O O . THR A 1 705 ? -33.024 12.256 -24.136 1.00 80.25 705 THR A O 1
ATOM 5325 N N . TYR A 1 706 ? -34.583 11.497 -22.705 1.00 81.31 706 TYR A N 1
ATOM 5326 C CA . TYR A 1 706 ? -34.018 12.038 -21.467 1.00 81.31 706 TYR A CA 1
ATOM 5327 C C . TYR A 1 706 ? -33.648 10.887 -20.526 1.00 81.31 706 TYR A C 1
ATOM 5329 O O . TYR A 1 706 ? -34.188 10.777 -19.432 1.00 81.31 706 TYR A O 1
ATOM 5337 N N . THR A 1 707 ? -32.807 9.960 -20.992 1.00 87.38 707 THR A N 1
ATOM 5338 C CA . THR A 1 707 ? -32.496 8.720 -20.263 1.00 87.38 707 THR A CA 1
ATOM 5339 C C . THR A 1 707 ? -31.510 8.992 -19.130 1.00 87.38 707 THR A C 1
ATOM 5341 O O . THR A 1 707 ? -30.341 9.293 -19.397 1.00 87.38 707 THR A O 1
ATOM 5344 N N . GLY A 1 708 ? -31.970 8.840 -17.884 1.00 90.25 708 GLY A N 1
ATOM 5345 C CA . GLY A 1 708 ? -31.159 9.028 -16.677 1.00 90.25 708 GLY A CA 1
ATOM 5346 C C . GLY A 1 708 ? -29.984 8.053 -16.621 1.00 90.25 708 GLY A C 1
ATOM 5347 O O . GLY A 1 708 ? -29.946 7.093 -17.390 1.00 90.25 708 GLY A O 1
ATOM 5348 N N . MET A 1 709 ? -28.989 8.304 -15.771 1.00 91.00 709 MET A N 1
ATOM 5349 C CA . MET A 1 709 ? -27.730 7.545 -15.711 1.00 91.00 709 MET A CA 1
ATOM 5350 C C . MET A 1 709 ? -27.945 6.042 -15.477 1.00 91.00 709 MET A C 1
ATOM 5352 O O . MET A 1 709 ? -27.351 5.230 -16.191 1.00 91.00 709 MET A O 1
ATOM 5356 N N . ALA A 1 710 ? -28.857 5.690 -14.572 1.00 93.19 710 ALA A N 1
ATOM 5357 C CA . ALA A 1 710 ? -29.272 4.332 -14.244 1.00 93.19 710 ALA A CA 1
ATOM 5358 C C . ALA A 1 710 ? -30.797 4.173 -14.466 1.00 93.19 710 ALA A C 1
ATOM 5360 O O . ALA A 1 710 ? -31.583 4.209 -13.516 1.00 93.19 710 ALA A O 1
ATOM 5361 N N . PRO A 1 711 ? -31.266 4.012 -15.721 1.00 92.38 711 PRO A N 1
ATOM 5362 C CA . PRO A 1 711 ? -32.695 4.029 -16.054 1.00 92.38 711 PRO A CA 1
ATOM 5363 C C . PRO A 1 711 ? -33.466 2.785 -15.564 1.00 92.38 711 PRO A C 1
ATOM 5365 O O . PRO A 1 711 ? -34.680 2.696 -15.739 1.00 92.38 711 PRO A O 1
ATOM 5368 N N . GLY A 1 712 ? -32.785 1.814 -14.958 1.00 94.12 712 GLY A N 1
ATOM 5369 C CA . GLY A 1 712 ? -33.373 0.637 -14.329 1.00 94.12 712 GLY A CA 1
ATOM 5370 C C . GLY A 1 712 ? -33.415 0.672 -12.799 1.00 94.12 712 GLY A C 1
ATOM 5371 O O . GLY A 1 712 ? -34.034 -0.206 -12.209 1.00 94.12 712 GLY A O 1
ATOM 5372 N N . VAL A 1 713 ? -32.785 1.657 -12.148 1.00 96.88 713 VAL A N 1
ATOM 5373 C CA . VAL A 1 713 ? -32.633 1.686 -10.680 1.00 96.88 713 VAL A CA 1
ATOM 5374 C C . VAL A 1 713 ? -33.943 1.995 -9.951 1.00 96.88 713 VAL A C 1
ATOM 5376 O O . VAL A 1 713 ? -34.784 2.718 -10.480 1.00 96.88 713 VAL A O 1
ATOM 5379 N N . ASN A 1 714 ? -34.134 1.487 -8.740 1.00 98.12 714 ASN A N 1
ATOM 5380 C CA . ASN A 1 714 ? -35.223 1.932 -7.873 1.00 98.12 714 ASN A CA 1
ATOM 5381 C C . ASN A 1 714 ? -34.889 3.295 -7.245 1.00 98.12 714 ASN A C 1
ATOM 5383 O O . ASN A 1 714 ? -33.723 3.652 -7.061 1.00 98.12 714 ASN A O 1
ATOM 5387 N N . ILE A 1 715 ? -35.920 4.061 -6.917 1.00 98.44 715 ILE A N 1
ATOM 5388 C CA . ILE A 1 715 ? -35.828 5.425 -6.401 1.00 98.44 715 ILE A CA 1
ATOM 5389 C C . ILE A 1 715 ? -36.328 5.432 -4.960 1.00 98.44 715 ILE A C 1
ATOM 5391 O O . ILE A 1 715 ? -37.341 4.811 -4.639 1.00 98.44 715 ILE A O 1
ATOM 5395 N N . ILE A 1 716 ? -35.618 6.153 -4.102 1.00 98.50 716 ILE A N 1
ATOM 5396 C CA . ILE A 1 716 ? -36.028 6.447 -2.733 1.00 98.50 716 ILE A CA 1
ATOM 5397 C C . ILE A 1 716 ? -36.074 7.969 -2.593 1.00 98.50 716 ILE A C 1
ATOM 5399 O O . ILE A 1 716 ? -35.037 8.629 -2.678 1.00 98.50 716 ILE A O 1
ATOM 5403 N N . ALA A 1 717 ? -37.277 8.514 -2.417 1.00 98.00 717 ALA A N 1
ATOM 5404 C CA . ALA A 1 717 ? -37.538 9.951 -2.368 1.00 98.00 717 ALA A CA 1
ATOM 5405 C C . ALA A 1 717 ? -37.537 10.445 -0.914 1.00 98.00 717 ALA A C 1
ATOM 5407 O O . ALA A 1 717 ? -38.505 10.218 -0.188 1.00 98.00 717 ALA A O 1
ATOM 5408 N N . LEU A 1 718 ? -36.458 11.089 -0.461 1.00 98.25 718 LEU A N 1
ATOM 5409 C CA . LEU A 1 718 ? -36.384 11.654 0.889 1.00 98.25 718 LEU A CA 1
ATOM 5410 C C . LEU A 1 718 ? -36.403 13.183 0.789 1.00 98.25 718 LEU A C 1
ATOM 5412 O O . LEU A 1 718 ? -35.401 13.805 0.434 1.00 98.25 718 LEU A O 1
ATOM 5416 N N . LYS A 1 719 ? -37.544 13.803 1.092 1.00 97.62 719 LYS A N 1
ATOM 5417 C CA . LYS A 1 719 ? -37.662 15.264 1.081 1.00 97.62 719 LYS A CA 1
ATOM 5418 C C . LYS A 1 719 ? -37.014 15.832 2.345 1.00 97.62 719 LYS A C 1
ATOM 5420 O O . LYS A 1 719 ? -37.388 15.474 3.461 1.00 97.62 719 LYS A O 1
ATOM 5425 N N . VAL A 1 720 ? -35.983 16.656 2.156 1.00 97.56 720 VAL A N 1
ATOM 5426 C CA . VAL A 1 720 ? -35.187 17.287 3.233 1.00 97.56 720 VAL A CA 1
ATOM 5427 C C . VAL A 1 720 ? -35.054 18.803 3.063 1.00 97.56 720 VAL A C 1
ATOM 5429 O O . VAL A 1 720 ? -34.615 19.480 3.994 1.00 97.56 720 VAL A O 1
ATOM 5432 N N . LEU A 1 721 ? -35.436 19.322 1.891 1.00 95.44 721 LEU A N 1
ATOM 5433 C CA . LEU A 1 721 ? -35.541 20.747 1.587 1.00 95.44 721 LEU A CA 1
ATOM 5434 C C . LEU A 1 721 ? -37.018 21.169 1.560 1.00 95.44 721 LEU A C 1
ATOM 5436 O O . LEU A 1 721 ? -37.869 20.391 1.126 1.00 95.44 721 LEU A O 1
ATOM 5440 N N . ASP A 1 722 ? -37.314 22.390 2.007 1.00 91.75 722 ASP A N 1
ATOM 5441 C CA . ASP A 1 722 ? -38.659 22.978 1.899 1.00 91.75 722 ASP A CA 1
ATOM 5442 C C . ASP A 1 722 ? -38.975 23.492 0.475 1.00 91.75 722 ASP A C 1
ATOM 5444 O O . ASP A 1 722 ? -38.132 23.448 -0.423 1.00 91.75 722 ASP A O 1
ATOM 5448 N N . GLU A 1 723 ? -40.196 24.000 0.268 1.00 88.75 723 GLU A N 1
ATOM 5449 C CA . GLU A 1 723 ? -40.669 24.517 -1.034 1.00 88.75 723 GLU A CA 1
ATOM 5450 C C . GLU A 1 723 ? -39.983 25.821 -1.483 1.00 88.75 723 GLU A C 1
ATOM 5452 O O . GLU A 1 723 ? -40.253 26.334 -2.570 1.00 88.75 723 GLU A O 1
ATOM 5457 N N . GLU A 1 724 ? -39.110 26.387 -0.649 1.00 86.00 724 GLU A N 1
ATOM 5458 C CA . GLU A 1 724 ? -38.232 27.504 -0.989 1.00 86.00 724 GLU A CA 1
ATOM 5459 C C . GLU A 1 724 ? -36.756 27.062 -1.142 1.00 86.00 724 GLU A C 1
ATOM 5461 O O . GLU A 1 724 ? -35.864 27.902 -1.315 1.00 86.00 724 GLU A O 1
ATOM 5466 N N . GLY A 1 725 ? -36.484 25.751 -1.099 1.00 83.38 725 GLY A N 1
ATOM 5467 C CA . GLY A 1 725 ? -35.157 25.155 -1.253 1.00 83.38 725 GLY A CA 1
ATOM 5468 C C . GLY A 1 725 ? -34.233 25.349 -0.044 1.00 83.38 725 GLY A C 1
ATOM 5469 O O . GLY A 1 725 ? -33.006 25.285 -0.192 1.00 83.38 725 GLY A O 1
ATOM 5470 N N . ASN A 1 726 ? -34.772 25.629 1.148 1.00 85.62 726 ASN A N 1
ATOM 5471 C CA . ASN A 1 726 ? -33.976 25.759 2.370 1.00 85.62 726 ASN A CA 1
ATOM 5472 C C . ASN A 1 726 ? -33.675 24.388 2.983 1.00 85.62 726 ASN A C 1
ATOM 5474 O O . ASN A 1 726 ? -34.528 23.508 3.032 1.00 85.62 726 ASN A O 1
ATOM 5478 N N . CYS A 1 727 ? -32.462 24.239 3.516 1.00 84.88 727 CYS A N 1
ATOM 5479 C CA . CYS A 1 727 ? -31.987 23.017 4.158 1.00 84.88 727 CYS A CA 1
ATOM 5480 C C . CYS A 1 727 ? -31.906 23.186 5.681 1.00 84.88 727 CYS A C 1
ATOM 5482 O O . CYS A 1 727 ? -31.160 24.044 6.164 1.00 84.88 727 CYS A O 1
ATOM 5484 N N . ASP A 1 728 ? -32.603 22.331 6.434 1.00 89.44 728 ASP A N 1
ATOM 5485 C CA . ASP A 1 728 ? -32.274 22.061 7.837 1.00 89.44 728 ASP A CA 1
ATOM 5486 C C . ASP A 1 728 ? -31.459 20.764 7.903 1.00 89.44 728 ASP A C 1
ATOM 5488 O O . ASP A 1 728 ? -31.947 19.680 7.573 1.00 89.44 728 ASP A O 1
ATOM 5492 N N . PHE A 1 729 ? -30.204 20.867 8.342 1.00 89.94 729 PHE A N 1
ATOM 5493 C CA . PHE A 1 729 ? -29.308 19.715 8.430 1.00 89.94 729 PHE A CA 1
ATOM 5494 C C . PHE A 1 729 ? -29.796 18.627 9.397 1.00 89.94 729 PHE A C 1
ATOM 5496 O O . PHE A 1 729 ? -29.394 17.484 9.227 1.00 89.94 729 PHE A O 1
ATOM 5503 N N . SER A 1 730 ? -30.703 18.922 10.336 1.00 86.12 730 SER A N 1
ATOM 5504 C CA . SER A 1 730 ? -31.323 17.885 11.176 1.00 86.12 730 SER A CA 1
ATOM 5505 C C . SER A 1 730 ? -32.299 16.984 10.405 1.00 86.12 730 SER A C 1
ATOM 5507 O O . SER A 1 730 ? -32.430 15.804 10.727 1.00 86.12 730 SER A O 1
ATOM 5509 N N . ASN A 1 731 ? -32.924 17.486 9.334 1.00 91.56 731 ASN A N 1
ATOM 5510 C CA . ASN A 1 731 ? -33.727 16.660 8.427 1.00 91.56 731 ASN A CA 1
ATOM 5511 C C . ASN A 1 731 ? -32.824 15.788 7.540 1.00 91.56 731 ASN A C 1
ATOM 5513 O O . ASN A 1 731 ? -33.151 14.633 7.277 1.00 91.56 731 ASN A O 1
ATOM 5517 N N . VAL A 1 732 ? -31.663 16.314 7.130 1.00 94.88 732 VAL A N 1
ATOM 5518 C CA . VAL A 1 732 ? -30.623 15.547 6.421 1.00 94.88 732 VAL A CA 1
ATOM 5519 C C . VAL A 1 732 ? -30.046 14.448 7.325 1.00 94.88 732 VAL A C 1
ATOM 5521 O O . VAL A 1 732 ? -29.918 13.312 6.884 1.00 94.88 732 VAL A O 1
ATOM 5524 N N . GLU A 1 733 ? -29.773 14.749 8.597 1.00 90.06 733 GLU A N 1
ATOM 5525 C CA . GLU A 1 733 ? -29.331 13.803 9.635 1.00 90.06 733 GLU A CA 1
ATOM 5526 C C . GLU A 1 733 ? -30.338 12.649 9.809 1.00 90.06 733 GLU A C 1
ATOM 5528 O O . GLU A 1 733 ? -29.984 11.475 9.661 1.00 90.06 733 GLU A O 1
ATOM 5533 N N . ASP A 1 734 ? -31.621 12.961 10.027 1.00 84.25 734 ASP A N 1
ATOM 5534 C CA . ASP A 1 734 ? -32.687 11.956 10.151 1.00 84.25 734 ASP A CA 1
ATOM 5535 C C . ASP A 1 734 ? -32.864 11.118 8.862 1.00 84.25 734 ASP A C 1
ATOM 5537 O O . ASP A 1 734 ? -33.091 9.901 8.942 1.00 84.25 734 ASP A O 1
ATOM 5541 N N . ALA A 1 735 ? -32.709 11.731 7.681 1.00 91.19 735 ALA A N 1
ATOM 5542 C CA . ALA A 1 735 ? -32.781 11.058 6.384 1.00 91.19 735 ALA A CA 1
ATOM 5543 C C . ALA A 1 735 ? -31.593 10.117 6.138 1.00 91.19 735 ALA A C 1
ATOM 5545 O O . ALA A 1 735 ? -31.798 8.959 5.774 1.00 91.19 735 ALA A O 1
ATOM 5546 N N . LEU A 1 736 ? -30.355 10.545 6.396 1.00 91.06 736 LEU A N 1
ATOM 5547 C CA . LEU A 1 736 ? -29.170 9.690 6.262 1.00 91.06 736 LEU A CA 1
ATOM 5548 C C . LEU A 1 736 ? -29.216 8.523 7.264 1.00 91.06 736 LEU A C 1
ATOM 5550 O O . LEU A 1 736 ? -28.967 7.376 6.885 1.00 91.06 736 LEU A O 1
ATOM 5554 N N . ARG A 1 737 ? -29.677 8.759 8.502 1.00 81.62 737 ARG A N 1
ATOM 5555 C CA . ARG A 1 737 ? -29.984 7.687 9.471 1.00 81.62 737 ARG A CA 1
ATOM 5556 C C . ARG A 1 737 ? -31.055 6.731 8.976 1.00 81.62 737 ARG A C 1
ATOM 5558 O O . ARG A 1 737 ? -31.035 5.549 9.327 1.00 81.62 737 ARG A O 1
ATOM 5565 N N . TRP A 1 738 ? -32.047 7.211 8.229 1.00 93.88 738 TRP A N 1
ATOM 5566 C CA . TRP A 1 738 ? -33.006 6.331 7.567 1.00 93.88 738 TRP A CA 1
ATOM 5567 C C . TRP A 1 738 ? -32.314 5.488 6.491 1.00 93.88 738 TRP A C 1
ATOM 5569 O O . TRP A 1 738 ? -32.491 4.270 6.513 1.00 93.88 738 TRP A O 1
ATOM 5579 N N . VAL A 1 739 ? -31.481 6.083 5.628 1.00 90.94 739 VAL A N 1
ATOM 5580 C CA . VAL A 1 739 ? -30.750 5.352 4.575 1.00 90.94 739 VAL A CA 1
ATOM 5581 C C . VAL A 1 739 ? -29.890 4.248 5.184 1.00 90.94 739 VAL A C 1
ATOM 5583 O O . VAL A 1 739 ? -30.031 3.101 4.778 1.00 90.94 739 VAL A O 1
ATOM 5586 N N . ILE A 1 740 ? -29.082 4.542 6.206 1.00 75.31 740 ILE A N 1
ATOM 5587 C CA . ILE A 1 740 ? -28.220 3.557 6.890 1.00 75.31 740 ILE A CA 1
ATOM 5588 C C . ILE A 1 740 ? -29.023 2.343 7.374 1.00 75.31 740 ILE A C 1
ATOM 5590 O O . ILE A 1 740 ? -28.658 1.200 7.109 1.00 75.31 740 ILE A O 1
ATOM 5594 N N . ARG A 1 741 ? -30.169 2.573 8.027 1.00 74.06 741 ARG A N 1
ATOM 5595 C CA . ARG A 1 741 ? -31.040 1.496 8.538 1.00 74.06 741 ARG A CA 1
ATOM 5596 C C . ARG A 1 741 ? -31.726 0.674 7.441 1.00 74.06 741 ARG A C 1
ATOM 5598 O O . ARG A 1 741 ? -32.256 -0.393 7.737 1.00 74.06 741 ARG A O 1
ATOM 5605 N N . ASN A 1 742 ? -31.754 1.168 6.205 1.00 78.19 742 ASN A N 1
ATOM 5606 C CA . ASN A 1 742 ? -32.539 0.608 5.105 1.00 78.19 742 ASN A CA 1
ATOM 5607 C C . ASN A 1 742 ? -31.700 0.246 3.865 1.00 78.19 742 ASN A C 1
ATOM 5609 O O . ASN A 1 742 ? -32.238 -0.349 2.930 1.00 78.19 742 ASN A O 1
ATOM 5613 N N . ALA A 1 743 ? -30.395 0.536 3.853 1.00 78.62 743 ALA A N 1
ATOM 5614 C CA . ALA A 1 743 ? -29.524 0.334 2.698 1.00 78.62 743 ALA A CA 1
ATOM 5615 C C . ALA A 1 743 ? -29.502 -1.126 2.236 1.00 78.62 743 ALA A C 1
ATOM 5617 O O . ALA A 1 743 ? -29.744 -1.402 1.063 1.00 78.62 743 ALA A O 1
ATOM 5618 N N . THR A 1 744 ? -29.342 -2.069 3.165 1.00 79.94 744 THR A N 1
ATOM 5619 C CA . THR A 1 744 ? -29.427 -3.507 2.872 1.00 79.94 744 THR A CA 1
ATOM 5620 C C . THR A 1 744 ? -30.824 -3.923 2.399 1.00 79.94 744 THR A C 1
ATOM 5622 O O . THR A 1 744 ? -30.940 -4.748 1.501 1.00 79.94 744 THR A O 1
ATOM 5625 N N . THR A 1 745 ? -31.888 -3.340 2.963 1.00 84.69 745 THR A N 1
ATOM 5626 C CA . THR A 1 745 ? -33.288 -3.706 2.675 1.00 84.69 745 THR A CA 1
ATOM 5627 C C . THR A 1 745 ? -33.717 -3.348 1.252 1.00 84.69 745 THR A C 1
ATOM 5629 O O . THR A 1 745 ? -34.387 -4.146 0.601 1.00 84.69 745 THR A O 1
ATOM 5632 N N . TYR A 1 746 ? -33.332 -2.166 0.761 1.00 82.88 746 TYR A N 1
ATOM 5633 C CA . TYR A 1 746 ? -33.685 -1.693 -0.587 1.00 82.88 746 TYR A CA 1
ATOM 5634 C C . TYR A 1 746 ? -32.527 -1.808 -1.594 1.00 82.88 746 TYR A C 1
ATOM 5636 O O . TYR A 1 746 ? -32.658 -1.346 -2.726 1.00 82.88 746 TYR A O 1
ATOM 5644 N N . HIS A 1 747 ? -31.398 -2.403 -1.194 1.00 91.56 747 HIS A N 1
ATOM 5645 C CA . HIS A 1 747 ? -30.139 -2.420 -1.949 1.00 91.56 747 HIS A CA 1
ATOM 5646 C C . HIS A 1 747 ? -29.696 -1.011 -2.391 1.00 91.56 747 HIS A C 1
ATOM 5648 O O . HIS A 1 747 ? -29.407 -0.769 -3.566 1.00 91.56 747 HIS A O 1
ATOM 5654 N N . ILE A 1 748 ? -29.683 -0.061 -1.453 1.00 95.12 748 ILE A N 1
ATOM 5655 C CA . ILE A 1 748 ? -29.252 1.317 -1.710 1.00 95.12 748 ILE A CA 1
ATOM 5656 C C . ILE A 1 748 ? -27.744 1.315 -1.957 1.00 95.12 748 ILE A C 1
ATOM 5658 O O . ILE A 1 748 ? -26.982 0.919 -1.083 1.00 95.12 748 ILE A O 1
ATOM 5662 N N . VAL A 1 749 ? -27.323 1.765 -3.139 1.00 95.38 749 VAL A N 1
ATOM 5663 C CA . VAL A 1 749 ? -25.900 1.827 -3.541 1.00 95.38 749 VAL A CA 1
ATOM 5664 C C . VAL A 1 749 ? -25.373 3.249 -3.674 1.00 95.38 749 VAL A C 1
ATOM 5666 O O . VAL A 1 749 ? -24.167 3.450 -3.792 1.00 95.38 749 VAL A O 1
ATOM 5669 N N . SER A 1 750 ? -26.254 4.252 -3.652 1.00 97.81 750 SER A N 1
ATOM 5670 C CA . SER A 1 750 ? -25.846 5.653 -3.656 1.00 97.81 750 SER A CA 1
ATOM 5671 C C . SER A 1 750 ? -26.853 6.558 -2.951 1.00 97.81 750 SER A C 1
ATOM 5673 O O . SER A 1 750 ? -28.060 6.296 -2.960 1.00 97.81 750 SER A O 1
ATOM 5675 N N . VAL A 1 751 ? -26.330 7.634 -2.364 1.00 98.56 751 VAL A N 1
ATOM 5676 C CA . VAL A 1 751 ? -27.075 8.780 -1.843 1.00 98.56 751 VAL A CA 1
ATOM 5677 C C . VAL A 1 751 ? -26.688 10.011 -2.653 1.00 98.56 751 VAL A C 1
ATOM 5679 O O . VAL A 1 751 ? -25.508 10.357 -2.725 1.00 98.56 751 VAL A O 1
ATOM 5682 N N . ASN A 1 752 ? -27.673 10.689 -3.235 1.00 97.69 752 ASN A N 1
ATOM 5683 C CA . ASN A 1 752 ? -27.478 11.913 -4.000 1.00 97.69 752 ASN A CA 1
ATOM 5684 C C . ASN A 1 752 ? -28.072 13.123 -3.266 1.00 97.69 752 ASN A C 1
ATOM 5686 O O . ASN A 1 752 ? -29.280 13.169 -3.032 1.00 97.69 752 ASN A O 1
ATOM 5690 N N . MET A 1 753 ? -27.232 14.122 -2.985 1.00 96.44 753 MET A N 1
ATOM 5691 C CA . MET A 1 753 ? -27.588 15.379 -2.317 1.00 96.44 753 MET A CA 1
ATOM 5692 C C . MET A 1 753 ? -27.232 16.583 -3.200 1.00 96.44 753 MET A C 1
ATOM 5694 O O . MET A 1 753 ? -26.082 17.028 -3.228 1.00 96.44 753 MET A O 1
ATOM 5698 N N . SER A 1 754 ? -28.204 17.167 -3.901 1.00 92.62 754 SER A N 1
ATOM 5699 C CA . SER A 1 754 ? -27.970 18.353 -4.744 1.00 92.62 754 SER A CA 1
ATOM 5700 C C . SER A 1 754 ? -28.129 19.658 -3.936 1.00 92.62 754 SER A C 1
ATOM 5702 O O . SER A 1 754 ? -28.723 20.636 -4.376 1.00 92.62 754 SER A O 1
ATOM 5704 N N . LEU A 1 755 ? -27.586 19.666 -2.712 1.00 92.75 755 LEU A N 1
ATOM 5705 C CA . LEU A 1 755 ? -27.718 20.728 -1.708 1.00 92.75 755 LEU A CA 1
ATOM 5706 C C . LEU A 1 755 ? -26.353 21.173 -1.161 1.00 92.75 755 LEU A C 1
ATOM 5708 O O . LEU A 1 755 ? -25.344 20.488 -1.326 1.00 92.75 755 LEU A O 1
ATOM 5712 N N . SER A 1 756 ? -26.314 22.346 -0.523 1.00 91.19 756 SER A N 1
ATOM 5713 C CA . SER A 1 756 ? -25.101 22.929 0.062 1.00 91.19 756 SER A CA 1
ATOM 5714 C C . SER A 1 756 ? -25.443 23.917 1.181 1.00 91.19 756 SER A C 1
ATOM 5716 O O . SER A 1 756 ? -26.444 24.630 1.102 1.00 91.19 756 SER A O 1
ATOM 5718 N N . ASP A 1 757 ? -24.573 24.031 2.186 1.00 92.25 757 ASP A N 1
ATOM 5719 C CA . ASP A 1 757 ? -24.656 25.024 3.267 1.00 92.25 757 ASP A CA 1
ATOM 5720 C C . ASP A 1 757 ? -24.350 26.478 2.841 1.00 92.25 757 ASP A C 1
ATOM 5722 O O . ASP A 1 757 ? -24.301 27.369 3.694 1.00 92.25 757 ASP A O 1
ATOM 5726 N N . ARG A 1 758 ? -24.138 26.721 1.536 1.00 88.44 758 ARG A N 1
ATOM 5727 C CA . ARG A 1 758 ? -23.791 28.020 0.917 1.00 88.44 758 ARG A CA 1
ATOM 5728 C C . ARG A 1 758 ? -22.543 28.682 1.526 1.00 88.44 758 ARG A C 1
ATOM 5730 O O . ARG A 1 758 ? -22.408 29.907 1.536 1.00 88.44 758 ARG A O 1
ATOM 5737 N N . LYS A 1 759 ? -21.611 27.879 2.052 1.00 93.75 759 LYS A N 1
ATOM 5738 C CA . LYS A 1 759 ? -20.286 28.321 2.527 1.00 93.75 759 LYS A CA 1
ATOM 5739 C C . LYS A 1 759 ? -19.182 27.822 1.597 1.00 93.75 759 LYS A C 1
ATOM 5741 O O . LYS A 1 759 ? -19.430 27.089 0.646 1.00 93.75 759 LYS A O 1
ATOM 5746 N N . ASN A 1 760 ? -17.949 28.246 1.869 1.00 95.25 760 ASN A N 1
ATOM 5747 C CA . ASN A 1 760 ? -16.772 27.889 1.083 1.00 95.25 760 ASN A CA 1
ATOM 5748 C C . ASN A 1 760 ? -15.666 27.370 1.999 1.00 95.25 760 ASN A C 1
ATOM 5750 O O . ASN A 1 760 ? -14.905 28.140 2.587 1.00 95.25 760 ASN A O 1
ATOM 5754 N N . HIS A 1 761 ? -15.615 26.054 2.137 1.00 95.81 761 HIS A N 1
ATOM 5755 C CA . HIS A 1 761 ? -14.681 25.340 2.992 1.00 95.81 761 HIS A CA 1
ATOM 5756 C C . HIS A 1 761 ? -13.429 24.988 2.189 1.00 95.81 761 HIS A C 1
ATOM 5758 O O . HIS A 1 761 ? -13.517 24.385 1.120 1.00 95.81 761 HIS A O 1
ATOM 5764 N N . ALA A 1 762 ? -12.261 25.394 2.688 1.00 93.25 762 ALA A N 1
ATOM 5765 C CA . ALA A 1 762 ? -10.966 25.161 2.038 1.00 93.25 762 ALA A CA 1
ATOM 5766 C C . ALA A 1 762 ? -10.227 23.915 2.572 1.00 93.25 762 ALA A C 1
ATOM 5768 O O . ALA A 1 762 ? -9.167 23.556 2.064 1.00 93.25 762 ALA A O 1
ATOM 5769 N N . THR A 1 763 ? -10.779 23.253 3.590 1.00 85.25 763 THR A N 1
ATOM 5770 C CA . THR A 1 763 ? -10.227 22.055 4.241 1.00 85.25 763 THR A CA 1
ATOM 5771 C C . THR A 1 763 ? -11.313 20.986 4.389 1.00 85.25 763 THR A C 1
ATOM 5773 O O . THR A 1 763 ? -12.481 21.364 4.521 1.00 85.25 763 THR A O 1
ATOM 5776 N N . PRO A 1 764 ? -10.964 19.683 4.407 1.00 80.06 764 PRO A N 1
ATOM 5777 C CA . PRO A 1 764 ? -11.924 18.636 4.738 1.00 80.06 764 PRO A CA 1
ATOM 5778 C C . PRO A 1 764 ? -12.411 18.821 6.176 1.00 80.06 764 PRO A C 1
ATOM 5780 O O . PRO A 1 764 ? -11.605 19.142 7.053 1.00 80.06 764 PRO A O 1
ATOM 5783 N N . GLN A 1 765 ? -13.705 18.638 6.428 1.00 79.25 765 GLN A N 1
ATOM 5784 C CA . GLN A 1 765 ? -14.274 18.704 7.778 1.00 79.25 765 GLN A CA 1
ATOM 5785 C C . GLN A 1 765 ? -15.667 18.079 7.831 1.00 79.25 765 GLN A C 1
ATOM 5787 O O . GLN A 1 765 ? -16.486 18.338 6.954 1.00 79.25 765 GLN A O 1
ATOM 5792 N N . ALA A 1 766 ? -15.949 17.335 8.900 1.00 79.31 766 ALA A N 1
ATOM 5793 C CA . ALA A 1 766 ? -17.300 16.920 9.263 1.00 79.31 766 ALA A CA 1
ATOM 5794 C C . ALA A 1 766 ? -18.041 18.085 9.940 1.00 79.31 766 ALA A C 1
ATOM 5796 O O . ALA A 1 766 ? -17.499 18.736 10.839 1.00 79.31 766 ALA A O 1
ATOM 5797 N N . LEU A 1 767 ? -19.278 18.362 9.525 1.00 76.50 767 LEU A N 1
ATOM 5798 C CA . LEU A 1 767 ? -20.098 19.460 10.046 1.00 76.50 767 LEU A CA 1
ATOM 5799 C C . LEU A 1 767 ? -21.544 19.012 10.291 1.00 76.50 767 LEU A C 1
ATOM 5801 O O . LEU A 1 767 ? -21.994 17.970 9.826 1.00 76.50 767 LEU A O 1
ATOM 5805 N N . TYR A 1 768 ? -22.271 19.825 11.061 1.00 82.31 768 TYR A N 1
ATOM 5806 C CA . TYR A 1 768 ? -23.715 19.708 11.311 1.00 82.31 768 TYR A CA 1
ATOM 5807 C C . TYR A 1 768 ? -24.230 18.335 11.787 1.00 82.31 768 TYR A C 1
ATOM 5809 O O . TYR A 1 768 ? -25.429 18.111 11.711 1.00 82.31 768 TYR A O 1
ATOM 5817 N N . ARG A 1 769 ? -23.357 17.475 12.343 1.00 75.75 769 ARG A N 1
ATOM 5818 C CA . ARG A 1 769 ? -23.690 16.127 12.858 1.00 75.75 769 ARG A CA 1
ATOM 5819 C C . ARG A 1 769 ? -24.257 15.167 11.810 1.00 75.75 769 ARG A C 1
ATOM 5821 O O . ARG A 1 769 ? -25.139 14.383 12.125 1.00 75.75 769 ARG A O 1
ATOM 5828 N N . ILE A 1 770 ? -23.773 15.276 10.573 1.00 76.88 770 ILE A N 1
ATOM 5829 C CA . ILE A 1 770 ? -24.033 14.260 9.545 1.00 76.88 770 ILE A CA 1
ATOM 5830 C C . ILE A 1 770 ? -22.765 13.544 9.073 1.00 76.88 770 ILE A C 1
ATOM 5832 O O . ILE A 1 770 ? -22.856 12.582 8.322 1.00 76.88 770 ILE A O 1
ATOM 5836 N N . GLY A 1 771 ? -21.574 14.005 9.473 1.00 64.81 771 GLY A N 1
ATOM 5837 C CA . GLY A 1 771 ? -20.303 13.420 9.030 1.00 64.81 771 GLY A CA 1
ATOM 5838 C C . GLY A 1 771 ? -20.109 11.972 9.486 1.00 64.81 771 GLY A C 1
ATOM 5839 O O . GLY A 1 771 ? -19.509 11.179 8.765 1.00 64.81 771 GLY A O 1
ATOM 5840 N N . ASP A 1 772 ? -20.675 11.610 10.636 1.00 60.19 772 ASP A N 1
ATOM 5841 C CA . ASP A 1 772 ? -20.760 10.240 11.132 1.00 60.19 772 ASP A CA 1
ATOM 5842 C C . ASP A 1 772 ? -21.692 9.377 10.269 1.00 60.19 772 ASP A C 1
ATOM 5844 O O . ASP A 1 772 ? -21.294 8.287 9.854 1.00 60.19 772 ASP A O 1
ATOM 5848 N N . GLU A 1 773 ? -22.876 9.859 9.875 1.00 82.94 773 GLU A N 1
ATOM 5849 C CA . GLU A 1 773 ? -23.700 9.139 8.897 1.00 82.94 773 GLU A CA 1
ATOM 5850 C C . GLU A 1 773 ? -23.038 9.024 7.514 1.00 82.94 773 GLU A C 1
ATOM 5852 O O . GLU A 1 773 ? -23.140 7.975 6.874 1.00 82.94 773 GLU A O 1
ATOM 5857 N N . LEU A 1 774 ? -22.342 10.064 7.045 1.00 78.81 774 LEU A N 1
ATOM 5858 C CA . LEU A 1 774 ? -21.617 10.047 5.768 1.00 78.81 774 LEU A CA 1
ATOM 5859 C C . LEU A 1 774 ? -20.470 9.025 5.791 1.00 78.81 774 LEU A C 1
ATOM 5861 O O . LEU A 1 774 ? -20.304 8.272 4.829 1.00 78.81 774 LEU A O 1
ATOM 5865 N N . ALA A 1 775 ? -19.733 8.937 6.902 1.00 63.44 775 ALA A N 1
ATOM 5866 C CA . ALA A 1 775 ? -18.712 7.914 7.125 1.00 63.44 775 ALA A CA 1
ATOM 5867 C C . ALA A 1 775 ? -19.306 6.497 7.154 1.00 63.44 775 ALA A C 1
ATOM 5869 O O . ALA A 1 775 ? -18.784 5.600 6.490 1.00 63.44 775 ALA A O 1
ATOM 5870 N N . ILE A 1 776 ? -20.428 6.291 7.855 1.00 57.84 776 ILE A N 1
ATOM 5871 C CA . ILE A 1 776 ? -21.112 4.988 7.899 1.00 57.84 776 ILE A CA 1
ATOM 5872 C C . ILE A 1 776 ? -21.579 4.573 6.498 1.00 57.84 776 ILE A C 1
ATOM 5874 O O . ILE A 1 776 ? -21.369 3.430 6.103 1.00 57.84 776 ILE A O 1
ATOM 5878 N N . LEU A 1 777 ? -22.172 5.482 5.719 1.00 67.19 777 LEU A N 1
ATOM 5879 C CA . LEU A 1 777 ? -22.612 5.185 4.351 1.00 67.19 777 LEU A CA 1
ATOM 5880 C C . LEU A 1 777 ? -21.438 4.794 3.445 1.00 67.19 777 LEU A C 1
ATOM 5882 O O . LEU A 1 777 ? -21.536 3.793 2.733 1.00 67.19 777 LEU A O 1
ATOM 5886 N N . ALA A 1 778 ? -20.310 5.505 3.533 1.00 70.94 778 ALA A N 1
ATOM 5887 C CA . ALA A 1 778 ? -19.092 5.143 2.814 1.00 70.94 778 ALA A CA 1
ATOM 5888 C C . ALA A 1 778 ? -18.570 3.749 3.223 1.00 70.94 778 ALA A C 1
ATOM 5890 O O . ALA A 1 778 ? -18.288 2.928 2.350 1.00 70.94 778 ALA A O 1
ATOM 5891 N N . ALA A 1 779 ? -18.529 3.437 4.525 1.00 58.06 779 ALA A N 1
ATOM 5892 C CA . ALA A 1 779 ? -18.138 2.117 5.039 1.00 58.06 779 ALA A CA 1
ATOM 5893 C C . ALA A 1 779 ? -19.100 0.990 4.604 1.00 58.06 779 ALA A C 1
ATOM 5895 O O . ALA A 1 779 ? -18.684 -0.141 4.357 1.00 58.06 779 ALA A O 1
ATOM 5896 N N . MET A 1 780 ? -20.388 1.299 4.425 1.00 77.19 780 MET A N 1
ATOM 5897 C CA . MET A 1 780 ? -21.391 0.384 3.864 1.00 77.19 780 MET A CA 1
ATOM 5898 C C . MET A 1 780 ? -21.282 0.203 2.337 1.00 77.19 780 MET A C 1
ATOM 5900 O O . MET A 1 780 ? -22.106 -0.501 1.753 1.00 77.19 780 MET A O 1
ATOM 5904 N N . ASN A 1 781 ? -20.284 0.806 1.677 1.00 83.19 781 ASN A N 1
ATOM 5905 C CA . ASN A 1 781 ? -20.146 0.887 0.216 1.00 83.19 781 ASN A CA 1
ATOM 5906 C C . ASN A 1 781 ? -21.332 1.588 -0.483 1.00 83.19 781 ASN A C 1
ATOM 5908 O O . ASN A 1 781 ? -21.618 1.329 -1.654 1.00 83.19 781 ASN A O 1
ATOM 5912 N N . VAL A 1 782 ? -22.015 2.500 0.217 1.00 88.88 782 VAL A N 1
ATOM 5913 C CA . VAL A 1 782 ? -23.060 3.363 -0.347 1.00 88.88 782 VAL A CA 1
ATOM 5914 C C . VAL A 1 782 ? -22.417 4.681 -0.774 1.00 88.88 782 VAL A C 1
ATOM 5916 O O . VAL A 1 782 ? -21.993 5.485 0.052 1.00 88.88 782 VAL A O 1
ATOM 5919 N N . ILE A 1 783 ? -22.338 4.918 -2.083 1.00 94.50 783 ILE A N 1
ATOM 5920 C CA . ILE A 1 783 ? -21.635 6.078 -2.644 1.00 94.50 783 ILE A CA 1
ATOM 5921 C C . ILE A 1 783 ? -22.416 7.361 -2.350 1.00 94.50 783 ILE A C 1
ATOM 5923 O O . ILE A 1 783 ? -23.487 7.577 -2.923 1.00 94.50 783 ILE A O 1
ATOM 5927 N N . VAL A 1 784 ? -21.860 8.248 -1.526 1.00 97.00 784 VAL A N 1
ATOM 5928 C CA . VAL A 1 784 ? -22.452 9.565 -1.271 1.00 97.00 784 VAL A CA 1
ATOM 5929 C C . VAL A 1 784 ? -21.871 10.616 -2.217 1.00 97.00 784 VAL A C 1
ATOM 5931 O O . VAL A 1 784 ? -20.659 10.829 -2.254 1.00 97.00 784 VAL A O 1
ATOM 5934 N N . VAL A 1 785 ? -22.736 11.292 -2.977 1.00 97.12 785 VAL A N 1
ATOM 5935 C CA . VAL A 1 785 ? -22.383 12.415 -3.862 1.00 97.12 785 VAL A CA 1
ATOM 5936 C C . VAL A 1 785 ? -23.096 13.690 -3.418 1.00 97.12 785 VAL A C 1
ATOM 5938 O O . VAL A 1 785 ? -24.301 13.677 -3.155 1.00 97.12 785 VAL A O 1
ATOM 5941 N N . ALA A 1 786 ? -22.359 14.802 -3.371 1.00 96.88 786 ALA A N 1
ATOM 5942 C CA . ALA A 1 786 ? -22.915 16.120 -3.076 1.00 96.88 786 ALA A CA 1
ATOM 5943 C C . ALA A 1 786 ? -22.427 17.197 -4.050 1.00 96.88 786 ALA A C 1
ATOM 5945 O O . ALA A 1 786 ? -21.289 17.170 -4.530 1.00 96.88 786 ALA A O 1
ATOM 5946 N N . ALA A 1 787 ? -23.286 18.182 -4.312 1.00 94.94 787 ALA A N 1
ATOM 5947 C CA . ALA A 1 787 ? -22.929 19.350 -5.108 1.00 94.94 787 ALA A CA 1
ATOM 5948 C C . ALA A 1 787 ? -21.820 20.168 -4.420 1.00 94.94 787 ALA A C 1
ATOM 5950 O O . ALA A 1 787 ? -21.932 20.527 -3.248 1.00 94.94 787 ALA A O 1
ATOM 5951 N N . SER A 1 788 ? -20.763 20.531 -5.154 1.00 95.50 788 SER A N 1
ATOM 5952 C CA . SER A 1 788 ? -19.653 21.318 -4.594 1.00 95.50 788 SER A CA 1
ATOM 5953 C C . SER A 1 788 ? -20.046 22.744 -4.188 1.00 95.50 788 SER A C 1
ATOM 5955 O O . SER A 1 788 ? -19.298 23.383 -3.450 1.00 95.50 788 SER A O 1
ATOM 5957 N N . GLY A 1 789 ? -21.203 23.235 -4.649 1.00 92.81 789 GLY A N 1
ATOM 5958 C CA . GLY A 1 789 ? -21.757 24.564 -4.375 1.00 92.81 789 GLY A CA 1
ATOM 5959 C C . GLY A 1 789 ? -21.732 25.503 -5.591 1.00 92.81 789 GLY A C 1
ATOM 5960 O O . GLY A 1 789 ? -20.994 25.285 -6.553 1.00 92.81 789 GLY A O 1
ATOM 5961 N N . ASN A 1 790 ? -22.557 26.554 -5.556 1.00 89.50 790 ASN A N 1
ATOM 5962 C CA . ASN A 1 790 ? -22.788 27.476 -6.681 1.00 89.50 790 ASN A CA 1
ATOM 5963 C C . ASN A 1 790 ? -22.294 28.914 -6.421 1.00 89.50 790 ASN A C 1
ATOM 5965 O O . ASN A 1 790 ? -22.459 29.798 -7.264 1.00 89.50 790 ASN A O 1
ATOM 5969 N N . ASP A 1 791 ? -21.649 29.156 -5.282 1.00 89.69 791 ASP A N 1
ATOM 5970 C CA . ASP A 1 791 ? -21.370 30.505 -4.787 1.00 89.69 791 ASP A CA 1
ATOM 5971 C C . ASP A 1 791 ? -19.924 30.971 -5.041 1.00 89.69 791 ASP A C 1
ATOM 5973 O O . ASP A 1 791 ? -19.471 31.970 -4.485 1.00 89.69 791 ASP A O 1
ATOM 5977 N N . PHE A 1 792 ? -19.166 30.293 -5.913 1.00 90.94 792 PHE A N 1
ATOM 5978 C CA . PHE A 1 792 ? -17.727 30.544 -6.112 1.00 90.94 792 PHE A CA 1
ATOM 5979 C C . PHE A 1 792 ? -17.393 31.995 -6.488 1.00 90.94 792 PHE A C 1
ATOM 5981 O O . PHE A 1 792 ? -16.349 32.529 -6.108 1.00 90.94 792 PHE A O 1
ATOM 5988 N N . HIS A 1 793 ? -18.293 32.649 -7.224 1.00 86.50 793 HIS A N 1
ATOM 5989 C CA . HIS A 1 793 ? -18.174 34.063 -7.565 1.00 86.50 793 HIS A CA 1
ATOM 5990 C C . HIS A 1 793 ? -18.258 34.975 -6.330 1.00 86.50 793 HIS A C 1
ATOM 5992 O O . HIS A 1 793 ? -17.451 35.898 -6.210 1.00 86.50 793 HIS A O 1
ATOM 5998 N N . TRP A 1 794 ? -19.176 34.686 -5.402 1.00 85.31 794 TRP A N 1
ATOM 5999 C CA . TRP A 1 794 ? -19.389 35.457 -4.173 1.00 85.31 794 TRP A CA 1
ATOM 6000 C C . TRP A 1 794 ? -18.214 35.362 -3.203 1.00 85.31 794 TRP A C 1
ATOM 6002 O O . TRP A 1 794 ? -17.906 36.327 -2.510 1.00 85.31 794 TRP A O 1
ATOM 6012 N N . PHE A 1 795 ? -17.483 34.248 -3.230 1.00 90.31 795 PHE A N 1
ATOM 6013 C CA . PHE A 1 795 ? -16.221 34.085 -2.505 1.00 90.31 795 PHE A CA 1
ATOM 6014 C C . PHE A 1 795 ? -15.009 34.678 -3.248 1.00 90.31 795 PHE A C 1
ATOM 6016 O O . PHE A 1 795 ? -13.878 34.249 -3.034 1.00 90.31 795 PHE A O 1
ATOM 6023 N N . GLU A 1 796 ? -15.223 35.649 -4.142 1.00 89.50 796 GLU A N 1
ATOM 6024 C CA . GLU A 1 796 ? -14.195 36.315 -4.960 1.00 89.50 796 GLU A CA 1
ATOM 6025 C C . GLU A 1 796 ? -13.327 35.339 -5.786 1.00 89.50 796 GLU A C 1
ATOM 6027 O O . GLU A 1 796 ? -12.163 35.609 -6.081 1.00 89.50 796 GLU A O 1
ATOM 6032 N N . SER A 1 797 ? -13.889 34.194 -6.197 1.00 89.44 797 SER A N 1
ATOM 6033 C CA . SER A 1 797 ? -13.155 33.074 -6.817 1.00 89.44 797 SER A CA 1
ATOM 6034 C C . SER A 1 797 ? -12.094 32.410 -5.920 1.00 89.44 797 SER A C 1
ATOM 6036 O O . SER A 1 797 ? -11.134 31.819 -6.423 1.00 89.44 797 SER A O 1
ATOM 6038 N N . SER A 1 798 ? -12.261 32.480 -4.597 1.00 94.44 798 SER A N 1
ATOM 6039 C CA . SER A 1 798 ? -11.409 31.782 -3.627 1.00 94.44 798 SER A CA 1
ATOM 6040 C C . SER A 1 798 ? -11.670 30.268 -3.647 1.00 94.44 798 SER A C 1
ATOM 6042 O O . SER A 1 798 ? -12.830 29.862 -3.548 1.00 94.44 798 SER A O 1
ATOM 6044 N N . PRO A 1 799 ? -10.630 29.414 -3.726 1.00 95.50 799 PRO A N 1
ATOM 6045 C CA . PRO A 1 799 ? -10.782 27.960 -3.677 1.00 95.50 799 PRO A CA 1
ATOM 6046 C C . PRO A 1 799 ? -11.525 27.460 -2.430 1.00 95.50 799 PRO A C 1
ATOM 6048 O O . PRO A 1 799 ? -11.232 27.886 -1.316 1.00 95.50 799 PRO A O 1
ATOM 6051 N N . GLY A 1 800 ? -12.449 26.523 -2.631 1.00 96.56 800 GLY A N 1
ATOM 6052 C CA . GLY A 1 800 ? -13.245 25.876 -1.588 1.00 96.56 800 GLY A CA 1
ATOM 6053 C C . GLY A 1 800 ? -14.485 25.179 -2.159 1.00 96.56 800 GLY A C 1
ATOM 6054 O O . GLY A 1 800 ? -14.795 25.336 -3.342 1.00 96.56 800 GLY A O 1
ATOM 6055 N N . VAL A 1 801 ? -15.176 24.398 -1.328 1.00 97.38 801 VAL A N 1
ATOM 6056 C CA . VAL A 1 801 ? -16.462 23.737 -1.636 1.00 97.38 801 VAL A CA 1
ATOM 6057 C C . VAL A 1 801 ? -17.447 23.915 -0.475 1.00 97.38 801 VAL A C 1
ATOM 6059 O O . VAL A 1 801 ? -17.029 24.156 0.656 1.00 97.38 801 VAL A O 1
ATOM 6062 N N . GLY A 1 802 ? -18.749 23.842 -0.736 1.00 96.00 802 GLY A N 1
ATOM 6063 C CA . GLY A 1 802 ? -19.785 23.826 0.300 1.00 96.00 802 GLY A CA 1
ATOM 6064 C C . GLY A 1 802 ? -19.873 22.480 1.019 1.00 96.00 802 GLY A C 1
ATOM 6065 O O . GLY A 1 802 ? -19.260 21.500 0.604 1.00 96.00 802 GLY A O 1
ATOM 6066 N N . TYR A 1 803 ? -20.626 22.417 2.113 1.00 95.12 803 TYR A N 1
ATOM 6067 C CA . TYR A 1 803 ? -20.907 21.170 2.838 1.00 95.12 803 TYR A CA 1
ATOM 6068 C C . TYR A 1 803 ? -22.311 20.658 2.467 1.00 95.12 803 TYR A C 1
ATOM 6070 O O . TYR A 1 803 ? -23.210 21.501 2.413 1.00 95.12 803 TYR A O 1
ATOM 6078 N N . PRO A 1 804 ? -22.549 19.349 2.208 1.00 96.44 804 PRO A N 1
ATOM 6079 C CA . PRO A 1 804 ? -21.725 18.174 2.557 1.00 96.44 804 PRO A CA 1
ATOM 6080 C C . PRO A 1 804 ? -20.482 17.888 1.706 1.00 96.44 804 PRO A C 1
ATOM 6082 O O . PRO A 1 804 ? -19.666 17.071 2.104 1.00 96.44 804 PRO A O 1
ATOM 6085 N N . ALA A 1 805 ? -20.283 18.549 0.563 1.00 96.69 805 ALA A N 1
ATOM 6086 C CA . ALA A 1 805 ? -19.164 18.244 -0.341 1.00 96.69 805 ALA A CA 1
ATOM 6087 C C . ALA A 1 805 ? -17.748 18.512 0.235 1.00 96.69 805 ALA A C 1
ATOM 6089 O O . ALA A 1 805 ? -16.759 18.137 -0.386 1.00 96.69 805 ALA A O 1
ATOM 6090 N N . ALA A 1 806 ? -17.625 19.149 1.404 1.00 95.00 806 ALA A N 1
ATOM 6091 C CA . ALA A 1 806 ? -16.366 19.278 2.144 1.00 95.00 806 ALA A CA 1
ATOM 6092 C C . ALA A 1 806 ? -16.099 18.116 3.129 1.00 95.00 806 ALA A C 1
ATOM 6094 O O . ALA A 1 806 ? -15.060 18.113 3.792 1.00 95.00 806 ALA A O 1
ATOM 6095 N N . ASP A 1 807 ? -17.016 17.153 3.256 1.00 95.56 807 ASP A N 1
ATOM 6096 C CA . ASP A 1 807 ? -16.822 15.956 4.074 1.00 95.56 807 ASP A CA 1
ATOM 6097 C C . ASP A 1 807 ? -15.882 14.960 3.366 1.00 95.56 807 ASP A C 1
ATOM 6099 O O . ASP A 1 807 ? -16.093 14.675 2.184 1.00 95.56 807 ASP A O 1
ATOM 6103 N N . PRO A 1 808 ? -14.871 14.383 4.044 1.00 85.06 808 PRO A N 1
ATOM 6104 C CA . PRO A 1 808 ? -13.948 13.428 3.424 1.00 85.06 808 PRO A CA 1
ATOM 6105 C C . PRO A 1 808 ? -14.615 12.134 2.923 1.00 85.06 808 PRO A C 1
ATOM 6107 O O . PRO A 1 808 ? -14.008 11.420 2.125 1.00 85.06 808 PRO A O 1
ATOM 6110 N N . ASN A 1 809 ? -15.842 11.829 3.359 1.00 90.56 809 ASN A N 1
ATOM 6111 C CA . ASN A 1 809 ? -16.602 10.646 2.940 1.00 90.56 809 ASN A CA 1
ATOM 6112 C C . ASN A 1 809 ? -17.584 10.933 1.789 1.00 90.56 809 ASN A C 1
ATOM 6114 O O . ASN A 1 809 ? -18.329 10.048 1.372 1.00 90.56 809 ASN A O 1
ATOM 6118 N N . THR A 1 810 ? -17.605 12.167 1.274 1.00 95.12 810 THR A N 1
ATOM 6119 C CA . THR A 1 810 ? -18.523 12.607 0.217 1.00 95.12 810 THR A CA 1
ATOM 6120 C C . THR A 1 810 ? -17.771 12.930 -1.069 1.00 95.12 810 THR A C 1
ATOM 6122 O O . THR A 1 810 ? -16.801 13.685 -1.078 1.00 95.12 810 THR A O 1
ATOM 6125 N N . ILE A 1 811 ? -18.255 12.410 -2.197 1.00 96.94 811 ILE A N 1
ATOM 6126 C CA . ILE A 1 811 ? -17.759 12.785 -3.523 1.00 96.94 811 ILE A CA 1
ATOM 6127 C C . ILE A 1 811 ? -18.298 14.176 -3.871 1.00 96.94 811 ILE A C 1
ATOM 6129 O O . ILE A 1 811 ? -19.497 14.363 -4.095 1.00 96.94 811 ILE A O 1
ATOM 6133 N N . ALA A 1 812 ? -17.397 15.152 -3.946 1.00 96.88 812 ALA A N 1
ATOM 6134 C CA . ALA A 1 812 ? -17.715 16.528 -4.298 1.00 96.88 812 ALA A CA 1
ATOM 6135 C C . ALA A 1 812 ? -17.802 16.700 -5.819 1.00 96.88 812 ALA A C 1
ATOM 6137 O O . ALA A 1 812 ? -16.795 16.596 -6.532 1.00 96.88 812 ALA A O 1
ATOM 6138 N N . VAL A 1 813 ? -18.998 17.020 -6.310 1.00 96.56 813 VAL A N 1
ATOM 6139 C CA . VAL A 1 813 ? -19.281 17.171 -7.741 1.00 96.56 813 VAL A CA 1
ATOM 6140 C C . VAL A 1 813 ? -19.357 18.650 -8.114 1.00 96.56 813 VAL A C 1
ATOM 6142 O O . VAL A 1 813 ? -20.302 19.351 -7.754 1.00 96.56 813 VAL A O 1
ATOM 6145 N N . GLY A 1 814 ? -18.355 19.125 -8.854 1.00 95.00 814 GLY A N 1
ATOM 6146 C CA . GLY A 1 814 ? -18.383 20.421 -9.533 1.00 95.00 814 GLY A CA 1
ATOM 6147 C C . GLY A 1 814 ? -19.083 20.350 -10.892 1.00 95.00 814 GLY A C 1
ATOM 6148 O O . GLY A 1 814 ? -19.261 19.275 -11.462 1.00 95.00 814 GLY A O 1
ATOM 6149 N N . ALA A 1 815 ? -19.444 21.504 -11.452 1.00 92.62 815 ALA A N 1
ATOM 6150 C CA . ALA A 1 815 ? -20.164 21.605 -12.718 1.00 92.62 815 ALA A CA 1
ATOM 6151 C C . ALA A 1 815 ? -19.297 22.165 -13.861 1.00 92.62 815 ALA A C 1
ATOM 6153 O O . ALA A 1 815 ? -18.674 23.230 -13.752 1.00 92.62 815 ALA A O 1
ATOM 6154 N N . VAL A 1 816 ? -19.325 21.469 -14.999 1.00 91.94 816 VAL A N 1
ATOM 6155 C CA . VAL A 1 816 ? -18.873 21.969 -16.308 1.00 91.94 816 VAL A CA 1
ATOM 6156 C C . VAL A 1 816 ? -20.069 22.162 -17.244 1.00 91.94 816 VAL A C 1
ATOM 6158 O O . VAL A 1 816 ? -21.139 21.575 -17.051 1.00 91.94 816 VAL A O 1
ATOM 6161 N N . TYR A 1 817 ? -19.892 22.991 -18.272 1.00 88.94 817 TYR A N 1
ATOM 6162 C CA . TYR A 1 817 ? -20.843 23.069 -19.380 1.00 88.94 817 TYR A CA 1
ATOM 6163 C C . TYR A 1 817 ? -20.862 21.744 -20.153 1.00 88.94 817 TYR A C 1
ATOM 6165 O O . TYR A 1 817 ? -19.806 21.211 -20.504 1.00 88.94 817 TYR A O 1
ATOM 6173 N N . ASP A 1 818 ? -22.053 21.258 -20.493 1.00 84.38 818 ASP A N 1
ATOM 6174 C CA . ASP A 1 818 ? -22.230 20.116 -21.397 1.00 84.38 818 ASP A CA 1
ATOM 6175 C C . ASP A 1 818 ? -21.914 20.468 -22.867 1.00 84.38 818 ASP A C 1
ATOM 6177 O O . ASP A 1 818 ? -21.630 19.595 -23.681 1.00 84.38 818 ASP A O 1
ATOM 6181 N N . SER A 1 819 ? -21.958 21.755 -23.221 1.00 83.25 819 SER A N 1
ATOM 6182 C CA . SER A 1 819 ? -21.914 22.232 -24.600 1.00 83.25 819 SER A CA 1
ATOM 6183 C C . SER A 1 819 ? -21.457 23.699 -24.703 1.00 83.25 819 SER A C 1
ATOM 6185 O O . SER A 1 819 ? -21.035 24.338 -23.737 1.00 83.25 819 SER A O 1
ATOM 6187 N N . GLY A 1 820 ? -21.447 24.250 -25.921 1.00 84.12 820 GLY A N 1
ATOM 6188 C CA . GLY A 1 820 ? -21.080 25.646 -26.178 1.00 84.12 820 GLY A CA 1
ATOM 6189 C C . GLY A 1 820 ? -22.285 26.573 -26.324 1.00 84.12 820 GLY A C 1
ATOM 6190 O O . GLY A 1 820 ? -22.839 26.679 -27.418 1.00 84.12 820 GLY A O 1
ATOM 6191 N N . TYR A 1 821 ? -22.616 27.321 -25.269 1.00 80.00 821 TYR A N 1
ATOM 6192 C CA . TYR A 1 821 ? -23.709 28.307 -25.247 1.00 80.00 821 TYR A CA 1
ATOM 6193 C C . TYR A 1 821 ? -23.292 29.734 -25.649 1.00 80.00 821 TYR A C 1
ATOM 6195 O O . TYR A 1 821 ? -24.142 30.597 -25.858 1.00 80.00 821 TYR A O 1
ATOM 6203 N N . GLY A 1 822 ? -21.990 30.009 -25.780 1.00 82.81 822 GLY A N 1
ATOM 6204 C CA . GLY A 1 822 ? -21.477 31.372 -25.956 1.00 82.81 822 GLY A CA 1
ATOM 6205 C C . GLY A 1 822 ? -21.369 32.107 -24.619 1.00 82.81 822 GLY A C 1
ATOM 6206 O O . GLY A 1 822 ? -20.964 31.502 -23.628 1.00 82.81 822 GLY A O 1
ATOM 6207 N N . GLY A 1 823 ? -21.674 33.405 -24.586 1.00 80.44 823 GLY A N 1
ATOM 6208 C CA . GLY A 1 823 ? -21.716 34.159 -23.330 1.00 80.44 823 GLY A CA 1
ATOM 6209 C C . GLY A 1 823 ? -22.919 33.736 -22.481 1.00 80.44 823 GLY A C 1
ATOM 6210 O O . GLY A 1 823 ? -24.031 33.709 -23.004 1.00 80.44 823 GLY A O 1
ATOM 6211 N N . TYR A 1 824 ? -22.705 33.407 -21.207 1.00 77.62 824 TYR A N 1
ATOM 6212 C CA . TYR A 1 824 ? -23.742 32.934 -20.286 1.00 77.62 824 TYR A CA 1
ATOM 6213 C C . TYR A 1 824 ? -23.694 33.735 -18.979 1.00 77.62 824 TYR A C 1
ATOM 6215 O O . TYR A 1 824 ? -22.627 33.910 -18.394 1.00 77.62 824 TYR A O 1
ATOM 6223 N N . GLN A 1 825 ? -24.846 34.232 -18.540 1.00 80.62 825 GLN A N 1
ATOM 6224 C CA . GLN A 1 825 ? -25.009 35.090 -17.364 1.00 80.62 825 GLN A CA 1
ATOM 6225 C C . GLN A 1 825 ? -25.814 34.330 -16.308 1.00 80.62 825 GLN A C 1
ATOM 6227 O O . GLN A 1 825 ? -26.910 33.859 -16.611 1.00 80.62 825 GLN A O 1
ATOM 6232 N N . TYR A 1 826 ? -25.286 34.218 -15.091 1.00 78.25 826 TYR A N 1
ATOM 6233 C CA . TYR A 1 826 ? -25.999 33.655 -13.946 1.00 78.25 826 TYR A CA 1
ATOM 6234 C C . TYR A 1 826 ? -26.621 34.804 -13.155 1.00 78.25 826 TYR A C 1
ATOM 6236 O O . TYR A 1 826 ? -25.911 35.629 -12.585 1.00 78.25 826 TYR A O 1
ATOM 6244 N N . THR A 1 827 ? -27.951 34.885 -13.164 1.00 66.69 827 THR A N 1
ATOM 6245 C CA . THR A 1 827 ? -28.709 35.919 -12.450 1.00 66.69 827 THR A CA 1
ATOM 6246 C C . THR A 1 827 ? -29.113 35.445 -11.064 1.00 66.69 827 THR A C 1
ATOM 6248 O O . THR A 1 827 ? -29.658 34.353 -10.922 1.00 66.69 827 THR A O 1
ATOM 6251 N N . ASP A 1 828 ? -28.901 36.304 -10.078 1.00 59.50 828 ASP A N 1
ATOM 6252 C CA . ASP A 1 828 ? -29.296 36.125 -8.684 1.00 59.50 828 ASP A CA 1
ATOM 6253 C C . ASP A 1 828 ? -30.769 36.559 -8.456 1.00 59.50 828 ASP A C 1
ATOM 6255 O O . ASP A 1 828 ? -31.182 37.582 -9.020 1.00 59.50 828 ASP A O 1
ATOM 6259 N N . PRO A 1 829 ? -31.576 35.831 -7.652 1.00 52.75 829 PRO A N 1
ATOM 6260 C CA . PRO A 1 829 ? -32.890 36.301 -7.199 1.00 52.75 829 PRO A CA 1
ATOM 6261 C C . PRO A 1 829 ? -32.876 37.672 -6.488 1.00 52.75 829 PRO A C 1
ATOM 6263 O O . PRO A 1 829 ? -33.874 38.392 -6.579 1.00 52.75 829 PRO A O 1
ATOM 6266 N N . GLU A 1 830 ? -31.781 38.088 -5.837 1.00 53.06 830 GLU A N 1
ATOM 6267 C CA . GLU A 1 830 ? -31.676 39.388 -5.139 1.00 53.06 830 GLU A CA 1
ATOM 6268 C C . GLU A 1 830 ? -31.232 40.579 -6.021 1.00 53.06 830 GLU A C 1
ATOM 6270 O O . GLU A 1 830 ? -31.185 41.716 -5.551 1.00 53.06 830 GLU A O 1
ATOM 6275 N N . SER A 1 831 ? -31.082 40.383 -7.338 1.00 50.59 831 SER A N 1
ATOM 6276 C CA . SER A 1 831 ? -30.870 41.447 -8.348 1.00 50.59 831 SER A CA 1
ATOM 6277 C C . SER A 1 831 ? -29.495 42.146 -8.377 1.00 50.59 831 SER A C 1
ATOM 6279 O O . SER A 1 831 ? -29.365 43.183 -9.038 1.00 50.59 831 SER A O 1
ATOM 6281 N N . GLU A 1 832 ? -28.461 41.591 -7.742 1.00 57.97 832 GLU A N 1
ATOM 6282 C CA . GLU A 1 832 ? -27.063 42.021 -7.933 1.00 57.97 832 GLU A CA 1
ATOM 6283 C C . GLU A 1 832 ? -26.433 41.354 -9.190 1.00 57.97 832 GLU A C 1
ATOM 6285 O O . GLU A 1 832 ? -26.977 40.378 -9.725 1.00 57.97 832 GLU A O 1
ATOM 6290 N N . PRO A 1 833 ? -25.316 41.870 -9.750 1.00 61.09 833 PRO A N 1
ATOM 6291 C CA . PRO A 1 833 ? -24.682 41.271 -10.921 1.00 61.09 833 PRO A CA 1
ATOM 6292 C C . PRO A 1 833 ? -23.958 39.972 -10.538 1.00 61.09 833 PRO A C 1
ATOM 6294 O O . PRO A 1 833 ? -22.830 40.002 -10.052 1.00 61.09 833 PRO A O 1
ATOM 6297 N N . GLY A 1 834 ? -24.618 38.839 -10.782 1.00 69.75 834 GLY A N 1
ATOM 6298 C CA . GLY A 1 834 ? -24.052 37.506 -10.584 1.00 69.75 834 GLY A CA 1
ATOM 6299 C C . GLY A 1 834 ? -22.963 37.126 -11.598 1.00 69.75 834 GLY A C 1
ATOM 6300 O O . GLY A 1 834 ? -22.466 37.938 -12.382 1.00 69.75 834 GLY A O 1
ATOM 6301 N N . ALA A 1 835 ? -22.561 35.855 -11.573 1.00 82.38 835 ALA A N 1
ATOM 6302 C CA . ALA A 1 835 ? -21.392 35.387 -12.310 1.00 82.38 835 ALA A CA 1
ATOM 6303 C C . ALA A 1 835 ? -21.586 35.418 -13.844 1.00 82.38 835 ALA A C 1
ATOM 6305 O O . ALA A 1 835 ? -22.570 34.900 -14.372 1.00 82.38 835 ALA A O 1
ATOM 6306 N N . GLU A 1 836 ? -20.599 35.933 -14.586 1.00 83.88 836 GLU A N 1
ATOM 6307 C CA . GLU A 1 836 ? -20.595 35.934 -16.058 1.00 83.88 836 GLU A CA 1
ATOM 6308 C C . GLU A 1 836 ? -19.534 34.982 -16.633 1.00 83.88 836 GLU A C 1
ATOM 6310 O O . GLU A 1 836 ? -18.334 35.121 -16.386 1.00 83.88 836 GLU A O 1
ATOM 6315 N N . ALA A 1 837 ? -19.960 34.063 -17.502 1.00 85.00 837 ALA A N 1
ATOM 6316 C CA . ALA A 1 837 ? -19.081 33.389 -18.448 1.00 85.00 837 ALA A CA 1
ATOM 6317 C C . ALA A 1 837 ? -19.076 34.155 -19.776 1.00 85.00 837 ALA A C 1
ATOM 6319 O O . ALA A 1 837 ? -19.975 33.981 -20.595 1.00 85.00 837 ALA A O 1
ATOM 6320 N N . TYR A 1 838 ? -18.023 34.927 -20.066 1.00 83.69 838 TYR A N 1
ATOM 6321 C CA . TYR A 1 838 ? -17.865 35.583 -21.378 1.00 83.69 838 TYR A CA 1
ATOM 6322 C C . TYR A 1 838 ? -17.829 34.592 -22.561 1.00 83.69 838 TYR A C 1
ATOM 6324 O O . TYR A 1 838 ? -18.128 34.960 -23.698 1.00 83.69 838 TYR A O 1
ATOM 6332 N N . SER A 1 839 ? -17.453 33.332 -22.306 1.00 84.06 839 SER A N 1
ATOM 6333 C CA . SER A 1 839 ? -17.602 32.222 -23.251 1.00 84.06 839 SER A CA 1
ATOM 6334 C C . SER A 1 839 ? -17.641 30.869 -22.535 1.00 84.06 839 SER A C 1
ATOM 6336 O O . SER A 1 839 ? -16.684 30.509 -21.847 1.00 84.06 839 SER A O 1
ATOM 6338 N N . SER A 1 840 ? -18.688 30.094 -22.786 1.00 83.94 840 SER A N 1
ATOM 6339 C CA . SER A 1 840 ? -18.830 28.678 -22.436 1.00 83.94 840 SER A CA 1
ATOM 6340 C C . SER A 1 840 ? -18.317 27.758 -23.555 1.00 83.94 840 SER A C 1
ATOM 6342 O O . SER A 1 840 ? -17.924 28.205 -24.638 1.00 83.94 840 SER A O 1
ATOM 6344 N N . GLY A 1 841 ? -18.284 26.461 -23.273 1.00 83.62 841 GLY A N 1
ATOM 6345 C CA . GLY A 1 841 ? -17.828 25.395 -24.158 1.00 83.62 841 GLY A CA 1
ATOM 6346 C C . GLY A 1 841 ? -17.798 24.090 -23.374 1.00 83.62 841 GLY A C 1
ATOM 6347 O O . GLY A 1 841 ? -17.524 24.140 -22.179 1.00 83.62 841 GLY A O 1
ATOM 6348 N N . ALA A 1 842 ? -18.056 22.965 -24.041 1.00 84.38 842 ALA A N 1
ATOM 6349 C CA . ALA A 1 842 ? -18.049 21.647 -23.414 1.00 84.38 842 ALA A CA 1
ATOM 6350 C C . ALA A 1 842 ? -16.798 21.427 -22.544 1.00 84.38 842 ALA A C 1
ATOM 6352 O O . ALA A 1 842 ? -15.696 21.821 -22.944 1.00 84.38 842 ALA A O 1
ATOM 6353 N N . ASP A 1 843 ? -16.994 20.819 -21.372 1.00 86.50 843 ASP A N 1
ATOM 6354 C CA . ASP A 1 843 ? -15.951 20.510 -20.381 1.00 86.50 843 ASP A CA 1
ATOM 6355 C C . ASP A 1 843 ? -15.232 21.745 -19.785 1.00 86.50 843 ASP A C 1
ATOM 6357 O O . ASP A 1 843 ? -14.171 21.659 -19.169 1.00 86.50 843 ASP A O 1
ATOM 6361 N N . ARG A 1 844 ? -15.804 22.949 -19.940 1.00 89.50 844 ARG A N 1
ATOM 6362 C CA . ARG A 1 844 ? -15.327 24.144 -19.227 1.00 89.50 844 ARG A CA 1
ATOM 6363 C C . ARG A 1 844 ? -16.049 24.309 -17.904 1.00 89.50 844 ARG A C 1
ATOM 6365 O O . ARG A 1 844 ? -17.276 24.320 -17.868 1.00 89.50 844 ARG A O 1
ATOM 6372 N N . ILE A 1 845 ? -15.271 24.528 -16.847 1.00 92.19 845 ILE A N 1
ATOM 6373 C CA . ILE A 1 845 ? -15.780 24.782 -15.499 1.00 92.19 845 ILE A CA 1
ATOM 6374 C C . ILE A 1 845 ? -16.657 26.035 -15.502 1.00 92.19 845 ILE A C 1
ATOM 6376 O O . ILE A 1 845 ? -16.295 27.072 -16.070 1.00 92.19 845 ILE A O 1
ATOM 6380 N N . VAL A 1 846 ? -17.804 25.933 -14.844 1.00 90.25 846 VAL A N 1
ATOM 6381 C CA . VAL A 1 846 ? -18.789 27.009 -14.766 1.00 90.25 846 VAL A CA 1
ATOM 6382 C C . VAL A 1 846 ? -18.372 28.049 -13.712 1.00 90.25 846 VAL A C 1
ATOM 6384 O O . VAL A 1 846 ? -17.858 27.673 -12.655 1.00 90.25 846 VAL A O 1
ATOM 6387 N N . PRO A 1 847 ? -18.568 29.365 -13.945 1.00 89.25 847 PRO A N 1
ATOM 6388 C CA . PRO A 1 847 ? -18.139 30.400 -13.000 1.00 89.25 847 PRO A CA 1
ATOM 6389 C C . PRO A 1 847 ? -18.728 30.285 -11.590 1.00 89.25 847 PRO A C 1
ATOM 6391 O O . PRO A 1 847 ? -18.036 30.641 -10.641 1.00 89.25 847 PRO A O 1
ATOM 6394 N N . THR A 1 848 ? -19.960 29.783 -11.459 1.00 89.00 848 THR A N 1
ATOM 6395 C CA . THR A 1 848 ? -20.643 29.542 -10.175 1.00 89.00 848 THR A CA 1
ATOM 6396 C C . THR A 1 848 ? -20.083 28.336 -9.421 1.00 89.00 848 THR A C 1
ATOM 6398 O O . THR A 1 848 ? -19.986 28.386 -8.200 1.00 89.00 848 THR A O 1
ATOM 6401 N N . SER A 1 849 ? -19.662 27.279 -10.129 1.00 93.31 849 SER A N 1
ATOM 6402 C CA . SER A 1 849 ? -19.237 26.013 -9.520 1.00 93.31 849 SER A CA 1
ATOM 6403 C C . SER A 1 849 ? -18.075 26.215 -8.552 1.00 93.31 849 SER A C 1
ATOM 6405 O O . SER A 1 849 ? -16.941 26.486 -8.963 1.00 93.31 849 SER A O 1
ATOM 6407 N N . GLN A 1 850 ? -18.338 26.002 -7.269 1.00 94.81 850 GLN A N 1
ATOM 6408 C CA . GLN A 1 850 ? -17.310 25.951 -6.242 1.00 94.81 850 GLN A CA 1
ATOM 6409 C C . GLN A 1 850 ? -16.338 24.810 -6.515 1.00 94.81 850 GLN A C 1
ATOM 6411 O O . GLN A 1 850 ? -16.679 23.802 -7.143 1.00 94.81 850 GLN A O 1
ATOM 6416 N N . ARG A 1 851 ? -15.080 25.039 -6.142 1.00 95.94 851 ARG A N 1
ATOM 6417 C CA . ARG A 1 851 ? -13.963 24.174 -6.498 1.00 95.94 851 ARG A CA 1
ATOM 6418 C C . ARG A 1 851 ? -12.757 24.376 -5.598 1.00 95.94 851 ARG A C 1
ATOM 6420 O O . ARG A 1 851 ? -12.340 25.506 -5.342 1.00 95.94 851 ARG A O 1
ATOM 6427 N N . HIS A 1 852 ? -12.132 23.272 -5.218 1.00 95.44 852 HIS A N 1
ATOM 6428 C CA . HIS A 1 852 ? -10.863 23.234 -4.506 1.00 95.44 852 HIS A CA 1
ATOM 6429 C C . HIS A 1 852 ? -9.949 22.182 -5.136 1.00 95.44 852 HIS A C 1
ATOM 6431 O O . HIS A 1 852 ? -10.427 21.128 -5.544 1.00 95.44 852 HIS A O 1
ATOM 6437 N N . ALA A 1 853 ? -8.638 22.436 -5.172 1.00 84.62 853 ALA A N 1
ATOM 6438 C CA . ALA A 1 853 ? -7.672 21.544 -5.822 1.00 84.62 853 ALA A CA 1
ATOM 6439 C C . ALA A 1 853 ? -7.588 20.140 -5.190 1.00 84.62 853 ALA A C 1
ATOM 6441 O O . ALA A 1 853 ? -7.162 19.209 -5.863 1.00 84.62 853 ALA A O 1
ATOM 6442 N N . LEU A 1 854 ? -7.989 20.009 -3.918 1.00 82.44 854 LEU A N 1
ATOM 6443 C CA . LEU A 1 854 ? -7.960 18.751 -3.159 1.00 82.44 854 LEU A CA 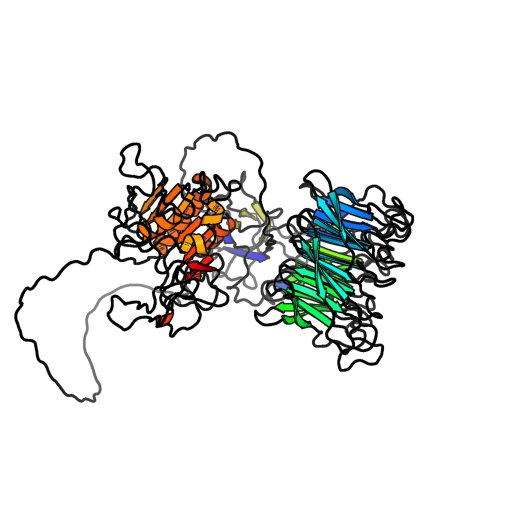1
ATOM 6444 C C . LEU A 1 854 ? -9.342 18.247 -2.710 1.00 82.44 854 LEU A C 1
ATOM 6446 O O . LEU A 1 854 ? -9.453 17.080 -2.365 1.00 82.44 854 LEU A O 1
ATOM 6450 N N . LEU A 1 855 ? -10.376 19.103 -2.677 1.00 87.50 855 LEU A N 1
ATOM 6451 C CA . LEU A 1 855 ? -11.714 18.690 -2.205 1.00 87.50 855 LEU A CA 1
ATOM 6452 C C . LEU A 1 855 ? -12.666 18.367 -3.351 1.00 87.50 855 LEU A C 1
ATOM 6454 O O . LEU A 1 855 ? -13.583 17.588 -3.159 1.00 87.50 855 LEU A O 1
ATOM 6458 N N . THR A 1 856 ? -12.484 18.948 -4.541 1.00 94.38 856 THR A N 1
ATOM 6459 C CA . THR A 1 856 ? -13.358 18.647 -5.682 1.00 94.38 856 THR A CA 1
ATOM 6460 C C . THR A 1 856 ? -12.921 17.352 -6.344 1.00 94.38 856 THR A C 1
ATOM 6462 O O . THR A 1 856 ? -11.913 17.325 -7.046 1.00 94.38 856 THR A O 1
ATOM 6465 N N . THR A 1 857 ? -13.694 16.290 -6.131 1.00 92.62 857 THR A N 1
ATOM 6466 C CA . THR A 1 857 ? -13.401 14.946 -6.636 1.00 92.62 857 THR A CA 1
ATOM 6467 C C . THR A 1 857 ? -13.568 14.856 -8.151 1.00 92.62 857 THR A C 1
ATOM 6469 O O . THR A 1 857 ? -12.748 14.248 -8.834 1.00 92.62 857 THR A O 1
ATOM 6472 N N . VAL A 1 858 ? -14.635 15.454 -8.694 1.00 94.31 858 VAL A N 1
ATOM 6473 C CA . VAL A 1 858 ? -14.979 15.350 -10.118 1.00 94.31 858 VAL A CA 1
ATOM 6474 C C . VAL A 1 858 ? -15.732 16.587 -10.601 1.00 94.31 858 VAL A C 1
ATOM 6476 O O . VAL A 1 858 ? -16.445 17.237 -9.838 1.00 94.31 858 VAL A O 1
ATOM 6479 N N . PHE A 1 859 ? -15.595 16.902 -11.889 1.00 93.62 859 PHE A N 1
ATOM 6480 C CA . PHE A 1 859 ? -16.480 17.832 -12.584 1.00 93.62 859 PHE A CA 1
ATOM 6481 C C . PHE A 1 859 ? -17.407 17.059 -13.524 1.00 93.62 859 PHE A C 1
ATOM 6483 O O . PHE A 1 859 ? -16.937 16.277 -14.347 1.00 93.62 859 PHE A O 1
ATOM 6490 N N . ALA A 1 860 ? -18.715 17.287 -13.414 1.00 91.00 860 ALA A N 1
ATOM 6491 C CA . ALA A 1 860 ? -19.736 16.653 -14.240 1.00 91.00 860 ALA A CA 1
ATOM 6492 C C . ALA A 1 860 ? -20.406 17.669 -15.191 1.00 91.00 860 ALA A C 1
ATOM 6494 O O . ALA A 1 860 ? -20.603 18.831 -14.813 1.00 91.00 860 ALA A O 1
ATOM 6495 N N . PRO A 1 861 ? -20.778 17.271 -16.424 1.00 87.56 861 PRO A N 1
ATOM 6496 C CA . PRO A 1 861 ? -21.543 18.122 -17.334 1.00 87.56 861 PRO A CA 1
ATOM 6497 C C . PRO A 1 861 ? -22.978 18.296 -16.826 1.00 87.56 861 PRO A C 1
ATOM 6499 O O . PRO A 1 861 ? -23.813 17.404 -16.981 1.00 87.56 861 PRO A O 1
ATOM 6502 N N . GLY A 1 862 ? -23.245 19.451 -16.212 1.00 74.31 862 GLY A N 1
ATOM 6503 C CA . GLY A 1 862 ? -24.452 19.685 -15.409 1.00 74.31 862 GLY A CA 1
ATOM 6504 C C . GLY A 1 862 ? -25.047 21.092 -15.494 1.00 74.31 862 GLY A C 1
ATOM 6505 O O . GLY A 1 862 ? -26.092 21.343 -14.905 1.00 74.31 862 GLY A O 1
ATOM 6506 N N . ALA A 1 863 ? -24.407 22.035 -16.191 1.00 79.62 863 ALA A N 1
ATOM 6507 C CA . ALA A 1 863 ? -24.765 23.448 -16.071 1.00 79.62 863 ALA A CA 1
ATOM 6508 C C . ALA A 1 863 ? -24.804 24.186 -17.426 1.00 79.62 863 ALA A C 1
ATOM 6510 O O . ALA A 1 863 ? -23.773 24.679 -17.885 1.00 79.62 863 ALA A O 1
ATOM 6511 N N . PRO A 1 864 ? -25.998 24.347 -18.030 1.00 78.00 864 PRO A N 1
ATOM 6512 C CA . PRO A 1 864 ? -27.245 23.651 -17.699 1.00 78.00 864 PRO A CA 1
ATOM 6513 C C . PRO A 1 864 ? -27.235 22.189 -18.176 1.00 78.00 864 PRO A C 1
ATOM 6515 O O . PRO A 1 864 ? -26.631 21.862 -19.191 1.00 78.00 864 PRO A O 1
ATOM 6518 N N . ILE A 1 865 ? -27.969 21.329 -17.474 1.00 79.94 865 ILE A N 1
ATOM 6519 C CA . ILE A 1 865 ? -28.442 20.029 -17.963 1.00 79.94 865 ILE A CA 1
ATOM 6520 C C . ILE A 1 865 ? -29.973 20.073 -18.028 1.00 79.94 865 ILE A C 1
ATOM 6522 O O . ILE A 1 865 ? -30.607 20.856 -17.325 1.00 79.94 865 ILE A O 1
ATOM 6526 N N . THR A 1 866 ? -30.585 19.293 -18.919 1.00 79.12 866 THR A N 1
ATOM 6527 C CA . THR A 1 866 ? -32.050 19.215 -19.040 1.00 79.12 866 THR A CA 1
ATOM 6528 C C . THR A 1 866 ? -32.554 17.887 -18.484 1.00 79.12 866 THR A C 1
ATOM 6530 O O . THR A 1 866 ? -32.142 16.826 -18.952 1.00 79.12 866 THR A O 1
ATOM 6533 N N . GLY A 1 867 ? -33.455 17.973 -17.510 1.00 82.75 867 GLY A N 1
ATOM 6534 C CA . GLY A 1 867 ? -34.183 16.862 -16.897 1.00 82.75 867 GLY A CA 1
ATOM 6535 C C . GLY A 1 867 ? -35.694 17.095 -16.975 1.00 82.75 867 GLY A C 1
ATOM 6536 O O . GLY A 1 867 ? -36.143 17.934 -17.753 1.00 82.75 867 GLY A O 1
ATOM 6537 N N . ALA A 1 868 ? -36.463 16.364 -16.174 1.00 85.88 868 ALA A N 1
ATOM 6538 C CA . ALA A 1 868 ? -37.901 16.566 -16.002 1.00 85.88 868 ALA A CA 1
ATOM 6539 C C . ALA A 1 868 ? -38.227 17.860 -15.232 1.00 85.88 868 ALA A C 1
ATOM 6541 O O . ALA A 1 868 ? -37.447 18.283 -14.373 1.00 85.88 868 ALA A O 1
ATOM 6542 N N . GLY A 1 869 ? -39.395 18.444 -15.511 1.00 81.94 869 GLY A N 1
ATOM 6543 C CA . GLY A 1 869 ? -40.107 19.361 -14.616 1.00 81.94 869 GLY A CA 1
ATOM 6544 C C . GLY A 1 869 ? -41.363 18.717 -14.008 1.00 81.94 869 GLY A C 1
ATOM 6545 O O . GLY A 1 869 ? -41.845 17.703 -14.507 1.00 81.94 869 GLY A O 1
ATOM 6546 N N . MET A 1 870 ? -41.921 19.340 -12.962 1.00 73.94 870 MET A N 1
ATOM 6547 C CA . MET A 1 870 ? -43.091 18.851 -12.196 1.00 73.94 870 MET A CA 1
ATOM 6548 C C . MET A 1 870 ? -44.408 18.715 -12.988 1.00 73.94 870 MET A C 1
ATOM 6550 O O . MET A 1 870 ? -45.411 18.272 -12.440 1.00 73.94 870 MET A O 1
ATOM 6554 N N . ASP A 1 871 ? -44.471 19.168 -14.245 1.00 66.69 871 ASP A N 1
ATOM 6555 C CA . ASP A 1 871 ? -45.674 19.093 -15.089 1.00 66.69 871 ASP A CA 1
ATOM 6556 C C . ASP A 1 871 ? -45.523 18.159 -16.305 1.00 66.69 871 ASP A C 1
ATOM 6558 O O . ASP A 1 871 ? -46.388 18.143 -17.190 1.00 66.69 871 ASP A O 1
ATOM 6562 N N . GLY A 1 872 ? -44.456 17.352 -16.349 1.00 60.19 872 GLY A N 1
ATOM 6563 C CA . GLY A 1 872 ? -44.214 16.384 -17.424 1.00 60.19 872 GLY A CA 1
ATOM 6564 C C . GLY A 1 872 ? -43.598 16.963 -18.702 1.00 60.19 872 GLY A C 1
ATOM 6565 O O . GLY A 1 872 ? -43.706 16.327 -19.759 1.00 60.19 872 GLY A O 1
ATOM 6566 N N . VAL A 1 873 ? -43.001 18.161 -18.633 1.00 56.47 873 VAL A N 1
ATOM 6567 C CA . VAL A 1 873 ? -42.455 18.933 -19.772 1.00 56.47 873 VAL A CA 1
ATOM 6568 C C . VAL A 1 873 ? -40.933 19.066 -19.714 1.00 56.47 873 VAL A C 1
ATOM 6570 O O . VAL A 1 873 ? -40.392 19.280 -18.609 1.00 56.47 873 VAL A O 1
#

Radius of gyration: 33.32 Å; chains: 1; bounding box: 89×96×93 Å

Sequence (873 aa):
MMKPSGTSKLRFEVLRFEVLEDRRLLSIGPFPTPLEPVEPLGSLIYEGSVVETIDLAVGQNATQTPSALEDAIGPFRSHVVEEYLLTASDIGPGDWFGYTTSISDNTAVVGARYDDEAATNGGAAYVFRFDGTRWVEEQKLIASDAASGDQFGHHVSVSGDTAIIGAWSHDAAGGDSGAAYVFRFDGNQWVEEQKLTPSDGAPGDWFGRAVAIDGNVAVIAAVRDNDDLGSVYVFRFDGTKWMQEKRLTPSIPMVGDVFFGGSVSVSHDTVIVGAYGHHSPGDSYGEPSGVAYVFRYTGGPQAWAMQQKLAASDGSAYDHFGYSVSIDADVAVVGAHRSDEHGSGSGSAYIFRFDGERWVEELKLTASDASYYDYFGRCVSISGHTAIIAAEQDDDRGSDSGSAYVFRWNGSEWVEQEKLTASDGNDGDHFGTWVSISGNVAIVGASDSDQHGSDSGAAYVYTWQPRVEGLKWDDLNGDGLRDDGEPGLAGVTIYLDLNRNGRFDSAEEPFTITQQDNPGTPDVDETGRYILGNLEPGSYVVAEVLDEGWQQTYPSPYGDAVGPFGGPGPLPYGRGSEQTSSEQTSSEQTSSEQTSSEQTSSEQTSSKQTDAAASKTYESGRLIGMDDFRADPRFAGLDGQGYAVAILDTGIDVDHPFFGPDADADGVADRIVYQYDFVDKDADASDGDGHGTNVASIVASQNATYTGMAPGVNIIALKVLDEEGNCDFSNVEDALRWVIRNATTYHIVSVNMSLSDRKNHATPQALYRIGDELAILAAMNVIVVAASGNDFHWFESSPGVGYPAADPNTIAVGAVYDSGYGGYQYTDPESEPGAEAYSSGADRIVPTSQRHALLTTVFAPGAPITGAGMDGV